Protein AF-A4I8S4-F1 (afdb_monomer)

Organism: Leishmania infantum (NCBI:txid5671)

Secondary structure (DSSP, 8-state):
--------------------TT-GGGHHHHHHHHHHHHHHHHHHHHHHHHHHHHHHHHHHHHHHHHHHHHHHHHHHHHHHHHHHHHHHHHHHHHHHHHHHHHHHHHHHHHHHHHHHHHHHHHHHHHHHHHHHHHHHHHHHHHHHHHHHHHHHHHTTTSHHHHHHHHHHHHHHHHHHHHHHHHHHHHHHHHHHHHHHHHHHHHHHHHHHHHHHHHHHHHHHHHHHHHHHHHHHHHHHHHHHHHHHHHHHHHHHHHHHHHHHHHHHHHHHHHHHHHHHHHHHHHHHHHHHHHHHHHHHHHHHHHHHHHHHHHHHHHHHHHHHHHHHHHHHHHHHHHHHHHHHHHHHHHHHHHHHHHHHHHHHHHHHHHHHHHHHHHTTTGGG--SSHHHHHHHHHHHHHHHHHHHHHHHHHHHHHHHHHHHHHHHHHHHHHHHHHHHHHHHHHHHHHHHHHHHHHHHHHHHHHHHHHHHHHHHHHHHHHHHHHHTTS-SS---HHHHHHHHHHHHHHHHHHHHHHHHHHHHHHHHHHHHHHHHHHHHHHHHHHHHHHHHHHHHHHHHHHHHHHHHHHHHHHHHHHHHHHHHHHHHHHHHHHHHHHHHHHHHHHHHHHHHHHHHHHHHHHHHHHHHHHHHHHHHHHHHHHHHHHHHHHHHHHHHHHHHHHHHHSSS---------SSSGGGSSHHHHHHHHHHHHHHHHHHHHHHHHHHHHHHHHHHHHHHHHTTSSS------HHHHHHHHHHHHHHHHHHHHHHHHHHHHHHHHHHHHHHHHHHHHHHHHHHHHHHHHHHHHHHHHHHHHHHHHHHHHHHHHHHHHHHHHHHHHTT----SS-TTTHHHHHHHHHHHHHHHHHHHHHHHHH-GGGHHHHHHHHHH-

Mean predicted aligned error: 26.39 Å

Sequence (875 aa):
MRSPNDSVAYESDSDVSEMDPESDVLAPVQRRIEEQLRKHLQELSQQIHETNNELSGVEKERESCGVDLYNAQQHLATLQKTLEGYHEKHAAIQQQHEDKLRAREELSSAAESAQKKVDDMQKQYTRYHNELAKLTETLMKVERFNQELKDEVELERRAAHKTEDDITNLEKAKLRQDSLILSMQKRIETLENESAMLDEQIGSQREETKRARETLADAASEMEAIVMEKKQLVQQWRSSLIGMQRRQDAVRKTEEALQQQKNELLVLENEITGYRHDIRTSQAENTKLTAFMSRIDNEIIILERQMDGLLLKKEEATKAYALLEQSIASSVEERKAVEQKMKLKAAELSEVEKQIAKHAKAIVEMENEMLVHLSRESTLKQESKGALQEIRKIKESIRAKEQKVTQMENELARIRVDTLQSKAYNETLATTLADLEKELQSRSAMIEKMQADIRRRNNEIDRKQNQLDQLNHQYEQILAAHNDLQGDHVGPLEATINSLSRAIATKSSENEALQQEWIRLQTELVNYKNNMNDINEAILDAQAKATILKQKKDRLLANISEGKQQVANLQNKSNAMHLEMKRVNTLLSQNNGAQQSASDDVFFLEKDLVRRLEERKREAIQLEKKVEDMRQSKSDIVEQILSCERDIMFWERKLQVARETEMALDPTIGCAEMEKMKKEITFMEQRMSQLQREQKFLIEEMQKMIDHRDIIRTKGKAIQIASQKNKNGVTRLAVEKENMRLFKELNAKRQESRRKEKLVKESMAEMDRIAADVDRTQHEIQNLDAQIEDLQGQIAAAKKERNRAEDEKRLRQNNLQRLRDAEAGAYRLMCYPEEAATEAARLDEGRRAVVNIMEELSAQFPDLAPSLQDLMTSV

Radius of gyration: 98.26 Å; Cα contacts (8 Å, |Δi|>4): 35; chains: 1; bounding box: 245×140×251 Å

Foldseek 3Di:
DDDDDDDDDDPDPPPDDPDDPPPPLCVVLVVVVVVVVVVVCVVCVVVCVVVVVVVVVVCVVCVVVVVVVVVVVVVVVVVVVVVVVVVVVVVVVVVVVVVVVVVVVVVVVVVVVVVVVVVVVVVVCVVVVVVVVVVVVVVCVVCVVVCVVVCVVVVVPPVPPPVVVVVVVVVVVVVVVVVVVVVVVVVVVVVVVVVVVVVVVVVVVVVVVVVVVVVVVVVVVVVVVVVVVVVVVVVVVVVVVVVVVVVVVVVVVVVVVVVVVVVVVVVVVVVVVVVVVVVVVVVVVVVVVVVVVVVVVVVVVVVVVVVVVVVVVVVVVVVVVVVVVVVVVVVVVVVVVVVVVVVVVVVVVVVVVVVVVVVVVVVVVVVVVVVVVVVPPPPPDDPPVPVVVVVVVVVVVVVVVVVVVVVVVVVVVVVVVVVVVVVVVVVVVVVVVVVVVVVVVVVVVVVVVVVVVVVVVVVVVVVVVVVVVVVVVVVVVVCVVCVVPDDDDQDPVRVVVVVVVVVVVVVVVVVVVVVVVVVVVVVVVVVVVVVVVVVVVVVVVVVVVVVVVVVVVVVVVVVVVVVVVVVVVVVVVVVVVVVVVVVVVVVVVVVVVVVVVVVVVVVVVVVVVVVVVVVVVVVVVVVVVVVVVVVVVVVVVVVVVVVVVVVVVVVVVVVPVVVVVVPDDDDDDDDDPPPPVPPPPVPVVVVVVPVVPVVVVVSVVVSVVVVVVVVVVVVVVVVVVPPPPDDDDDDDVVVVVVVVVVVVVVVVVVVVVVVVVVVVVVVVVVVVVVVVVVVVVVVVVVVVVVVVVVVVVVVVVVVVVVVVVVVVVVVVVVVVVLVVCVVVVNRDDPDDPVCCVVVVVVVVVVLVVLLVVLVVVCVVCVVCVVVSVVVNVVD

Structure (mmCIF, N/CA/C/O backbone):
data_AF-A4I8S4-F1
#
_entry.id   AF-A4I8S4-F1
#
loop_
_atom_site.group_PDB
_atom_site.id
_atom_site.type_symbol
_atom_site.label_atom_id
_atom_site.label_alt_id
_atom_site.label_comp_id
_atom_site.label_asym_id
_atom_site.label_entity_id
_atom_site.label_seq_id
_atom_site.pdbx_PDB_ins_code
_atom_site.Cartn_x
_atom_site.Cartn_y
_atom_site.Cartn_z
_atom_site.occupancy
_atom_site.B_iso_or_equiv
_atom_site.auth_seq_id
_atom_site.auth_comp_id
_atom_site.auth_asym_id
_atom_site.auth_atom_id
_atom_site.pdbx_PDB_model_num
ATOM 1 N N . MET A 1 1 ? -41.489 59.762 49.111 1.00 32.44 1 MET A N 1
ATOM 2 C CA . MET A 1 1 ? -42.254 60.956 49.533 1.00 32.44 1 MET A CA 1
ATOM 3 C C . MET A 1 1 ? -43.550 60.998 48.745 1.00 32.44 1 MET A C 1
ATOM 5 O O . MET A 1 1 ? -43.448 61.007 47.527 1.00 32.44 1 MET A O 1
ATOM 9 N N . ARG A 1 2 ? -44.690 61.086 49.454 1.00 29.95 2 ARG A N 1
ATOM 10 C CA . ARG A 1 2 ? -46.083 61.209 48.961 1.00 29.95 2 ARG A CA 1
ATOM 11 C C . ARG A 1 2 ? -46.621 59.990 48.199 1.00 29.95 2 ARG A C 1
ATOM 13 O O . ARG A 1 2 ? -45.982 59.547 47.261 1.00 29.95 2 ARG A O 1
ATOM 20 N N . SER A 1 3 ? -47.781 59.418 48.486 1.00 33.69 3 SER A N 1
ATOM 21 C CA . SER A 1 3 ? -48.766 59.554 49.567 1.00 33.69 3 SER A CA 1
ATOM 22 C C . SER A 1 3 ? -49.641 58.288 49.488 1.00 33.69 3 SER A C 1
ATOM 24 O O . SER A 1 3 ? -49.985 57.901 48.372 1.00 33.69 3 SER A O 1
ATOM 26 N N . PRO A 1 4 ? -49.993 57.641 50.609 1.00 38.06 4 PRO A N 1
ATOM 27 C CA . PRO A 1 4 ? -51.148 56.746 50.684 1.00 38.06 4 PRO A CA 1
ATOM 28 C C . PRO A 1 4 ? -52.448 57.569 50.791 1.00 38.06 4 PRO A C 1
ATOM 30 O O . PRO A 1 4 ? -52.362 58.785 50.980 1.00 38.06 4 PRO A O 1
ATOM 33 N N . ASN A 1 5 ? -53.595 56.876 50.739 1.00 30.95 5 ASN A N 1
ATOM 34 C CA . ASN A 1 5 ? -54.987 57.354 50.864 1.00 30.95 5 ASN A CA 1
ATOM 35 C C . ASN A 1 5 ? -55.580 57.972 49.581 1.00 30.95 5 ASN A C 1
ATOM 37 O O . ASN A 1 5 ? -54.973 58.842 48.974 1.00 30.95 5 ASN A O 1
ATOM 41 N N . ASP A 1 6 ? -56.763 57.617 49.079 1.00 34.38 6 ASP A N 1
ATOM 42 C CA . ASP A 1 6 ? -57.895 56.845 49.598 1.00 34.38 6 ASP A CA 1
ATOM 43 C C . ASP A 1 6 ? -58.715 56.352 48.387 1.00 34.38 6 ASP A C 1
ATOM 45 O O . ASP A 1 6 ? -59.120 57.161 47.553 1.00 34.38 6 ASP A O 1
ATOM 49 N N . SER A 1 7 ? -59.018 55.055 48.293 1.00 34.50 7 SER A N 1
ATOM 50 C CA . SER A 1 7 ? -60.186 54.580 47.535 1.00 34.50 7 SER A CA 1
ATOM 51 C C . SER A 1 7 ? -60.998 53.668 48.445 1.00 34.50 7 SER A C 1
ATOM 53 O O . SER A 1 7 ? -60.812 52.454 48.499 1.00 34.50 7 SER A O 1
ATOM 55 N N . VAL A 1 8 ? -61.832 54.324 49.241 1.00 31.94 8 VAL A N 1
ATOM 56 C CA . VAL A 1 8 ? -62.801 53.744 50.165 1.00 31.94 8 VAL A CA 1
ATOM 57 C C . VAL A 1 8 ? -63.865 52.953 49.388 1.00 31.94 8 VAL A C 1
ATOM 59 O O . VAL A 1 8 ? -64.471 53.490 48.467 1.00 31.94 8 VAL A O 1
ATOM 62 N N . ALA A 1 9 ? -64.036 51.696 49.813 1.00 30.33 9 ALA A N 1
ATOM 63 C CA . ALA A 1 9 ? -65.213 50.817 49.803 1.00 30.33 9 ALA A CA 1
ATOM 64 C C . ALA A 1 9 ? -66.168 50.806 48.593 1.00 30.33 9 ALA A C 1
ATOM 66 O O . ALA A 1 9 ? -66.918 51.751 48.392 1.00 30.33 9 ALA A O 1
ATOM 67 N N . TYR A 1 10 ? -66.267 49.639 47.943 1.00 33.50 10 TYR A N 1
ATOM 68 C CA . TYR A 1 10 ? -67.543 49.034 47.532 1.00 33.50 10 TYR A CA 1
ATOM 69 C C . TYR A 1 10 ? -67.406 47.502 47.617 1.00 33.50 10 TYR A C 1
ATOM 71 O O . TYR A 1 10 ? -67.125 46.833 46.627 1.00 33.50 10 TYR A O 1
ATOM 79 N N . GLU A 1 11 ? -67.567 46.951 48.824 1.00 28.12 11 GLU A N 1
ATOM 80 C CA . GLU A 1 11 ? -68.059 45.578 48.987 1.00 28.12 11 GLU A CA 1
ATOM 81 C C . GLU A 1 11 ? -69.518 45.590 48.532 1.00 28.12 11 GLU A C 1
ATOM 83 O O . GLU A 1 11 ? -70.376 46.230 49.138 1.00 28.12 11 GLU A O 1
ATOM 88 N N . SER A 1 12 ? -69.780 44.951 47.404 1.00 34.31 12 SER A N 1
ATOM 89 C CA . SER A 1 12 ? -71.123 44.693 46.913 1.00 34.31 12 SER A CA 1
ATOM 90 C C . SER A 1 12 ? -71.076 43.313 46.282 1.00 34.31 12 SER A C 1
ATOM 92 O O . SER A 1 12 ? -70.988 43.190 45.059 1.00 34.31 12 SER A O 1
ATOM 94 N N . ASP A 1 13 ? -71.109 42.293 47.141 1.00 27.86 13 ASP A N 1
ATOM 95 C CA . ASP A 1 13 ? -71.504 40.930 46.790 1.00 27.86 13 ASP A CA 1
ATOM 96 C C . ASP A 1 13 ? -72.939 40.983 46.260 1.00 27.86 13 ASP A C 1
ATOM 98 O O . ASP A 1 13 ? -73.931 40.842 46.972 1.00 27.86 13 ASP A O 1
ATOM 102 N N . SER A 1 14 ? -73.040 41.305 44.977 1.00 34.22 14 SER A N 1
ATOM 103 C CA . SER A 1 14 ? -74.260 41.227 44.199 1.00 34.22 14 SER A CA 1
ATOM 104 C C . SER A 1 14 ? -74.307 39.830 43.590 1.00 34.22 14 SER A C 1
ATOM 106 O O . SER A 1 14 ? -74.035 39.657 42.401 1.00 34.22 14 SER A O 1
ATOM 108 N N . ASP A 1 15 ? -74.670 38.848 44.417 1.00 31.39 15 ASP A N 1
ATOM 109 C CA . ASP A 1 15 ? -75.227 37.564 43.983 1.00 31.39 15 ASP A CA 1
ATOM 110 C C . ASP A 1 15 ? -76.564 37.838 43.279 1.00 31.39 15 ASP A C 1
ATOM 112 O O . ASP A 1 15 ? -77.649 37.744 43.853 1.00 31.39 15 ASP A O 1
ATOM 116 N N . VAL A 1 16 ? -76.490 38.261 42.018 1.00 35.88 16 VAL A N 1
ATOM 117 C CA . VAL A 1 16 ? -77.662 38.443 41.165 1.00 35.88 16 VAL A CA 1
ATOM 118 C C . VAL A 1 16 ? -77.478 37.622 39.901 1.00 35.88 16 VAL A C 1
ATOM 120 O O . VAL A 1 16 ? -76.984 38.083 38.879 1.00 35.88 16 VAL A O 1
ATOM 123 N N . SER A 1 17 ? -77.979 36.398 40.042 1.00 45.00 17 SER A N 1
ATOM 124 C CA . SER A 1 17 ? -79.051 35.855 39.210 1.00 45.00 17 SER A CA 1
ATOM 125 C C . SER A 1 17 ? -78.701 35.595 37.749 1.00 45.00 17 SER A C 1
ATOM 127 O O . SER A 1 17 ? -78.832 36.443 36.865 1.00 45.00 17 SER A O 1
ATOM 129 N N . GLU A 1 18 ? -78.366 34.326 37.537 1.00 43.06 18 GLU A N 1
ATOM 130 C CA . GLU A 1 18 ? -78.315 33.566 36.291 1.00 43.06 18 GLU A CA 1
ATOM 131 C C . GLU A 1 18 ? -79.712 33.465 35.647 1.00 43.06 18 GLU A C 1
ATOM 133 O O . GLU A 1 18 ? -80.309 32.395 35.531 1.00 43.06 18 GLU A O 1
ATOM 138 N N . MET A 1 19 ? -80.271 34.614 35.264 1.00 48.75 19 MET A N 1
ATOM 139 C CA . MET A 1 19 ? -81.519 34.687 34.514 1.00 48.75 19 MET A CA 1
ATOM 140 C C . MET A 1 19 ? -81.273 34.513 33.018 1.00 48.75 19 MET A C 1
ATOM 142 O O . MET A 1 19 ? -80.497 35.246 32.405 1.00 48.75 19 MET A O 1
ATOM 146 N N . ASP A 1 20 ? -82.003 33.549 32.461 1.00 54.34 20 ASP A N 1
ATOM 147 C CA . ASP A 1 20 ? -81.954 33.124 31.067 1.00 54.34 20 ASP A CA 1
ATOM 148 C C . ASP A 1 20 ? -82.356 34.271 30.103 1.00 54.34 20 ASP A C 1
ATOM 150 O O . ASP A 1 20 ? -83.466 34.809 30.217 1.00 54.34 20 ASP A O 1
ATOM 154 N N . PRO A 1 21 ? -81.465 34.696 29.184 1.00 59.47 21 PRO A N 1
ATOM 155 C CA . PRO A 1 21 ? -81.630 35.880 28.335 1.00 59.47 21 PRO A CA 1
ATOM 156 C C . PRO A 1 21 ? -82.755 35.818 27.287 1.00 59.47 21 PRO A C 1
ATOM 158 O O . PRO A 1 21 ? -83.115 36.873 26.757 1.00 59.47 21 PRO A O 1
ATOM 161 N N . GLU A 1 22 ? -83.335 34.646 27.004 1.00 51.03 22 GLU A N 1
ATOM 162 C CA . GLU A 1 22 ? -84.544 34.516 26.162 1.00 51.03 22 GLU A CA 1
ATOM 163 C C . GLU A 1 22 ? -85.851 34.518 26.967 1.00 51.03 22 GLU A C 1
ATOM 165 O O . GLU A 1 22 ? -86.940 34.395 26.407 1.00 51.03 22 GLU A O 1
ATOM 170 N N . SER A 1 23 ? -85.770 34.722 28.285 1.00 55.66 23 SER A N 1
ATOM 171 C CA . SER A 1 23 ? -86.935 35.054 29.095 1.00 55.66 23 SER A CA 1
ATOM 172 C C . SER A 1 23 ? -87.656 36.258 28.487 1.00 55.66 23 SER A C 1
ATOM 174 O O . SER A 1 23 ? -87.100 37.361 28.419 1.00 55.66 23 SER A O 1
ATOM 176 N N . ASP A 1 24 ? -88.927 36.065 28.115 1.00 59.78 24 ASP A N 1
ATOM 177 C CA . ASP A 1 24 ? -89.843 37.118 27.641 1.00 59.78 24 ASP A CA 1
ATOM 178 C C . ASP A 1 24 ? -89.812 38.376 28.532 1.00 59.78 24 ASP A C 1
ATOM 180 O O . ASP A 1 24 ? -90.124 39.488 28.099 1.00 59.78 24 ASP A O 1
ATOM 184 N N . VAL A 1 25 ? -89.398 38.216 29.791 1.00 59.06 25 VAL A N 1
ATOM 185 C CA . VAL A 1 25 ? -89.322 39.272 30.793 1.00 59.06 25 VAL A CA 1
ATOM 186 C C . VAL A 1 25 ? -88.247 40.333 30.474 1.00 59.06 25 VAL A C 1
ATOM 188 O O . VAL A 1 25 ? -88.369 41.473 30.925 1.00 59.06 25 VAL A O 1
ATOM 191 N N . LEU A 1 26 ? -87.237 40.033 29.646 1.00 58.00 26 LEU A N 1
ATOM 192 C CA . LEU A 1 26 ? -86.179 40.989 29.267 1.00 58.00 26 LEU A CA 1
ATOM 193 C C . LEU A 1 26 ? -86.443 41.737 27.941 1.00 58.00 26 LEU A C 1
ATOM 195 O O . LEU A 1 26 ? -85.835 42.786 27.701 1.00 58.00 26 LEU A O 1
ATOM 199 N N . ALA A 1 27 ? -87.385 41.283 27.108 1.00 65.06 27 ALA A N 1
ATOM 200 C CA . ALA A 1 27 ? -87.612 41.792 25.744 1.00 65.06 27 ALA A CA 1
ATOM 201 C C . ALA A 1 27 ? -87.839 43.323 25.600 1.00 65.06 27 ALA A C 1
ATOM 203 O O . ALA A 1 27 ? -87.372 43.928 24.627 1.00 65.06 27 ALA A O 1
ATOM 204 N N . PRO A 1 28 ? -88.544 44.010 26.524 1.00 60.78 28 PRO A N 1
ATOM 205 C CA . PRO A 1 28 ? -88.802 45.452 26.410 1.00 60.78 28 PRO A CA 1
ATOM 206 C C . PRO A 1 28 ? -87.565 46.312 26.686 1.00 60.78 28 PRO A C 1
ATOM 208 O O . PRO A 1 28 ? -87.370 47.358 26.065 1.00 60.78 28 PRO A O 1
ATOM 211 N N . VAL A 1 29 ? -86.725 45.851 27.612 1.00 61.25 29 VAL A N 1
ATOM 212 C CA . VAL A 1 29 ? -85.442 46.476 27.944 1.00 61.25 29 VAL A CA 1
ATOM 213 C C . VAL A 1 29 ? -84.510 46.386 26.737 1.00 61.25 29 VAL A C 1
ATOM 215 O O . VAL A 1 29 ? -83.834 47.355 26.396 1.00 61.25 29 VAL A O 1
ATOM 218 N N . GLN A 1 30 ? -84.563 45.253 26.031 1.00 67.12 30 GLN A N 1
ATOM 219 C CA . GLN A 1 30 ? -83.732 44.965 24.864 1.00 67.12 30 GLN A CA 1
ATOM 220 C C . GLN A 1 30 ? -83.993 45.931 23.695 1.00 67.12 30 GLN A C 1
ATOM 222 O O . GLN A 1 30 ? -83.053 46.526 23.170 1.00 67.12 30 GLN A O 1
ATOM 227 N N . ARG A 1 31 ? -85.257 46.178 23.329 1.00 69.44 31 ARG A N 1
ATOM 228 C CA . ARG A 1 31 ? -85.607 47.068 22.198 1.00 69.44 31 ARG A CA 1
ATOM 229 C C . ARG A 1 31 ? -85.197 48.528 22.394 1.00 69.44 31 ARG A C 1
ATOM 231 O O . ARG A 1 31 ? -84.848 49.223 21.447 1.00 69.44 31 ARG A O 1
ATOM 238 N N . ARG A 1 32 ? -85.273 49.032 23.625 1.00 64.69 32 ARG A N 1
ATOM 239 C CA . ARG A 1 32 ? -84.989 50.448 23.913 1.00 64.69 32 ARG A CA 1
ATOM 240 C C . ARG A 1 32 ? -83.493 50.739 23.913 1.00 64.69 32 ARG A C 1
ATOM 242 O O . ARG A 1 32 ? -83.053 51.805 23.489 1.00 64.69 32 ARG A O 1
ATOM 249 N N . ILE A 1 33 ? -82.730 49.733 24.313 1.00 64.75 33 ILE A N 1
ATOM 250 C CA . ILE A 1 33 ? -81.292 49.684 24.123 1.00 64.75 33 ILE A CA 1
ATOM 251 C C . ILE A 1 33 ? -80.957 49.677 22.614 1.00 64.75 33 ILE A C 1
ATOM 253 O O . ILE A 1 33 ? -80.115 50.469 22.198 1.00 64.75 33 ILE A O 1
ATOM 257 N N . GLU A 1 34 ? -81.635 48.882 21.769 1.00 72.81 34 GLU A N 1
ATOM 258 C CA . GLU A 1 34 ? -81.325 48.767 20.321 1.00 72.81 34 GLU A CA 1
ATOM 259 C C . GLU A 1 34 ? -81.266 50.109 19.573 1.00 72.81 34 GLU A C 1
ATOM 261 O O . GLU A 1 34 ? -80.420 50.322 18.699 1.00 72.81 34 GLU A O 1
ATOM 266 N N . GLU A 1 35 ? -82.167 51.028 19.895 1.00 70.69 35 GLU A N 1
ATOM 267 C CA . GLU A 1 35 ? -82.348 52.256 19.124 1.00 70.69 35 GLU A CA 1
ATOM 268 C C . GLU A 1 35 ? -81.319 53.342 19.475 1.00 70.69 35 GLU A C 1
ATOM 270 O O . GLU A 1 35 ? -80.743 53.964 18.575 1.00 70.69 35 GLU A O 1
ATOM 275 N N . GLN A 1 36 ? -81.016 53.519 20.770 1.00 70.56 36 GLN A N 1
ATOM 276 C CA . GLN A 1 36 ? -79.882 54.338 21.230 1.00 70.56 36 GLN A CA 1
ATOM 277 C C . GLN A 1 36 ? -78.578 53.827 20.621 1.00 70.56 36 GLN A C 1
ATOM 279 O O . GLN A 1 36 ? -77.736 54.605 20.162 1.00 70.56 36 GLN A O 1
ATOM 284 N N . LEU A 1 37 ? -78.442 52.504 20.549 1.00 70.38 37 LEU A N 1
ATOM 285 C CA . LEU A 1 37 ? -77.265 51.876 19.981 1.00 70.38 37 LEU A CA 1
ATOM 286 C C . LEU A 1 37 ? -77.094 52.196 18.495 1.00 70.38 37 LEU A C 1
ATOM 288 O O . LEU A 1 37 ? -75.986 52.555 18.107 1.00 70.38 37 LEU A O 1
ATOM 292 N N . ARG A 1 38 ? -78.150 52.150 17.670 1.00 77.12 38 ARG A N 1
ATOM 293 C CA . ARG A 1 38 ? -78.051 52.384 16.211 1.00 77.12 38 ARG A CA 1
ATOM 294 C C . ARG A 1 38 ? -77.489 53.752 15.826 1.00 77.12 38 ARG A C 1
ATOM 296 O O . ARG A 1 38 ? -76.685 53.845 14.901 1.00 77.12 38 ARG A O 1
ATOM 303 N N . LYS A 1 39 ? -77.899 54.816 16.519 1.00 70.06 39 LYS A N 1
ATOM 304 C CA . LYS A 1 39 ? -77.418 56.179 16.228 1.00 70.06 39 LYS A CA 1
ATOM 305 C C . LYS A 1 39 ? -75.966 56.377 16.631 1.00 70.06 39 LYS A C 1
ATOM 307 O O . LYS A 1 39 ? -75.193 56.947 15.867 1.00 70.06 39 LYS A O 1
ATOM 312 N N . HIS A 1 40 ? -75.581 55.856 17.794 1.00 68.94 40 HIS A N 1
ATOM 313 C CA . HIS A 1 40 ? -74.173 55.821 18.173 1.00 68.94 40 HIS A CA 1
ATOM 314 C C . HIS A 1 40 ? -73.357 55.017 17.174 1.00 68.94 40 HIS A C 1
ATOM 316 O O . HIS A 1 40 ? -72.271 55.452 16.811 1.00 68.94 40 HIS A O 1
ATOM 322 N N . LEU A 1 41 ? -73.919 53.920 16.669 1.00 74.19 41 LEU A N 1
ATOM 323 C CA . LEU A 1 41 ? -73.297 53.055 15.677 1.00 74.19 41 LEU A CA 1
ATOM 324 C C . LEU A 1 41 ? -72.842 53.826 14.443 1.00 74.19 41 LEU A C 1
ATOM 326 O O . LEU A 1 41 ? -71.721 53.620 14.000 1.00 74.19 41 LEU A O 1
ATOM 330 N N . GLN A 1 42 ? -73.657 54.730 13.904 1.00 74.19 42 GLN A N 1
ATOM 331 C CA . GLN A 1 42 ? -73.358 55.394 12.635 1.00 74.19 42 GLN A CA 1
ATOM 332 C C . GLN A 1 42 ? -72.272 56.478 12.757 1.00 74.19 42 GLN A C 1
ATOM 334 O O . GLN A 1 42 ? -71.365 56.535 11.929 1.00 74.19 42 GLN A O 1
ATOM 339 N N . GLU A 1 43 ? -72.320 57.295 13.814 1.00 69.25 43 GLU A N 1
ATOM 340 C CA . GLU A 1 43 ? -71.297 58.321 14.088 1.00 69.25 43 GLU A CA 1
ATOM 341 C C . GLU A 1 43 ? -69.964 57.699 14.496 1.00 69.25 43 GLU A C 1
ATOM 343 O O . GLU A 1 43 ? -68.901 58.136 14.050 1.00 69.25 43 GLU A O 1
ATOM 348 N N . LEU A 1 44 ? -70.025 56.636 15.304 1.00 70.50 44 LEU A N 1
ATOM 349 C CA . LEU A 1 44 ? -68.860 55.806 15.561 1.00 70.50 44 LEU A CA 1
ATOM 350 C C . LEU A 1 44 ? -68.358 55.197 14.254 1.00 70.50 44 LEU A C 1
ATOM 352 O O . LEU A 1 44 ? -67.166 55.265 14.027 1.00 70.50 44 LEU A O 1
ATOM 356 N N . SER A 1 45 ? -69.215 54.693 13.359 1.00 77.06 45 SER A N 1
ATOM 357 C CA . SER A 1 45 ? -68.779 54.011 12.127 1.00 77.06 45 SER A CA 1
ATOM 358 C C . SER A 1 45 ? -67.894 54.874 11.231 1.00 77.06 45 SER A C 1
ATOM 360 O O . SER A 1 45 ? -66.925 54.363 10.682 1.00 77.06 45 SER A O 1
ATOM 362 N N . GLN A 1 46 ? -68.196 56.166 11.079 1.00 71.56 46 GLN A N 1
ATOM 363 C CA . GLN A 1 46 ? -67.401 57.063 10.231 1.00 71.56 46 GLN A CA 1
ATOM 364 C C . GLN A 1 46 ? -66.053 57.425 10.850 1.00 71.56 46 GLN A C 1
ATOM 366 O O . GLN A 1 46 ? -65.033 57.300 10.176 1.00 71.56 46 GLN A O 1
ATOM 371 N N . GLN A 1 47 ? -66.036 57.806 12.133 1.00 74.44 47 GLN A N 1
ATOM 372 C CA . GLN A 1 47 ? -64.776 58.056 12.839 1.00 74.44 47 GLN A CA 1
ATOM 373 C C . GLN A 1 47 ? -63.935 56.786 12.891 1.00 74.44 47 GLN A C 1
ATOM 375 O O . GLN A 1 47 ? -62.748 56.839 12.602 1.00 74.44 47 GLN A O 1
ATOM 380 N N . ILE A 1 48 ? -64.582 55.646 13.147 1.00 72.56 48 ILE A N 1
ATOM 381 C CA . ILE A 1 48 ? -63.980 54.322 13.076 1.00 72.56 48 ILE A CA 1
ATOM 382 C C . ILE A 1 48 ? -63.406 54.080 11.687 1.00 72.56 48 ILE A C 1
ATOM 384 O O . ILE A 1 48 ? -62.302 53.587 11.625 1.00 72.56 48 ILE A O 1
ATOM 388 N N . HIS A 1 49 ? -64.068 54.416 10.578 1.00 78.00 49 HIS A N 1
ATOM 389 C CA . HIS A 1 49 ? -63.525 54.135 9.242 1.00 78.00 49 HIS A CA 1
ATOM 390 C C . HIS A 1 49 ? -62.246 54.916 8.929 1.00 78.00 49 HIS A C 1
ATOM 392 O O . HIS A 1 49 ? -61.284 54.342 8.423 1.00 78.00 49 HIS A O 1
ATOM 398 N N . GLU A 1 50 ? -62.219 56.208 9.248 1.00 74.94 50 GLU A N 1
ATOM 399 C CA . GLU A 1 50 ? -61.040 57.051 9.028 1.00 74.94 50 GLU A CA 1
ATOM 400 C C . GLU A 1 50 ? -59.895 56.642 9.951 1.00 74.94 50 GLU A C 1
ATOM 402 O O . GLU A 1 50 ? -58.787 56.381 9.474 1.00 74.94 50 GLU A O 1
ATOM 407 N N . THR A 1 51 ? -60.183 56.460 11.246 1.00 73.75 51 THR A N 1
ATOM 408 C CA . THR A 1 51 ? -59.183 55.935 12.174 1.00 73.75 51 THR A CA 1
ATOM 409 C C . THR A 1 51 ? -58.774 54.525 11.794 1.00 73.75 51 THR A C 1
ATOM 411 O O . THR A 1 51 ? -57.608 54.219 11.928 1.00 73.75 51 THR A O 1
ATOM 414 N N . ASN A 1 52 ? -59.665 53.682 11.268 1.00 77.56 52 ASN A N 1
ATOM 415 C CA . ASN A 1 52 ? -59.352 52.309 10.872 1.00 77.56 52 ASN A CA 1
ATOM 416 C C . ASN A 1 52 ? -58.492 52.253 9.626 1.00 77.56 52 ASN A C 1
ATOM 418 O O . ASN A 1 52 ? -57.767 51.287 9.482 1.00 77.56 52 ASN A O 1
ATOM 422 N N . ASN A 1 53 ? -58.556 53.215 8.710 1.00 78.56 53 ASN A N 1
ATOM 423 C CA . ASN A 1 53 ? -57.670 53.195 7.548 1.00 78.56 53 ASN A CA 1
ATOM 424 C C . ASN A 1 53 ? -56.246 53.594 7.940 1.00 78.56 53 ASN A C 1
ATOM 426 O O . ASN A 1 53 ? -55.289 52.938 7.529 1.00 78.56 53 ASN A O 1
ATOM 430 N N . GLU A 1 54 ? -56.105 54.627 8.772 1.00 75.94 54 GLU A N 1
ATOM 431 C CA . GLU A 1 54 ? -54.805 55.031 9.319 1.00 75.94 54 GLU A CA 1
ATOM 432 C C . GLU A 1 54 ? -54.249 53.964 10.267 1.00 75.94 54 GLU A C 1
ATOM 434 O O . GLU A 1 54 ? -53.091 53.558 10.148 1.00 75.94 54 GLU A O 1
ATOM 439 N N . LEU A 1 55 ? -55.106 53.449 11.150 1.00 72.56 55 LEU A N 1
ATOM 440 C CA . LEU A 1 55 ? -54.809 52.335 12.034 1.00 72.56 55 LEU A CA 1
ATOM 441 C C . LEU A 1 55 ? -54.493 51.090 11.214 1.00 72.56 55 LEU A C 1
ATOM 443 O O . LEU A 1 55 ? -53.488 50.494 11.514 1.00 72.56 55 LEU A O 1
ATOM 447 N N . SER A 1 56 ? -55.215 50.747 10.143 1.00 80.44 56 SER A N 1
ATOM 448 C CA . SER A 1 56 ? -54.923 49.571 9.304 1.00 80.44 56 SER A CA 1
ATOM 449 C C . SER A 1 56 ? -53.582 49.697 8.589 1.00 80.44 56 SER A C 1
ATOM 451 O O . SER A 1 56 ? -52.894 48.698 8.412 1.00 80.44 56 SER A O 1
ATOM 453 N N . GLY A 1 57 ? -53.176 50.902 8.182 1.00 77.75 57 GLY A N 1
ATOM 454 C CA . GLY A 1 57 ? -51.842 51.134 7.625 1.00 77.75 57 GLY A CA 1
ATOM 455 C C . GLY A 1 57 ? -50.745 50.885 8.662 1.00 77.75 57 GLY A C 1
ATOM 456 O O . GLY A 1 57 ? -49.846 50.076 8.437 1.00 77.75 57 GLY A O 1
ATOM 457 N N . VAL A 1 58 ? -50.867 51.524 9.828 1.00 78.31 58 VAL A N 1
ATOM 458 C CA . VAL A 1 58 ? -49.912 51.373 10.939 1.00 78.31 58 VAL A CA 1
ATOM 459 C C . VAL A 1 58 ? -49.971 49.969 11.544 1.00 78.31 58 VAL A C 1
ATOM 461 O O . VAL A 1 58 ? -48.949 49.432 11.954 1.00 78.31 58 VAL A O 1
ATOM 464 N N . GLU A 1 59 ? -51.143 49.347 11.576 1.00 75.25 59 GLU A N 1
ATOM 465 C CA . GLU A 1 59 ? -51.373 47.974 11.999 1.00 75.25 59 GLU A CA 1
ATOM 466 C C . GLU A 1 59 ? -50.744 47.032 11.014 1.00 75.25 59 GLU A C 1
ATOM 468 O O . GLU A 1 59 ? -50.016 46.195 11.485 1.00 75.25 59 GLU A O 1
ATOM 473 N N . LYS A 1 60 ? -50.884 47.181 9.697 1.00 82.81 60 LYS A N 1
ATOM 474 C CA . LYS A 1 60 ? -50.176 46.309 8.746 1.00 82.81 60 LYS A CA 1
ATOM 475 C C . LYS A 1 60 ? -48.663 46.397 8.897 1.00 82.81 60 LYS A C 1
ATOM 477 O O . LYS A 1 60 ? -47.980 45.380 8.823 1.00 82.81 60 LYS A O 1
ATOM 482 N N . GLU A 1 61 ? -48.120 47.586 9.142 1.00 76.25 61 GLU A N 1
ATOM 483 C CA . GLU A 1 61 ? -46.688 47.746 9.410 1.00 76.25 61 GLU A CA 1
ATOM 484 C C . GLU A 1 61 ? -46.293 47.115 10.754 1.00 76.25 61 GLU A C 1
ATOM 486 O O . GLU A 1 61 ? -45.346 46.328 10.812 1.00 76.25 61 GLU A O 1
ATOM 491 N N . ARG A 1 62 ? -47.059 47.383 11.818 1.00 76.38 62 ARG A N 1
ATOM 492 C CA . ARG A 1 62 ? -46.893 46.798 13.159 1.00 76.38 62 ARG A CA 1
ATOM 493 C C . ARG A 1 62 ? -47.164 45.296 13.180 1.00 76.38 62 ARG A C 1
ATOM 495 O O . ARG A 1 62 ? -46.591 44.608 14.007 1.00 76.38 62 ARG A O 1
ATOM 502 N N . GLU A 1 63 ? -48.024 44.794 12.311 1.00 79.44 63 GLU A N 1
ATOM 503 C CA . GLU A 1 63 ? -48.402 43.398 12.138 1.00 79.44 63 GLU A CA 1
ATOM 504 C C . GLU A 1 63 ? -47.340 42.705 11.328 1.00 79.44 63 GLU A C 1
ATOM 506 O O . GLU A 1 63 ? -46.953 41.638 11.736 1.00 79.44 63 GLU A O 1
ATOM 511 N N . SER A 1 6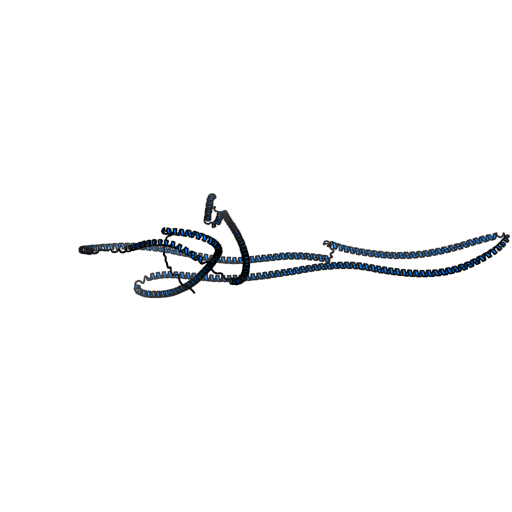4 ? -46.794 43.278 10.256 1.00 80.81 64 SER A N 1
ATOM 512 C CA . SER A 1 64 ? -45.659 42.640 9.578 1.00 80.81 64 SER A CA 1
ATOM 513 C C . SER A 1 64 ? -44.447 42.579 10.509 1.00 80.81 64 SER A C 1
ATOM 515 O O . SER A 1 64 ? -43.904 41.508 10.747 1.00 80.81 64 SER A O 1
ATOM 517 N N . CYS A 1 65 ? -44.117 43.691 11.173 1.00 77.69 65 CYS A N 1
ATOM 518 C CA . CYS A 1 65 ? -43.010 43.758 12.121 1.00 77.69 65 CYS A CA 1
ATOM 519 C C . CYS A 1 65 ? -43.295 42.926 13.383 1.00 77.69 65 CYS A C 1
ATOM 521 O O . CYS A 1 65 ? -42.399 42.324 13.964 1.00 77.69 65 CYS A O 1
ATOM 523 N N . GLY A 1 66 ? -44.560 42.861 13.796 1.00 79.44 66 GLY A N 1
ATOM 524 C CA . GLY A 1 66 ? -45.055 42.073 14.916 1.00 79.44 66 GLY A CA 1
ATOM 525 C C . GLY A 1 66 ? -45.155 40.591 14.594 1.00 79.44 66 GLY A C 1
ATOM 526 O O . GLY A 1 66 ? -44.890 39.800 15.478 1.00 79.44 66 GLY A O 1
ATOM 527 N N . VAL A 1 67 ? -45.469 40.206 13.359 1.00 82.81 67 VAL A N 1
ATOM 528 C CA . VAL A 1 67 ? -45.438 38.834 12.840 1.00 82.81 67 VAL A CA 1
ATOM 529 C C . VAL A 1 67 ? -43.992 38.397 12.732 1.00 82.81 67 VAL A C 1
ATOM 531 O O . VAL A 1 67 ? -43.682 37.304 13.171 1.00 82.81 67 VAL A O 1
ATOM 534 N N . ASP A 1 68 ? -43.084 39.248 12.268 1.00 83.44 68 ASP A N 1
ATOM 535 C CA . ASP A 1 68 ? -41.656 38.940 12.237 1.00 83.44 68 ASP A CA 1
ATOM 536 C C . ASP A 1 68 ? -41.080 38.801 13.651 1.00 83.44 68 ASP A C 1
ATOM 538 O O . ASP A 1 68 ? -40.403 37.816 13.952 1.00 83.44 68 ASP A O 1
ATOM 542 N N . LEU A 1 69 ? -41.399 39.734 14.556 1.00 80.50 69 LEU A N 1
ATOM 543 C CA . LEU A 1 69 ? -41.022 39.651 15.969 1.00 80.50 69 LEU A CA 1
ATOM 544 C C . LEU A 1 69 ? -41.672 38.457 16.653 1.00 80.50 69 LEU A C 1
ATOM 546 O O . LEU A 1 69 ? -41.002 37.790 17.425 1.00 80.50 69 LEU A O 1
ATOM 550 N N . TYR A 1 70 ? -42.938 38.161 16.374 1.00 81.69 70 TYR A N 1
ATOM 551 C CA . TYR A 1 70 ? -43.660 37.041 16.962 1.00 81.69 70 TYR A CA 1
ATOM 552 C C . TYR A 1 70 ? -43.171 35.716 16.408 1.00 81.69 70 TYR A C 1
ATOM 554 O O . TYR A 1 70 ? -43.011 34.792 17.182 1.00 81.69 70 TYR A O 1
ATOM 562 N N . ASN A 1 71 ? -42.857 35.612 15.121 1.00 83.25 71 ASN A N 1
ATOM 563 C CA . ASN A 1 71 ? -42.236 34.431 14.534 1.00 83.25 71 ASN A CA 1
ATOM 564 C C . ASN A 1 71 ? -40.843 34.238 15.128 1.00 83.25 71 ASN A C 1
ATOM 566 O O . ASN A 1 71 ? -40.514 33.141 15.565 1.00 83.25 71 ASN A O 1
ATOM 570 N N . ALA A 1 72 ? -40.043 35.301 15.241 1.00 81.50 72 ALA A N 1
ATOM 571 C CA . ALA A 1 72 ? -38.742 35.241 15.898 1.00 81.50 72 ALA A CA 1
ATOM 572 C C . ALA A 1 72 ? -38.869 34.867 17.382 1.00 81.50 72 ALA A C 1
ATOM 574 O O . ALA A 1 72 ? -38.096 34.055 17.878 1.00 81.50 72 ALA A O 1
ATOM 575 N N . GLN A 1 73 ? -39.861 35.408 18.086 1.00 81.25 73 GLN A N 1
ATOM 576 C CA . GLN A 1 73 ? -40.114 35.157 19.500 1.00 81.25 73 GLN A CA 1
ATOM 577 C C . GLN A 1 73 ? -40.756 33.788 19.726 1.00 81.25 73 GLN A C 1
ATOM 579 O O . GLN A 1 73 ? -40.449 33.158 20.725 1.00 81.25 73 GLN A O 1
ATOM 584 N N . GLN A 1 74 ? -41.567 33.280 18.798 1.00 82.19 74 GLN A N 1
ATOM 585 C CA . GLN A 1 74 ? -42.058 31.908 18.778 1.00 82.19 74 GLN A CA 1
ATOM 586 C C . GLN A 1 74 ? -40.902 30.965 18.510 1.00 82.19 74 GLN A C 1
ATOM 588 O O . GLN A 1 74 ? -40.740 30.022 19.265 1.00 82.19 74 GLN A O 1
ATOM 593 N N . HIS A 1 75 ? -40.054 31.212 17.513 1.00 81.44 75 HIS A N 1
ATOM 594 C CA . HIS A 1 75 ? -38.858 30.405 17.285 1.00 81.44 75 HIS A CA 1
ATOM 595 C C . HIS A 1 75 ? -37.949 30.407 18.515 1.00 81.44 75 HIS A C 1
ATOM 597 O O . HIS A 1 75 ? -37.529 29.339 18.955 1.00 81.44 75 HIS A O 1
ATOM 603 N N . LEU A 1 76 ? -37.717 31.570 19.129 1.00 83.19 76 LEU A N 1
ATOM 604 C CA . LEU A 1 76 ? -36.932 31.697 20.354 1.00 83.19 76 LEU A CA 1
ATOM 605 C C . LEU A 1 76 ? -37.600 30.988 21.538 1.00 83.19 76 LEU A C 1
ATOM 607 O O . LEU A 1 76 ? -36.918 30.284 22.266 1.00 83.19 76 LEU A O 1
ATOM 611 N N . ALA A 1 77 ? -38.915 31.118 21.712 1.00 81.88 77 ALA A N 1
ATOM 612 C CA . ALA A 1 77 ? -39.678 30.458 22.769 1.00 81.88 77 ALA A CA 1
ATOM 613 C C . ALA A 1 77 ? -39.772 28.949 22.539 1.00 81.88 77 ALA A C 1
ATOM 615 O O . ALA A 1 77 ? -39.753 28.185 23.493 1.00 81.88 77 ALA A O 1
ATOM 616 N N . THR A 1 78 ? -39.835 28.495 21.288 1.00 84.88 78 THR A N 1
ATOM 617 C CA . THR A 1 78 ? -39.804 27.073 20.937 1.00 84.88 78 THR A CA 1
ATOM 618 C C . THR A 1 78 ? -38.425 26.522 21.255 1.00 84.88 78 THR A C 1
ATOM 620 O O . THR A 1 78 ? -38.329 25.495 21.913 1.00 84.88 78 THR A O 1
ATOM 623 N N . LEU A 1 79 ? -37.361 27.243 20.890 1.00 84.19 79 LEU A N 1
ATOM 624 C CA . LEU A 1 79 ? -35.991 26.899 21.258 1.00 84.19 79 LEU A CA 1
ATOM 625 C C . LEU A 1 79 ? -35.813 26.886 22.781 1.00 84.19 79 LEU A C 1
ATOM 627 O O . LEU A 1 79 ? -35.359 25.879 23.308 1.00 84.19 79 LEU A O 1
ATOM 631 N N . GLN A 1 80 ? -36.242 27.923 23.501 1.00 83.12 80 GLN A N 1
ATOM 632 C CA . GLN A 1 80 ? -36.190 27.989 24.965 1.00 83.12 80 GLN A CA 1
ATOM 633 C C . GLN A 1 80 ? -36.994 26.863 25.608 1.00 83.12 80 GLN A C 1
ATOM 635 O O . GLN A 1 80 ? -36.441 26.147 26.425 1.00 83.12 80 GLN A O 1
ATOM 640 N N . LYS A 1 81 ? -38.229 26.608 25.170 1.00 86.00 81 LYS A N 1
ATOM 641 C CA . LYS A 1 81 ? -39.060 25.500 25.658 1.00 86.00 81 LYS A CA 1
ATOM 642 C C . LYS A 1 81 ? -38.441 24.140 25.351 1.00 86.00 81 LYS A C 1
ATOM 644 O O . LYS A 1 81 ? -38.539 23.230 26.165 1.00 86.00 81 LYS A O 1
ATOM 649 N N . THR A 1 82 ? -37.799 23.969 24.193 1.00 86.88 82 THR A N 1
ATOM 650 C CA . THR A 1 82 ? -37.059 22.732 23.910 1.00 86.88 82 THR A CA 1
ATOM 651 C C . THR A 1 82 ? -35.844 22.600 24.817 1.00 86.88 82 THR A C 1
ATOM 653 O O . THR A 1 82 ? -35.603 21.512 25.322 1.00 86.88 82 THR A O 1
ATOM 656 N N . LEU A 1 83 ? -35.119 23.687 25.082 1.00 83.50 83 LEU A N 1
ATOM 657 C CA . LEU A 1 83 ? -33.917 23.710 25.914 1.00 83.50 83 LEU A CA 1
ATOM 658 C C . LEU A 1 83 ? -34.251 23.497 27.396 1.00 83.50 83 LEU A C 1
ATOM 660 O O . LEU A 1 83 ? -33.605 22.691 28.056 1.00 83.50 83 LEU A O 1
ATOM 664 N N . GLU A 1 84 ? -35.311 24.133 27.888 1.00 87.44 84 GLU A N 1
ATOM 665 C CA . GLU A 1 84 ? -35.928 23.890 29.193 1.00 87.44 84 GLU A CA 1
ATOM 666 C C . GLU A 1 84 ? -36.453 22.461 29.277 1.00 87.44 84 GLU A C 1
ATOM 668 O O . GLU A 1 84 ? -36.128 21.765 30.225 1.00 87.44 84 GLU A O 1
ATOM 673 N N . GLY A 1 85 ? -37.146 21.959 28.253 1.00 88.12 85 GLY A N 1
ATOM 674 C CA . GLY A 1 85 ? -37.583 20.565 28.199 1.00 88.12 85 GLY A CA 1
ATOM 675 C C . GLY A 1 85 ? -36.416 19.573 28.212 1.00 88.12 85 GLY A C 1
ATOM 676 O O . GLY A 1 85 ? -36.519 18.507 28.816 1.00 88.12 85 GLY A O 1
ATOM 677 N N . TYR A 1 86 ? -35.283 19.904 27.586 1.00 86.12 86 TYR A N 1
ATOM 678 C CA . TYR A 1 86 ? -34.052 19.119 27.691 1.00 86.12 86 TYR A CA 1
ATOM 679 C C . TYR A 1 86 ? -33.417 19.237 29.081 1.00 86.12 86 TYR A C 1
ATOM 681 O O . TYR A 1 86 ? -32.955 18.226 29.604 1.00 86.12 86 TYR A O 1
ATOM 689 N N . HIS A 1 87 ? -33.433 20.416 29.707 1.00 84.81 87 HIS A N 1
ATOM 690 C CA . HIS A 1 87 ? -32.954 20.613 31.076 1.00 84.81 87 HIS A CA 1
ATOM 691 C C . HIS A 1 87 ? -33.823 19.903 32.115 1.00 84.81 87 HIS A C 1
ATOM 693 O O . HIS A 1 87 ? -33.276 19.267 33.007 1.00 84.81 87 HIS A O 1
ATOM 699 N N . GLU A 1 88 ? -35.146 19.935 31.981 1.00 87.69 88 GLU A N 1
ATOM 700 C CA . GLU A 1 88 ? -36.091 19.198 32.817 1.00 87.69 88 GLU A CA 1
ATOM 701 C C . GLU A 1 88 ? -35.924 17.695 32.624 1.00 87.69 88 GLU A C 1
ATOM 703 O O . GLU A 1 88 ? -35.843 16.968 33.607 1.00 87.69 88 GLU A O 1
ATOM 708 N N . LYS A 1 89 ? -35.790 17.212 31.380 1.00 86.81 89 LYS A N 1
ATOM 709 C CA . LYS A 1 89 ? -35.470 15.800 31.115 1.00 86.81 89 LYS A CA 1
ATOM 710 C C . LYS A 1 89 ? -34.140 15.405 31.743 1.00 86.81 89 LYS A C 1
ATOM 712 O O . LYS A 1 89 ? -34.061 14.352 32.360 1.00 86.81 89 LYS A O 1
ATOM 717 N N . HIS A 1 90 ? -33.108 16.235 31.613 1.00 86.50 90 HIS A N 1
ATOM 718 C CA . HIS A 1 90 ? -31.806 15.980 32.220 1.00 86.50 90 HIS A CA 1
ATOM 719 C C . HIS A 1 90 ? -31.896 15.961 33.750 1.00 86.50 90 HIS A C 1
ATOM 721 O O . HIS A 1 90 ? -31.408 15.025 34.372 1.00 86.50 90 HIS A O 1
ATOM 727 N N . ALA A 1 91 ? -32.566 16.941 34.358 1.00 88.06 91 ALA A N 1
ATOM 728 C CA . ALA A 1 91 ? -32.781 17.010 35.799 1.00 88.06 91 ALA A CA 1
ATOM 729 C C . ALA A 1 91 ? -33.621 15.829 36.307 1.00 88.06 91 ALA A C 1
ATOM 731 O O . ALA A 1 91 ? -33.268 15.230 37.315 1.00 88.06 91 ALA A O 1
ATOM 732 N N . ALA A 1 92 ? -34.671 15.434 35.584 1.00 89.44 92 ALA A N 1
ATOM 733 C CA . ALA A 1 92 ? -35.502 14.279 35.910 1.00 89.44 92 ALA A CA 1
ATOM 734 C C . ALA A 1 92 ? -34.727 12.963 35.778 1.00 89.44 92 ALA A C 1
ATOM 736 O O . ALA A 1 92 ? -34.838 12.109 36.650 1.00 89.44 92 ALA A O 1
ATOM 737 N N . ILE A 1 93 ? -33.913 12.795 34.730 1.00 86.94 93 ILE A N 1
ATOM 738 C CA . ILE A 1 93 ? -33.037 11.624 34.570 1.00 86.94 93 ILE A CA 1
ATOM 739 C C . ILE A 1 93 ? -31.987 11.595 35.684 1.00 86.94 93 ILE A C 1
ATOM 741 O O . ILE A 1 93 ? -31.722 10.535 36.243 1.00 86.94 93 ILE A O 1
ATOM 745 N N . GLN A 1 94 ? -31.412 12.743 36.041 1.00 87.12 94 GLN A N 1
ATOM 746 C CA . GLN A 1 94 ? -30.414 12.839 37.100 1.00 87.12 94 GLN A CA 1
ATOM 747 C C . GLN A 1 94 ? -31.021 12.569 38.481 1.00 87.12 94 GLN A C 1
ATOM 749 O O . GLN A 1 94 ? -30.443 11.811 39.255 1.00 87.12 94 GLN A O 1
ATOM 754 N N . GLN A 1 95 ? -32.224 13.078 38.752 1.00 89.75 95 GLN A N 1
ATOM 755 C CA . GLN A 1 95 ? -32.983 12.761 39.958 1.00 89.75 95 GLN A CA 1
ATOM 756 C C . GLN A 1 95 ? -33.376 11.282 39.993 1.00 89.75 95 GLN A C 1
ATOM 758 O O . GLN A 1 95 ? -33.152 10.627 41.000 1.00 89.75 95 GLN A O 1
ATOM 763 N N . GLN A 1 96 ? -33.866 10.708 38.888 1.00 88.19 96 GLN A N 1
ATOM 764 C CA . GLN A 1 96 ? -34.136 9.270 38.800 1.00 88.19 96 GLN A CA 1
ATOM 765 C C . GLN A 1 96 ? -32.871 8.441 39.028 1.00 88.19 96 GLN A C 1
ATOM 767 O O . GLN A 1 96 ? -32.936 7.398 39.669 1.00 88.19 96 GLN A O 1
ATOM 772 N N . HIS A 1 97 ? -31.720 8.879 38.520 1.00 84.88 97 HIS A N 1
ATOM 773 C CA . HIS A 1 97 ? -30.443 8.214 38.748 1.00 84.88 97 HIS A CA 1
ATOM 774 C C . HIS A 1 97 ? -30.027 8.282 40.225 1.00 84.88 97 HIS A C 1
ATOM 776 O O . HIS A 1 97 ? -29.639 7.260 40.790 1.00 84.88 97 HIS A O 1
ATOM 782 N N . GLU A 1 98 ? -30.157 9.442 40.873 1.00 87.00 98 GLU A N 1
ATOM 783 C CA . GLU A 1 98 ? -29.907 9.603 42.311 1.00 87.00 98 GLU A CA 1
ATOM 784 C C . GLU A 1 98 ? -30.889 8.792 43.167 1.00 87.00 98 GLU A C 1
ATOM 786 O O . GLU A 1 98 ? -30.462 8.105 44.092 1.00 87.00 98 GLU A O 1
ATOM 791 N N . ASP A 1 99 ? -32.177 8.786 42.828 1.00 89.62 99 ASP A N 1
ATOM 792 C CA . ASP A 1 99 ? -33.205 7.992 43.504 1.00 89.62 99 ASP A CA 1
ATOM 793 C C . ASP A 1 99 ? -32.953 6.492 43.318 1.00 89.62 99 ASP A C 1
ATOM 795 O O . ASP A 1 99 ? -33.104 5.715 44.257 1.00 89.62 99 ASP A O 1
ATOM 799 N N . LYS A 1 100 ? -32.514 6.056 42.128 1.00 87.44 100 LYS A N 1
ATOM 800 C CA . LYS A 1 100 ? -32.118 4.661 41.877 1.00 87.44 100 LYS A CA 1
ATOM 801 C C . LYS A 1 100 ? -30.839 4.284 42.619 1.00 87.44 100 LYS A C 1
ATOM 803 O O . LYS A 1 100 ? -30.744 3.147 43.079 1.00 87.44 100 LYS A O 1
ATOM 808 N N . LEU A 1 101 ? -29.880 5.200 42.759 1.00 84.44 101 LEU A N 1
ATOM 809 C CA . LEU A 1 101 ? -28.687 4.993 43.582 1.00 84.44 101 LEU A CA 1
ATOM 810 C C . LEU A 1 101 ? -29.050 4.869 45.064 1.00 84.44 101 LEU A C 1
ATOM 812 O O . LEU A 1 101 ? -28.645 3.892 45.688 1.00 84.44 101 LEU A O 1
ATOM 816 N N . ARG A 1 102 ? -29.882 5.773 45.596 1.00 88.62 102 ARG A N 1
ATOM 817 C CA . ARG A 1 102 ? -30.389 5.685 46.974 1.00 88.62 102 ARG A CA 1
ATOM 818 C C . ARG A 1 102 ? -31.191 4.412 47.196 1.00 88.62 102 ARG A C 1
ATOM 820 O O . ARG A 1 102 ? -30.911 3.689 48.139 1.00 88.62 102 ARG A O 1
ATOM 827 N N . ALA A 1 103 ? -32.109 4.068 46.293 1.00 87.50 103 ALA A N 1
ATOM 828 C CA . ALA A 1 103 ? -32.878 2.829 46.380 1.00 87.50 103 ALA A CA 1
ATOM 829 C C . ALA A 1 103 ? -31.972 1.590 46.343 1.00 87.50 103 ALA A C 1
ATOM 831 O O . ALA A 1 103 ? -32.248 0.610 47.026 1.00 87.50 103 ALA A O 1
ATOM 832 N N . ARG A 1 104 ? -30.878 1.617 45.570 1.00 86.12 104 ARG A N 1
ATOM 833 C CA . ARG A 1 104 ? -29.875 0.545 45.560 1.00 86.12 104 ARG A CA 1
ATOM 834 C C . ARG A 1 104 ? -29.110 0.475 46.883 1.00 86.12 104 ARG A C 1
ATOM 836 O O . ARG A 1 104 ? -28.877 -0.630 47.361 1.00 86.12 104 ARG A O 1
ATOM 843 N N . GLU A 1 105 ? -28.720 1.602 47.470 1.00 86.31 105 GLU A N 1
ATOM 844 C CA . GLU A 1 105 ? -28.063 1.652 48.786 1.00 86.31 105 GLU A CA 1
ATOM 845 C C . GLU A 1 105 ? -29.009 1.205 49.916 1.00 86.31 105 GLU A C 1
ATOM 847 O O . GLU A 1 105 ? -28.620 0.422 50.785 1.00 86.31 105 GLU A O 1
ATOM 852 N N . GLU A 1 106 ? -30.280 1.605 49.866 1.00 88.94 106 GLU A N 1
ATOM 853 C CA . GLU A 1 106 ? -31.342 1.146 50.766 1.00 88.94 106 GLU A CA 1
ATOM 854 C C . GLU A 1 106 ? -31.613 -0.353 50.602 1.00 88.94 106 GLU A C 1
ATOM 856 O O . GLU A 1 106 ? -31.657 -1.074 51.592 1.00 88.94 106 GLU A O 1
ATOM 861 N N . LEU A 1 107 ? -31.717 -0.864 49.371 1.00 86.81 107 LEU A N 1
ATOM 862 C CA . LEU A 1 107 ? -31.850 -2.301 49.103 1.00 86.81 107 LEU A CA 1
ATOM 863 C C . LEU A 1 107 ? -30.620 -3.082 49.563 1.00 86.81 107 LEU A C 1
ATOM 865 O O . LEU A 1 107 ? -30.773 -4.168 50.113 1.00 86.81 107 LEU A O 1
ATOM 869 N N . SER A 1 108 ? -29.415 -2.541 49.375 1.00 88.62 108 SER A N 1
ATOM 870 C CA . SER A 1 108 ? -28.172 -3.165 49.838 1.00 88.62 108 SER A CA 1
ATOM 871 C C . SER A 1 108 ? -28.128 -3.231 51.363 1.00 88.62 108 SER A C 1
ATOM 873 O O . SER A 1 108 ? -27.872 -4.292 51.924 1.00 88.62 108 SER A O 1
ATOM 875 N N . SER A 1 109 ? -28.445 -2.133 52.051 1.00 89.19 109 SER A N 1
ATOM 876 C CA . SER A 1 109 ? -28.482 -2.092 53.518 1.00 89.19 109 SER A CA 1
ATOM 877 C C . SER A 1 109 ? -29.629 -2.927 54.102 1.00 89.19 109 SER A C 1
ATOM 879 O O . SER A 1 109 ? -29.449 -3.592 55.125 1.00 89.19 109 SER A O 1
ATOM 881 N N . ALA A 1 110 ? -30.787 -2.976 53.438 1.00 89.12 110 ALA A N 1
ATOM 882 C CA . ALA A 1 110 ? -31.893 -3.859 53.791 1.00 89.12 110 ALA A CA 1
ATOM 883 C C . ALA A 1 110 ? -31.533 -5.333 53.570 1.00 89.12 110 ALA A C 1
ATOM 885 O O . ALA A 1 110 ? -31.854 -6.154 54.425 1.00 89.12 110 ALA A O 1
ATOM 886 N N . ALA A 1 111 ? -30.836 -5.670 52.481 1.00 85.88 111 ALA A N 1
ATOM 887 C CA . ALA A 1 111 ? -30.332 -7.015 52.219 1.00 85.88 111 ALA A CA 1
ATOM 888 C C . ALA A 1 111 ? -29.284 -7.429 53.260 1.00 85.88 111 ALA A C 1
ATOM 890 O O . ALA A 1 111 ? -29.379 -8.523 53.803 1.00 85.88 111 ALA A O 1
ATOM 891 N N . GLU A 1 112 ? -28.351 -6.546 53.625 1.00 88.31 112 GLU A N 1
ATOM 892 C CA . GLU A 1 112 ? -27.392 -6.792 54.709 1.00 88.31 112 GLU A CA 1
ATOM 893 C C . GLU A 1 112 ? -28.080 -6.941 56.074 1.00 88.31 112 GLU A C 1
ATOM 895 O O . GLU A 1 112 ? -27.713 -7.807 56.868 1.00 88.31 112 GLU A O 1
ATOM 900 N N . SER A 1 113 ? -29.101 -6.127 56.364 1.00 88.81 113 SER A N 1
ATOM 901 C CA . SER A 1 113 ? -29.898 -6.239 57.591 1.00 88.81 113 SER A CA 1
ATOM 902 C C . SER A 1 113 ? -30.720 -7.528 57.619 1.00 88.81 113 SER A C 1
ATOM 904 O O . SER A 1 113 ? -30.784 -8.190 58.654 1.00 88.81 113 SER A O 1
ATOM 906 N N . ALA A 1 114 ? -31.322 -7.913 56.492 1.00 86.12 114 ALA A N 1
ATOM 907 C CA . ALA A 1 114 ? -32.048 -9.165 56.338 1.00 86.12 114 ALA A CA 1
ATOM 908 C C . ALA A 1 114 ? -31.105 -10.361 56.472 1.00 86.12 114 ALA A C 1
ATOM 910 O O . ALA A 1 114 ? -31.437 -11.289 57.199 1.00 86.12 114 ALA A O 1
ATOM 911 N N . GLN A 1 115 ? -29.913 -10.306 55.874 1.00 87.25 115 GLN A N 1
ATOM 912 C CA . GLN A 1 115 ? -28.884 -11.329 56.028 1.00 87.25 115 GLN A CA 1
ATOM 913 C C . GLN A 1 115 ? -28.454 -11.449 57.491 1.00 87.25 115 GLN A C 1
ATOM 915 O O . GLN A 1 115 ? -28.485 -12.542 58.038 1.00 87.25 115 GLN A O 1
ATOM 920 N N . LYS A 1 116 ? -28.176 -10.331 58.178 1.00 88.44 116 LYS A N 1
ATOM 921 C CA . LYS A 1 116 ? -27.882 -10.342 59.622 1.00 88.44 116 LYS A CA 1
ATOM 922 C C . LYS A 1 116 ? -29.035 -10.908 60.449 1.00 88.44 116 LYS A C 1
ATOM 924 O O . LYS A 1 116 ? -28.790 -11.693 61.356 1.00 88.44 116 LYS A O 1
ATOM 929 N N . LYS A 1 117 ? -30.287 -10.553 60.138 1.00 87.62 117 LYS A N 1
ATOM 930 C CA . LYS A 1 117 ? -31.471 -11.126 60.799 1.00 87.62 117 LYS A CA 1
ATOM 931 C C . LYS A 1 117 ? -31.595 -12.620 60.533 1.00 87.62 117 LYS A C 1
ATOM 933 O O . LYS A 1 117 ? -31.938 -13.341 61.457 1.00 87.62 117 LYS A O 1
ATOM 938 N N . VAL A 1 118 ? -31.332 -13.088 59.314 1.00 84.62 118 VAL A N 1
ATOM 939 C CA . VAL A 1 118 ? -31.328 -14.515 58.970 1.00 84.62 118 VAL A CA 1
ATOM 940 C C . VAL A 1 118 ? -30.219 -15.230 59.729 1.00 84.62 118 VAL A C 1
ATOM 942 O O . VAL A 1 118 ? -30.502 -16.250 60.342 1.00 84.62 118 VAL A O 1
ATOM 945 N N . ASP A 1 119 ? -29.009 -14.678 59.781 1.00 89.00 119 ASP A N 1
ATOM 946 C CA . ASP A 1 119 ? -27.883 -15.252 60.520 1.00 89.00 119 ASP A CA 1
ATOM 947 C C . ASP A 1 119 ? -28.168 -15.292 62.032 1.00 89.00 119 ASP A C 1
ATOM 949 O O . ASP A 1 119 ? -27.887 -16.286 62.703 1.00 89.00 119 ASP A O 1
ATOM 953 N N . ASP A 1 120 ? -28.758 -14.234 62.592 1.00 89.81 120 ASP A N 1
ATOM 954 C CA . ASP A 1 120 ? -29.144 -14.175 64.002 1.00 89.81 120 ASP A CA 1
ATOM 955 C C . ASP A 1 120 ? -30.325 -15.101 64.308 1.00 89.81 120 ASP A C 1
ATOM 957 O O . ASP A 1 120 ? -30.304 -15.782 65.332 1.00 89.81 120 ASP A O 1
ATOM 961 N N . MET A 1 121 ? -31.314 -15.202 63.416 1.00 84.69 121 MET A N 1
ATOM 962 C CA . MET A 1 121 ? -32.412 -16.169 63.508 1.00 84.69 121 MET A CA 1
ATOM 963 C C . MET A 1 121 ? -31.909 -17.597 63.339 1.00 84.69 121 MET A C 1
ATOM 965 O O . MET A 1 121 ? -32.402 -18.475 64.027 1.00 84.69 121 MET A O 1
ATOM 969 N N . GLN A 1 122 ? -30.909 -17.855 62.496 1.00 84.00 122 GLN A N 1
ATOM 970 C CA . GLN A 1 122 ? -30.257 -19.158 62.377 1.00 84.00 122 GLN A CA 1
ATOM 971 C C . GLN A 1 122 ? -29.476 -19.487 63.647 1.00 84.00 122 GLN A C 1
ATOM 973 O O . GLN A 1 122 ? -29.572 -20.607 64.143 1.00 84.00 122 GLN A O 1
ATOM 978 N N . LYS A 1 123 ? -28.756 -18.526 64.238 1.00 88.88 123 LYS A N 1
ATOM 979 C CA . LYS A 1 123 ? -28.088 -18.709 65.537 1.00 88.88 123 LYS A CA 1
ATOM 980 C C . LYS A 1 123 ? -29.094 -18.950 66.656 1.00 88.88 123 LYS A C 1
ATOM 982 O O . LYS A 1 123 ? -28.877 -19.847 67.466 1.00 88.88 123 LYS A O 1
ATOM 987 N N . GLN A 1 124 ? -30.182 -18.183 66.712 1.00 86.94 124 GLN A N 1
ATOM 988 C CA . GLN A 1 124 ? -31.262 -18.373 67.682 1.00 86.94 124 GLN A CA 1
ATOM 989 C C . GLN A 1 124 ? -31.974 -19.698 67.457 1.00 86.94 124 GLN A C 1
ATOM 991 O O . GLN A 1 124 ? -32.156 -20.434 68.411 1.00 86.94 124 GLN A O 1
ATOM 996 N N . TYR A 1 125 ? -32.299 -20.053 66.217 1.00 84.56 125 TYR A N 1
ATOM 997 C CA . TYR A 1 125 ? -32.861 -21.348 65.856 1.00 84.56 125 TYR A CA 1
ATOM 998 C C . TYR A 1 125 ? -31.924 -22.468 66.280 1.00 84.56 125 TYR A C 1
ATOM 1000 O O . TYR A 1 125 ? -32.380 -23.420 66.880 1.00 84.56 125 TYR A O 1
ATOM 1008 N N . THR A 1 126 ? -30.615 -22.343 66.067 1.00 85.81 126 THR A N 1
ATOM 1009 C CA . THR A 1 126 ? -29.639 -23.347 66.512 1.00 85.81 126 THR A CA 1
ATOM 1010 C C . THR A 1 126 ? -29.575 -23.416 68.039 1.00 85.81 126 THR A C 1
ATOM 1012 O O . THR A 1 126 ? -29.524 -24.504 68.603 1.00 85.81 126 THR A O 1
ATOM 1015 N N . ARG A 1 127 ? -29.623 -22.274 68.740 1.00 86.75 127 ARG A N 1
ATOM 1016 C CA . ARG A 1 127 ? -29.686 -22.223 70.210 1.00 86.75 127 ARG A CA 1
ATOM 1017 C C . ARG A 1 127 ? -30.965 -22.851 70.743 1.00 86.75 127 ARG A C 1
ATOM 1019 O O . ARG A 1 127 ? -30.861 -23.754 71.556 1.00 86.75 127 ARG A O 1
ATOM 1026 N N . TYR A 1 128 ? -32.129 -22.438 70.252 1.00 84.94 128 TYR A N 1
ATOM 1027 C CA . TYR A 1 128 ? -33.423 -22.997 70.621 1.00 84.94 128 TYR A CA 1
ATOM 1028 C C . TYR A 1 128 ? -33.545 -24.447 70.200 1.00 84.94 128 TYR A C 1
ATOM 1030 O O . TYR A 1 128 ? -34.065 -25.226 70.965 1.00 84.94 128 TYR A O 1
ATOM 1038 N N . HIS A 1 129 ? -33.026 -24.857 69.051 1.00 82.94 129 HIS A N 1
ATOM 1039 C CA . HIS A 1 129 ? -32.994 -26.255 68.646 1.00 82.94 129 HIS A CA 1
ATOM 1040 C C . HIS A 1 129 ? -32.128 -27.073 69.602 1.00 82.94 129 HIS A C 1
ATOM 1042 O O . HIS A 1 129 ? -32.542 -28.146 70.015 1.00 82.94 129 HIS A O 1
ATOM 1048 N N . ASN A 1 130 ? -30.980 -26.548 70.036 1.00 86.75 130 ASN A N 1
ATOM 1049 C CA . ASN A 1 130 ? -30.138 -27.195 71.040 1.00 86.75 130 ASN A CA 1
ATOM 1050 C C . ASN A 1 130 ? -30.775 -27.186 72.436 1.00 86.75 130 ASN A C 1
ATOM 1052 O O . ASN A 1 130 ? -30.659 -28.164 73.165 1.00 86.75 130 ASN A O 1
ATOM 1056 N N . GLU A 1 131 ? -31.432 -26.099 72.837 1.00 85.19 131 GLU A N 1
ATOM 1057 C CA . GLU A 1 131 ? -32.164 -25.997 74.101 1.00 85.19 131 GLU A CA 1
ATOM 1058 C C . GLU A 1 131 ? -33.387 -26.895 74.101 1.00 85.19 131 GLU A C 1
ATOM 1060 O O . GLU A 1 131 ? -33.624 -27.548 75.097 1.00 85.19 131 GLU A O 1
ATOM 1065 N N . LEU A 1 132 ? -34.119 -26.979 72.995 1.00 79.94 132 LEU A N 1
ATOM 1066 C CA . LEU A 1 132 ? -35.286 -27.826 72.792 1.00 79.94 132 LEU A CA 1
ATOM 1067 C C . LEU A 1 132 ? -34.848 -29.278 72.650 1.00 79.94 132 LEU A C 1
ATOM 1069 O O . LEU A 1 132 ? -35.520 -30.132 73.195 1.00 79.94 132 LEU A O 1
ATOM 1073 N N . ALA A 1 133 ? -33.694 -29.577 72.053 1.00 81.50 133 ALA A N 1
ATOM 1074 C CA . ALA A 1 133 ? -33.085 -30.903 72.102 1.00 81.50 133 ALA A CA 1
ATOM 1075 C C . ALA A 1 133 ? -32.696 -31.275 73.537 1.00 81.50 133 ALA A C 1
ATOM 1077 O O . ALA A 1 133 ? -33.044 -32.359 73.982 1.00 81.50 133 ALA A O 1
ATOM 1078 N N . LYS A 1 134 ? -32.070 -30.367 74.299 1.00 83.69 134 LYS A N 1
ATOM 1079 C CA . LYS A 1 134 ? -31.760 -30.576 75.725 1.00 83.69 134 LYS A CA 1
ATOM 1080 C C . LYS A 1 134 ? -33.018 -30.699 76.576 1.00 83.69 134 LYS A C 1
ATOM 1082 O O . LYS A 1 134 ? -33.068 -31.561 77.437 1.00 83.69 134 LYS A O 1
ATOM 1087 N N . LEU A 1 135 ? -34.029 -29.866 76.344 1.00 80.31 135 LEU A N 1
ATOM 1088 C CA . LEU A 1 135 ? -35.309 -29.885 77.042 1.00 80.31 135 LEU A CA 1
ATOM 1089 C C . LEU A 1 135 ? -36.055 -31.157 76.698 1.00 80.31 135 LEU A C 1
ATOM 1091 O O . LEU A 1 135 ? -36.489 -31.824 77.613 1.00 80.31 135 LEU A O 1
ATOM 1095 N N . THR A 1 136 ? -36.119 -31.546 75.428 1.00 79.69 136 THR A N 1
ATOM 1096 C CA . THR A 1 136 ? -36.681 -32.828 74.983 1.00 79.69 136 THR A CA 1
ATOM 1097 C C . THR A 1 136 ? -35.894 -33.981 75.572 1.00 79.69 136 THR A C 1
ATOM 1099 O O . THR A 1 136 ? -36.497 -34.945 75.996 1.00 79.69 136 THR A O 1
ATOM 1102 N N . GLU A 1 137 ? -34.573 -33.890 75.698 1.00 82.50 137 GLU A N 1
ATOM 1103 C CA . GLU A 1 137 ? -33.776 -34.913 76.370 1.00 82.50 137 GLU A CA 1
ATOM 1104 C C . GLU A 1 137 ? -34.082 -34.954 77.875 1.00 82.50 137 GLU A C 1
ATOM 1106 O O . GLU A 1 137 ? -34.244 -36.033 78.435 1.00 82.50 137 GLU A O 1
ATOM 1111 N N . THR A 1 138 ? -34.211 -33.807 78.548 1.00 81.50 138 THR A N 1
ATOM 1112 C CA . THR A 1 138 ? -34.593 -33.746 79.969 1.00 81.50 138 THR A CA 1
ATOM 1113 C C . THR A 1 138 ? -36.037 -34.159 80.195 1.00 81.50 138 THR A C 1
ATOM 1115 O O . THR A 1 138 ? -36.325 -34.795 81.196 1.00 81.50 138 THR A O 1
ATOM 1118 N N . LEU A 1 139 ? -36.933 -33.837 79.271 1.00 77.69 139 LEU A N 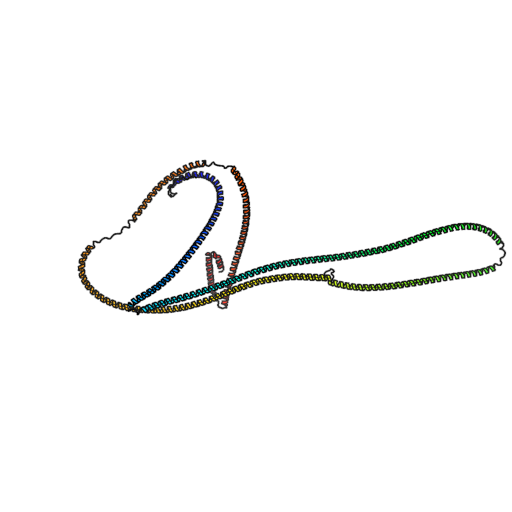1
ATOM 1119 C CA . LEU A 1 139 ? -38.354 -34.124 79.327 1.00 77.69 139 LEU A CA 1
ATOM 1120 C C . LEU A 1 139 ? -38.564 -35.586 78.972 1.00 77.69 139 LEU A C 1
ATOM 1122 O O . LEU A 1 139 ? -39.258 -36.242 79.712 1.00 77.69 139 LEU A O 1
ATOM 1126 N N . MET A 1 140 ? -37.831 -36.152 78.010 1.00 78.62 140 MET A N 1
ATOM 1127 C CA . MET A 1 140 ? -37.713 -37.598 77.829 1.00 78.62 140 MET A CA 1
ATOM 1128 C C . MET A 1 140 ? -37.108 -38.258 79.060 1.00 78.62 140 MET A C 1
ATOM 1130 O O . MET A 1 140 ? -37.564 -39.323 79.419 1.00 78.62 140 MET A O 1
ATOM 1134 N N . LYS A 1 141 ? -36.108 -37.684 79.737 1.00 79.81 141 LYS A N 1
ATOM 1135 C CA . LYS A 1 141 ? -35.568 -38.259 80.984 1.00 79.81 141 LYS A CA 1
ATOM 1136 C C . LYS A 1 141 ? -36.587 -38.211 82.125 1.00 79.81 141 LYS A C 1
ATOM 1138 O O . LYS A 1 141 ? -36.695 -39.179 82.861 1.00 79.81 141 LYS A O 1
ATOM 1143 N N . VAL A 1 142 ? -37.343 -37.124 82.265 1.00 79.31 142 VAL A N 1
ATOM 1144 C CA . VAL A 1 142 ? -38.373 -36.934 83.302 1.00 79.31 142 VAL A CA 1
ATOM 1145 C C . VAL A 1 142 ? -39.636 -37.722 82.986 1.00 79.31 142 VAL A C 1
ATOM 1147 O O . VAL A 1 142 ? -40.231 -38.283 83.892 1.00 79.31 142 VAL A O 1
ATOM 1150 N N . GLU A 1 143 ? -40.051 -37.781 81.726 1.00 74.19 143 GLU A N 1
ATOM 1151 C CA . GLU A 1 143 ? -41.114 -38.650 81.238 1.00 74.19 143 GLU A CA 1
ATOM 1152 C C . GLU A 1 143 ? -40.682 -40.081 81.395 1.00 74.19 143 GLU A C 1
ATOM 1154 O O . GLU A 1 143 ? -41.434 -40.824 81.973 1.00 74.19 143 GLU A O 1
ATOM 1159 N N . ARG A 1 144 ? -39.469 -40.470 81.007 1.00 75.69 144 ARG A N 1
ATOM 1160 C CA . ARG A 1 144 ? -38.971 -41.824 81.240 1.00 75.69 144 ARG A CA 1
ATOM 1161 C C . ARG A 1 144 ? -38.898 -42.137 82.726 1.00 75.69 144 ARG A C 1
ATOM 1163 O O . ARG A 1 144 ? -39.257 -43.236 83.073 1.00 75.69 144 ARG A O 1
ATOM 1170 N N . PHE A 1 145 ? -38.573 -41.191 83.603 1.00 72.44 145 PHE A N 1
ATOM 1171 C CA . PHE A 1 145 ? -38.611 -41.401 85.055 1.00 72.44 145 PHE A CA 1
ATOM 1172 C C . PHE A 1 145 ? -40.046 -41.459 85.623 1.00 72.44 145 PHE A C 1
ATOM 1174 O O . PHE A 1 145 ? -40.352 -42.289 86.469 1.00 72.44 145 PHE A O 1
ATOM 1181 N N . ASN A 1 146 ? -40.962 -40.609 85.148 1.00 75.44 146 ASN A N 1
ATOM 1182 C CA . ASN A 1 146 ? -42.384 -40.621 85.528 1.00 75.44 146 ASN A CA 1
ATOM 1183 C C . ASN A 1 146 ? -43.124 -41.823 84.952 1.00 75.44 146 ASN A C 1
ATOM 1185 O O . ASN A 1 146 ? -44.062 -42.320 85.563 1.00 75.44 146 ASN A O 1
ATOM 1189 N N . GLN A 1 147 ? -42.734 -42.228 83.754 1.00 66.38 147 GLN A N 1
ATOM 1190 C CA . GLN A 1 147 ? -43.227 -43.370 83.027 1.00 66.38 147 GLN A CA 1
ATOM 1191 C C . GLN A 1 147 ? -42.602 -44.607 83.638 1.00 66.38 147 GLN A C 1
ATOM 1193 O O . GLN A 1 147 ? -43.360 -45.495 83.903 1.00 66.38 147 GLN A O 1
ATOM 1198 N N . GLU A 1 148 ? -41.332 -44.648 84.037 1.00 67.62 148 GLU A N 1
ATOM 1199 C CA . GLU A 1 148 ? -40.772 -45.722 84.873 1.00 67.62 148 GLU A CA 1
ATOM 1200 C C . GLU A 1 148 ? -41.503 -45.812 86.221 1.00 67.62 148 GLU A C 1
ATOM 1202 O O . GLU A 1 148 ? -41.775 -46.914 86.662 1.00 67.62 148 GLU A O 1
ATOM 1207 N N . LEU A 1 149 ? -41.934 -44.700 86.832 1.00 64.06 149 LEU A N 1
ATOM 1208 C CA . LEU A 1 149 ? -42.770 -44.713 88.046 1.00 64.06 149 LEU A CA 1
ATOM 1209 C C . LEU A 1 149 ? -44.226 -45.151 87.795 1.00 64.06 149 LEU A C 1
ATOM 1211 O O . LEU A 1 149 ? -44.813 -45.852 88.616 1.00 64.06 149 LEU A O 1
ATOM 1215 N N . LYS A 1 150 ? -44.847 -44.721 86.691 1.00 59.47 150 LYS A N 1
ATOM 1216 C CA . LYS A 1 150 ? -46.220 -45.113 86.310 1.00 59.47 150 LYS A CA 1
ATOM 1217 C C . LYS A 1 150 ? -46.275 -46.522 85.745 1.00 59.47 150 LYS A C 1
ATOM 1219 O O . LYS A 1 150 ? -47.236 -47.239 85.988 1.00 59.47 150 LYS A O 1
ATOM 1224 N N . ASP A 1 151 ? -45.246 -46.906 85.022 1.00 54.97 151 ASP A N 1
ATOM 1225 C CA . ASP A 1 151 ? -45.028 -48.218 84.464 1.00 54.97 151 ASP A CA 1
ATOM 1226 C C . ASP A 1 151 ? -44.571 -49.157 85.577 1.00 54.97 151 ASP A C 1
ATOM 1228 O O . ASP A 1 151 ? -45.121 -50.229 85.659 1.00 54.97 151 ASP A O 1
ATOM 1232 N N . GLU A 1 152 ? -43.764 -48.802 86.574 1.00 54.66 152 GLU A N 1
ATOM 1233 C CA . GLU A 1 152 ? -43.633 -49.689 87.751 1.00 54.66 152 GLU A CA 1
ATOM 1234 C C . GLU A 1 152 ? -44.998 -50.004 88.402 1.00 54.66 152 GLU A C 1
ATOM 1236 O O . GLU A 1 152 ? -45.185 -51.095 88.934 1.00 54.66 152 GLU A O 1
ATOM 1241 N N . VAL A 1 153 ? -45.994 -49.117 88.265 1.00 55.69 153 VAL A N 1
ATOM 1242 C CA . VAL A 1 153 ? -47.374 -49.351 88.723 1.00 55.69 153 VAL A CA 1
ATOM 1243 C C . VAL A 1 153 ? -48.268 -50.073 87.686 1.00 55.69 153 VAL A C 1
ATOM 1245 O O . VAL A 1 153 ? -49.142 -50.847 88.080 1.00 55.69 153 VAL A O 1
ATOM 1248 N N . GLU A 1 154 ? -48.084 -49.884 86.372 1.00 49.88 154 GLU A N 1
ATOM 1249 C CA . GLU A 1 154 ? -48.925 -50.498 85.315 1.00 49.88 154 GLU A CA 1
ATOM 1250 C C . GLU A 1 154 ? -48.257 -51.652 84.521 1.00 49.88 154 GLU A C 1
ATOM 1252 O O . GLU A 1 154 ? -48.932 -52.570 84.036 1.00 49.88 154 GLU A O 1
ATOM 1257 N N . LEU A 1 155 ? -46.931 -51.653 84.429 1.00 45.41 155 LEU A N 1
ATOM 1258 C CA . LEU A 1 155 ? -46.016 -52.646 83.836 1.00 45.41 155 LEU A CA 1
ATOM 1259 C C . LEU A 1 155 ? -45.954 -53.920 84.706 1.00 45.41 155 LEU A C 1
ATOM 1261 O O . LEU A 1 155 ? -45.642 -54.990 84.191 1.00 45.41 155 LEU A O 1
ATOM 1265 N N . GLU A 1 156 ? -46.444 -53.891 85.951 1.00 50.56 156 GLU A N 1
ATOM 1266 C CA . GLU A 1 156 ? -46.768 -55.130 86.678 1.00 50.56 156 GLU A CA 1
ATOM 1267 C C . GLU A 1 156 ? -47.973 -55.885 86.074 1.00 50.56 156 GLU A C 1
ATOM 1269 O O . GLU A 1 156 ? -48.172 -57.065 86.365 1.00 50.56 156 GLU A O 1
ATOM 1274 N N . ARG A 1 157 ? -48.793 -55.257 85.208 1.00 40.53 157 ARG A N 1
ATOM 1275 C CA . ARG A 1 157 ? -49.997 -55.912 84.656 1.00 40.53 157 ARG A CA 1
ATOM 1276 C C . ARG A 1 157 ? -50.152 -55.946 83.137 1.00 40.53 157 ARG A C 1
ATOM 1278 O O . ARG A 1 157 ? -50.942 -56.771 82.683 1.00 40.53 157 ARG A O 1
ATOM 1285 N N . ARG A 1 158 ? -49.464 -55.131 82.323 1.00 47.59 158 ARG A N 1
ATOM 1286 C CA . ARG A 1 158 ? -49.650 -55.183 80.841 1.00 47.59 158 ARG A CA 1
ATOM 1287 C C . ARG A 1 158 ? -48.380 -55.099 79.978 1.00 47.59 158 ARG A C 1
ATOM 1289 O O . ARG A 1 158 ? -48.477 -55.181 78.755 1.00 47.59 158 ARG A O 1
ATOM 1296 N N . ALA A 1 159 ? -47.206 -55.006 80.598 1.00 51.41 159 ALA A N 1
ATOM 1297 C CA . ALA A 1 159 ? -45.901 -54.750 79.977 1.00 51.41 159 ALA A CA 1
ATOM 1298 C C . ALA A 1 159 ? -45.440 -55.681 78.860 1.00 51.41 159 ALA A C 1
ATOM 1300 O O . ALA A 1 159 ? -44.683 -55.266 77.987 1.00 51.41 159 ALA A O 1
ATOM 1301 N N . ALA A 1 160 ? -45.811 -56.956 78.930 1.00 55.31 160 ALA A N 1
ATOM 1302 C CA . ALA A 1 160 ? -45.086 -57.963 78.170 1.00 55.31 160 ALA A CA 1
ATOM 1303 C C . ALA A 1 160 ? -45.476 -58.016 76.686 1.00 55.31 160 ALA A C 1
ATOM 1305 O O . ALA A 1 160 ? -44.726 -58.579 75.903 1.00 55.31 160 ALA A O 1
ATOM 1306 N N . HIS A 1 161 ? -46.621 -57.450 76.280 1.00 51.78 161 HIS A N 1
ATOM 1307 C CA . HIS A 1 161 ? -47.136 -57.688 74.924 1.00 51.78 161 HIS A CA 1
ATOM 1308 C C . HIS A 1 161 ? -47.370 -56.448 74.055 1.00 51.78 161 HIS A C 1
ATOM 1310 O O . HIS A 1 161 ? -47.460 -56.601 72.847 1.00 51.78 161 HIS A O 1
ATOM 1316 N N . LYS A 1 162 ? -47.437 -55.225 74.602 1.00 59.50 162 LYS A N 1
ATOM 1317 C CA . LYS A 1 162 ? -47.656 -54.012 73.779 1.00 59.50 162 LYS A CA 1
ATOM 1318 C C . LYS A 1 162 ? -46.366 -53.261 73.416 1.00 59.50 162 LYS A C 1
ATOM 1320 O O . LYS A 1 162 ? -46.342 -52.499 72.458 1.00 59.50 162 LYS A O 1
ATOM 1325 N N . THR A 1 163 ? -45.287 -53.495 74.158 1.00 65.62 163 THR A N 1
ATOM 1326 C CA . THR A 1 163 ? -43.986 -52.840 73.956 1.00 65.62 163 THR A CA 1
ATOM 1327 C C . THR A 1 163 ? -43.269 -53.340 72.703 1.00 65.62 163 THR A C 1
ATOM 1329 O O . THR A 1 163 ? -42.673 -52.533 71.996 1.00 65.62 163 THR A O 1
ATOM 1332 N N . GLU A 1 164 ? -43.374 -54.629 72.368 1.00 61.03 164 GLU A N 1
ATOM 1333 C CA . GLU A 1 164 ? -42.783 -55.171 71.135 1.00 61.03 164 GLU A CA 1
ATOM 1334 C C . GLU A 1 164 ? -43.404 -54.546 69.875 1.00 61.03 164 GLU A C 1
ATOM 1336 O O . GLU A 1 164 ? -42.677 -54.116 68.979 1.00 61.03 164 GLU A O 1
ATOM 1341 N N . ASP A 1 165 ? -44.730 -54.403 69.820 1.00 71.50 165 ASP A N 1
ATOM 1342 C CA . ASP A 1 165 ? -45.406 -53.846 68.641 1.00 71.50 165 ASP A CA 1
ATOM 1343 C C . ASP A 1 165 ? -45.048 -52.367 68.400 1.00 71.50 165 ASP A C 1
ATOM 1345 O O . ASP A 1 165 ? -44.764 -51.969 67.266 1.00 71.50 165 ASP A O 1
ATOM 1349 N N . ASP A 1 166 ? -44.990 -51.543 69.449 1.00 76.44 166 ASP A N 1
ATOM 1350 C CA . ASP A 1 166 ? -44.622 -50.127 69.312 1.00 76.44 166 ASP A CA 1
ATOM 1351 C C . ASP A 1 166 ? -43.132 -49.947 68.969 1.00 76.44 166 ASP A C 1
ATOM 1353 O O . ASP A 1 166 ? -42.791 -49.108 68.126 1.00 76.44 166 ASP A O 1
ATOM 1357 N N . ILE A 1 167 ? -42.246 -50.775 69.540 1.00 76.75 167 ILE A N 1
ATOM 1358 C CA . ILE A 1 167 ? -40.816 -50.787 69.193 1.00 76.75 167 ILE A CA 1
ATOM 1359 C C . ILE A 1 167 ? -40.638 -51.153 67.718 1.00 76.75 167 ILE A C 1
ATOM 1361 O O . ILE A 1 167 ? -39.960 -50.423 66.996 1.00 76.75 167 ILE A O 1
ATOM 1365 N N . THR A 1 168 ? -41.305 -52.201 67.226 1.00 78.31 168 THR A N 1
ATOM 1366 C CA . THR A 1 168 ? -41.173 -52.595 65.812 1.00 78.31 168 THR A CA 1
ATOM 1367 C C . THR A 1 168 ? -41.684 -51.516 64.852 1.00 78.31 168 THR A C 1
ATOM 1369 O O . THR A 1 168 ? -41.131 -51.332 63.764 1.00 78.31 168 THR A O 1
ATOM 1372 N N . ASN A 1 169 ? -42.718 -50.758 65.228 1.00 81.25 169 ASN A N 1
ATOM 1373 C CA . ASN A 1 169 ? -43.214 -49.646 64.416 1.00 81.25 169 ASN A CA 1
ATOM 1374 C C . ASN A 1 169 ? -42.253 -48.449 64.413 1.00 81.25 169 ASN A C 1
ATOM 1376 O O . ASN A 1 169 ? -42.003 -47.868 63.351 1.00 81.25 169 ASN A O 1
ATOM 1380 N N . LEU A 1 170 ? -41.675 -48.104 65.566 1.00 82.62 170 LEU A N 1
ATOM 1381 C CA . LEU A 1 170 ? -40.661 -47.053 65.668 1.00 82.62 170 LEU A CA 1
ATOM 1382 C C . LEU A 1 170 ? -39.377 -47.425 64.921 1.00 82.62 170 LEU A C 1
ATOM 1384 O O . LEU A 1 170 ? -38.827 -46.581 64.214 1.00 82.62 170 LEU A O 1
ATOM 1388 N N . GLU A 1 171 ? -38.944 -48.683 64.990 1.00 80.44 171 GLU A N 1
ATOM 1389 C CA . GLU A 1 171 ? -37.816 -49.199 64.211 1.00 80.44 171 GLU A CA 1
ATOM 1390 C C . GLU A 1 171 ? -38.075 -49.082 62.708 1.00 80.44 171 GLU A C 1
ATOM 1392 O O . GLU A 1 171 ? -37.222 -48.581 61.973 1.00 80.44 171 GLU A O 1
ATOM 1397 N N . LYS A 1 172 ? -39.277 -49.444 62.233 1.00 84.62 172 LYS A N 1
ATOM 1398 C CA . LYS A 1 172 ? -39.664 -49.261 60.822 1.00 84.62 172 LYS A CA 1
ATOM 1399 C C . LYS A 1 172 ? -39.638 -47.790 60.404 1.00 84.62 172 LYS A C 1
ATOM 1401 O O . LYS A 1 172 ? -39.189 -47.478 59.299 1.00 84.62 172 LYS A O 1
ATOM 1406 N N . ALA A 1 173 ? -40.119 -46.879 61.250 1.00 86.69 173 ALA A N 1
ATOM 1407 C CA . ALA A 1 173 ? -40.093 -45.445 60.966 1.00 86.69 173 ALA A CA 1
ATOM 1408 C C . ALA A 1 173 ? -38.659 -44.887 60.952 1.00 86.69 173 ALA A C 1
ATOM 1410 O O . ALA A 1 173 ? -38.315 -44.116 60.054 1.00 86.69 173 ALA A O 1
ATOM 1411 N N . LYS A 1 174 ? -37.806 -45.324 61.887 1.00 88.81 174 LYS A N 1
ATOM 1412 C CA . LYS A 1 174 ? -36.388 -44.950 61.942 1.00 88.81 174 LYS A CA 1
ATOM 1413 C C . LYS A 1 174 ? -35.600 -45.473 60.751 1.00 88.81 174 LYS A C 1
ATOM 1415 O O . LYS A 1 174 ? -34.925 -44.685 60.104 1.00 88.81 174 LYS A O 1
ATOM 1420 N N . LEU A 1 175 ? -35.798 -46.731 60.363 1.00 87.38 175 LEU A N 1
ATOM 1421 C CA . LEU A 1 175 ? -35.222 -47.301 59.141 1.00 87.38 175 LEU A CA 1
ATOM 1422 C C . LEU A 1 175 ? -35.598 -46.490 57.894 1.00 87.38 175 LEU A C 1
ATOM 1424 O O . LEU A 1 175 ? -34.745 -46.223 57.048 1.00 87.38 175 LEU A O 1
ATOM 1428 N N . ARG A 1 176 ? -36.860 -46.048 57.781 1.00 86.81 176 ARG A N 1
ATOM 1429 C CA . ARG A 1 176 ? -37.288 -45.162 56.685 1.00 86.81 176 ARG A CA 1
ATOM 1430 C C . ARG A 1 176 ? -36.575 -43.812 56.743 1.00 86.81 176 ARG A C 1
ATOM 1432 O O . ARG A 1 176 ? -36.075 -43.359 55.714 1.00 86.81 176 ARG A O 1
ATOM 1439 N N . GLN A 1 177 ? -36.492 -43.189 57.917 1.00 88.94 177 GLN A N 1
ATOM 1440 C CA . GLN A 1 177 ? -35.788 -41.917 58.093 1.00 88.94 177 GLN A CA 1
ATOM 1441 C C . GLN A 1 177 ? -34.300 -42.039 57.732 1.00 88.94 177 GLN A C 1
ATOM 1443 O O . GLN A 1 177 ? -33.800 -41.238 56.946 1.00 88.94 177 GLN A O 1
ATOM 1448 N N . ASP A 1 178 ? -33.615 -43.063 58.234 1.00 92.50 178 ASP A N 1
ATOM 1449 C CA . ASP A 1 178 ? -32.191 -43.292 57.989 1.00 92.50 178 ASP A CA 1
ATOM 1450 C C . ASP A 1 178 ? -31.925 -43.590 56.509 1.00 92.50 178 ASP A C 1
ATOM 1452 O O . ASP A 1 178 ? -30.964 -43.078 55.934 1.00 92.50 178 ASP A O 1
ATOM 1456 N N . SER A 1 179 ? -32.821 -44.332 55.846 1.00 88.75 179 SER A N 1
ATOM 1457 C CA . SER A 1 179 ? -32.734 -44.562 54.399 1.00 88.75 179 SER A CA 1
ATOM 1458 C C . SER A 1 179 ? -32.868 -43.267 53.584 1.00 88.75 179 SER A C 1
ATOM 1460 O O . SER A 1 179 ? -32.142 -43.077 52.604 1.00 88.75 179 SER A O 1
ATOM 1462 N N . LEU A 1 180 ? -33.733 -42.338 54.013 1.00 89.88 180 LEU A N 1
ATOM 1463 C CA . LEU A 1 180 ? -33.881 -41.030 53.378 1.00 89.88 180 LEU A CA 1
ATOM 1464 C C . LEU A 1 180 ? -32.638 -40.164 53.609 1.00 89.88 180 LEU A C 1
ATOM 1466 O O . LEU A 1 180 ? -32.120 -39.591 52.651 1.00 89.88 180 LEU A O 1
ATOM 1470 N N . ILE A 1 181 ? -32.125 -40.117 54.842 1.00 92.75 181 ILE A N 1
ATOM 1471 C CA . ILE A 1 181 ? -30.905 -39.375 55.189 1.00 92.75 181 ILE A CA 1
ATOM 1472 C C . ILE A 1 181 ? -29.719 -39.887 54.367 1.00 92.75 181 ILE A C 1
ATOM 1474 O O . ILE A 1 181 ? -29.029 -39.083 53.745 1.00 92.75 181 ILE A O 1
ATOM 1478 N N . LEU A 1 182 ? -29.531 -41.207 54.271 1.00 91.94 182 LEU A N 1
ATOM 1479 C CA . LEU A 1 182 ? -28.486 -41.811 53.438 1.00 91.94 182 LEU A CA 1
ATOM 1480 C C . LEU A 1 182 ? -28.627 -41.429 51.958 1.00 91.94 182 LEU A C 1
ATOM 1482 O O . LEU A 1 182 ? -27.629 -41.157 51.289 1.00 91.94 182 LEU A O 1
ATOM 1486 N N . SER A 1 183 ? -29.857 -41.385 51.435 1.00 91.38 183 SER A N 1
ATOM 1487 C CA . SER A 1 183 ? -30.103 -40.967 50.049 1.00 91.38 183 SER A CA 1
ATOM 1488 C C . SER A 1 183 ? -29.760 -39.491 49.816 1.00 91.38 183 SER A C 1
ATOM 1490 O O . SER A 1 183 ? -29.156 -39.155 48.797 1.00 91.38 183 SER A O 1
ATOM 1492 N N . MET A 1 184 ? -30.076 -38.619 50.780 1.00 91.06 184 MET A N 1
ATOM 1493 C CA . MET A 1 184 ? -29.759 -37.193 50.719 1.00 91.06 184 MET A CA 1
ATOM 1494 C C . MET A 1 184 ? -28.258 -36.946 50.866 1.00 91.06 184 MET A C 1
ATOM 1496 O O . MET A 1 184 ? -27.707 -36.166 50.099 1.00 91.06 184 MET A O 1
ATOM 1500 N N . GLN A 1 185 ? -27.577 -37.654 51.770 1.00 93.31 185 GLN A N 1
ATOM 1501 C CA . GLN A 1 185 ? -26.121 -37.574 51.926 1.00 93.31 185 GLN A CA 1
ATOM 1502 C C . GLN A 1 185 ? -25.394 -37.994 50.646 1.00 93.31 185 GLN A C 1
ATOM 1504 O O . GLN A 1 185 ? -24.549 -37.249 50.163 1.00 93.31 185 GLN A O 1
ATOM 1509 N N . LYS A 1 186 ? -25.795 -39.107 50.015 1.00 91.25 186 LYS A N 1
ATOM 1510 C CA . LYS A 1 186 ? -25.260 -39.495 48.696 1.00 91.25 186 LYS A CA 1
ATOM 1511 C C . LYS A 1 186 ? -25.531 -38.450 47.615 1.00 91.25 186 LYS A C 1
ATOM 1513 O O . LYS A 1 186 ? -24.716 -38.271 46.709 1.00 91.25 186 LYS A O 1
ATOM 1518 N N . ARG A 1 187 ? -26.684 -37.776 47.667 1.00 91.75 187 ARG A N 1
ATOM 1519 C CA . ARG A 1 187 ? -27.020 -36.713 46.712 1.00 91.75 187 ARG A CA 1
ATOM 1520 C C . ARG A 1 187 ? -26.158 -35.468 46.922 1.00 91.75 187 ARG A C 1
ATOM 1522 O O . ARG A 1 187 ? -25.717 -34.887 45.940 1.00 91.75 187 ARG A O 1
ATOM 1529 N N . ILE A 1 188 ? -25.901 -35.091 48.171 1.00 92.31 188 ILE A N 1
ATOM 1530 C CA . ILE A 1 188 ? -24.992 -33.993 48.520 1.00 92.31 188 ILE A CA 1
ATOM 1531 C C . ILE A 1 188 ? -23.578 -34.325 48.043 1.00 92.31 188 ILE A C 1
ATOM 1533 O O . ILE A 1 188 ? -23.007 -33.548 47.293 1.00 92.31 188 ILE A O 1
ATOM 1537 N N . GLU A 1 189 ? -23.072 -35.519 48.348 1.00 92.94 189 GLU A N 1
ATOM 1538 C CA . GLU A 1 189 ? -21.725 -35.951 47.953 1.00 92.94 189 GLU A CA 1
ATOM 1539 C C . GLU A 1 189 ? -21.553 -36.005 46.420 1.00 92.94 189 GLU A C 1
ATOM 1541 O O . GLU A 1 189 ? -20.508 -35.645 45.881 1.00 92.94 189 GLU A O 1
ATOM 1546 N N . THR A 1 190 ? -22.591 -36.405 45.674 1.00 92.62 190 THR A N 1
ATOM 1547 C CA . THR A 1 190 ? -22.557 -36.344 44.199 1.00 92.62 190 THR A CA 1
ATOM 1548 C C . THR A 1 190 ? -22.561 -34.910 43.673 1.00 92.62 190 THR A C 1
ATOM 1550 O O . THR A 1 190 ? -21.805 -34.618 42.752 1.00 92.62 190 THR A O 1
ATOM 1553 N N . LEU A 1 191 ? -23.354 -34.012 44.264 1.00 92.19 191 LEU A N 1
ATOM 1554 C CA . LEU A 1 191 ? -23.388 -32.599 43.874 1.00 92.19 191 LEU A CA 1
ATOM 1555 C C . LEU A 1 191 ? -22.090 -31.859 44.230 1.00 92.19 191 LEU A C 1
ATOM 1557 O O . LEU A 1 191 ? -21.626 -31.042 43.440 1.00 92.19 191 LEU A O 1
ATOM 1561 N N . GLU A 1 192 ? -21.478 -32.157 45.375 1.00 92.62 192 GLU A N 1
ATOM 1562 C CA . GLU A 1 192 ? -20.186 -31.589 45.778 1.00 92.62 192 GLU A CA 1
ATOM 1563 C C . GLU A 1 192 ? -19.067 -32.019 44.822 1.00 92.62 192 GLU A C 1
ATOM 1565 O O . GLU A 1 192 ? -18.280 -31.183 44.380 1.00 92.62 192 GLU A O 1
ATOM 1570 N N . ASN A 1 193 ? -19.042 -33.294 44.421 1.00 92.50 193 ASN A N 1
ATOM 1571 C CA . ASN A 1 193 ? -18.089 -33.787 43.425 1.00 92.50 193 ASN A CA 1
ATOM 1572 C C . ASN A 1 193 ? -18.312 -33.164 42.035 1.00 92.50 193 ASN A C 1
ATOM 1574 O O . ASN A 1 193 ? -17.343 -32.824 41.357 1.00 92.50 193 ASN A O 1
ATOM 1578 N N . GLU A 1 194 ? -19.568 -32.988 41.604 1.00 91.56 194 GLU A N 1
ATOM 1579 C CA . GLU A 1 194 ? -19.895 -32.288 40.352 1.00 91.56 194 GLU A CA 1
ATOM 1580 C C . GLU A 1 194 ? -19.454 -30.815 40.400 1.00 91.56 194 GLU A C 1
ATOM 1582 O O . GLU A 1 194 ? -18.858 -30.329 39.438 1.00 91.56 194 GLU A O 1
ATOM 1587 N N . SER A 1 195 ? -19.675 -30.125 41.526 1.00 89.19 195 SER A N 1
ATOM 1588 C CA . SER A 1 195 ? -19.219 -28.744 41.731 1.00 89.19 195 SER A CA 1
ATOM 1589 C C . SER A 1 195 ? -17.696 -28.637 41.665 1.00 89.19 195 SER A C 1
ATOM 1591 O O . SER A 1 195 ? -17.182 -27.795 40.935 1.00 89.19 195 SER A O 1
ATOM 1593 N N . ALA A 1 196 ? -16.970 -29.521 42.357 1.00 92.50 196 ALA A N 1
ATOM 1594 C CA . ALA A 1 196 ? -15.508 -29.524 42.356 1.00 92.50 196 ALA A CA 1
ATOM 1595 C C . ALA A 1 196 ? -14.924 -29.770 40.951 1.00 92.50 196 ALA A C 1
ATOM 1597 O O . ALA A 1 196 ? -13.992 -29.083 40.536 1.00 92.50 196 ALA A O 1
ATOM 1598 N N . MET A 1 197 ? -15.511 -30.699 40.187 1.00 91.38 197 MET A N 1
ATOM 1599 C CA . MET A 1 197 ? -15.124 -30.958 38.793 1.00 91.38 197 MET A CA 1
ATOM 1600 C C . MET A 1 197 ? -15.350 -29.742 37.886 1.00 91.38 197 MET A C 1
ATOM 1602 O O . MET A 1 197 ? -14.508 -29.436 37.041 1.00 91.38 197 MET A O 1
ATOM 1606 N N . LEU A 1 198 ? -16.481 -29.046 38.044 1.00 91.38 198 LEU A N 1
ATOM 1607 C CA . LEU A 1 198 ? -16.773 -27.834 37.276 1.00 91.38 198 LEU A CA 1
ATOM 1608 C C . LEU A 1 198 ? -15.818 -26.692 37.639 1.00 91.38 198 LEU A C 1
ATOM 1610 O O . LEU A 1 198 ? -15.332 -26.007 36.740 1.00 91.38 198 LEU A O 1
ATOM 1614 N N . ASP A 1 199 ? -15.500 -26.515 38.921 1.00 92.75 199 ASP A N 1
ATOM 1615 C CA . ASP A 1 199 ? -14.535 -25.509 39.371 1.00 92.75 199 ASP A CA 1
ATOM 1616 C C . ASP A 1 199 ? -13.129 -25.778 38.808 1.00 92.75 199 ASP A C 1
ATOM 1618 O O . ASP A 1 199 ? -12.461 -24.852 38.335 1.00 92.75 199 ASP A O 1
ATOM 1622 N N . GLU A 1 200 ? -12.697 -27.042 38.767 1.00 91.50 200 GLU A N 1
ATOM 1623 C CA . GLU A 1 200 ? -11.412 -27.431 38.177 1.00 91.50 200 GLU A CA 1
ATOM 1624 C C . GLU A 1 200 ? -11.386 -27.225 36.649 1.00 91.50 200 GLU A C 1
ATOM 1626 O O . GLU A 1 200 ? -10.404 -26.705 36.109 1.00 91.50 200 GLU A O 1
ATOM 1631 N N . GLN A 1 201 ? -12.487 -27.522 35.945 1.00 89.62 201 GLN A N 1
ATOM 1632 C CA . GLN A 1 201 ? -12.632 -27.216 34.515 1.00 89.62 201 GLN A CA 1
ATOM 1633 C C . GLN A 1 201 ? -12.618 -25.709 34.228 1.00 89.62 201 GLN A C 1
ATOM 1635 O O . GLN A 1 201 ? -11.963 -25.267 33.283 1.00 89.62 201 GLN A O 1
ATOM 1640 N N . ILE A 1 202 ? -13.307 -24.899 35.036 1.00 91.75 202 ILE A N 1
ATOM 1641 C CA . ILE A 1 202 ? -13.293 -23.436 34.896 1.00 91.75 202 ILE A CA 1
ATOM 1642 C C . ILE A 1 202 ? -11.877 -22.899 35.140 1.00 91.75 202 ILE A C 1
ATOM 1644 O O . ILE A 1 202 ? -11.417 -22.015 34.411 1.00 91.75 202 ILE A O 1
ATOM 1648 N N . GLY A 1 203 ? -11.172 -23.437 36.139 1.00 93.06 203 GLY A N 1
ATOM 1649 C CA . GLY A 1 203 ? -9.776 -23.112 36.420 1.00 93.06 203 GLY A CA 1
ATOM 1650 C C . GLY A 1 203 ? -8.853 -23.410 35.235 1.00 93.06 203 GLY A C 1
ATOM 1651 O O . GLY A 1 203 ? -8.109 -22.525 34.802 1.00 93.06 203 GLY A O 1
ATOM 1652 N N . SER A 1 204 ? -8.941 -24.614 34.660 1.00 92.38 204 SER A N 1
ATOM 1653 C CA . SER A 1 204 ? -8.102 -25.008 33.520 1.00 92.38 204 SER A CA 1
ATOM 1654 C C . SER A 1 204 ? -8.400 -24.181 32.264 1.00 92.38 204 SER A C 1
ATOM 1656 O O . SER A 1 204 ? -7.471 -23.667 31.637 1.00 92.38 204 SER A O 1
ATOM 1658 N N . GLN A 1 205 ? -9.678 -23.937 31.951 1.00 88.69 205 GLN A N 1
ATOM 1659 C CA . GLN A 1 205 ? -10.082 -23.112 30.809 1.00 88.69 205 GLN A CA 1
ATOM 1660 C C . GLN A 1 205 ? -9.602 -21.664 30.944 1.00 88.69 205 GLN A C 1
ATOM 1662 O O . GLN A 1 205 ? -9.196 -21.053 29.952 1.00 88.69 205 GLN A O 1
ATOM 1667 N N . ARG A 1 206 ? -9.617 -21.091 32.155 1.00 92.44 206 ARG A N 1
ATOM 1668 C CA . ARG A 1 206 ? -9.092 -19.737 32.398 1.00 92.44 206 ARG A CA 1
ATOM 1669 C C . ARG A 1 206 ? -7.594 -19.652 32.117 1.00 92.44 206 ARG A C 1
ATOM 1671 O O . ARG A 1 206 ? -7.173 -18.690 31.474 1.00 92.44 206 ARG A O 1
ATOM 1678 N N . GLU A 1 207 ? -6.814 -20.646 32.535 1.00 91.38 207 GLU A N 1
ATOM 1679 C CA . GLU A 1 207 ? -5.375 -20.685 32.253 1.00 91.38 207 GLU A CA 1
ATOM 1680 C C . GLU A 1 207 ? -5.063 -20.931 30.772 1.00 91.38 207 GLU A C 1
ATOM 1682 O O . GLU A 1 207 ? -4.216 -20.243 30.201 1.00 91.38 207 GLU A O 1
ATOM 1687 N N . GLU A 1 208 ? -5.787 -21.825 30.095 1.00 89.12 208 GLU A N 1
ATOM 1688 C CA . GLU A 1 208 ? -5.648 -21.990 28.642 1.00 89.12 208 GLU A CA 1
ATOM 1689 C C . GLU A 1 208 ? -5.987 -20.700 27.888 1.00 89.12 208 GLU A C 1
ATOM 1691 O O . GLU A 1 208 ? -5.253 -20.286 26.987 1.00 89.12 208 GLU A O 1
ATOM 1696 N N . THR A 1 209 ? -7.060 -20.015 28.294 1.00 90.88 209 THR A N 1
ATOM 1697 C CA . THR A 1 209 ? -7.460 -18.735 27.694 1.00 90.88 209 THR A CA 1
ATOM 1698 C C . THR A 1 209 ? -6.399 -17.660 27.927 1.00 90.88 209 THR A C 1
ATOM 1700 O O . THR A 1 209 ? -6.142 -16.848 27.037 1.00 90.88 209 THR A O 1
ATOM 1703 N N . LYS A 1 210 ? -5.757 -17.643 29.101 1.00 92.38 210 LYS A N 1
ATOM 1704 C CA . LYS A 1 210 ? -4.668 -16.713 29.413 1.00 92.38 210 LYS A CA 1
ATOM 1705 C C . LYS A 1 210 ? -3.444 -16.964 28.527 1.00 92.38 210 LYS A C 1
ATOM 1707 O O . LYS A 1 210 ? -3.004 -16.032 27.860 1.00 92.38 210 LYS A O 1
ATOM 1712 N N . ARG A 1 211 ? -2.975 -18.213 28.413 1.00 90.62 211 ARG A N 1
ATOM 1713 C CA . ARG A 1 211 ? -1.853 -18.577 27.521 1.00 90.62 211 ARG A CA 1
ATOM 1714 C C . ARG A 1 211 ? -2.155 -18.277 26.051 1.00 90.62 211 ARG A C 1
ATOM 1716 O O . ARG A 1 211 ? -1.288 -17.811 25.316 1.00 90.62 211 ARG A O 1
ATOM 1723 N N . ALA A 1 212 ? -3.393 -18.504 25.608 1.00 88.94 212 ALA A N 1
ATOM 1724 C CA . ALA A 1 212 ? -3.819 -18.155 24.254 1.00 88.94 212 ALA A CA 1
ATOM 1725 C C . ALA A 1 212 ? -3.778 -16.635 24.004 1.00 88.94 212 ALA A C 1
ATOM 1727 O O . ALA A 1 212 ? -3.413 -16.203 22.916 1.00 88.94 212 ALA A O 1
ATOM 1728 N N . ARG A 1 213 ? -4.119 -15.808 25.003 1.00 91.31 213 ARG A N 1
ATOM 1729 C CA . ARG A 1 213 ? -3.997 -14.344 24.891 1.00 91.31 213 ARG A CA 1
ATOM 1730 C C . ARG A 1 213 ? -2.543 -13.882 24.870 1.00 91.31 213 ARG A C 1
ATOM 1732 O O . ARG A 1 213 ? -2.230 -13.010 24.072 1.00 91.31 213 ARG A O 1
ATOM 1739 N N . GLU A 1 214 ? -1.683 -14.459 25.706 1.00 91.62 214 GLU A N 1
ATOM 1740 C CA . GLU A 1 214 ? -0.245 -14.145 25.730 1.00 91.62 214 GLU A CA 1
ATOM 1741 C C . GLU A 1 214 ? 0.409 -14.487 24.383 1.00 91.62 214 GLU A C 1
ATOM 1743 O O . GLU A 1 214 ? 1.005 -13.622 23.755 1.00 91.62 214 GLU A O 1
ATOM 1748 N N . THR A 1 215 ? 0.170 -15.690 23.854 1.00 89.00 215 THR A N 1
ATOM 1749 C CA . THR A 1 215 ? 0.691 -16.093 22.531 1.00 89.00 215 THR A CA 1
ATOM 1750 C C . THR A 1 215 ? 0.171 -15.231 21.376 1.00 89.00 215 THR A C 1
ATOM 1752 O O . THR A 1 215 ? 0.921 -14.941 20.447 1.00 89.00 215 THR A O 1
ATOM 1755 N N . LEU A 1 216 ? -1.093 -14.790 21.417 1.00 89.06 216 LEU A N 1
ATOM 1756 C CA . LEU A 1 216 ? -1.625 -13.844 20.430 1.00 89.06 216 LEU A CA 1
ATOM 1757 C C . LEU A 1 216 ? -0.990 -12.452 20.552 1.00 89.06 216 LEU A C 1
ATOM 1759 O O . LEU A 1 216 ? -0.770 -11.807 19.529 1.00 89.06 216 LEU A O 1
ATOM 1763 N N . ALA A 1 217 ? -0.702 -11.989 21.772 1.00 90.94 217 ALA A N 1
ATOM 1764 C CA . ALA A 1 217 ? -0.032 -10.713 22.003 1.00 90.94 217 ALA A CA 1
ATOM 1765 C C . ALA A 1 217 ? 1.425 -10.744 21.514 1.00 90.94 217 ALA A C 1
ATOM 1767 O O . ALA A 1 217 ? 1.846 -9.822 20.814 1.00 90.94 217 ALA A O 1
ATOM 1768 N N . ASP A 1 218 ? 2.154 -11.827 21.795 1.00 90.25 218 ASP A N 1
ATOM 1769 C CA . ASP A 1 218 ? 3.525 -12.022 21.316 1.00 90.25 218 ASP A CA 1
ATOM 1770 C C . ASP A 1 218 ? 3.561 -12.058 19.781 1.00 90.25 218 ASP A C 1
ATOM 1772 O O . ASP A 1 218 ? 4.297 -11.286 19.165 1.00 90.25 218 ASP A O 1
ATOM 1776 N N . ALA A 1 219 ? 2.683 -12.847 19.148 1.00 89.19 219 ALA A N 1
ATOM 1777 C CA . ALA A 1 219 ? 2.582 -12.914 17.690 1.00 89.19 219 ALA A CA 1
ATOM 1778 C C . ALA A 1 219 ? 2.209 -11.563 17.052 1.00 89.19 219 ALA A C 1
ATOM 1780 O O . ALA A 1 219 ? 2.725 -11.220 15.988 1.00 89.19 219 ALA A O 1
ATOM 1781 N N . ALA A 1 220 ? 1.337 -10.772 17.691 1.00 87.06 220 ALA A N 1
ATOM 1782 C CA . ALA A 1 220 ? 1.011 -9.426 17.222 1.00 87.06 220 ALA A CA 1
ATOM 1783 C C . ALA A 1 220 ? 2.233 -8.494 17.289 1.00 87.06 220 ALA A C 1
ATOM 1785 O O . ALA A 1 220 ? 2.492 -7.762 16.334 1.00 87.06 220 ALA A O 1
ATOM 1786 N N . SER A 1 221 ? 3.019 -8.572 18.368 1.00 90.62 221 SER A N 1
ATOM 1787 C CA . SER A 1 221 ? 4.244 -7.779 18.528 1.00 90.62 221 SER A CA 1
ATOM 1788 C C . SER A 1 221 ? 5.330 -8.147 17.506 1.00 90.62 221 SER A C 1
ATOM 1790 O O . SER A 1 221 ? 5.966 -7.262 16.933 1.00 90.62 221 SER A O 1
ATOM 1792 N N . GLU A 1 222 ? 5.493 -9.439 17.200 1.00 90.50 222 GLU A N 1
ATOM 1793 C CA . GLU A 1 222 ? 6.416 -9.913 16.163 1.00 90.50 222 GLU A CA 1
ATOM 1794 C C . GLU A 1 222 ? 5.966 -9.459 14.770 1.00 90.50 222 GLU A C 1
ATOM 1796 O O . GLU A 1 222 ? 6.782 -9.003 13.966 1.00 90.50 222 GLU A O 1
ATOM 1801 N N . MET A 1 223 ? 4.660 -9.514 14.490 1.00 87.69 223 MET A N 1
ATOM 1802 C CA . MET A 1 223 ? 4.098 -9.035 13.227 1.00 87.69 223 MET A CA 1
ATOM 1803 C C . MET A 1 223 ? 4.348 -7.530 13.044 1.00 87.69 223 MET A C 1
ATOM 1805 O O . MET A 1 223 ? 4.749 -7.098 11.962 1.00 87.69 223 MET A O 1
ATOM 1809 N N . GLU A 1 224 ? 4.166 -6.726 14.097 1.00 89.31 224 GLU A N 1
ATOM 1810 C CA . GLU A 1 224 ? 4.470 -5.290 14.079 1.00 89.31 224 GLU A CA 1
ATOM 1811 C C . GLU A 1 224 ? 5.964 -5.014 13.847 1.00 89.31 224 GLU A C 1
ATOM 1813 O O . GLU A 1 224 ? 6.306 -4.148 13.033 1.00 89.31 224 GLU A O 1
ATOM 1818 N N . ALA A 1 225 ? 6.854 -5.782 14.485 1.00 90.31 225 ALA A N 1
ATOM 1819 C CA . ALA A 1 225 ? 8.299 -5.680 14.281 1.00 90.31 225 ALA A CA 1
ATOM 1820 C C . ALA A 1 225 ? 8.694 -5.990 12.825 1.00 90.31 225 ALA A C 1
ATOM 1822 O O . ALA A 1 225 ? 9.388 -5.189 12.192 1.00 90.31 225 ALA A O 1
ATOM 1823 N N . ILE A 1 226 ? 8.173 -7.080 12.249 1.00 89.69 226 ILE A N 1
ATOM 1824 C CA . ILE A 1 226 ? 8.413 -7.461 10.846 1.00 89.69 226 ILE A CA 1
ATOM 1825 C C . ILE A 1 226 ? 7.897 -6.380 9.886 1.00 89.69 226 ILE A C 1
ATOM 1827 O O . ILE A 1 226 ? 8.564 -6.041 8.904 1.00 89.69 226 ILE A O 1
ATOM 1831 N N . VAL A 1 227 ? 6.724 -5.795 10.153 1.00 90.00 227 VAL A N 1
ATOM 1832 C CA . VAL A 1 227 ? 6.172 -4.705 9.331 1.00 90.00 227 VAL A CA 1
ATOM 1833 C C . VAL A 1 227 ? 7.062 -3.459 9.395 1.00 90.00 227 VAL A C 1
ATOM 1835 O O . VAL A 1 227 ? 7.306 -2.828 8.358 1.00 90.00 227 VAL A O 1
ATOM 1838 N N . MET A 1 228 ? 7.589 -3.112 10.573 1.00 90.88 228 MET A N 1
ATOM 1839 C CA . MET A 1 228 ? 8.546 -2.011 10.725 1.00 90.88 228 MET A CA 1
ATOM 1840 C C . MET A 1 228 ? 9.851 -2.266 9.962 1.00 90.88 228 MET A C 1
ATOM 1842 O O . MET A 1 228 ? 10.302 -1.381 9.227 1.00 90.88 228 MET A O 1
ATOM 1846 N N . GLU A 1 229 ? 10.427 -3.464 10.073 1.00 91.69 229 GLU A N 1
ATOM 1847 C CA . GLU A 1 229 ? 11.638 -3.851 9.339 1.00 91.69 229 GLU A CA 1
ATOM 1848 C C . GLU A 1 229 ? 11.411 -3.838 7.824 1.00 91.69 229 GLU A C 1
ATOM 1850 O O . GLU A 1 229 ? 12.204 -3.247 7.086 1.00 91.69 229 GLU A O 1
ATOM 1855 N N . LYS A 1 230 ? 10.286 -4.387 7.339 1.00 87.88 230 LYS A N 1
ATOM 1856 C CA . LYS A 1 230 ? 9.901 -4.338 5.916 1.00 87.88 230 LYS A CA 1
ATOM 1857 C C . LYS A 1 230 ? 9.812 -2.890 5.434 1.00 87.88 230 LYS A C 1
ATOM 1859 O O . LYS A 1 230 ? 10.331 -2.565 4.365 1.00 87.88 230 LYS A O 1
ATOM 1864 N N . LYS A 1 231 ? 9.218 -1.989 6.226 1.00 92.50 231 LYS A N 1
ATOM 1865 C CA . LYS A 1 231 ? 9.126 -0.557 5.893 1.00 92.50 231 LYS A CA 1
ATOM 1866 C C . LYS A 1 231 ? 10.506 0.108 5.833 1.00 92.50 231 LYS A C 1
ATOM 1868 O O . LYS A 1 231 ? 10.762 0.856 4.887 1.00 92.50 231 LYS A O 1
ATOM 1873 N N . GLN A 1 232 ? 11.402 -0.190 6.778 1.00 92.50 232 GLN A N 1
ATOM 1874 C CA . GLN A 1 232 ? 12.785 0.300 6.748 1.00 92.50 232 GLN A CA 1
ATOM 1875 C C . GLN A 1 232 ? 13.559 -0.228 5.535 1.00 92.50 232 GLN A C 1
ATOM 1877 O O . GLN A 1 232 ? 14.191 0.563 4.836 1.00 92.50 232 GLN A O 1
ATOM 1882 N N . LEU A 1 233 ? 13.473 -1.525 5.234 1.00 92.88 233 LEU A N 1
ATOM 1883 C CA . LEU A 1 233 ? 14.142 -2.138 4.083 1.00 92.88 233 LEU A CA 1
ATOM 1884 C C . LEU A 1 233 ? 13.640 -1.559 2.759 1.00 92.88 233 LEU A C 1
ATOM 1886 O O . LEU A 1 233 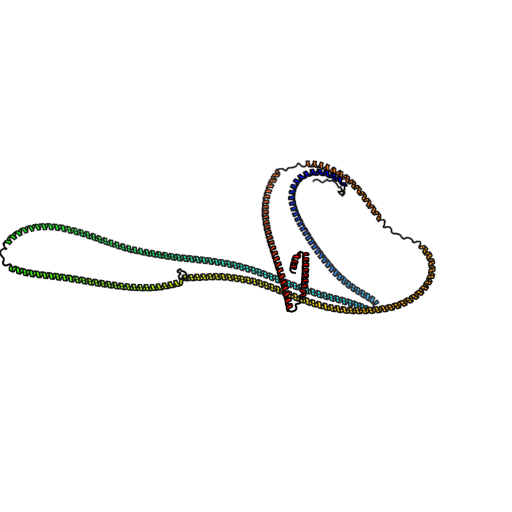? 14.445 -1.225 1.893 1.00 92.88 233 LEU A O 1
ATOM 1890 N N . VAL A 1 234 ? 12.327 -1.355 2.608 1.00 92.19 234 VAL A N 1
ATOM 1891 C CA . VAL A 1 234 ? 11.759 -0.695 1.421 1.00 92.19 234 VAL A CA 1
ATOM 1892 C C . VAL A 1 234 ? 12.262 0.746 1.304 1.00 92.19 234 VAL A C 1
ATOM 1894 O O . VAL A 1 234 ? 12.572 1.199 0.202 1.00 92.19 234 VAL A O 1
ATOM 1897 N N . GLN A 1 235 ? 12.386 1.474 2.415 1.00 91.50 235 GLN A N 1
ATOM 1898 C CA . GLN A 1 235 ? 12.914 2.838 2.406 1.00 91.50 235 GLN A CA 1
ATOM 1899 C C . GLN A 1 235 ? 14.407 2.882 2.039 1.00 91.50 235 GLN A C 1
ATOM 1901 O O . GLN A 1 235 ? 14.801 3.713 1.218 1.00 91.50 235 GLN A O 1
ATOM 1906 N N . GLN A 1 236 ? 15.222 1.974 2.584 1.00 91.62 236 GLN A N 1
ATOM 1907 C CA . GLN A 1 236 ? 16.639 1.821 2.228 1.00 91.62 236 GLN A CA 1
ATOM 1908 C C . GLN A 1 236 ? 16.817 1.389 0.767 1.00 91.62 236 GLN A C 1
ATOM 1910 O O . GLN A 1 236 ? 17.698 1.881 0.064 1.00 91.62 236 GLN A O 1
ATOM 1915 N N . TRP A 1 237 ? 15.956 0.504 0.270 1.00 90.75 237 TRP A N 1
ATOM 1916 C CA . TRP A 1 237 ? 15.988 0.082 -1.124 1.00 90.75 237 TRP A CA 1
ATOM 1917 C C . TRP A 1 237 ? 15.609 1.226 -2.071 1.00 90.75 237 TRP A C 1
ATOM 1919 O O . TRP A 1 237 ? 16.325 1.476 -3.041 1.00 90.75 237 TRP A O 1
ATOM 1929 N N . ARG A 1 238 ? 14.558 1.998 -1.754 1.00 91.25 238 ARG A N 1
ATOM 1930 C CA . ARG A 1 238 ? 14.180 3.207 -2.510 1.00 91.25 238 ARG A CA 1
ATOM 1931 C C . ARG A 1 238 ? 15.301 4.247 -2.525 1.00 91.25 238 ARG A C 1
ATOM 1933 O O . ARG A 1 238 ? 15.578 4.815 -3.579 1.00 91.25 238 ARG A O 1
ATOM 1940 N N . SER A 1 239 ? 15.969 4.487 -1.394 1.00 91.75 239 SER A N 1
ATOM 1941 C CA . SER A 1 239 ? 17.094 5.431 -1.344 1.00 91.75 239 SER A CA 1
ATOM 1942 C C . SER A 1 239 ? 18.302 4.933 -2.145 1.00 91.75 239 SER A C 1
ATOM 1944 O O . SER A 1 239 ? 18.924 5.722 -2.859 1.00 91.75 239 SER A O 1
ATOM 1946 N N . SER A 1 240 ? 18.586 3.627 -2.107 1.00 91.69 240 SER A N 1
ATOM 1947 C CA . SER A 1 240 ? 19.619 2.990 -2.932 1.00 91.69 240 SER A CA 1
ATOM 1948 C C . SER A 1 240 ? 19.320 3.124 -4.429 1.00 91.69 240 SER A C 1
ATOM 1950 O O . SER A 1 240 ? 20.208 3.498 -5.197 1.00 91.69 240 SER A O 1
ATOM 1952 N N . LEU A 1 241 ? 18.062 2.921 -4.840 1.00 89.12 241 LEU A N 1
ATOM 1953 C CA . LEU A 1 241 ? 17.627 3.059 -6.232 1.00 89.12 241 LEU A CA 1
ATOM 1954 C C . LEU A 1 241 ? 17.795 4.501 -6.739 1.00 89.12 241 LEU A C 1
ATOM 1956 O O . LEU A 1 241 ? 18.370 4.711 -7.805 1.00 89.12 241 LEU A O 1
ATOM 1960 N N . ILE A 1 242 ? 17.394 5.498 -5.940 1.00 90.44 242 ILE A N 1
ATOM 1961 C CA . ILE A 1 242 ? 17.611 6.923 -6.255 1.00 90.44 242 ILE A CA 1
ATOM 1962 C C . ILE A 1 242 ? 19.111 7.234 -6.354 1.00 90.44 242 ILE A C 1
ATOM 1964 O O . ILE A 1 242 ? 19.548 7.953 -7.255 1.00 90.44 242 ILE A O 1
ATOM 1968 N N . GLY A 1 243 ? 19.922 6.686 -5.443 1.00 91.88 243 GLY A N 1
ATOM 1969 C CA . GLY A 1 243 ? 21.377 6.820 -5.486 1.00 91.88 243 GLY A CA 1
ATOM 1970 C C . GLY A 1 243 ? 21.983 6.222 -6.758 1.00 91.88 243 GLY A C 1
ATOM 1971 O O . GLY A 1 243 ? 22.861 6.834 -7.364 1.00 91.88 243 GLY A O 1
ATOM 1972 N N . MET A 1 244 ? 21.497 5.059 -7.194 1.00 89.94 244 MET A N 1
ATOM 1973 C CA . MET A 1 244 ? 21.928 4.405 -8.429 1.00 89.94 244 MET A CA 1
ATOM 1974 C C . MET A 1 244 ? 21.531 5.210 -9.670 1.00 89.94 244 MET A C 1
ATOM 1976 O O . MET A 1 244 ? 22.376 5.423 -10.534 1.00 89.94 244 MET A O 1
ATOM 1980 N N . GLN A 1 245 ? 20.307 5.739 -9.714 1.00 90.06 245 GLN A N 1
ATOM 1981 C CA . GLN A 1 245 ? 19.823 6.572 -10.817 1.00 90.06 245 GLN A CA 1
ATOM 1982 C C . GLN A 1 245 ? 20.642 7.866 -10.955 1.00 90.06 245 GLN A C 1
ATOM 1984 O O . GLN A 1 245 ? 21.081 8.207 -12.048 1.00 90.06 245 GLN A O 1
ATOM 1989 N N . ARG A 1 246 ? 20.960 8.540 -9.838 1.00 90.69 246 ARG A N 1
ATOM 1990 C CA . ARG A 1 246 ? 21.847 9.720 -9.849 1.00 90.69 246 ARG A CA 1
ATOM 1991 C C . ARG A 1 246 ? 23.260 9.393 -10.336 1.00 90.69 246 ARG A C 1
ATOM 1993 O O . ARG A 1 246 ? 23.857 10.210 -11.032 1.00 90.69 246 ARG A O 1
ATOM 2000 N N . ARG A 1 247 ? 23.804 8.222 -9.976 1.00 89.69 247 ARG A N 1
ATOM 2001 C CA . ARG A 1 247 ? 25.107 7.767 -10.494 1.00 89.69 247 ARG A CA 1
ATOM 2002 C C . ARG A 1 247 ? 25.038 7.464 -11.988 1.00 89.69 247 ARG A C 1
ATOM 2004 O O . ARG A 1 247 ? 25.943 7.875 -12.696 1.00 89.69 247 ARG A O 1
ATOM 2011 N N . GLN A 1 248 ? 23.977 6.813 -12.467 1.00 89.19 248 GLN A N 1
ATOM 2012 C CA . GLN A 1 248 ? 23.771 6.574 -13.899 1.00 89.19 248 GLN A CA 1
ATOM 2013 C C . GLN A 1 248 ? 23.664 7.884 -14.685 1.00 89.19 248 GLN A C 1
ATOM 2015 O O . GLN A 1 248 ? 24.344 8.031 -15.693 1.00 89.19 248 GLN A O 1
ATOM 2020 N N . ASP A 1 249 ? 22.900 8.867 -14.201 1.00 90.25 249 ASP A N 1
ATOM 2021 C CA . ASP A 1 249 ? 22.819 10.186 -14.843 1.00 90.25 249 ASP A CA 1
ATOM 2022 C C . ASP A 1 249 ? 24.173 10.912 -14.855 1.00 90.25 249 ASP A C 1
ATOM 2024 O O . ASP A 1 249 ? 24.501 11.590 -15.829 1.00 90.25 249 ASP A O 1
ATOM 2028 N N . ALA A 1 250 ? 24.968 10.784 -13.787 1.00 90.75 250 ALA A N 1
ATOM 2029 C CA . AL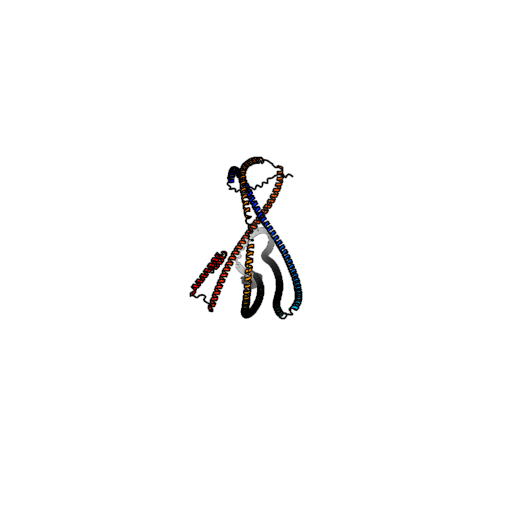A A 1 250 ? 26.320 11.335 -13.744 1.00 90.75 250 ALA A CA 1
ATOM 2030 C C . ALA A 1 250 ? 27.246 10.641 -14.757 1.00 90.75 250 ALA A C 1
ATOM 2032 O O . ALA A 1 250 ? 27.949 11.333 -15.488 1.00 90.75 250 ALA A O 1
ATOM 2033 N N . VAL A 1 251 ? 27.200 9.307 -14.844 1.00 90.88 251 VAL A N 1
ATOM 2034 C CA . VAL A 1 251 ? 27.977 8.523 -15.817 1.00 90.88 251 VAL A CA 1
ATOM 2035 C C . VAL A 1 251 ? 27.585 8.894 -17.246 1.00 90.88 251 VAL A C 1
ATOM 2037 O O . VAL A 1 251 ? 28.464 9.251 -18.026 1.00 90.88 251 VAL A O 1
ATOM 2040 N N . ARG A 1 252 ? 26.284 8.948 -17.562 1.00 91.38 252 ARG A N 1
ATOM 2041 C CA . ARG A 1 252 ? 25.800 9.355 -18.889 1.00 91.38 252 ARG A CA 1
ATOM 2042 C C . ARG A 1 252 ? 26.305 10.749 -19.265 1.00 91.38 252 ARG A C 1
ATOM 2044 O O . ARG A 1 252 ? 26.829 10.933 -20.354 1.00 91.38 252 ARG A O 1
ATOM 2051 N N . LYS A 1 253 ? 26.234 11.724 -18.349 1.00 92.06 253 LYS A N 1
ATOM 2052 C CA . LYS A 1 253 ? 26.778 13.076 -18.586 1.00 92.06 253 LYS A CA 1
ATOM 2053 C C . LYS A 1 253 ? 28.287 13.066 -18.830 1.00 92.06 253 LYS A C 1
ATOM 2055 O O . LYS A 1 253 ? 28.768 13.824 -19.666 1.00 92.06 253 LYS A O 1
ATOM 2060 N N . THR A 1 254 ? 29.042 12.234 -18.109 1.00 90.56 254 THR A N 1
ATOM 2061 C CA . THR A 1 254 ? 30.487 12.103 -18.349 1.00 90.56 254 THR A CA 1
ATOM 2062 C C . THR A 1 254 ? 30.801 11.416 -19.676 1.00 90.56 254 THR A C 1
ATOM 2064 O O . THR A 1 254 ? 31.763 11.805 -20.330 1.00 90.56 254 THR A O 1
ATOM 2067 N N . GLU A 1 255 ? 29.988 10.451 -20.108 1.00 91.25 255 GLU A N 1
ATOM 2068 C CA . GLU A 1 255 ? 30.117 9.793 -21.413 1.00 91.25 255 GLU A CA 1
ATOM 2069 C C . GLU A 1 255 ? 29.764 10.745 -22.562 1.00 91.25 255 GLU A C 1
ATOM 2071 O O . GLU A 1 255 ? 30.519 10.834 -23.527 1.00 91.25 255 GLU A O 1
ATOM 2076 N N . GLU A 1 256 ? 28.685 11.521 -22.432 1.00 92.50 256 GLU A N 1
ATOM 2077 C CA . GLU A 1 256 ? 28.304 12.571 -23.385 1.00 92.50 256 GLU A CA 1
ATOM 2078 C C . GLU A 1 256 ? 29.410 13.631 -23.516 1.00 92.50 256 GLU A C 1
ATOM 2080 O O . GLU A 1 256 ? 29.807 13.976 -24.631 1.00 92.50 256 GLU A O 1
ATOM 2085 N N . ALA A 1 257 ? 29.966 14.102 -22.394 1.00 91.31 257 ALA A N 1
ATOM 2086 C CA . ALA A 1 257 ? 31.081 15.050 -22.392 1.00 91.31 257 ALA A CA 1
ATOM 2087 C C . ALA A 1 257 ? 32.352 14.451 -23.020 1.00 91.31 257 ALA A C 1
ATOM 2089 O O . ALA A 1 257 ? 33.039 15.118 -23.793 1.00 91.31 257 ALA A O 1
ATOM 2090 N N . LEU A 1 258 ? 32.654 13.180 -22.735 1.00 91.00 258 LEU A N 1
ATOM 2091 C CA . LEU A 1 258 ? 33.775 12.472 -23.353 1.00 91.00 258 LEU A CA 1
ATOM 2092 C C . LEU A 1 258 ? 33.578 12.326 -24.868 1.00 91.00 258 LEU A C 1
ATOM 2094 O O . LEU A 1 258 ? 34.533 12.482 -25.627 1.00 91.00 258 LEU A O 1
ATOM 2098 N N . GLN A 1 259 ? 32.354 12.047 -25.318 1.00 92.56 259 GLN A N 1
ATOM 2099 C CA . GLN A 1 259 ? 32.035 11.938 -26.738 1.00 92.56 259 GLN A CA 1
ATOM 2100 C C . GLN A 1 259 ? 32.138 13.294 -27.449 1.00 92.56 259 GLN A C 1
ATOM 2102 O O . GLN A 1 259 ? 32.677 13.356 -28.553 1.00 92.56 259 GLN A O 1
ATOM 2107 N N . GLN A 1 260 ? 31.700 14.384 -26.812 1.00 93.62 260 GLN A N 1
ATOM 2108 C CA . GLN A 1 260 ? 31.905 15.744 -27.325 1.00 93.62 260 GLN A CA 1
ATOM 2109 C C . GLN A 1 260 ? 33.395 16.070 -27.468 1.00 93.62 260 GLN A C 1
ATOM 2111 O O . GLN A 1 260 ? 33.815 16.495 -28.539 1.00 93.62 260 GLN A O 1
ATOM 2116 N N . GLN A 1 261 ? 34.209 15.774 -26.450 1.00 91.31 261 GLN A N 1
ATOM 2117 C CA . GLN A 1 261 ? 35.662 15.973 -26.509 1.00 91.31 261 GLN A CA 1
ATOM 2118 C C . GLN A 1 261 ? 36.329 15.142 -27.614 1.00 91.31 261 GLN A C 1
ATOM 2120 O O . GLN A 1 261 ? 37.204 15.637 -28.319 1.00 91.31 261 GLN A O 1
ATOM 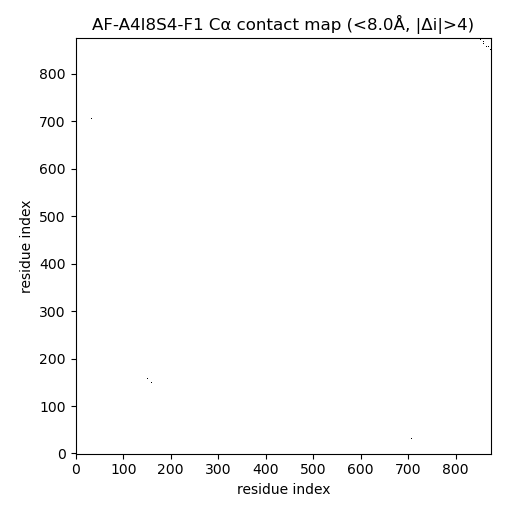2125 N N . LYS A 1 262 ? 35.898 13.892 -27.831 1.00 91.94 262 LYS A N 1
ATOM 2126 C CA . LYS A 1 262 ? 36.375 13.079 -28.965 1.00 91.94 262 LYS A CA 1
ATOM 2127 C C . LYS A 1 262 ? 36.024 13.705 -30.314 1.00 91.94 262 LYS A C 1
ATOM 2129 O O . LYS A 1 262 ? 36.863 13.705 -31.210 1.00 91.94 262 LYS A O 1
ATOM 2134 N N . ASN A 1 263 ? 34.813 14.240 -30.458 1.00 91.75 263 ASN A N 1
ATOM 2135 C CA . ASN A 1 263 ? 34.396 14.912 -31.685 1.00 91.75 263 ASN A CA 1
ATOM 2136 C C . ASN A 1 263 ? 35.193 16.209 -31.914 1.00 91.75 263 ASN A C 1
ATOM 2138 O O . ASN A 1 263 ? 35.616 16.458 -33.037 1.00 91.75 263 ASN A O 1
ATOM 2142 N N . GLU A 1 264 ? 35.453 17.001 -30.869 1.00 92.38 264 GLU A N 1
ATOM 2143 C CA . GLU A 1 264 ? 36.312 18.194 -30.942 1.00 92.38 264 GLU A CA 1
ATOM 2144 C C . GLU A 1 264 ? 37.747 17.838 -31.351 1.00 92.38 264 GLU A C 1
ATOM 2146 O O . GLU A 1 264 ? 38.316 18.490 -32.225 1.00 92.38 264 GLU A O 1
ATOM 2151 N N . LEU A 1 265 ? 38.315 16.767 -30.785 1.00 91.38 265 LEU A N 1
ATOM 2152 C CA . LEU A 1 265 ? 39.632 16.264 -31.182 1.00 91.38 265 LEU A CA 1
ATOM 2153 C C . LEU A 1 265 ? 39.660 15.824 -32.650 1.00 91.38 265 LEU A C 1
ATOM 2155 O O . LEU A 1 265 ? 40.616 16.146 -33.347 1.00 91.38 265 LEU A O 1
ATOM 2159 N N . LEU A 1 266 ? 38.611 15.151 -33.133 1.00 92.44 266 LEU A N 1
ATOM 2160 C CA . LEU A 1 266 ? 38.493 14.764 -34.541 1.00 92.44 266 LEU A CA 1
ATOM 2161 C C . LEU A 1 266 ? 38.431 15.995 -35.462 1.00 92.44 266 LEU A C 1
ATOM 2163 O O . LEU A 1 266 ? 39.075 16.019 -36.508 1.00 92.44 266 LEU A O 1
ATOM 2167 N N . VAL A 1 267 ? 37.679 17.031 -35.076 1.00 92.94 267 VAL A N 1
ATOM 2168 C CA . VAL A 1 267 ? 37.614 18.298 -35.823 1.00 92.94 267 VAL A CA 1
ATOM 2169 C C . VAL A 1 267 ? 38.984 18.972 -35.857 1.00 92.94 267 VAL A C 1
ATOM 2171 O O . VAL A 1 267 ? 39.445 19.331 -36.936 1.00 92.94 267 VAL A O 1
ATOM 2174 N N . LEU A 1 268 ? 39.676 19.065 -34.720 1.00 91.31 268 LEU A N 1
ATOM 2175 C CA . LEU A 1 268 ? 41.033 19.615 -34.652 1.00 91.31 268 LEU A CA 1
ATOM 2176 C C . LEU A 1 268 ? 42.031 18.805 -35.489 1.00 91.31 268 LEU A C 1
ATOM 2178 O O . LEU A 1 268 ? 42.910 19.376 -36.127 1.00 91.31 268 LEU A O 1
ATOM 2182 N N . GLU A 1 269 ? 41.912 17.479 -35.521 1.00 93.50 269 GLU A N 1
ATOM 2183 C CA . GLU A 1 269 ? 42.770 16.622 -36.342 1.00 93.50 269 GLU A CA 1
ATOM 2184 C C . GLU A 1 269 ? 42.508 16.833 -37.844 1.00 93.50 269 GLU A C 1
ATOM 2186 O O . GLU A 1 269 ? 43.452 16.941 -38.636 1.00 93.50 269 GLU A O 1
ATOM 2191 N N . ASN A 1 270 ? 41.244 17.017 -38.234 1.00 90.56 270 ASN A N 1
ATOM 2192 C CA . ASN A 1 270 ? 40.862 17.413 -39.590 1.00 90.56 270 ASN A CA 1
ATOM 2193 C C . ASN A 1 270 ? 41.378 18.819 -39.952 1.00 90.56 270 ASN A C 1
ATOM 2195 O O . ASN A 1 270 ? 41.876 19.035 -41.055 1.00 90.56 270 ASN A O 1
ATOM 2199 N N . GLU A 1 271 ? 41.345 19.773 -39.022 1.00 91.69 271 GLU A N 1
ATOM 2200 C CA . GLU A 1 271 ? 41.943 21.096 -39.227 1.00 91.69 271 GLU A CA 1
ATOM 2201 C C . GLU A 1 271 ? 43.466 21.004 -39.379 1.00 91.69 271 GLU A C 1
ATOM 2203 O O . GLU A 1 271 ? 44.031 21.586 -40.301 1.00 91.69 271 GLU A O 1
ATOM 2208 N N . ILE A 1 272 ? 44.152 20.227 -38.534 1.00 91.00 272 ILE A N 1
ATOM 2209 C CA . ILE A 1 272 ? 45.605 20.011 -38.622 1.00 91.00 272 ILE A CA 1
ATOM 2210 C C . ILE A 1 272 ? 45.981 19.366 -39.958 1.00 91.00 272 ILE A C 1
ATOM 2212 O O . ILE A 1 272 ? 46.993 19.739 -40.557 1.00 91.00 272 ILE A O 1
ATOM 2216 N N . THR A 1 273 ? 45.209 18.389 -40.435 1.00 92.44 273 THR A N 1
ATOM 2217 C CA . THR A 1 273 ? 45.449 17.772 -41.748 1.00 92.44 273 THR A CA 1
ATOM 2218 C C . THR A 1 273 ? 45.202 18.760 -42.888 1.00 92.44 273 THR A C 1
ATOM 2220 O O . THR A 1 273 ? 46.039 18.827 -43.793 1.00 92.44 273 THR A O 1
ATOM 2223 N N . GLY A 1 274 ? 44.159 19.593 -42.796 1.00 92.44 274 GLY A N 1
ATOM 2224 C CA . GLY A 1 274 ? 43.916 20.725 -43.696 1.00 92.44 274 GLY A CA 1
ATOM 2225 C C . GLY A 1 274 ? 45.093 21.703 -43.734 1.00 92.44 274 GLY A C 1
ATOM 2226 O O . GLY A 1 274 ? 45.697 21.905 -44.785 1.00 92.44 274 GLY A O 1
ATOM 2227 N N . TYR A 1 275 ? 45.538 22.199 -42.577 1.00 92.31 275 TYR A N 1
ATOM 2228 C CA . TYR A 1 275 ? 46.701 23.086 -42.485 1.00 92.31 275 TYR A CA 1
ATOM 2229 C C . TYR A 1 275 ? 47.987 22.434 -43.007 1.00 92.31 275 TYR A C 1
ATOM 2231 O O . TYR A 1 275 ? 48.807 23.094 -43.640 1.00 92.31 275 TYR A O 1
ATOM 2239 N N . ARG A 1 276 ? 48.194 21.130 -42.785 1.00 93.31 276 ARG A N 1
ATOM 2240 C CA . ARG A 1 276 ? 49.338 20.402 -43.365 1.00 93.31 276 ARG A CA 1
ATOM 2241 C C . ARG A 1 276 ? 49.268 20.349 -44.889 1.00 93.31 276 ARG A C 1
ATOM 2243 O O . ARG A 1 276 ? 50.319 20.410 -45.529 1.00 93.31 276 ARG A O 1
ATOM 2250 N N . HIS A 1 277 ? 48.077 20.207 -45.465 1.00 93.12 277 HIS A N 1
ATOM 2251 C CA . HIS A 1 277 ? 47.890 20.285 -46.910 1.00 93.12 277 HIS A CA 1
ATOM 2252 C C . HIS A 1 277 ? 48.230 21.688 -47.426 1.00 93.12 277 HIS A C 1
ATOM 2254 O O . HIS A 1 277 ? 49.064 21.800 -48.322 1.00 93.12 277 HIS A O 1
ATOM 2260 N N . ASP A 1 278 ? 47.707 22.733 -46.782 1.00 93.19 278 ASP A N 1
ATOM 2261 C CA . ASP A 1 278 ? 47.953 24.137 -47.141 1.00 93.19 278 ASP A CA 1
ATOM 2262 C C . ASP A 1 278 ? 49.431 24.537 -47.022 1.00 93.19 278 ASP A C 1
ATOM 2264 O O . ASP A 1 278 ? 49.977 25.272 -47.851 1.00 93.19 278 ASP A O 1
ATOM 2268 N N . ILE A 1 279 ? 50.129 24.011 -46.011 1.00 91.44 279 ILE A N 1
ATOM 2269 C CA . ILE A 1 279 ? 51.579 24.180 -45.866 1.00 91.44 279 ILE A CA 1
ATOM 2270 C C . ILE A 1 279 ? 52.309 23.519 -47.036 1.00 91.44 279 ILE A C 1
ATOM 2272 O O . ILE A 1 279 ? 53.247 24.108 -47.571 1.00 91.44 279 ILE A O 1
ATOM 2276 N N . ARG A 1 280 ? 51.903 22.316 -47.463 1.00 93.06 280 ARG A N 1
ATOM 2277 C CA . ARG A 1 280 ? 52.537 21.622 -48.597 1.00 93.06 280 ARG A CA 1
ATOM 2278 C C . ARG A 1 280 ? 52.304 22.352 -49.915 1.00 93.06 280 ARG A C 1
ATOM 2280 O O . ARG A 1 280 ? 53.249 22.473 -50.692 1.00 93.06 280 ARG A O 1
ATOM 2287 N N . THR A 1 281 ? 51.096 22.848 -50.177 1.00 93.44 281 THR A N 1
ATOM 2288 C CA . THR A 1 281 ? 50.814 23.670 -51.367 1.00 93.44 281 THR A CA 1
ATOM 2289 C C . THR A 1 281 ? 51.616 24.965 -51.335 1.00 93.44 281 THR A C 1
ATOM 2291 O O . THR A 1 281 ? 52.305 25.262 -52.309 1.00 93.44 281 THR A O 1
ATOM 2294 N N . SER A 1 282 ? 51.661 25.658 -50.196 1.00 91.69 282 SER A N 1
ATOM 2295 C CA . SER A 1 282 ? 52.489 26.861 -50.022 1.00 91.69 282 SER A CA 1
ATOM 2296 C C . SER A 1 282 ? 53.987 26.577 -50.211 1.00 91.69 282 SER A C 1
ATOM 2298 O O . SER A 1 282 ? 54.698 27.356 -50.841 1.00 91.69 282 SER A O 1
ATOM 2300 N N . GLN A 1 283 ? 54.494 25.440 -49.720 1.00 92.25 283 GLN A N 1
ATOM 2301 C CA . GLN A 1 283 ? 55.876 24.997 -49.954 1.00 92.25 283 GLN A CA 1
ATOM 2302 C C . GLN A 1 283 ? 56.131 24.665 -51.432 1.00 92.25 283 GLN A C 1
ATOM 2304 O O . GLN A 1 283 ? 57.185 25.004 -51.972 1.00 92.25 283 GLN A O 1
ATOM 2309 N N . ALA A 1 284 ? 55.178 24.031 -52.117 1.00 91.94 284 ALA A N 1
ATOM 2310 C CA . ALA A 1 284 ? 55.270 23.755 -53.548 1.00 91.94 284 ALA A CA 1
ATOM 2311 C C . ALA A 1 284 ? 55.269 25.050 -54.384 1.00 91.94 284 ALA A C 1
ATOM 2313 O O . ALA A 1 284 ? 55.993 25.154 -55.372 1.00 91.94 284 ALA A O 1
ATOM 2314 N N . GLU A 1 285 ? 54.502 26.062 -53.988 1.00 93.62 285 GLU A N 1
ATOM 2315 C CA . GLU A 1 285 ? 54.546 27.388 -54.612 1.00 93.62 285 GLU A CA 1
ATOM 2316 C C . GLU A 1 285 ? 55.859 28.114 -54.320 1.00 93.62 285 GLU A C 1
ATOM 2318 O O . GLU A 1 285 ? 56.484 28.640 -55.241 1.00 93.62 285 GLU A O 1
ATOM 2323 N N . ASN A 1 286 ? 56.333 28.075 -53.071 1.00 92.69 286 ASN A N 1
ATOM 2324 C CA . ASN A 1 286 ? 57.609 28.669 -52.686 1.00 92.69 286 ASN A CA 1
ATOM 2325 C C . ASN A 1 286 ? 58.768 28.052 -53.479 1.00 92.69 286 ASN A C 1
ATOM 2327 O O . ASN A 1 286 ? 59.548 28.782 -54.075 1.00 92.69 286 ASN A O 1
ATOM 2331 N N . THR A 1 287 ? 58.825 26.723 -53.599 1.00 93.25 287 THR A N 1
ATOM 2332 C CA . THR A 1 287 ? 59.857 26.041 -54.401 1.00 93.25 287 THR A CA 1
ATOM 2333 C C . THR A 1 287 ? 59.792 26.404 -55.886 1.00 93.25 287 THR A C 1
ATOM 2335 O O . THR A 1 287 ? 60.841 26.599 -56.501 1.00 93.25 287 THR A O 1
ATOM 2338 N N . LYS A 1 288 ? 58.594 26.560 -56.472 1.00 92.94 288 LYS A N 1
ATOM 2339 C CA . LYS A 1 288 ? 58.438 27.072 -57.847 1.00 92.94 288 LYS A CA 1
ATOM 2340 C C . LYS A 1 288 ? 58.977 28.496 -57.980 1.00 92.94 288 LYS A C 1
ATOM 2342 O O . LYS A 1 288 ? 59.711 28.771 -58.928 1.00 92.94 288 LYS A O 1
ATOM 2347 N N . LEU A 1 289 ? 58.644 29.380 -57.039 1.00 93.44 289 LEU A N 1
ATOM 2348 C CA . LEU A 1 289 ? 59.132 30.760 -57.017 1.00 93.44 289 LEU A CA 1
ATOM 2349 C C . LEU A 1 289 ? 60.651 30.815 -56.827 1.00 93.44 289 LEU A C 1
ATOM 2351 O O . LEU A 1 289 ? 61.318 31.534 -57.562 1.00 93.44 289 LEU A O 1
ATOM 2355 N N . THR A 1 290 ? 61.225 30.011 -55.931 1.00 93.69 290 THR A N 1
ATOM 2356 C CA . THR A 1 290 ? 62.680 29.910 -55.742 1.00 93.69 290 THR A CA 1
ATOM 2357 C C . THR A 1 290 ? 63.375 29.382 -56.994 1.00 93.69 290 THR A C 1
ATOM 2359 O O . THR A 1 290 ? 64.410 29.912 -57.392 1.00 93.69 290 THR A O 1
ATOM 2362 N N . ALA A 1 291 ? 62.810 28.370 -57.659 1.00 92.94 291 ALA A N 1
ATOM 2363 C CA . ALA A 1 291 ? 63.349 27.865 -58.920 1.00 92.94 291 ALA A CA 1
ATOM 2364 C C . ALA A 1 291 ? 63.289 28.925 -60.031 1.00 92.94 291 ALA A C 1
ATOM 2366 O O . ALA A 1 291 ? 64.220 29.038 -60.826 1.00 92.94 291 ALA A O 1
ATOM 2367 N N . PHE A 1 292 ? 62.214 29.714 -60.081 1.00 92.56 292 PHE A N 1
ATOM 2368 C CA . PHE A 1 292 ? 62.079 30.835 -61.007 1.00 92.56 292 PHE A CA 1
ATOM 2369 C C . PHE A 1 292 ? 63.088 31.950 -60.708 1.00 92.56 292 PHE A C 1
ATOM 2371 O O . PHE A 1 292 ? 63.786 32.384 -61.620 1.00 92.56 292 PHE A O 1
ATOM 2378 N N . MET A 1 293 ? 63.239 32.343 -59.439 1.00 92.44 293 MET A N 1
ATOM 2379 C CA . MET A 1 293 ? 64.264 33.297 -59.005 1.00 92.44 293 MET A CA 1
ATOM 2380 C C . MET A 1 293 ? 65.662 32.826 -59.401 1.00 92.44 293 MET A C 1
ATOM 2382 O O . MET A 1 293 ? 66.384 33.568 -60.049 1.00 92.44 293 MET A O 1
ATOM 2386 N N . SER A 1 294 ? 66.010 31.564 -59.133 1.00 93.81 294 SER A N 1
ATOM 2387 C CA . SER A 1 294 ? 67.310 31.010 -59.521 1.00 93.81 294 SER A CA 1
ATOM 2388 C C . SER A 1 294 ? 67.541 31.035 -61.038 1.00 93.81 294 SER A C 1
ATOM 2390 O O . SER A 1 294 ? 68.671 31.232 -61.483 1.00 93.81 294 SER A O 1
ATOM 2392 N N . ARG A 1 295 ? 66.499 30.849 -61.861 1.00 92.88 295 ARG A N 1
ATOM 2393 C CA . ARG A 1 295 ? 66.613 31.003 -63.322 1.00 92.88 295 ARG A CA 1
ATOM 2394 C C . ARG A 1 295 ? 66.889 32.450 -63.714 1.00 92.88 295 ARG A C 1
ATOM 2396 O O . ARG A 1 295 ? 67.804 32.665 -64.497 1.00 92.88 295 ARG A O 1
ATOM 2403 N N . ILE A 1 296 ? 66.156 33.405 -63.140 1.00 92.81 296 ILE A N 1
ATOM 2404 C CA . ILE A 1 296 ? 66.390 34.836 -63.375 1.00 92.81 296 ILE A CA 1
ATOM 2405 C C . ILE A 1 296 ? 67.798 35.233 -62.931 1.00 92.81 296 ILE A C 1
ATOM 2407 O O . ILE A 1 296 ? 68.501 35.878 -63.696 1.00 92.81 296 ILE A O 1
ATOM 2411 N N . ASP A 1 297 ? 68.250 34.805 -61.752 1.00 93.62 297 ASP A N 1
ATOM 2412 C CA . ASP A 1 297 ? 69.604 35.098 -61.267 1.00 93.62 297 ASP A CA 1
ATOM 2413 C C . ASP A 1 297 ? 70.668 34.544 -62.225 1.00 93.62 297 ASP A C 1
ATOM 2415 O O . ASP A 1 297 ? 71.642 35.221 -62.550 1.00 93.62 297 ASP A O 1
ATOM 2419 N N . ASN A 1 298 ? 70.467 33.331 -62.749 1.00 94.00 298 ASN A N 1
ATOM 2420 C CA . ASN A 1 298 ? 71.357 32.764 -63.762 1.00 94.00 298 ASN A CA 1
ATOM 2421 C C . ASN A 1 298 ? 71.312 33.543 -65.087 1.00 94.00 298 ASN A C 1
ATOM 2423 O O . ASN A 1 298 ? 72.358 33.741 -65.705 1.00 94.00 298 ASN A O 1
ATOM 2427 N N . GLU A 1 299 ? 70.136 33.988 -65.534 1.00 92.81 299 GLU A N 1
ATOM 2428 C CA . GLU A 1 299 ? 69.995 34.843 -66.719 1.00 92.81 299 GLU A CA 1
ATOM 2429 C C . GLU A 1 299 ? 70.699 36.187 -66.524 1.00 92.81 299 GLU A C 1
ATOM 2431 O O . GLU A 1 299 ? 71.419 36.617 -67.421 1.00 92.81 299 GLU A O 1
ATOM 2436 N N . ILE A 1 300 ? 70.576 36.802 -65.345 1.00 92.12 300 ILE A N 1
ATOM 2437 C CA . ILE A 1 300 ? 71.300 38.022 -64.976 1.00 92.12 300 ILE A CA 1
ATOM 2438 C C . ILE A 1 300 ? 72.808 37.779 -65.071 1.00 92.12 300 ILE A C 1
ATOM 2440 O O . ILE A 1 300 ? 73.480 38.515 -65.784 1.00 92.12 300 ILE A O 1
ATOM 2444 N N . ILE A 1 301 ? 73.338 36.706 -64.473 1.00 94.25 301 ILE A N 1
ATOM 2445 C CA . ILE A 1 301 ? 74.774 36.371 -64.545 1.00 94.25 301 ILE A CA 1
ATOM 2446 C C . ILE A 1 301 ? 75.239 36.170 -65.999 1.00 94.25 301 ILE A C 1
ATOM 2448 O O . ILE A 1 301 ? 76.347 36.566 -66.374 1.00 94.25 301 ILE A O 1
ATOM 2452 N N . ILE A 1 302 ? 74.423 35.526 -66.841 1.00 93.38 302 ILE A N 1
ATOM 2453 C CA . ILE A 1 302 ? 74.740 35.336 -68.264 1.00 93.38 302 ILE A CA 1
ATOM 2454 C C . ILE A 1 302 ? 74.752 36.683 -68.992 1.00 93.38 302 ILE A C 1
ATOM 2456 O O . ILE A 1 302 ? 75.678 36.941 -69.763 1.00 93.38 302 ILE A O 1
ATOM 2460 N N . LEU A 1 303 ? 73.752 37.531 -68.752 1.00 92.50 303 LEU A N 1
ATOM 2461 C CA . LEU A 1 303 ? 73.644 38.855 -69.359 1.00 92.50 303 LEU A CA 1
ATOM 2462 C C . LEU A 1 303 ? 74.783 39.772 -68.912 1.00 92.50 303 LEU A C 1
ATOM 2464 O O . LEU A 1 303 ? 75.365 40.439 -69.760 1.00 92.50 303 LEU A O 1
ATOM 2468 N N . GLU A 1 304 ? 75.163 39.749 -67.634 1.00 93.38 304 GLU A N 1
ATOM 2469 C CA . GLU A 1 304 ? 76.326 40.467 -67.100 1.00 93.38 304 GLU A CA 1
ATOM 2470 C C . GLU A 1 304 ? 77.610 40.041 -67.819 1.00 93.38 304 GLU A C 1
ATOM 2472 O O . GLU A 1 304 ? 78.323 40.883 -68.360 1.00 93.38 304 GLU A O 1
ATOM 2477 N N . ARG A 1 305 ? 77.856 38.730 -67.961 1.00 93.00 305 ARG A N 1
ATOM 2478 C CA . ARG A 1 305 ? 79.010 38.219 -68.727 1.00 93.00 305 ARG A CA 1
ATOM 2479 C C . ARG A 1 305 ? 78.981 38.621 -70.199 1.00 93.00 305 ARG A C 1
ATOM 2481 O O . ARG A 1 305 ? 80.027 38.889 -70.790 1.00 93.00 305 ARG A O 1
ATOM 2488 N N . GLN A 1 306 ? 77.805 38.621 -70.824 1.00 92.69 306 GLN A N 1
ATOM 2489 C CA . GLN A 1 306 ? 77.657 39.093 -72.202 1.00 92.69 306 GLN A CA 1
ATOM 2490 C C . GLN A 1 306 ? 77.939 40.594 -72.303 1.00 92.69 306 GLN A C 1
ATOM 2492 O O . GLN A 1 306 ? 78.599 41.018 -73.253 1.00 92.69 306 GLN A O 1
ATOM 2497 N N . MET A 1 307 ? 77.496 41.380 -71.322 1.00 90.69 307 MET A N 1
ATOM 2498 C CA . MET A 1 307 ? 77.795 42.805 -71.207 1.00 90.69 307 MET A CA 1
ATOM 2499 C C . MET A 1 307 ? 79.298 43.050 -71.076 1.00 90.69 307 MET A C 1
ATOM 2501 O O . MET A 1 307 ? 79.836 43.852 -71.836 1.00 90.69 307 MET A O 1
ATOM 2505 N N . ASP A 1 308 ? 79.989 42.311 -70.206 1.00 92.88 308 ASP A N 1
ATOM 2506 C CA . ASP A 1 308 ? 81.446 42.386 -70.050 1.00 92.88 308 ASP A CA 1
ATOM 2507 C C . ASP A 1 308 ? 82.172 42.038 -71.356 1.00 92.88 308 ASP A C 1
ATOM 2509 O O . ASP A 1 308 ? 83.081 42.747 -71.791 1.00 92.88 308 ASP A O 1
ATOM 2513 N N . GLY A 1 309 ? 81.728 40.982 -72.047 1.00 92.38 309 GLY A N 1
ATOM 2514 C CA . GLY A 1 309 ? 82.268 40.602 -73.352 1.00 92.38 309 GLY A CA 1
ATOM 2515 C C . GLY A 1 309 ? 82.044 41.666 -74.434 1.00 92.38 309 GLY A C 1
ATOM 2516 O O . GLY A 1 309 ? 82.921 41.898 -75.269 1.00 92.38 309 GLY A O 1
ATOM 2517 N N . LEU A 1 310 ? 80.889 42.338 -74.434 1.00 89.50 310 LEU A N 1
ATOM 2518 C CA . LEU A 1 310 ? 80.604 43.452 -75.343 1.00 89.50 310 LEU A CA 1
ATOM 2519 C C . LEU A 1 310 ? 81.423 44.701 -74.997 1.00 89.50 310 LEU A C 1
ATOM 2521 O O . LEU A 1 310 ? 81.884 45.386 -75.911 1.00 89.50 310 LEU A O 1
ATOM 2525 N N . LEU A 1 311 ? 81.642 44.981 -73.710 1.00 91.50 311 LEU A N 1
ATOM 2526 C CA . LEU A 1 311 ? 82.505 46.071 -73.255 1.00 91.50 311 LEU A CA 1
ATOM 2527 C C . LEU A 1 311 ? 83.955 45.842 -73.687 1.00 91.50 311 LEU A C 1
ATOM 2529 O O . LEU A 1 311 ? 84.549 46.744 -74.273 1.00 91.50 311 LEU A O 1
ATOM 2533 N N . LEU A 1 312 ? 84.485 44.627 -73.520 1.00 92.75 312 LEU A N 1
ATOM 2534 C CA . LEU A 1 312 ? 85.817 44.258 -74.010 1.00 92.75 312 LEU A CA 1
ATOM 2535 C C . LEU A 1 312 ? 85.939 44.430 -75.528 1.00 92.75 312 LEU A C 1
ATOM 2537 O O . LEU A 1 312 ? 86.869 45.079 -76.003 1.00 92.75 312 LEU A O 1
ATOM 2541 N N . LYS A 1 313 ? 84.965 43.933 -76.303 1.00 90.00 313 LYS A N 1
ATOM 2542 C CA . LYS A 1 313 ? 84.947 44.123 -77.766 1.00 90.00 313 LYS A CA 1
ATOM 2543 C C . LYS A 1 313 ? 84.894 45.596 -78.160 1.00 90.00 313 LYS A C 1
ATOM 2545 O O . LYS A 1 313 ? 85.545 45.998 -79.122 1.00 90.00 313 LYS A O 1
ATOM 2550 N N . LYS A 1 314 ? 84.123 46.412 -77.435 1.00 89.56 314 LYS A N 1
ATOM 2551 C CA . LYS A 1 314 ? 84.081 47.863 -77.642 1.00 89.56 314 LYS A CA 1
ATOM 2552 C C . LYS A 1 314 ? 85.453 48.480 -77.372 1.00 89.56 314 LYS A C 1
ATOM 2554 O O . LYS A 1 314 ? 85.909 49.277 -78.184 1.00 89.56 314 LYS A O 1
ATOM 2559 N N . GLU A 1 315 ? 86.119 48.108 -76.281 1.00 91.19 315 GLU A N 1
ATOM 2560 C CA . GLU A 1 315 ? 87.466 48.592 -75.963 1.00 91.19 315 GLU A CA 1
ATOM 2561 C C . GLU A 1 315 ? 88.490 48.199 -77.037 1.00 91.19 315 GLU A C 1
ATOM 2563 O O . GLU A 1 315 ? 89.259 49.043 -77.499 1.00 91.19 315 GLU A O 1
ATOM 2568 N N . GLU A 1 316 ? 88.479 46.946 -77.490 1.00 90.75 316 GLU A N 1
ATOM 2569 C CA . GLU A 1 316 ? 89.328 46.470 -78.587 1.00 90.75 316 GLU A CA 1
ATOM 2570 C C . GLU A 1 316 ? 89.067 47.242 -79.883 1.00 90.75 316 GLU A C 1
ATOM 2572 O O . GLU A 1 316 ? 90.010 47.718 -80.514 1.00 90.75 316 GLU A O 1
ATOM 2577 N N . ALA A 1 317 ? 87.797 47.442 -80.245 1.00 88.06 317 ALA A N 1
ATOM 2578 C CA . ALA A 1 317 ? 87.416 48.230 -81.411 1.00 88.06 317 ALA A CA 1
ATOM 2579 C C . ALA A 1 317 ? 87.875 49.690 -81.288 1.00 88.06 317 ALA A C 1
ATOM 2581 O O . ALA A 1 317 ? 88.380 50.253 -82.257 1.00 88.06 317 ALA A O 1
ATOM 2582 N N . THR A 1 318 ? 87.773 50.302 -80.102 1.00 91.31 318 THR A N 1
ATOM 2583 C CA . THR A 1 318 ? 88.287 51.663 -79.879 1.00 91.31 318 THR A CA 1
ATOM 2584 C C . THR A 1 318 ? 89.810 51.740 -79.981 1.00 91.31 318 THR A C 1
ATOM 2586 O O . THR A 1 318 ? 90.326 52.688 -80.569 1.00 91.31 318 THR A O 1
ATOM 2589 N N . LYS A 1 319 ? 90.545 50.729 -79.494 1.00 89.81 319 LYS A N 1
ATOM 2590 C CA . LYS A 1 319 ? 92.007 50.641 -79.659 1.00 89.81 319 LYS A CA 1
ATOM 2591 C C . LYS A 1 319 ? 92.392 50.465 -81.129 1.00 89.81 319 LYS A C 1
ATOM 2593 O O . LYS A 1 319 ? 93.300 51.139 -81.607 1.00 89.81 319 LYS A O 1
ATOM 2598 N N . ALA A 1 320 ? 91.686 49.597 -81.855 1.00 88.44 320 ALA A N 1
ATOM 2599 C CA . ALA A 1 320 ? 91.893 49.388 -83.285 1.00 88.44 320 ALA A CA 1
ATOM 2600 C C . ALA A 1 320 ? 91.604 50.663 -84.091 1.00 88.44 320 ALA A C 1
ATOM 2602 O O . ALA A 1 320 ? 92.385 51.017 -84.971 1.00 88.44 320 ALA A O 1
ATOM 2603 N N . TYR A 1 321 ? 90.530 51.383 -83.754 1.00 86.12 321 TYR A N 1
ATOM 2604 C CA . TYR A 1 321 ? 90.202 52.668 -84.367 1.00 86.12 321 TYR A CA 1
ATOM 2605 C C . TYR A 1 321 ? 91.308 53.705 -84.129 1.00 86.12 321 TYR A C 1
ATOM 2607 O O . TYR A 1 321 ? 91.761 54.329 -85.083 1.00 86.12 321 TYR A O 1
ATOM 2615 N N . ALA A 1 322 ? 91.810 53.828 -82.896 1.00 89.12 322 ALA A N 1
ATOM 2616 C CA . ALA A 1 322 ? 92.907 54.743 -82.572 1.00 89.12 322 ALA A CA 1
ATOM 2617 C C . ALA A 1 322 ? 94.204 54.414 -83.341 1.00 89.12 322 ALA A C 1
ATOM 2619 O O . ALA A 1 322 ? 94.881 55.315 -83.835 1.00 89.12 322 ALA A O 1
ATOM 2620 N N . LEU A 1 323 ? 94.533 53.126 -83.498 1.00 88.06 323 LEU A N 1
ATOM 2621 C CA . LEU A 1 323 ? 95.672 52.684 -84.315 1.00 88.06 323 LEU A CA 1
ATOM 2622 C C . LEU A 1 323 ? 95.487 53.026 -85.798 1.00 88.06 323 LEU A C 1
ATOM 2624 O O . LEU A 1 323 ? 96.431 53.473 -86.451 1.00 88.06 323 LEU A O 1
ATOM 2628 N N . LEU A 1 324 ? 94.278 52.836 -86.334 1.00 86.44 324 LEU A N 1
ATOM 2629 C CA . LEU A 1 324 ? 93.950 53.213 -87.709 1.00 86.44 324 LEU A CA 1
ATOM 2630 C C . LEU A 1 324 ? 94.053 54.723 -87.918 1.00 86.44 324 LEU A C 1
ATOM 2632 O O . LEU A 1 324 ? 94.622 55.160 -88.912 1.00 86.44 324 LEU A O 1
ATOM 2636 N N . GLU A 1 325 ? 93.551 55.519 -86.979 1.00 88.44 325 GLU A N 1
ATOM 2637 C CA . GLU A 1 325 ? 93.639 56.977 -87.029 1.00 88.44 325 GLU A CA 1
ATOM 2638 C C . GLU A 1 325 ? 95.103 57.445 -87.022 1.00 88.44 325 GLU A C 1
ATOM 2640 O O . GLU A 1 325 ? 95.500 58.267 -87.852 1.00 88.44 325 GLU A O 1
ATOM 2645 N N . GLN A 1 326 ? 95.943 56.839 -86.174 1.00 87.81 326 GLN A N 1
ATOM 2646 C CA . GLN A 1 326 ? 97.384 57.093 -86.153 1.00 87.81 326 GLN A CA 1
ATOM 2647 C C . GLN A 1 326 ? 98.070 56.687 -87.470 1.00 87.81 326 GLN A C 1
ATOM 2649 O O . GLN A 1 326 ? 98.905 57.432 -87.986 1.00 87.81 326 GLN A O 1
ATOM 2654 N N . SER A 1 327 ? 97.704 55.535 -88.041 1.00 87.19 327 SER A N 1
ATOM 2655 C CA . SER A 1 327 ? 98.235 55.049 -89.322 1.00 87.19 327 SER A CA 1
ATOM 2656 C C . SER A 1 327 ? 97.811 55.923 -90.509 1.00 87.19 327 SER A C 1
ATOM 2658 O O . SER A 1 327 ? 98.603 56.167 -91.423 1.00 87.19 327 SER A O 1
ATOM 2660 N N . ILE A 1 328 ? 96.583 56.448 -90.500 1.00 85.62 328 ILE A N 1
ATOM 2661 C CA . ILE A 1 328 ? 96.117 57.404 -91.508 1.00 85.62 328 ILE A CA 1
ATOM 2662 C C . ILE A 1 328 ? 96.903 58.710 -91.382 1.00 85.62 328 ILE A C 1
ATOM 2664 O O . ILE A 1 328 ? 97.376 59.227 -92.393 1.00 85.62 328 ILE A O 1
ATOM 2668 N N . ALA A 1 329 ? 97.103 59.219 -90.163 1.00 87.31 329 ALA A N 1
ATOM 2669 C CA . ALA A 1 329 ? 97.881 60.433 -89.936 1.00 87.31 329 ALA A CA 1
ATOM 2670 C C . ALA A 1 329 ? 99.327 60.300 -90.450 1.00 87.31 329 ALA A C 1
ATOM 2672 O O . ALA A 1 329 ? 99.805 61.191 -91.156 1.00 87.31 329 ALA A O 1
ATOM 2673 N N . SER A 1 330 ? 100.001 59.172 -90.181 1.00 86.31 330 SER A N 1
ATOM 2674 C CA . SER A 1 330 ? 101.350 58.923 -90.709 1.00 86.31 330 SER A CA 1
ATOM 2675 C C . SER A 1 330 ? 101.358 58.809 -92.235 1.00 86.31 330 SER A C 1
ATOM 2677 O O . SER A 1 330 ? 102.203 59.412 -92.893 1.00 86.31 330 SER A O 1
ATOM 2679 N N . SER A 1 331 ? 100.373 58.115 -92.813 1.00 82.38 331 SER A N 1
ATOM 2680 C CA . SER A 1 331 ? 100.241 57.963 -94.269 1.00 82.38 331 SER A CA 1
ATOM 2681 C C . SER A 1 331 ? 99.996 59.304 -94.976 1.00 82.38 331 SER A C 1
ATOM 2683 O O . SER A 1 331 ? 100.490 59.532 -96.080 1.00 82.38 331 SER A O 1
ATOM 2685 N N . VAL A 1 332 ? 99.252 60.223 -94.351 1.00 85.88 332 VAL A N 1
ATOM 2686 C CA . VAL A 1 332 ? 99.022 61.578 -94.878 1.00 85.88 332 VAL A CA 1
ATOM 2687 C C . VAL A 1 332 ? 100.314 62.399 -94.881 1.00 85.88 332 VAL A C 1
ATOM 2689 O O . VAL A 1 332 ? 100.591 63.085 -95.869 1.00 85.88 332 VAL A O 1
ATOM 2692 N N . GLU A 1 333 ? 101.119 62.322 -93.820 1.00 85.88 333 GLU A N 1
ATOM 2693 C CA . GLU A 1 333 ? 102.418 63.005 -93.757 1.00 85.88 333 GLU A CA 1
ATOM 2694 C C . GLU A 1 333 ? 103.420 62.433 -94.773 1.00 85.88 333 GLU A C 1
ATOM 2696 O O . GLU A 1 333 ? 104.070 63.194 -95.497 1.00 85.88 333 GLU A O 1
ATOM 2701 N N . GLU A 1 334 ? 103.475 61.107 -94.935 1.00 83.25 334 GLU A N 1
ATOM 2702 C CA . GLU A 1 334 ? 104.278 60.469 -95.985 1.00 83.25 334 GLU A CA 1
ATOM 2703 C C . GLU A 1 334 ? 103.845 60.914 -97.387 1.00 83.25 334 GLU A C 1
ATOM 2705 O O . GLU A 1 334 ? 104.687 61.264 -98.221 1.00 83.25 334 GLU A O 1
ATOM 2710 N N . ARG A 1 335 ? 102.531 60.987 -97.646 1.00 83.62 335 ARG A N 1
ATOM 2711 C CA . ARG A 1 335 ? 101.995 61.461 -98.928 1.00 83.62 335 ARG A CA 1
ATOM 2712 C C . ARG A 1 335 ? 102.402 62.907 -99.217 1.00 83.62 335 ARG A C 1
ATOM 2714 O O . ARG A 1 335 ? 102.850 63.186 -100.329 1.00 83.62 335 ARG A O 1
ATOM 2721 N N . LYS A 1 336 ? 102.313 63.813 -98.233 1.00 87.00 336 LYS A N 1
ATOM 2722 C CA . LYS A 1 336 ? 102.779 65.207 -98.384 1.00 87.00 336 LYS A CA 1
ATOM 2723 C C . LYS A 1 336 ? 104.271 65.275 -98.719 1.00 87.00 336 LYS A C 1
ATOM 2725 O O . LYS A 1 336 ? 104.662 66.040 -99.603 1.00 87.00 336 LYS A O 1
ATOM 2730 N N . ALA A 1 337 ? 105.099 64.469 -98.051 1.00 86.06 337 ALA A N 1
ATOM 2731 C CA . ALA A 1 337 ? 106.540 64.427 -98.296 1.00 86.06 337 ALA A CA 1
ATOM 2732 C C . ALA A 1 337 ? 106.874 63.923 -99.712 1.00 86.06 337 ALA A C 1
ATOM 2734 O O . ALA A 1 337 ? 107.751 64.474 -100.385 1.00 86.06 337 ALA A O 1
ATOM 2735 N N . VAL A 1 338 ? 106.160 62.902 -100.196 1.00 84.19 338 VAL A N 1
ATOM 2736 C CA . VAL A 1 338 ? 106.301 62.397 -101.571 1.00 84.19 338 VAL A CA 1
ATOM 2737 C C . VAL A 1 338 ? 105.851 63.444 -102.592 1.00 84.19 338 VAL A C 1
ATOM 2739 O O . VAL A 1 338 ? 106.546 63.665 -103.581 1.00 84.19 338 VAL A O 1
ATOM 2742 N N . GLU A 1 339 ? 104.745 64.143 -102.345 1.00 84.38 339 GLU A N 1
ATOM 2743 C CA . GLU A 1 339 ? 104.227 65.173 -103.250 1.00 84.38 339 GLU A CA 1
ATOM 2744 C C . GLU A 1 339 ? 105.178 66.378 -103.371 1.00 84.38 339 GLU A C 1
ATOM 2746 O O . GLU A 1 339 ? 105.402 66.892 -104.471 1.00 84.38 339 GLU A O 1
ATOM 2751 N N . GLN A 1 340 ? 105.837 66.777 -102.275 1.00 86.12 340 GLN A N 1
ATOM 2752 C CA . GLN A 1 340 ? 106.928 67.761 -102.316 1.00 86.12 340 GLN A CA 1
ATOM 2753 C C . GLN A 1 340 ? 108.115 67.286 -103.163 1.00 86.12 340 GLN A C 1
ATOM 2755 O O . GLN A 1 340 ? 108.610 68.042 -104.003 1.00 86.12 340 GLN A O 1
ATOM 2760 N N . LYS A 1 341 ? 108.556 66.032 -102.989 1.00 85.12 341 LYS A N 1
ATOM 2761 C CA . LYS A 1 341 ? 109.636 65.451 -103.806 1.00 85.12 341 LYS A CA 1
ATOM 2762 C C . LYS A 1 341 ? 109.260 65.404 -105.288 1.00 85.12 341 LYS A C 1
ATOM 2764 O O . LYS A 1 341 ? 110.099 65.702 -106.137 1.00 85.12 341 LYS A O 1
ATOM 2769 N N . MET A 1 342 ? 108.006 65.081 -105.604 1.00 82.75 342 MET A N 1
ATOM 2770 C CA . MET A 1 342 ? 107.516 65.027 -106.981 1.00 82.75 342 MET A CA 1
ATOM 2771 C C . MET A 1 342 ? 107.531 66.411 -107.644 1.00 82.75 342 MET A C 1
ATOM 2773 O O . MET A 1 342 ? 107.987 66.531 -108.780 1.00 82.75 342 MET A O 1
ATOM 2777 N N . LYS A 1 343 ? 107.126 67.471 -106.926 1.00 84.62 343 LYS A N 1
ATOM 2778 C CA . LYS A 1 343 ? 107.207 68.858 -107.424 1.00 84.62 343 LYS A CA 1
ATOM 2779 C C . LYS A 1 343 ? 108.642 69.285 -107.742 1.00 84.62 343 LYS A C 1
ATOM 2781 O O . LYS A 1 343 ? 108.869 69.900 -108.780 1.00 84.62 343 LYS A O 1
ATOM 2786 N N . LEU A 1 344 ? 109.608 68.928 -106.892 1.00 86.88 344 LEU A N 1
ATOM 2787 C CA . LEU A 1 344 ? 111.027 69.215 -107.139 1.00 86.88 344 LEU A CA 1
ATOM 2788 C C . LEU A 1 344 ? 111.549 68.477 -108.380 1.00 86.88 344 LEU A C 1
ATOM 2790 O O . LEU A 1 344 ? 112.198 69.084 -109.228 1.00 86.88 344 LEU A O 1
ATOM 2794 N N . LYS A 1 345 ? 111.211 67.191 -108.536 1.00 82.44 345 LYS A N 1
ATOM 2795 C CA . LYS A 1 345 ? 111.621 66.407 -109.713 1.00 82.44 345 LYS A CA 1
ATOM 2796 C C . LYS A 1 345 ? 110.959 66.853 -111.013 1.00 82.44 345 LYS A C 1
ATOM 2798 O O . LYS A 1 345 ? 111.617 66.824 -112.048 1.00 82.44 345 LYS A O 1
ATOM 2803 N N . ALA A 1 346 ? 109.715 67.323 -110.974 1.00 83.25 346 ALA A N 1
ATOM 2804 C CA . ALA A 1 346 ? 109.062 67.906 -112.145 1.00 83.25 346 ALA A CA 1
ATOM 2805 C C . ALA A 1 346 ? 109.775 69.186 -112.626 1.00 83.25 346 ALA A C 1
ATOM 2807 O O . ALA A 1 346 ? 109.932 69.387 -113.830 1.00 83.25 346 ALA A O 1
ATOM 2808 N N . ALA A 1 347 ? 110.259 70.022 -111.698 1.00 84.12 347 ALA A N 1
ATOM 2809 C CA . ALA A 1 347 ? 111.037 71.215 -112.035 1.00 84.12 347 ALA A CA 1
ATOM 2810 C C . ALA A 1 347 ? 112.395 70.867 -112.674 1.00 84.12 347 ALA A C 1
ATOM 2812 O O . ALA A 1 347 ? 112.779 71.490 -113.662 1.00 84.12 347 ALA A O 1
ATOM 2813 N N . GLU A 1 348 ? 113.093 69.844 -112.165 1.00 82.75 348 GLU A N 1
ATOM 2814 C CA . GLU A 1 348 ? 114.336 69.342 -112.773 1.00 82.75 348 GLU A CA 1
ATOM 2815 C C . GLU A 1 348 ? 114.107 68.798 -114.198 1.00 82.75 348 GLU A C 1
ATOM 2817 O O . GLU A 1 348 ? 114.868 69.116 -115.111 1.00 82.75 348 GLU A O 1
ATOM 2822 N N . LEU A 1 349 ? 113.042 68.014 -114.408 1.00 79.44 349 LEU A N 1
ATOM 2823 C CA . LEU A 1 349 ? 112.681 67.454 -115.719 1.00 79.44 349 LEU A CA 1
ATOM 2824 C C . LEU A 1 349 ? 112.418 68.544 -116.765 1.00 79.44 349 LEU A C 1
ATOM 2826 O O . LEU A 1 349 ? 112.929 68.455 -117.881 1.00 79.44 349 LEU A O 1
ATOM 2830 N N . SER A 1 350 ? 111.689 69.598 -116.388 1.00 84.31 350 SER A N 1
ATOM 2831 C CA . SER A 1 350 ? 111.400 70.722 -117.285 1.00 84.31 350 SER A CA 1
ATOM 2832 C C . SER A 1 350 ? 112.666 71.453 -117.756 1.00 84.31 350 SER A C 1
ATOM 2834 O O . SER A 1 350 ? 112.693 71.953 -118.882 1.00 84.31 350 SER A O 1
ATOM 2836 N N . GLU A 1 351 ? 113.716 71.515 -116.932 1.00 83.38 351 GLU A N 1
ATOM 2837 C CA . GLU A 1 351 ? 114.994 72.131 -117.313 1.00 83.38 351 GLU A CA 1
ATOM 2838 C C . GLU A 1 351 ? 115.794 71.225 -118.266 1.00 83.38 351 GLU A C 1
ATOM 2840 O O . GLU A 1 351 ? 116.369 71.702 -119.248 1.00 83.38 351 GLU A O 1
ATOM 2845 N N . VAL A 1 352 ? 115.774 69.906 -118.038 1.00 78.25 352 VAL A N 1
ATOM 2846 C CA . VAL A 1 352 ? 116.430 68.918 -118.913 1.00 78.25 352 VAL A CA 1
ATOM 2847 C C . VAL A 1 352 ? 115.794 68.891 -120.305 1.00 78.25 352 VAL A C 1
ATOM 2849 O O . VAL A 1 352 ? 116.514 68.915 -121.306 1.00 78.25 352 VAL A O 1
ATOM 2852 N N . GLU A 1 353 ? 114.463 68.909 -120.404 1.00 79.31 353 GLU A N 1
ATOM 2853 C CA . GLU A 1 353 ? 113.757 68.954 -121.696 1.00 79.31 353 GLU A CA 1
ATOM 2854 C C . GLU A 1 353 ? 114.156 70.181 -122.530 1.00 79.31 353 GLU A C 1
ATOM 2856 O O . GLU A 1 353 ? 114.374 70.085 -123.743 1.00 79.31 353 GLU A O 1
ATOM 2861 N N . LYS A 1 354 ? 114.349 71.330 -121.872 1.00 81.06 354 LYS A N 1
ATOM 2862 C CA . LYS A 1 354 ? 114.787 72.573 -122.515 1.00 81.06 354 LYS A CA 1
ATOM 2863 C C . LYS A 1 354 ? 116.205 72.464 -123.092 1.00 81.06 354 LYS A C 1
ATOM 2865 O O . LYS A 1 354 ? 116.482 73.041 -124.146 1.00 81.06 354 LYS A O 1
ATOM 2870 N N . GLN A 1 355 ? 117.092 71.703 -122.445 1.00 79.56 355 GLN A N 1
ATOM 2871 C CA . GLN A 1 355 ? 118.442 71.430 -122.952 1.00 79.56 355 GLN A CA 1
ATOM 2872 C C . GLN A 1 355 ? 118.440 70.431 -124.116 1.00 79.56 355 GLN A C 1
ATOM 2874 O O . GLN A 1 355 ? 119.120 70.666 -125.118 1.00 79.56 355 GLN A O 1
ATOM 2879 N N . ILE A 1 356 ? 117.637 69.364 -124.039 1.00 77.38 356 ILE A N 1
ATOM 2880 C CA . ILE A 1 356 ? 117.513 68.365 -125.115 1.00 77.38 356 ILE A CA 1
ATOM 2881 C C . ILE A 1 356 ? 117.033 69.024 -126.413 1.00 77.38 356 ILE A C 1
ATOM 2883 O O . ILE A 1 356 ? 117.637 68.813 -127.466 1.00 77.38 356 ILE A O 1
ATOM 2887 N N . ALA A 1 357 ? 116.009 69.881 -126.346 1.00 78.81 357 ALA A N 1
ATOM 2888 C CA . ALA A 1 357 ? 115.493 70.591 -127.518 1.00 78.81 357 ALA A CA 1
ATOM 2889 C C . ALA A 1 357 ? 116.561 71.473 -128.197 1.00 78.81 357 ALA A C 1
ATOM 2891 O O . ALA A 1 357 ? 116.591 71.596 -129.424 1.00 78.81 357 ALA A O 1
ATOM 2892 N N . LYS A 1 358 ? 117.474 72.056 -127.410 1.00 79.56 358 LYS A N 1
ATOM 2893 C CA . LYS A 1 358 ? 118.583 72.875 -127.916 1.00 79.56 358 LYS A CA 1
ATOM 2894 C C . LYS A 1 358 ? 119.639 72.028 -128.637 1.00 79.56 358 LYS A C 1
ATOM 2896 O O . LYS A 1 358 ? 120.134 72.447 -129.679 1.00 79.56 358 LYS A O 1
ATOM 2901 N N . HIS A 1 359 ? 119.952 70.838 -128.118 1.00 76.75 359 HIS A N 1
ATOM 2902 C CA . HIS A 1 359 ? 120.921 69.919 -128.725 1.00 76.75 359 HIS A CA 1
ATOM 2903 C C . HIS A 1 359 ? 120.382 69.206 -129.970 1.00 76.75 359 HIS A C 1
ATOM 2905 O O . HIS A 1 359 ? 121.105 69.090 -130.957 1.00 76.75 359 HIS A O 1
ATOM 2911 N N . ALA A 1 360 ? 119.111 68.793 -129.972 1.00 75.00 360 ALA A N 1
ATOM 2912 C CA . ALA A 1 360 ? 118.487 68.143 -131.127 1.00 75.00 360 ALA A CA 1
ATOM 2913 C C . ALA A 1 360 ? 118.535 69.026 -132.388 1.00 75.00 360 ALA A C 1
ATOM 2915 O O . ALA A 1 360 ? 118.797 68.535 -133.483 1.00 75.00 360 ALA A O 1
ATOM 2916 N N . LYS A 1 361 ? 118.361 70.346 -132.230 1.00 74.69 361 LYS A N 1
ATOM 2917 C CA . LYS A 1 361 ? 118.420 71.301 -133.346 1.00 74.69 361 LYS A CA 1
ATOM 2918 C C . LYS A 1 361 ? 119.810 71.379 -133.998 1.00 74.69 361 LYS A C 1
ATOM 2920 O O . LYS A 1 361 ? 119.890 71.532 -135.209 1.00 74.69 361 LYS A O 1
ATOM 2925 N N . ALA A 1 362 ? 120.879 71.213 -133.216 1.00 75.06 362 ALA A N 1
ATOM 2926 C CA . ALA A 1 362 ? 122.257 71.223 -133.715 1.00 75.06 362 ALA A CA 1
ATOM 2927 C C . ALA A 1 362 ? 122.646 69.922 -134.448 1.00 75.06 362 ALA A C 1
ATOM 2929 O O . ALA A 1 362 ? 123.472 69.947 -135.355 1.00 75.06 362 ALA A O 1
ATOM 2930 N N . ILE A 1 363 ? 122.051 68.782 -134.075 1.00 73.81 363 ILE A N 1
ATOM 2931 C CA . ILE A 1 363 ? 122.320 67.482 -134.718 1.00 73.81 363 ILE A CA 1
ATOM 2932 C C . ILE A 1 363 ? 121.766 67.452 -136.150 1.00 73.81 363 ILE A C 1
ATOM 2934 O O . ILE A 1 363 ? 122.469 67.039 -137.069 1.00 73.81 363 ILE A O 1
ATOM 2938 N N . VAL A 1 364 ? 120.545 67.957 -136.356 1.00 74.12 364 VAL A N 1
ATOM 2939 C CA . VAL A 1 364 ? 119.891 67.981 -137.678 1.00 74.12 364 VAL A CA 1
ATOM 2940 C C . VAL A 1 364 ? 120.671 68.821 -138.702 1.00 74.12 364 VAL A C 1
ATOM 2942 O O . VAL A 1 364 ? 120.676 68.500 -139.890 1.00 74.12 364 VAL A O 1
ATOM 2945 N N . GLU A 1 365 ? 121.360 69.880 -138.270 1.00 71.44 365 GLU A N 1
ATOM 2946 C CA . GLU A 1 365 ? 122.215 70.687 -139.154 1.00 71.44 365 GLU A CA 1
ATOM 2947 C C . GLU A 1 365 ? 123.450 69.902 -139.635 1.00 71.44 365 GLU A C 1
ATOM 2949 O O . GLU A 1 365 ? 123.781 69.974 -140.817 1.00 71.44 365 GLU A O 1
ATOM 2954 N N . MET A 1 366 ? 124.064 69.073 -138.779 1.00 69.19 366 MET A N 1
ATOM 2955 C CA . MET A 1 366 ? 125.223 68.239 -139.145 1.00 69.19 366 MET A CA 1
ATOM 2956 C C . MET A 1 366 ? 124.860 67.044 -140.037 1.00 69.19 366 MET A C 1
ATOM 2958 O O . MET A 1 366 ? 125.602 66.701 -140.959 1.00 69.19 366 MET A O 1
ATOM 2962 N N . GLU A 1 367 ? 123.722 66.390 -139.793 1.00 71.56 367 GLU A N 1
ATOM 2963 C CA . GLU A 1 367 ? 123.316 65.206 -140.567 1.00 71.56 367 GLU A CA 1
ATOM 2964 C C . GLU A 1 367 ? 123.045 65.532 -142.047 1.00 71.56 367 GLU A C 1
ATOM 2966 O O . GLU A 1 367 ? 123.344 64.720 -142.931 1.00 71.56 367 GLU A O 1
ATOM 2971 N N . ASN A 1 368 ? 122.562 66.743 -142.342 1.00 71.06 368 ASN A N 1
ATOM 2972 C CA . ASN A 1 368 ? 122.337 67.198 -143.715 1.00 71.06 368 ASN A CA 1
ATOM 2973 C C . ASN A 1 368 ? 123.645 67.393 -144.509 1.00 71.06 368 ASN A C 1
ATOM 2975 O O . ASN A 1 368 ? 123.649 67.183 -145.723 1.00 71.06 368 ASN A O 1
ATOM 2979 N N . GLU A 1 369 ? 124.765 67.719 -143.855 1.00 68.50 369 GLU A N 1
ATOM 2980 C CA . GLU A 1 369 ? 126.075 67.838 -144.516 1.00 68.50 369 GLU A CA 1
ATOM 2981 C C . GLU A 1 369 ? 126.672 66.463 -144.875 1.00 68.50 369 GLU A C 1
ATOM 2983 O O . GLU A 1 369 ? 127.257 66.290 -145.948 1.00 68.50 369 GLU A O 1
ATOM 2988 N N . MET A 1 370 ? 126.472 65.444 -144.029 1.00 60.28 370 MET A N 1
ATOM 2989 C CA . MET A 1 370 ? 127.005 64.090 -144.253 1.00 60.28 370 MET A CA 1
ATOM 2990 C C . MET A 1 370 ? 126.324 63.339 -145.409 1.00 60.28 370 MET A C 1
ATOM 2992 O O . MET A 1 370 ? 126.988 62.616 -146.160 1.00 60.28 370 MET A O 1
ATOM 2996 N N . LEU A 1 371 ? 125.009 63.504 -145.580 1.00 66.75 371 LEU A N 1
ATOM 2997 C CA . LEU A 1 371 ? 124.233 62.806 -146.616 1.00 66.75 371 LEU A CA 1
ATOM 2998 C C . LEU A 1 371 ? 124.646 63.198 -148.045 1.00 66.75 371 LEU A C 1
ATOM 3000 O O . LEU A 1 371 ? 124.620 62.361 -148.953 1.00 66.75 371 LEU A O 1
ATOM 3004 N N . VAL A 1 372 ? 125.107 64.434 -148.246 1.00 63.97 372 VAL A N 1
ATOM 3005 C CA . VAL A 1 372 ? 125.595 64.915 -149.548 1.00 63.97 372 VAL A CA 1
ATOM 3006 C C . VAL A 1 372 ? 126.902 64.215 -149.947 1.00 63.97 372 VAL A C 1
ATOM 3008 O O . VAL A 1 372 ? 127.076 63.863 -151.116 1.00 63.97 372 VAL A O 1
ATOM 3011 N N . HIS A 1 373 ? 127.786 63.924 -148.987 1.00 59.41 373 HIS A N 1
ATOM 3012 C CA . HIS A 1 373 ? 129.077 63.272 -149.240 1.00 59.41 373 HIS A CA 1
ATOM 3013 C C . HIS A 1 373 ? 128.953 61.786 -149.608 1.00 59.41 373 HIS A C 1
ATOM 3015 O O . HIS A 1 373 ? 129.599 61.328 -150.552 1.00 59.41 373 HIS A O 1
ATOM 3021 N N . LEU A 1 374 ? 128.089 61.038 -148.917 1.00 60.47 374 LEU A N 1
ATOM 3022 C CA . LEU A 1 374 ? 127.936 59.589 -149.113 1.00 60.47 374 LEU A CA 1
ATOM 3023 C C . LEU A 1 374 ? 127.287 59.209 -150.453 1.00 60.47 374 LEU A C 1
ATOM 3025 O O . LEU A 1 374 ? 127.590 58.151 -151.007 1.00 60.47 374 LEU A O 1
ATOM 3029 N N . SER A 1 375 ? 126.445 60.077 -151.019 1.00 57.06 375 SER A N 1
ATOM 3030 C CA . SER A 1 375 ? 125.811 59.829 -152.324 1.00 57.06 375 SER A CA 1
ATOM 3031 C C . SER A 1 375 ? 126.806 59.798 -153.497 1.00 57.06 375 SER A C 1
ATOM 3033 O O . SER A 1 375 ? 126.519 59.208 -154.538 1.00 57.06 375 SER A O 1
ATOM 3035 N N . ARG A 1 376 ? 127.997 60.391 -153.329 1.00 53.47 376 ARG A N 1
ATOM 3036 C CA . ARG A 1 376 ? 128.968 60.615 -154.409 1.00 53.47 376 ARG A CA 1
ATOM 3037 C C . ARG A 1 376 ? 129.965 59.463 -154.611 1.00 53.47 376 ARG A C 1
ATOM 3039 O O . ARG A 1 376 ? 130.521 59.347 -155.699 1.00 53.47 376 ARG A O 1
ATOM 3046 N N . GLU A 1 377 ? 130.168 58.590 -153.621 1.00 50.31 377 GLU A N 1
ATOM 3047 C CA . GLU A 1 377 ? 131.145 57.480 -153.695 1.00 50.31 377 GLU A CA 1
ATOM 3048 C C . GLU A 1 377 ? 130.545 56.114 -154.079 1.00 50.31 377 GLU A C 1
ATOM 3050 O O . GLU A 1 377 ? 131.277 55.173 -154.392 1.00 50.31 377 GLU A O 1
ATOM 3055 N N . SER A 1 378 ? 129.217 55.970 -154.094 1.00 52.06 378 SER A N 1
ATOM 3056 C CA . SER A 1 378 ? 128.573 54.651 -154.203 1.00 52.06 378 SER A CA 1
ATOM 3057 C C . SER A 1 378 ? 128.567 54.029 -155.620 1.00 52.06 378 SER A C 1
ATOM 3059 O O . SER A 1 378 ? 128.266 52.845 -155.766 1.00 52.06 378 SER A O 1
ATOM 3061 N N . THR A 1 379 ? 128.962 54.748 -156.676 1.00 38.78 379 THR A N 1
ATOM 3062 C CA . THR A 1 379 ? 128.725 54.333 -158.079 1.00 38.78 379 THR A CA 1
ATOM 3063 C C . THR A 1 379 ? 129.789 53.411 -158.719 1.00 38.78 379 THR A C 1
ATOM 3065 O O . THR A 1 379 ? 129.738 53.219 -159.929 1.00 38.78 379 THR A O 1
ATOM 3068 N N . LEU A 1 380 ? 130.752 52.809 -157.992 1.00 35.69 380 LEU A N 1
ATOM 3069 C CA . LEU A 1 380 ? 131.883 52.102 -158.654 1.00 35.69 380 LEU A CA 1
ATOM 3070 C C . LEU A 1 380 ? 132.345 50.715 -158.144 1.00 35.69 380 LEU A C 1
ATOM 3072 O O . LEU A 1 380 ? 133.404 50.259 -158.568 1.00 35.69 380 LEU A O 1
ATOM 3076 N N . LYS A 1 381 ? 131.600 49.958 -157.321 1.00 46.06 381 LYS A N 1
ATOM 3077 C CA . LYS A 1 381 ? 132.014 48.570 -156.967 1.00 46.06 381 LYS A CA 1
ATOM 3078 C C . LYS A 1 381 ? 130.845 47.576 -156.901 1.00 46.06 381 LYS A C 1
ATOM 3080 O O . LYS A 1 381 ? 130.261 47.383 -155.839 1.00 46.06 381 LYS A O 1
ATOM 3085 N N . GLN A 1 382 ? 130.521 46.909 -158.018 1.00 45.41 382 GLN A N 1
ATOM 3086 C CA . GLN A 1 382 ? 129.356 46.006 -158.131 1.00 45.41 382 GLN A CA 1
ATOM 3087 C C . GLN A 1 382 ? 129.659 44.488 -158.269 1.00 45.41 382 GLN A C 1
ATOM 3089 O O . GLN A 1 382 ? 128.715 43.713 -158.371 1.00 45.41 382 GLN A O 1
ATOM 3094 N N . GLU A 1 383 ? 130.900 43.992 -158.151 1.00 45.69 383 GLU A N 1
ATOM 3095 C CA . GLU A 1 383 ? 131.181 42.548 -158.380 1.00 45.69 383 GLU A CA 1
ATOM 3096 C C . GLU A 1 383 ? 131.641 41.692 -157.170 1.00 45.69 383 GLU A C 1
ATOM 3098 O O . GLU A 1 383 ? 132.045 40.553 -157.363 1.00 45.69 383 GLU A O 1
ATOM 3103 N N . SER A 1 384 ? 131.482 42.120 -155.902 1.00 56.44 384 SER A N 1
ATOM 3104 C CA . SER A 1 384 ? 131.677 41.216 -154.727 1.00 56.44 384 SER A CA 1
ATOM 3105 C C . SER A 1 384 ? 130.401 40.832 -153.947 1.00 56.44 384 SER A C 1
ATOM 3107 O O . SER A 1 384 ? 130.470 40.195 -152.893 1.00 56.44 384 SER A O 1
ATOM 3109 N N . LYS A 1 385 ? 129.204 41.149 -154.473 1.00 62.25 385 LYS A N 1
ATOM 3110 C CA . LYS A 1 385 ? 127.901 40.893 -153.811 1.00 62.25 385 LYS A CA 1
ATOM 3111 C C . LYS A 1 385 ? 127.577 39.410 -153.559 1.00 62.25 385 LYS A C 1
ATOM 3113 O O . LYS A 1 385 ? 126.870 39.122 -152.596 1.00 62.25 385 LYS A O 1
ATOM 3118 N N . GLY A 1 386 ? 128.083 38.482 -154.375 1.00 67.50 386 GLY A N 1
ATOM 3119 C CA . GLY A 1 386 ? 127.735 37.056 -154.273 1.00 67.50 386 GLY A CA 1
ATOM 3120 C C . GLY A 1 386 ? 128.242 36.388 -152.989 1.00 67.50 386 GLY A C 1
ATOM 3121 O O . GLY A 1 386 ? 127.463 35.801 -152.242 1.00 67.50 386 GLY A O 1
ATOM 3122 N N . ALA A 1 387 ? 129.529 36.557 -152.670 1.00 64.69 387 ALA A N 1
ATOM 3123 C CA . ALA A 1 387 ? 130.153 35.908 -151.510 1.00 64.69 387 ALA A CA 1
ATOM 3124 C C . ALA A 1 387 ? 129.581 36.396 -150.162 1.00 64.69 387 ALA A C 1
ATOM 3126 O O . ALA A 1 387 ? 129.460 35.633 -149.204 1.00 64.69 387 ALA A O 1
ATOM 3127 N N . LEU A 1 388 ? 129.165 37.666 -150.087 1.00 70.88 388 LEU A N 1
ATOM 3128 C CA . LEU A 1 388 ? 128.542 38.236 -148.888 1.00 70.88 388 LEU A CA 1
ATOM 3129 C C . LEU A 1 388 ? 127.144 37.663 -148.603 1.00 70.88 388 LEU A C 1
ATOM 3131 O O . LEU A 1 388 ? 126.728 37.639 -147.443 1.00 70.88 388 LEU A O 1
ATOM 3135 N N . GLN A 1 389 ? 126.412 37.201 -149.622 1.00 75.88 389 GLN A N 1
ATOM 3136 C CA . GLN A 1 389 ? 125.075 36.633 -149.432 1.00 75.88 389 GLN A CA 1
ATOM 3137 C C . GLN A 1 389 ? 125.106 35.219 -148.837 1.00 75.88 389 GLN A C 1
ATOM 3139 O O . GLN A 1 389 ? 124.283 34.922 -147.969 1.00 75.88 389 GLN A O 1
ATOM 3144 N N . GLU A 1 390 ? 126.055 34.363 -149.224 1.00 71.69 390 GLU A N 1
ATOM 3145 C CA . GLU A 1 390 ? 126.149 33.005 -148.660 1.00 71.69 390 GLU A CA 1
ATOM 3146 C C . GLU A 1 390 ? 126.560 33.010 -147.181 1.00 71.69 390 GLU A C 1
ATOM 3148 O O . GLU A 1 390 ? 125.950 32.314 -146.366 1.00 71.69 390 GLU A O 1
ATOM 3153 N N . ILE A 1 391 ? 127.507 33.872 -146.792 1.00 71.06 391 ILE A N 1
ATOM 3154 C CA . ILE A 1 391 ? 127.930 34.013 -145.387 1.00 71.06 391 ILE A CA 1
ATOM 3155 C C . ILE A 1 391 ? 126.769 34.484 -144.493 1.00 71.06 391 ILE A C 1
ATOM 3157 O O . ILE A 1 391 ? 126.650 34.046 -143.344 1.00 71.06 391 ILE A O 1
ATOM 3161 N N . ARG A 1 392 ? 125.885 35.354 -145.005 1.00 76.19 392 ARG A N 1
ATOM 3162 C CA . ARG A 1 392 ? 124.694 35.808 -144.265 1.00 76.19 392 ARG A CA 1
ATOM 3163 C C . ARG A 1 392 ? 123.718 34.663 -143.993 1.00 76.19 392 ARG A C 1
ATOM 3165 O O . ARG A 1 392 ? 123.322 34.495 -142.841 1.00 76.19 392 ARG A O 1
ATOM 3172 N N . LYS A 1 393 ? 123.420 33.829 -144.998 1.00 80.88 393 LYS A N 1
ATOM 3173 C CA . LYS A 1 393 ? 122.487 32.695 -144.848 1.00 80.88 393 LYS A CA 1
ATOM 3174 C C . LYS A 1 393 ? 122.940 31.693 -143.782 1.00 80.88 393 LYS A C 1
ATOM 3176 O O . LYS A 1 393 ? 122.126 31.237 -142.981 1.00 80.88 393 LYS A O 1
ATOM 3181 N N . ILE A 1 394 ? 124.236 31.372 -143.727 1.00 72.00 394 ILE A N 1
ATOM 3182 C CA . ILE A 1 394 ? 124.765 30.430 -142.725 1.00 72.00 394 ILE A CA 1
ATOM 3183 C C . ILE A 1 394 ? 124.653 31.015 -141.308 1.00 72.00 394 ILE A C 1
ATOM 3185 O O . ILE A 1 394 ? 124.204 30.324 -140.393 1.00 72.00 394 ILE A O 1
ATOM 3189 N N . LYS A 1 395 ? 124.986 32.300 -141.114 1.00 78.88 395 LYS A N 1
ATOM 3190 C CA . LYS A 1 395 ? 124.850 32.963 -139.803 1.00 78.88 395 LYS A CA 1
ATOM 3191 C C . LYS A 1 395 ? 123.400 33.044 -139.323 1.00 78.88 395 LYS A C 1
ATOM 3193 O O . LYS A 1 395 ? 123.151 32.865 -138.133 1.00 78.88 395 LYS A O 1
ATOM 3198 N N . GLU A 1 396 ? 122.453 33.293 -140.222 1.00 80.94 396 GLU A N 1
ATOM 3199 C CA . GLU A 1 396 ? 121.021 33.284 -139.893 1.00 80.94 396 GLU A CA 1
ATOM 3200 C C . GLU A 1 396 ? 120.548 31.890 -139.465 1.00 80.94 396 GLU A C 1
ATOM 3202 O O . GLU A 1 396 ? 119.846 31.768 -138.462 1.00 80.94 396 GLU A O 1
ATOM 3207 N N . SER A 1 397 ? 121.001 30.829 -140.144 1.00 81.62 397 SER A N 1
ATOM 3208 C CA . SER A 1 397 ? 120.673 29.453 -139.754 1.00 81.62 397 SER A CA 1
ATOM 3209 C C . SER A 1 397 ? 121.238 29.071 -138.381 1.00 81.62 397 SER A C 1
ATOM 3211 O O . SER A 1 397 ? 120.567 28.360 -137.632 1.00 81.62 397 SER A O 1
ATOM 3213 N N . ILE A 1 398 ? 122.449 29.525 -138.035 1.00 76.81 398 ILE A N 1
ATOM 3214 C CA . ILE A 1 398 ? 123.049 29.275 -136.712 1.00 76.81 398 ILE A CA 1
ATOM 3215 C C . ILE A 1 398 ? 122.244 29.994 -135.624 1.00 76.81 398 ILE A C 1
ATOM 3217 O O . ILE A 1 398 ? 121.803 29.350 -134.674 1.00 76.81 398 ILE A O 1
ATOM 3221 N N . ARG A 1 399 ? 121.942 31.286 -135.810 1.00 81.69 399 ARG A N 1
ATOM 3222 C CA . ARG A 1 399 ? 121.130 32.064 -134.857 1.00 81.69 399 ARG A CA 1
ATOM 3223 C C . ARG A 1 399 ? 119.743 31.462 -134.639 1.00 81.69 399 ARG A C 1
ATOM 3225 O O . ARG A 1 399 ? 119.279 31.380 -133.507 1.00 81.69 399 ARG A O 1
ATOM 3232 N N . ALA A 1 400 ? 119.089 30.993 -135.703 1.00 83.56 400 ALA A N 1
ATOM 3233 C CA . ALA A 1 400 ? 117.782 30.348 -135.598 1.00 83.56 400 ALA A CA 1
ATOM 3234 C C . ALA A 1 400 ? 117.833 29.033 -134.796 1.00 83.56 400 ALA A C 1
ATOM 3236 O O . ALA A 1 400 ? 116.869 28.680 -134.113 1.00 83.56 400 ALA A O 1
ATOM 3237 N N . LYS A 1 401 ? 118.950 28.293 -134.862 1.00 82.19 401 LYS A N 1
ATOM 3238 C CA . LYS A 1 401 ? 119.155 27.078 -134.063 1.00 82.19 401 LYS A CA 1
ATOM 3239 C C . LYS A 1 401 ? 119.470 27.400 -132.602 1.00 82.19 401 LYS A C 1
ATOM 3241 O O . LYS A 1 401 ? 118.871 26.775 -131.735 1.00 82.19 401 LYS A O 1
ATOM 3246 N N . GLU A 1 402 ? 120.305 28.399 -132.325 1.00 82.88 402 GLU A N 1
ATOM 3247 C CA . GLU A 1 402 ? 120.578 28.875 -130.957 1.00 82.88 402 GLU A CA 1
ATOM 3248 C C . GLU A 1 402 ? 119.305 29.385 -130.262 1.00 82.88 402 GLU A C 1
ATOM 3250 O O . GLU A 1 402 ? 119.048 29.066 -129.101 1.00 82.88 402 GLU A O 1
ATOM 3255 N N . GLN A 1 403 ? 118.445 30.105 -130.987 1.00 84.69 403 GLN A N 1
ATOM 3256 C CA . GLN A 1 403 ? 117.169 30.581 -130.451 1.00 84.69 403 GLN A CA 1
ATOM 3257 C C . GLN A 1 403 ? 116.194 29.431 -130.134 1.00 84.69 403 GLN A C 1
ATOM 3259 O O . GLN A 1 403 ? 115.456 29.504 -129.157 1.00 84.69 403 GLN A O 1
ATOM 3264 N N . LYS A 1 404 ? 116.217 28.335 -130.906 1.00 85.50 404 LYS A N 1
ATOM 3265 C CA . LYS A 1 404 ? 115.438 27.127 -130.578 1.00 85.50 404 LYS A CA 1
ATOM 3266 C C . LYS A 1 404 ? 115.961 26.411 -129.335 1.00 85.50 404 LYS A C 1
ATOM 3268 O O . LYS A 1 404 ? 115.157 25.926 -128.548 1.00 85.50 404 LYS A O 1
ATOM 3273 N N . VAL A 1 405 ? 117.280 26.358 -129.144 1.00 84.06 405 VAL A N 1
ATOM 3274 C CA . VAL A 1 405 ? 117.877 25.745 -127.945 1.00 84.06 405 VAL A CA 1
ATOM 3275 C C . VAL A 1 405 ? 117.469 26.519 -126.690 1.00 84.06 405 VAL A C 1
ATOM 3277 O O . VAL A 1 405 ? 116.970 25.914 -125.746 1.00 84.06 405 VAL A O 1
ATOM 3280 N N . THR A 1 406 ? 117.559 27.853 -126.711 1.00 84.44 406 THR A N 1
ATOM 3281 C CA . THR A 1 406 ? 117.149 28.679 -125.560 1.00 84.44 406 THR A CA 1
ATOM 3282 C C . THR A 1 406 ? 115.647 28.601 -125.273 1.00 84.44 406 THR A C 1
ATOM 3284 O O . THR A 1 406 ? 115.237 28.642 -124.113 1.00 84.44 406 THR A O 1
ATOM 3287 N N . GLN A 1 407 ? 114.800 28.445 -126.296 1.00 87.19 407 GLN A N 1
ATOM 3288 C CA . GLN A 1 407 ? 113.367 28.190 -126.101 1.00 87.19 407 GLN A CA 1
ATOM 3289 C C . GLN A 1 407 ? 113.115 26.842 -125.408 1.00 87.19 407 GLN A C 1
ATOM 3291 O O . GLN A 1 407 ? 112.376 26.801 -124.425 1.00 87.19 407 GLN A O 1
ATOM 3296 N N . MET A 1 408 ? 113.781 25.769 -125.848 1.00 84.62 408 MET A N 1
ATOM 3297 C CA . MET A 1 408 ? 113.632 24.439 -125.242 1.00 84.62 408 MET A CA 1
ATOM 3298 C C . MET A 1 408 ? 114.125 24.388 -123.790 1.00 84.62 408 MET A C 1
ATOM 3300 O O . MET A 1 408 ? 113.505 23.732 -122.957 1.00 84.62 408 MET A O 1
ATOM 3304 N N . GLU A 1 409 ? 115.210 25.091 -123.454 1.00 83.69 409 GLU A N 1
ATOM 3305 C CA . GLU A 1 409 ? 115.709 25.167 -122.073 1.00 83.69 409 GLU A CA 1
ATOM 3306 C C . GLU A 1 409 ? 114.721 25.878 -121.135 1.00 83.69 409 GLU A C 1
ATOM 3308 O O . GLU A 1 409 ? 114.484 25.414 -120.017 1.00 83.69 409 GLU A O 1
ATOM 3313 N N . ASN A 1 410 ? 114.087 26.961 -121.600 1.00 87.38 410 ASN A N 1
ATOM 3314 C CA . ASN A 1 410 ? 113.064 27.672 -120.829 1.00 87.38 410 ASN A CA 1
ATOM 3315 C C . ASN A 1 410 ? 111.790 26.833 -120.633 1.00 87.38 410 ASN A C 1
ATOM 3317 O O . ASN A 1 410 ? 111.224 26.822 -119.538 1.00 87.38 410 ASN A O 1
ATOM 3321 N N . GLU A 1 411 ? 111.351 26.096 -121.658 1.00 87.69 411 GLU A N 1
ATOM 3322 C CA . GLU A 1 411 ? 110.225 25.159 -121.535 1.00 87.69 411 GLU A CA 1
ATOM 3323 C C . GLU A 1 411 ? 110.538 24.029 -120.549 1.00 87.69 411 GLU A C 1
ATOM 3325 O O . GLU A 1 411 ? 109.709 23.712 -119.692 1.00 87.69 411 GLU A O 1
ATOM 3330 N N . LEU A 1 412 ? 111.756 23.479 -120.595 1.00 83.44 412 LEU A N 1
ATOM 3331 C CA . LEU A 1 412 ? 112.196 22.451 -119.653 1.00 83.44 412 LEU A CA 1
ATOM 3332 C C . LEU A 1 412 ? 112.202 22.974 -118.206 1.00 83.44 412 LEU A C 1
ATOM 3334 O O . LEU A 1 412 ? 111.763 22.268 -117.297 1.00 83.44 412 LEU A O 1
ATOM 3338 N N . ALA A 1 413 ? 112.666 24.208 -117.981 1.00 86.75 413 ALA A N 1
ATOM 3339 C CA . ALA A 1 413 ? 112.658 24.840 -116.663 1.00 86.75 413 ALA A CA 1
ATOM 3340 C C . ALA A 1 413 ? 111.229 25.058 -116.138 1.00 86.75 413 ALA A C 1
ATOM 3342 O O . ALA A 1 413 ? 110.948 24.741 -114.979 1.00 86.75 413 ALA A O 1
ATOM 3343 N N . ARG A 1 414 ? 110.310 25.524 -116.995 1.00 90.25 414 ARG A N 1
ATOM 3344 C CA . ARG A 1 414 ? 108.901 25.743 -116.639 1.00 90.25 414 ARG A CA 1
ATOM 3345 C C . ARG A 1 414 ? 108.198 24.441 -116.251 1.00 90.25 414 ARG A C 1
ATOM 3347 O O . ARG A 1 414 ? 107.625 24.368 -115.169 1.00 90.25 414 ARG A O 1
ATOM 3354 N N . ILE A 1 415 ? 108.346 23.383 -117.056 1.00 88.38 415 ILE A N 1
ATOM 3355 C CA . ILE A 1 415 ? 107.779 22.055 -116.754 1.00 88.38 415 ILE A CA 1
ATOM 3356 C C . ILE A 1 415 ? 108.312 21.520 -115.415 1.00 88.38 415 ILE A C 1
ATOM 3358 O O . ILE A 1 415 ? 107.580 20.887 -114.651 1.00 88.38 415 ILE A O 1
ATOM 3362 N N . ARG A 1 416 ? 109.584 21.785 -115.089 1.00 89.88 416 ARG A N 1
ATOM 3363 C CA . ARG A 1 416 ? 110.201 21.337 -113.832 1.00 89.88 416 ARG A CA 1
ATOM 3364 C C . ARG A 1 416 ? 109.611 22.045 -112.609 1.00 89.88 416 ARG A C 1
ATOM 3366 O O . ARG A 1 416 ? 109.378 21.381 -111.599 1.00 89.88 416 ARG A O 1
ATOM 3373 N N . VAL A 1 417 ? 109.333 23.347 -112.708 1.00 90.00 417 VAL A N 1
ATOM 3374 C CA . VAL A 1 417 ? 108.642 24.116 -111.657 1.00 90.00 417 VAL A CA 1
ATOM 3375 C C . VAL A 1 417 ? 107.202 23.630 -111.484 1.00 90.00 417 VAL A C 1
ATOM 3377 O O . VAL A 1 417 ? 106.809 23.338 -110.356 1.00 90.00 417 VAL A O 1
ATOM 3380 N N . ASP A 1 418 ? 106.459 23.434 -112.576 1.00 91.19 418 ASP A N 1
ATOM 3381 C CA . ASP A 1 418 ? 105.068 22.953 -112.529 1.00 91.19 418 ASP A CA 1
ATOM 3382 C C . ASP A 1 418 ? 104.975 21.540 -111.920 1.00 91.19 418 ASP A C 1
ATOM 3384 O O . ASP A 1 418 ? 104.075 21.234 -111.129 1.00 91.19 418 ASP A O 1
ATOM 3388 N N . THR A 1 419 ? 105.956 20.681 -112.221 1.00 89.19 419 THR A N 1
ATOM 3389 C CA . THR A 1 419 ? 106.058 19.335 -111.635 1.00 89.19 419 THR A CA 1
ATOM 3390 C C . THR A 1 419 ? 106.338 19.397 -110.131 1.00 89.19 419 THR A C 1
ATOM 3392 O O . THR A 1 419 ? 105.755 18.627 -109.367 1.00 89.19 419 THR A O 1
ATOM 3395 N N . LEU A 1 420 ? 107.216 20.301 -109.679 1.00 90.19 420 LEU A N 1
ATOM 3396 C CA . LEU A 1 420 ? 107.511 20.485 -108.253 1.00 90.19 420 LEU A CA 1
ATOM 3397 C C . LEU A 1 420 ? 106.314 21.068 -107.493 1.00 90.19 420 LEU A C 1
ATOM 3399 O O . LEU A 1 420 ? 105.986 20.568 -106.420 1.00 90.19 420 LEU A O 1
ATOM 3403 N N . GLN A 1 421 ? 105.622 22.058 -108.063 1.00 91.50 421 GLN A N 1
ATOM 3404 C CA . GLN A 1 421 ? 104.401 22.617 -107.475 1.00 91.50 421 GLN A CA 1
ATOM 3405 C C . GLN A 1 421 ? 103.289 21.569 -107.367 1.00 91.50 421 GLN A C 1
ATOM 3407 O O . GLN A 1 421 ? 102.669 21.442 -106.313 1.00 91.50 421 GLN A O 1
ATOM 3412 N N . SER A 1 422 ? 103.083 20.761 -108.412 1.00 88.94 422 SER A N 1
ATOM 3413 C CA . SER A 1 422 ? 102.091 19.678 -108.384 1.00 88.94 422 SER A CA 1
ATOM 3414 C C . SER A 1 422 ? 102.430 18.609 -107.341 1.00 88.94 422 SER A C 1
ATOM 3416 O O . SER A 1 422 ? 101.535 18.083 -106.684 1.00 88.94 422 SER A O 1
ATOM 3418 N N . LYS A 1 423 ? 103.717 18.288 -107.142 1.00 91.56 423 LYS A N 1
ATOM 3419 C CA . LYS A 1 423 ? 104.145 17.367 -106.075 1.00 91.56 423 LYS A CA 1
ATOM 3420 C C . LYS A 1 423 ? 103.881 17.935 -104.681 1.00 91.56 423 LYS A C 1
ATOM 3422 O O . LYS A 1 423 ? 103.297 17.229 -103.867 1.00 91.56 423 LYS A O 1
ATOM 3427 N N . ALA A 1 424 ? 104.230 19.199 -104.440 1.00 90.75 424 ALA A N 1
ATOM 3428 C CA . ALA A 1 424 ? 103.972 19.858 -103.160 1.00 90.75 424 ALA A CA 1
ATOM 3429 C C . ALA A 1 424 ? 102.466 19.921 -102.841 1.00 90.75 424 ALA A C 1
ATOM 3431 O O . ALA A 1 424 ? 102.054 19.623 -101.723 1.00 90.75 424 ALA A O 1
ATOM 3432 N N . TYR A 1 425 ? 101.627 20.233 -103.836 1.00 92.00 425 TYR A N 1
ATOM 3433 C CA . TYR A 1 425 ? 100.173 20.245 -103.664 1.00 92.00 425 TYR A CA 1
ATOM 3434 C C . TYR A 1 425 ? 99.617 18.853 -103.326 1.00 92.00 425 TYR A C 1
ATOM 3436 O O . TYR A 1 425 ? 98.819 18.710 -102.401 1.00 92.00 425 TYR A O 1
ATOM 3444 N N . ASN A 1 426 ? 100.090 17.805 -104.007 1.00 91.19 426 ASN A N 1
ATOM 3445 C CA . ASN A 1 426 ? 99.684 16.430 -103.708 1.00 91.19 426 ASN A CA 1
ATOM 3446 C C . ASN A 1 426 ? 100.115 15.979 -102.302 1.00 91.19 426 ASN A C 1
ATOM 3448 O O . ASN A 1 426 ? 99.339 15.306 -101.630 1.00 91.19 426 ASN A O 1
ATOM 3452 N N . GLU A 1 427 ? 101.299 16.377 -101.827 1.00 93.12 427 GLU A N 1
ATOM 3453 C CA . GLU A 1 427 ? 101.724 16.107 -100.444 1.00 93.12 427 GLU A CA 1
ATOM 3454 C C . GLU A 1 427 ? 100.801 16.786 -99.426 1.00 93.12 427 GLU A C 1
ATOM 3456 O O . GLU A 1 427 ? 100.364 16.137 -98.478 1.00 93.12 427 GLU A O 1
ATOM 3461 N N . THR A 1 428 ? 100.421 18.049 -99.650 1.00 92.69 428 THR A N 1
ATOM 3462 C CA . THR A 1 428 ? 99.457 18.741 -98.773 1.00 92.69 428 THR A CA 1
ATOM 3463 C C . THR A 1 428 ? 98.056 18.125 -98.807 1.00 92.69 428 THR A C 1
ATOM 3465 O O . THR A 1 428 ? 97.356 18.099 -97.793 1.00 92.69 428 THR A O 1
ATOM 3468 N N . LEU A 1 429 ? 97.626 17.589 -99.954 1.00 90.31 429 LEU A N 1
ATOM 3469 C CA . LEU A 1 429 ? 96.351 16.877 -100.042 1.00 90.31 429 LEU A CA 1
ATOM 3470 C C . LEU A 1 429 ? 96.403 15.550 -99.280 1.00 90.31 429 LEU A C 1
ATOM 3472 O O . LEU A 1 429 ? 95.442 15.182 -98.614 1.00 90.31 429 LEU A O 1
ATOM 3476 N N . ALA A 1 430 ? 97.531 14.842 -99.355 1.00 92.00 430 ALA A N 1
ATOM 3477 C CA . ALA A 1 430 ? 97.721 13.586 -98.643 1.00 92.00 430 ALA A CA 1
ATOM 3478 C C . ALA A 1 430 ? 97.719 13.787 -97.118 1.00 92.00 430 ALA A C 1
ATOM 3480 O O . ALA A 1 430 ? 97.107 12.993 -96.405 1.00 92.00 430 ALA A O 1
ATOM 3481 N N . THR A 1 431 ? 98.342 14.857 -96.610 1.00 92.00 431 THR A N 1
ATOM 3482 C CA . THR A 1 431 ? 98.314 15.165 -95.170 1.00 92.00 431 THR A CA 1
ATOM 3483 C C . THR A 1 431 ? 96.917 15.560 -94.697 1.00 92.00 431 THR A C 1
ATOM 3485 O O . THR A 1 431 ? 96.445 15.030 -93.696 1.00 92.00 431 THR A O 1
ATOM 3488 N N . THR A 1 432 ? 96.215 16.419 -95.442 1.00 91.19 432 THR A N 1
ATOM 3489 C CA . THR A 1 432 ? 94.841 16.823 -95.090 1.00 91.19 432 THR A CA 1
ATOM 3490 C C . THR A 1 432 ? 93.850 15.657 -95.131 1.00 91.19 432 THR A C 1
ATOM 3492 O O . THR A 1 432 ? 92.985 15.567 -94.259 1.00 91.19 432 THR A O 1
ATOM 3495 N N . LEU A 1 433 ? 93.991 14.727 -96.083 1.00 90.88 433 LEU A N 1
ATOM 3496 C CA . LEU A 1 433 ? 93.218 13.480 -96.105 1.00 90.88 433 LEU A CA 1
ATOM 3497 C C . LEU A 1 433 ? 93.479 12.622 -94.862 1.00 90.88 433 LEU A C 1
ATOM 3499 O O . LEU A 1 433 ? 92.525 12.179 -94.226 1.00 90.88 433 LEU A O 1
ATOM 3503 N N . ALA A 1 434 ? 94.746 12.433 -94.484 1.00 93.75 434 ALA A N 1
ATOM 3504 C CA . ALA A 1 434 ? 95.106 11.649 -93.304 1.00 93.75 434 ALA A CA 1
ATOM 3505 C C . ALA A 1 434 ? 94.558 12.259 -91.998 1.00 93.75 434 ALA A C 1
ATOM 3507 O O . ALA A 1 434 ? 94.084 11.533 -91.119 1.00 93.75 434 ALA A O 1
ATOM 3508 N N . ASP A 1 435 ? 94.572 13.589 -91.874 1.00 93.06 435 ASP A N 1
ATOM 3509 C CA . ASP A 1 435 ? 94.013 14.289 -90.712 1.00 93.06 435 ASP A CA 1
ATOM 3510 C C . ASP A 1 435 ? 92.485 14.127 -90.632 1.00 93.06 435 ASP A C 1
ATOM 3512 O O . ASP A 1 435 ? 91.946 13.810 -89.567 1.00 93.06 435 ASP A O 1
ATOM 3516 N N . LEU A 1 436 ? 91.780 14.255 -91.763 1.00 90.25 436 LEU A N 1
ATOM 3517 C CA . LEU A 1 436 ? 90.329 14.048 -91.836 1.00 90.25 436 LEU A CA 1
ATOM 3518 C C . LEU A 1 436 ? 89.926 12.600 -91.527 1.00 90.25 436 LEU A C 1
ATOM 3520 O O . LEU A 1 436 ? 88.936 12.375 -90.827 1.00 90.25 436 LEU A O 1
ATOM 3524 N N . GLU A 1 437 ? 90.692 11.613 -91.997 1.00 93.12 437 GLU A N 1
ATOM 3525 C CA . GLU A 1 437 ? 90.473 10.202 -91.656 1.00 93.12 437 GLU A CA 1
ATOM 3526 C C . GLU A 1 437 ? 90.626 9.957 -90.150 1.00 93.12 437 GLU A C 1
ATOM 3528 O O . GLU A 1 437 ? 89.809 9.258 -89.541 1.00 93.12 437 GLU A O 1
ATOM 3533 N N . LYS A 1 438 ? 91.623 10.584 -89.518 1.00 92.44 438 LYS A N 1
ATOM 3534 C CA . LYS A 1 438 ? 91.843 10.487 -88.072 1.00 92.44 438 LYS A CA 1
ATOM 3535 C C . LYS A 1 438 ? 90.712 11.140 -87.275 1.00 92.44 438 LYS A C 1
ATOM 3537 O O . LYS A 1 438 ? 90.249 10.569 -86.282 1.00 92.44 438 LYS A O 1
ATOM 3542 N N . GLU A 1 439 ? 90.220 12.299 -87.712 1.00 91.62 439 GLU A N 1
ATOM 3543 C CA . GLU A 1 439 ? 89.041 12.927 -87.107 1.00 91.62 439 GLU A CA 1
ATOM 3544 C C . GLU A 1 439 ? 87.792 12.049 -87.248 1.00 91.62 439 GLU A C 1
ATOM 3546 O O . GLU A 1 439 ? 87.081 11.846 -86.258 1.00 91.62 439 GLU A O 1
ATOM 3551 N N . LEU A 1 440 ? 87.545 11.478 -88.432 1.00 89.88 440 LEU A N 1
ATOM 3552 C CA . LEU A 1 440 ? 86.421 10.569 -88.688 1.00 89.88 440 LEU A CA 1
ATOM 3553 C C . LEU A 1 440 ? 86.468 9.328 -87.794 1.00 89.88 440 LEU A C 1
ATOM 3555 O O . LEU A 1 440 ? 85.441 8.948 -87.224 1.00 89.88 440 LEU A O 1
ATOM 3559 N N . GLN A 1 441 ? 87.646 8.729 -87.616 1.00 91.94 441 GLN A N 1
ATOM 3560 C CA . GLN A 1 441 ? 87.832 7.609 -86.692 1.00 91.94 441 GLN A CA 1
ATOM 3561 C C . GLN A 1 441 ? 87.546 8.021 -85.242 1.00 91.94 441 GLN A C 1
ATOM 3563 O O . GLN A 1 441 ? 86.832 7.309 -84.533 1.00 91.94 441 GLN A O 1
ATOM 3568 N N . SER A 1 442 ? 88.023 9.192 -84.803 1.00 92.62 442 SER A N 1
ATOM 3569 C CA . SER A 1 442 ? 87.762 9.685 -83.442 1.00 92.62 442 SER A CA 1
ATOM 3570 C C . SER A 1 442 ? 86.269 9.922 -83.178 1.00 92.62 442 SER A C 1
ATOM 3572 O O . SER A 1 442 ? 85.747 9.525 -82.133 1.00 92.62 442 SER A O 1
ATOM 3574 N N . ARG A 1 443 ? 85.556 10.505 -84.152 1.00 91.75 443 ARG A N 1
ATOM 3575 C CA . ARG A 1 443 ? 84.113 10.752 -84.063 1.00 91.75 443 ARG A CA 1
ATOM 3576 C C . ARG A 1 443 ? 83.328 9.449 -84.091 1.00 91.75 443 ARG A C 1
ATOM 3578 O O . ARG A 1 443 ? 82.401 9.301 -83.301 1.00 91.75 443 ARG A O 1
ATOM 3585 N N . SER A 1 444 ? 83.729 8.491 -84.926 1.00 90.44 444 SER A N 1
ATOM 3586 C CA . SER A 1 444 ? 83.117 7.157 -84.971 1.00 90.44 444 SER A CA 1
ATOM 3587 C C . SER A 1 444 ? 83.246 6.441 -83.623 1.00 90.44 444 SER A C 1
ATOM 3589 O O . SER A 1 444 ? 82.246 5.969 -83.089 1.00 90.44 444 SER A O 1
ATOM 3591 N N . ALA A 1 445 ? 84.426 6.473 -82.995 1.00 91.44 445 ALA A N 1
ATOM 3592 C CA . ALA A 1 445 ? 84.630 5.906 -81.660 1.00 91.44 445 ALA A CA 1
ATOM 3593 C C . ALA A 1 445 ? 83.794 6.611 -80.570 1.00 91.44 445 ALA A C 1
ATOM 3595 O O . ALA A 1 445 ? 83.327 5.977 -79.621 1.00 91.44 445 ALA A O 1
ATOM 3596 N N . MET A 1 446 ? 83.586 7.927 -80.683 1.00 91.81 446 MET A N 1
ATOM 3597 C CA . MET A 1 446 ? 82.727 8.668 -79.755 1.00 91.81 446 MET A CA 1
ATOM 3598 C C . MET A 1 446 ? 81.244 8.323 -79.940 1.00 91.81 446 MET A C 1
ATOM 3600 O O . MET A 1 446 ? 80.531 8.155 -78.950 1.00 91.81 446 MET A O 1
ATOM 3604 N N . ILE A 1 447 ? 80.796 8.157 -81.187 1.00 90.50 447 ILE A N 1
ATOM 3605 C CA . ILE A 1 447 ? 79.437 7.709 -81.511 1.00 90.50 447 ILE A CA 1
ATOM 3606 C C . ILE A 1 447 ? 79.198 6.300 -80.964 1.00 90.50 447 ILE A C 1
ATOM 3608 O O . ILE A 1 447 ? 78.164 6.074 -80.341 1.00 90.50 447 ILE A O 1
ATOM 3612 N N . GLU A 1 448 ? 80.148 5.375 -81.114 1.00 91.44 448 GLU A N 1
ATOM 3613 C CA . GLU A 1 448 ? 80.030 4.026 -80.544 1.00 91.44 448 GLU A CA 1
ATOM 3614 C C . GLU A 1 448 ? 79.874 4.053 -79.017 1.00 91.44 448 GLU A C 1
ATOM 3616 O O . GLU A 1 448 ? 79.004 3.367 -78.474 1.00 91.44 448 GLU A O 1
ATOM 3621 N N . LYS A 1 449 ? 80.645 4.895 -78.312 1.00 91.19 449 LYS A N 1
ATOM 3622 C CA . LYS A 1 449 ? 80.488 5.087 -76.859 1.00 91.19 449 LYS A CA 1
ATOM 3623 C C . LYS A 1 449 ? 79.107 5.635 -76.499 1.00 91.19 449 LYS A C 1
ATOM 3625 O O . LYS A 1 449 ? 78.449 5.089 -75.617 1.00 91.19 449 LYS A O 1
ATOM 3630 N N . MET A 1 450 ? 78.635 6.664 -77.205 1.00 89.62 450 MET A N 1
ATOM 3631 C CA . MET A 1 450 ? 77.300 7.228 -76.975 1.00 89.62 450 MET A CA 1
ATOM 3632 C C . MET A 1 450 ? 76.188 6.212 -77.258 1.00 89.62 450 MET A C 1
ATOM 3634 O O . MET A 1 450 ? 75.228 6.127 -76.497 1.00 89.62 450 MET A O 1
ATOM 3638 N N . GLN A 1 451 ? 76.317 5.397 -78.307 1.00 88.62 451 GLN A N 1
ATOM 3639 C CA . GLN A 1 451 ? 75.364 4.326 -78.604 1.00 88.62 451 GLN A CA 1
ATOM 3640 C C . GLN A 1 451 ? 75.362 3.243 -77.518 1.00 88.62 451 GLN A C 1
ATOM 3642 O O . GLN A 1 451 ? 74.292 2.754 -77.149 1.00 88.62 451 GLN A O 1
ATOM 3647 N N . ALA A 1 452 ? 76.527 2.882 -76.975 1.00 89.94 452 ALA A N 1
ATOM 3648 C CA . ALA A 1 452 ? 76.624 1.943 -75.860 1.00 89.94 452 ALA A CA 1
ATOM 3649 C C . ALA A 1 452 ? 75.954 2.490 -74.585 1.00 89.94 452 ALA A C 1
ATOM 3651 O O . ALA A 1 452 ? 75.209 1.761 -73.923 1.00 89.94 452 ALA A O 1
ATOM 3652 N N . ASP A 1 453 ? 76.149 3.774 -74.278 1.00 90.38 453 ASP A N 1
ATOM 3653 C CA . ASP A 1 453 ? 75.519 4.436 -73.132 1.00 90.38 453 ASP A CA 1
ATOM 3654 C C . ASP A 1 453 ? 74.000 4.565 -73.296 1.00 90.38 453 ASP A C 1
ATOM 3656 O O . ASP A 1 453 ? 73.256 4.292 -72.353 1.00 90.38 453 ASP A O 1
ATOM 3660 N N . ILE A 1 454 ? 73.515 4.905 -74.497 1.00 88.69 454 ILE A N 1
ATOM 3661 C CA . ILE A 1 454 ? 72.075 4.929 -74.805 1.00 88.69 454 ILE A CA 1
ATOM 3662 C C . ILE A 1 454 ? 71.469 3.537 -74.607 1.00 88.69 454 ILE A C 1
ATOM 3664 O O . ILE A 1 454 ? 70.438 3.410 -73.952 1.00 88.69 454 ILE A O 1
ATOM 3668 N N . ARG A 1 455 ? 72.126 2.476 -75.096 1.00 88.38 455 ARG A N 1
ATOM 3669 C CA . ARG A 1 455 ? 71.663 1.095 -74.878 1.00 88.38 455 ARG A CA 1
ATOM 3670 C C . ARG A 1 455 ? 71.620 0.733 -73.392 1.00 88.38 455 ARG A C 1
ATOM 3672 O O . ARG A 1 455 ? 70.650 0.124 -72.953 1.00 88.38 455 ARG A O 1
ATOM 3679 N N . ARG A 1 456 ? 72.628 1.123 -72.600 1.00 89.31 456 ARG A N 1
ATOM 3680 C CA . ARG A 1 456 ? 72.619 0.918 -71.139 1.00 89.31 456 ARG A CA 1
ATOM 3681 C C . ARG A 1 456 ? 71.457 1.642 -70.465 1.00 89.31 456 ARG A C 1
ATOM 3683 O O . ARG A 1 456 ? 70.750 1.017 -69.682 1.00 89.31 456 ARG A O 1
ATOM 3690 N N . ARG A 1 457 ? 71.235 2.917 -70.792 1.00 87.44 457 ARG A N 1
ATOM 3691 C CA . ARG A 1 457 ? 70.126 3.701 -70.230 1.00 87.44 457 ARG A CA 1
ATOM 3692 C C . ARG A 1 457 ? 68.766 3.144 -70.626 1.00 87.44 457 ARG A C 1
ATOM 3694 O O . ARG A 1 457 ? 67.909 3.045 -69.761 1.00 87.44 457 ARG A O 1
ATOM 3701 N N . ASN A 1 458 ? 68.584 2.722 -71.875 1.00 90.50 458 ASN A N 1
ATOM 3702 C CA . ASN A 1 458 ? 67.344 2.075 -72.304 1.00 90.50 458 ASN A CA 1
ATOM 3703 C C . ASN A 1 458 ? 67.098 0.782 -71.517 1.00 90.50 458 ASN A C 1
ATOM 3705 O O . ASN A 1 458 ? 66.018 0.612 -70.972 1.00 90.50 458 ASN A O 1
ATOM 3709 N N . ASN A 1 459 ? 68.121 -0.058 -71.327 1.00 90.38 459 ASN A N 1
ATOM 3710 C CA . ASN A 1 459 ? 67.992 -1.262 -70.499 1.00 90.38 459 ASN A CA 1
ATOM 3711 C C . ASN A 1 459 ? 67.656 -0.947 -69.026 1.00 90.38 459 ASN A C 1
ATOM 3713 O O . ASN A 1 459 ? 66.950 -1.713 -68.372 1.00 90.38 459 ASN A O 1
ATOM 3717 N N . GLU A 1 460 ? 68.184 0.144 -68.464 1.00 89.38 460 GLU A N 1
ATOM 3718 C CA . GLU A 1 460 ? 67.832 0.597 -67.110 1.00 89.38 460 GLU A CA 1
ATOM 3719 C C . GLU A 1 460 ? 66.404 1.136 -67.033 1.00 89.38 460 GLU A C 1
ATOM 3721 O O . GLU A 1 460 ? 65.705 0.849 -66.060 1.00 89.38 460 GLU A O 1
ATOM 3726 N N . ILE A 1 461 ? 65.968 1.881 -68.051 1.00 86.75 461 ILE A N 1
ATOM 3727 C CA . ILE A 1 461 ? 64.592 2.360 -68.180 1.00 86.75 461 ILE A CA 1
ATOM 3728 C C . ILE A 1 461 ? 63.651 1.166 -68.279 1.00 86.75 461 ILE A C 1
ATOM 3730 O O . ILE A 1 461 ? 62.744 1.099 -67.470 1.00 86.75 461 ILE A O 1
ATOM 3734 N N . ASP A 1 462 ? 63.910 0.180 -69.139 1.00 86.56 462 ASP A N 1
ATOM 3735 C CA . ASP A 1 462 ? 63.068 -1.017 -69.274 1.00 86.56 462 ASP A CA 1
ATOM 3736 C C . ASP A 1 462 ? 62.974 -1.807 -67.961 1.00 86.56 462 ASP A C 1
ATOM 3738 O O . ASP A 1 462 ? 61.907 -2.280 -67.578 1.00 86.56 462 ASP A O 1
ATOM 3742 N N . ARG A 1 463 ? 64.078 -1.925 -67.208 1.00 87.25 463 ARG A N 1
ATOM 3743 C CA . ARG A 1 463 ? 64.053 -2.552 -65.873 1.00 87.25 463 ARG A CA 1
ATOM 3744 C C . ARG A 1 463 ? 63.207 -1.759 -64.886 1.00 87.25 463 ARG A C 1
ATOM 3746 O O . ARG A 1 463 ? 62.438 -2.362 -64.144 1.00 87.25 463 ARG A O 1
ATOM 3753 N N . LYS A 1 464 ? 63.350 -0.432 -64.865 1.00 85.19 464 LYS A N 1
ATOM 3754 C CA . LYS A 1 464 ? 62.546 0.437 -63.999 1.00 85.19 464 LYS A CA 1
ATOM 3755 C C . LYS A 1 464 ? 61.084 0.461 -64.423 1.00 85.19 464 LYS A C 1
ATOM 3757 O O . LYS A 1 464 ? 60.242 0.464 -63.543 1.00 85.19 464 LYS A O 1
ATOM 3762 N N . GLN A 1 465 ? 60.799 0.425 -65.721 1.00 84.06 465 GLN A N 1
ATOM 3763 C CA . GLN A 1 465 ? 59.463 0.341 -66.301 1.00 84.06 465 GLN A CA 1
ATOM 3764 C C . GLN A 1 465 ? 58.803 -0.969 -65.873 1.00 84.06 465 GLN A C 1
ATOM 3766 O O . GLN A 1 465 ? 57.747 -0.926 -65.270 1.00 84.06 465 GLN A O 1
ATOM 3771 N N . ASN A 1 466 ? 59.488 -2.109 -66.018 1.00 86.50 466 ASN A N 1
ATOM 3772 C CA . ASN A 1 466 ? 58.988 -3.401 -65.541 1.00 86.50 466 ASN A CA 1
ATOM 3773 C C . ASN A 1 466 ? 58.765 -3.428 -64.017 1.00 86.50 466 ASN A C 1
ATOM 3775 O O . ASN A 1 466 ? 57.804 -4.029 -63.548 1.00 86.50 466 ASN A O 1
ATOM 3779 N N . GLN A 1 467 ? 59.637 -2.792 -63.225 1.00 85.38 467 GLN A N 1
ATOM 3780 C CA . GLN A 1 467 ? 59.429 -2.647 -61.777 1.00 85.38 467 GLN A CA 1
ATOM 3781 C C . GLN A 1 467 ? 58.232 -1.743 -61.458 1.00 85.38 467 GLN A C 1
ATOM 3783 O O . GLN A 1 467 ? 57.472 -2.045 -60.542 1.00 85.38 467 GLN A O 1
ATOM 3788 N N . LEU A 1 468 ? 58.057 -0.656 -62.212 1.00 82.94 468 LEU A N 1
ATOM 3789 C CA . LEU A 1 468 ? 56.905 0.239 -62.121 1.00 82.94 468 LEU A CA 1
ATOM 3790 C C . LEU A 1 468 ? 55.620 -0.487 -62.493 1.00 82.94 468 LEU A C 1
ATOM 3792 O O . LEU A 1 468 ? 54.645 -0.357 -61.773 1.00 82.94 468 LEU A O 1
ATOM 3796 N N . ASP A 1 469 ? 55.631 -1.291 -63.550 1.00 81.62 469 ASP A N 1
ATOM 3797 C CA . ASP A 1 469 ? 54.489 -2.085 -63.985 1.00 81.62 469 ASP A CA 1
ATOM 3798 C C . ASP A 1 469 ? 54.146 -3.146 -62.937 1.00 81.62 469 ASP A C 1
ATOM 3800 O O . ASP A 1 469 ? 52.981 -3.302 -62.599 1.00 81.62 469 ASP A O 1
ATOM 3804 N N . GLN A 1 470 ? 55.138 -3.813 -62.332 1.00 83.12 470 GLN A N 1
ATOM 3805 C CA . GLN A 1 470 ? 54.910 -4.732 -61.208 1.00 83.12 470 GLN A CA 1
ATOM 3806 C C . GLN A 1 470 ? 54.307 -4.026 -59.990 1.00 83.12 470 GLN A C 1
ATOM 3808 O O . GLN A 1 470 ? 53.360 -4.537 -59.394 1.00 83.12 470 GLN A O 1
ATOM 3813 N N . LEU A 1 471 ? 54.835 -2.857 -59.622 1.00 80.31 471 LEU A N 1
ATOM 3814 C CA . LEU A 1 471 ? 54.310 -2.047 -58.523 1.00 80.31 471 LEU A CA 1
ATOM 3815 C C . LEU A 1 471 ? 52.903 -1.533 -58.829 1.00 80.31 471 LEU A C 1
ATOM 3817 O O . LEU A 1 471 ? 52.042 -1.609 -57.962 1.00 80.31 471 LEU A O 1
ATOM 3821 N N . ASN A 1 472 ? 52.649 -1.077 -60.054 1.00 79.81 472 ASN A N 1
ATOM 3822 C CA . ASN A 1 472 ? 51.335 -0.644 -60.513 1.00 79.81 472 ASN A CA 1
ATOM 3823 C C . ASN A 1 472 ? 50.349 -1.805 -60.497 1.00 79.81 472 ASN A C 1
ATOM 3825 O O . ASN A 1 472 ? 49.237 -1.628 -60.027 1.00 79.81 472 ASN A O 1
ATOM 3829 N N . HIS A 1 473 ? 50.755 -3.005 -60.910 1.00 76.19 473 HIS A N 1
ATOM 3830 C CA . HIS A 1 473 ? 49.887 -4.175 -60.852 1.00 76.19 473 HIS A CA 1
ATOM 3831 C C . HIS A 1 473 ? 49.593 -4.604 -59.410 1.00 76.19 473 HIS A C 1
ATOM 3833 O O . HIS A 1 473 ? 48.467 -4.977 -59.097 1.00 76.19 473 HIS A O 1
ATOM 3839 N N . GLN A 1 474 ? 50.570 -4.508 -58.501 1.00 75.12 474 GLN A N 1
ATOM 3840 C CA . GLN A 1 474 ? 50.328 -4.692 -57.065 1.00 75.12 474 GLN A CA 1
ATOM 3841 C C . GLN A 1 474 ? 49.378 -3.618 -56.517 1.00 75.12 474 GLN A C 1
ATOM 3843 O O . GLN A 1 474 ? 48.493 -3.928 -55.723 1.00 75.12 474 GLN A O 1
ATOM 3848 N N . TYR A 1 475 ? 49.519 -2.374 -56.974 1.00 67.75 475 TYR A N 1
ATOM 3849 C CA . TYR A 1 475 ? 48.646 -1.265 -56.604 1.00 67.75 475 TYR A CA 1
ATOM 3850 C C . TYR A 1 475 ? 47.217 -1.478 -57.121 1.00 67.75 475 TYR A C 1
ATOM 3852 O O . TYR A 1 475 ? 46.265 -1.317 -56.364 1.00 67.75 475 TYR A O 1
ATOM 3860 N N . GLU A 1 476 ? 47.060 -1.915 -58.372 1.00 72.06 476 GLU A N 1
ATOM 3861 C CA . GLU A 1 476 ? 45.784 -2.269 -58.998 1.00 72.06 476 GLU A CA 1
ATOM 3862 C C . GLU A 1 476 ? 45.134 -3.481 -58.331 1.00 72.06 476 GLU A C 1
ATOM 3864 O O . GLU A 1 476 ? 43.927 -3.472 -58.128 1.00 72.06 476 GLU A O 1
ATOM 3869 N N . GLN A 1 477 ? 45.897 -4.504 -57.937 1.00 71.88 477 GLN A N 1
ATOM 3870 C CA . GLN A 1 477 ? 45.358 -5.640 -57.182 1.00 71.88 477 GLN A CA 1
ATOM 3871 C C . GLN A 1 477 ? 44.853 -5.214 -55.801 1.00 71.88 477 GLN A C 1
ATOM 3873 O O . GLN A 1 477 ? 43.784 -5.656 -55.381 1.00 71.88 477 GLN A O 1
ATOM 3878 N N . ILE A 1 478 ? 45.581 -4.330 -55.111 1.00 63.47 478 ILE A N 1
ATOM 3879 C CA . ILE A 1 478 ? 45.121 -3.748 -53.845 1.00 63.47 478 ILE A CA 1
ATOM 3880 C C . ILE A 1 478 ? 43.856 -2.915 -54.091 1.00 63.47 478 ILE A C 1
ATOM 3882 O O . ILE A 1 478 ? 42.867 -3.120 -53.394 1.00 63.47 478 ILE A O 1
ATOM 3886 N N . LEU A 1 479 ? 43.841 -2.055 -55.114 1.00 59.97 479 LEU A N 1
ATOM 3887 C CA . LEU A 1 479 ? 42.676 -1.258 -55.516 1.00 59.97 479 LEU A CA 1
ATOM 3888 C C . LEU A 1 479 ? 41.459 -2.126 -55.847 1.00 59.97 479 LEU A C 1
ATOM 3890 O O . LEU A 1 479 ? 40.375 -1.859 -55.345 1.00 59.97 479 LEU A O 1
ATOM 3894 N N . ALA A 1 480 ? 41.620 -3.176 -56.651 1.00 65.12 480 ALA A N 1
ATOM 3895 C CA . ALA A 1 480 ? 40.533 -4.062 -57.054 1.00 65.12 480 ALA A CA 1
ATOM 3896 C C . ALA A 1 480 ? 39.968 -4.843 -55.862 1.00 65.12 480 ALA A C 1
ATOM 3898 O O . ALA A 1 480 ? 38.754 -4.949 -55.731 1.00 65.12 480 ALA A O 1
ATOM 3899 N N . ALA A 1 481 ? 40.824 -5.321 -54.953 1.00 62.50 481 ALA A N 1
ATOM 3900 C CA . ALA A 1 481 ? 40.376 -5.966 -53.719 1.00 62.50 481 ALA A CA 1
ATOM 3901 C C . ALA A 1 481 ? 39.685 -4.993 -52.741 1.00 62.50 481 ALA A C 1
ATOM 3903 O O . ALA A 1 481 ? 38.941 -5.438 -51.871 1.00 62.50 481 ALA A O 1
ATOM 3904 N N . HIS A 1 482 ? 39.932 -3.683 -52.860 1.00 54.34 482 HIS A N 1
ATOM 3905 C CA . HIS A 1 482 ? 39.404 -2.660 -51.948 1.00 54.34 482 HIS A CA 1
ATOM 3906 C C . HIS A 1 482 ? 38.241 -1.841 -52.536 1.00 54.34 482 HIS A C 1
ATOM 3908 O O . HIS A 1 482 ? 37.541 -1.169 -51.781 1.00 54.34 482 HIS A O 1
ATOM 3914 N N . ASN A 1 483 ? 37.987 -1.915 -53.848 1.00 49.22 483 ASN A N 1
ATOM 3915 C CA . ASN A 1 483 ? 36.949 -1.128 -54.525 1.00 49.22 483 ASN A CA 1
ATOM 3916 C C . ASN A 1 483 ? 35.513 -1.533 -54.158 1.00 49.22 483 ASN A C 1
ATOM 3918 O O . ASN A 1 483 ? 34.597 -0.735 -54.345 1.00 49.22 483 ASN A O 1
ATOM 3922 N N . ASP A 1 484 ? 35.302 -2.712 -53.568 1.00 55.19 484 ASP A N 1
ATOM 3923 C CA . ASP A 1 484 ? 33.985 -3.081 -53.031 1.00 55.19 484 ASP A CA 1
ATOM 3924 C C . ASP A 1 484 ? 33.608 -2.276 -51.767 1.00 55.19 484 ASP A C 1
ATOM 3926 O O . ASP A 1 484 ? 32.477 -2.359 -51.286 1.00 55.19 484 ASP A O 1
ATOM 3930 N N . LEU A 1 485 ? 34.510 -1.447 -51.226 1.00 49.09 485 LEU A N 1
ATOM 3931 C CA . LEU A 1 485 ? 34.274 -0.651 -50.021 1.00 49.09 485 LEU A CA 1
ATOM 3932 C C . LEU A 1 485 ? 34.500 0.846 -50.271 1.00 49.09 485 LEU A C 1
ATOM 3934 O O . LEU A 1 485 ? 35.443 1.412 -49.744 1.00 49.09 485 LEU A O 1
ATOM 3938 N N . GLN A 1 486 ? 33.578 1.456 -51.027 1.00 44.28 486 GLN A N 1
ATOM 3939 C CA . GLN A 1 486 ? 33.321 2.902 -51.183 1.00 44.28 486 GLN A CA 1
ATOM 3940 C C . GLN A 1 486 ? 34.542 3.829 -51.350 1.00 44.28 486 GLN A C 1
ATOM 3942 O O . GLN A 1 486 ? 35.338 4.045 -50.441 1.00 44.28 486 GLN A O 1
ATOM 3947 N N . GLY A 1 487 ? 34.594 4.455 -52.530 1.00 46.44 487 GLY A N 1
ATOM 3948 C CA . GLY A 1 487 ? 35.648 5.359 -52.969 1.00 46.44 487 GLY A CA 1
ATOM 3949 C C . GLY A 1 487 ? 35.890 6.533 -52.028 1.00 46.44 487 GLY A C 1
ATOM 3950 O O . GLY A 1 487 ? 35.037 7.389 -51.850 1.00 46.44 487 GLY A O 1
ATOM 3951 N N . ASP A 1 488 ? 37.061 6.526 -51.414 1.00 47.12 488 ASP A N 1
ATOM 3952 C CA . ASP A 1 488 ? 38.112 7.523 -51.590 1.00 47.12 488 ASP A CA 1
ATOM 3953 C C . ASP A 1 488 ? 39.404 6.909 -51.030 1.00 47.12 488 ASP A C 1
ATOM 3955 O O . ASP A 1 488 ? 39.363 5.959 -50.254 1.00 47.12 488 ASP A O 1
ATOM 3959 N N . HIS A 1 489 ? 40.565 7.358 -51.503 1.00 48.50 489 HIS A N 1
ATOM 3960 C CA . HIS A 1 489 ? 41.876 6.746 -51.255 1.00 48.50 489 HIS A CA 1
ATOM 3961 C C . HIS A 1 489 ? 42.243 6.615 -49.760 1.00 48.50 489 HIS A C 1
ATOM 3963 O O . HIS A 1 489 ? 42.924 7.481 -49.217 1.00 48.50 489 HIS A O 1
ATOM 3969 N N . VAL A 1 490 ? 41.864 5.514 -49.103 1.00 54.41 490 VAL A N 1
ATOM 3970 C CA . VAL A 1 490 ? 42.234 5.244 -47.705 1.00 54.41 490 VAL A CA 1
ATOM 3971 C C . VAL A 1 490 ? 43.383 4.230 -47.655 1.00 54.41 490 VAL A C 1
ATOM 3973 O O . VAL A 1 490 ? 43.237 3.085 -48.086 1.00 54.41 490 VAL A O 1
ATOM 3976 N N . GLY A 1 491 ? 44.551 4.644 -47.151 1.00 58.78 491 GLY A N 1
ATOM 3977 C CA . GLY A 1 491 ? 45.735 3.778 -47.043 1.00 58.78 491 GLY A CA 1
ATOM 3978 C C . GLY A 1 491 ? 45.506 2.565 -46.121 1.00 58.78 491 GLY A C 1
ATOM 3979 O O . GLY A 1 491 ? 44.592 2.583 -45.305 1.00 58.78 491 GLY A O 1
ATOM 3980 N N . PRO A 1 492 ? 46.342 1.509 -46.164 1.00 68.81 492 PRO A N 1
ATOM 3981 C CA . PRO A 1 492 ? 46.080 0.251 -45.448 1.00 68.81 492 PRO A CA 1
ATOM 3982 C C . PRO A 1 492 ? 45.934 0.400 -43.921 1.00 68.81 492 PRO A C 1
ATOM 3984 O O . PRO A 1 492 ? 45.130 -0.305 -43.311 1.00 68.81 492 PRO A O 1
ATOM 3987 N N . LEU A 1 493 ? 46.660 1.337 -43.295 1.00 72.50 493 LEU A N 1
ATOM 3988 C CA . LEU A 1 493 ? 46.518 1.650 -41.861 1.00 72.50 493 LEU A CA 1
ATOM 3989 C C . LEU A 1 493 ? 45.192 2.344 -41.542 1.00 72.50 493 LEU A C 1
ATOM 3991 O O . LEU A 1 493 ? 44.579 2.128 -40.507 1.00 72.50 493 LEU A O 1
ATOM 3995 N N . GLU A 1 494 ? 44.742 3.180 -42.455 1.00 70.31 494 GLU A N 1
ATOM 3996 C CA . GLU A 1 494 ? 43.578 4.032 -42.291 1.00 70.31 494 GLU A CA 1
ATOM 3997 C C . GLU A 1 494 ? 42.304 3.239 -42.667 1.00 70.31 494 GLU A C 1
ATOM 3999 O O . GLU A 1 494 ? 41.275 3.348 -42.008 1.00 70.31 494 GLU A O 1
ATOM 4004 N N . ALA A 1 495 ? 42.417 2.282 -43.597 1.00 66.62 495 ALA A N 1
ATOM 4005 C CA . ALA A 1 495 ? 41.440 1.230 -43.84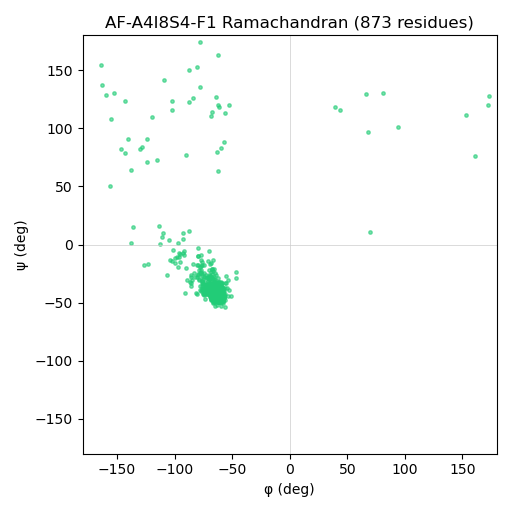8 1.00 66.62 495 ALA A CA 1
ATOM 4006 C C . ALA A 1 495 ? 41.331 0.259 -42.662 1.00 66.62 495 ALA A C 1
ATOM 4008 O O . ALA A 1 495 ? 40.219 -0.107 -42.282 1.00 66.62 495 ALA A O 1
ATOM 4009 N N . THR A 1 496 ? 42.449 -0.120 -42.023 1.00 76.44 496 THR A N 1
ATOM 4010 C CA . THR A 1 496 ? 42.395 -0.916 -40.783 1.00 76.44 496 THR A CA 1
ATOM 4011 C C . THR A 1 496 ? 41.774 -0.124 -39.640 1.00 76.44 496 THR A C 1
ATOM 4013 O O . THR A 1 496 ? 40.899 -0.672 -38.974 1.00 76.44 496 THR A O 1
ATOM 4016 N N . ILE A 1 497 ? 42.097 1.161 -39.468 1.00 78.00 497 ILE A N 1
ATOM 4017 C CA . ILE A 1 497 ? 41.399 2.045 -38.520 1.00 78.00 497 ILE A CA 1
ATOM 4018 C C . ILE A 1 497 ? 39.906 2.106 -38.844 1.00 78.00 497 ILE A C 1
ATOM 4020 O O . ILE A 1 497 ? 39.100 1.875 -37.957 1.00 78.00 497 ILE A O 1
ATOM 4024 N N . ASN A 1 498 ? 39.508 2.315 -40.099 1.00 79.06 498 ASN A N 1
ATOM 4025 C CA . ASN A 1 498 ? 38.096 2.353 -40.487 1.00 79.06 498 ASN A CA 1
ATOM 4026 C C . ASN A 1 498 ? 37.391 1.006 -40.279 1.00 79.06 498 ASN A C 1
ATOM 4028 O O . ASN A 1 498 ? 36.218 0.982 -39.906 1.00 79.06 498 ASN A O 1
ATOM 4032 N N . SER A 1 499 ? 38.084 -0.116 -40.491 1.00 80.88 499 SER A N 1
ATOM 4033 C CA . SER A 1 499 ? 37.561 -1.455 -40.202 1.00 80.88 499 SER A CA 1
ATOM 4034 C C . SER A 1 499 ? 37.395 -1.681 -38.699 1.00 80.88 499 SER A C 1
ATOM 4036 O O . SER A 1 499 ? 36.374 -2.215 -38.277 1.00 80.88 499 SER A O 1
ATOM 4038 N N . LEU A 1 500 ? 38.344 -1.205 -37.884 1.00 83.38 500 LEU A N 1
ATOM 4039 C CA . LEU A 1 500 ? 38.301 -1.287 -36.428 1.00 83.38 500 LEU A CA 1
ATOM 4040 C C . LEU A 1 500 ? 37.239 -0.348 -35.863 1.00 83.38 500 LEU A C 1
ATOM 4042 O O . LEU A 1 500 ? 36.483 -0.766 -35.002 1.00 83.38 500 LEU A O 1
ATOM 4046 N N . SER A 1 501 ? 37.111 0.872 -36.377 1.00 85.00 501 SER A N 1
ATOM 4047 C CA . SER A 1 501 ? 36.060 1.825 -36.012 1.00 85.00 501 SER A CA 1
ATOM 4048 C C . SER A 1 501 ? 34.682 1.284 -36.366 1.00 85.00 501 SER A C 1
ATOM 4050 O O . SER A 1 501 ? 33.776 1.357 -35.539 1.00 85.00 501 SER A O 1
ATOM 4052 N N . ARG A 1 502 ? 34.524 0.666 -37.547 1.00 82.69 502 ARG A N 1
ATOM 4053 C CA . ARG A 1 502 ? 33.292 -0.052 -37.893 1.00 82.69 502 ARG A CA 1
ATOM 4054 C C . ARG A 1 502 ? 33.050 -1.212 -36.938 1.00 82.69 502 ARG A C 1
ATOM 4056 O O . ARG A 1 502 ? 31.970 -1.270 -36.375 1.00 82.69 502 ARG A O 1
ATOM 4063 N N . ALA A 1 503 ? 34.041 -2.065 -36.684 1.00 88.62 503 ALA A N 1
ATOM 4064 C CA . ALA A 1 503 ? 33.908 -3.184 -35.755 1.00 88.62 503 ALA A CA 1
ATOM 4065 C C . ALA A 1 503 ? 33.565 -2.722 -34.329 1.00 88.62 503 ALA A C 1
ATOM 4067 O O . ALA A 1 503 ? 32.719 -3.330 -33.684 1.00 88.62 503 ALA A O 1
ATOM 4068 N N . ILE A 1 504 ? 34.161 -1.628 -33.851 1.00 88.75 504 ILE A N 1
ATOM 4069 C CA . ILE A 1 504 ? 33.848 -1.001 -32.564 1.00 88.75 504 ILE A CA 1
ATOM 4070 C C . ILE A 1 504 ? 32.418 -0.468 -32.577 1.00 88.75 504 ILE A C 1
ATOM 4072 O O . ILE A 1 504 ? 31.691 -0.722 -31.626 1.00 88.75 504 ILE A O 1
ATOM 4076 N N . ALA A 1 505 ? 31.983 0.212 -33.640 1.00 90.25 505 ALA A N 1
ATOM 4077 C CA . ALA A 1 505 ? 30.611 0.699 -33.764 1.00 90.25 505 ALA A CA 1
ATOM 4078 C C . ALA A 1 505 ? 29.597 -0.456 -33.799 1.00 90.25 505 ALA A C 1
ATOM 4080 O O . ALA A 1 505 ? 28.592 -0.404 -33.095 1.00 90.25 505 ALA A O 1
ATOM 4081 N N . THR A 1 506 ? 29.881 -1.535 -34.540 1.00 90.88 506 THR A N 1
ATOM 4082 C CA . THR A 1 506 ? 29.047 -2.745 -34.553 1.00 90.88 506 THR A CA 1
ATOM 4083 C C . THR A 1 506 ? 29.014 -3.390 -33.171 1.00 90.88 506 THR A C 1
ATOM 4085 O O . THR A 1 506 ? 27.940 -3.695 -32.672 1.00 90.88 506 THR A O 1
ATOM 4088 N N . LYS A 1 507 ? 30.162 -3.519 -32.492 1.00 91.19 507 LYS A N 1
ATOM 4089 C CA . LYS A 1 507 ? 30.235 -4.056 -31.125 1.00 91.19 507 LYS A CA 1
ATOM 4090 C C . LYS A 1 507 ? 29.557 -3.155 -30.096 1.00 91.19 507 LYS A C 1
ATOM 4092 O O . LYS A 1 507 ? 28.980 -3.671 -29.149 1.00 91.19 507 LYS A O 1
ATOM 4097 N N . SER A 1 508 ? 29.596 -1.838 -30.276 1.00 91.81 508 SER A N 1
ATOM 4098 C CA . SER A 1 508 ? 28.894 -0.870 -29.429 1.00 91.81 508 SER A CA 1
ATOM 4099 C C . SER A 1 508 ? 27.385 -0.986 -29.613 1.00 91.81 508 SER A C 1
ATOM 4101 O O . SER A 1 508 ? 26.668 -1.071 -28.625 1.00 91.81 508 SER A O 1
ATOM 4103 N N . SER A 1 509 ? 26.911 -1.087 -30.858 1.00 91.38 509 SER A N 1
ATOM 4104 C CA . SER A 1 509 ? 25.504 -1.350 -31.183 1.00 91.38 509 SER A CA 1
ATOM 4105 C C . SER A 1 509 ? 25.030 -2.699 -30.633 1.00 91.38 509 SER A C 1
ATOM 4107 O O . SER A 1 509 ? 23.957 -2.775 -30.040 1.00 91.38 509 SER A O 1
ATOM 4109 N N . GLU A 1 510 ? 25.835 -3.756 -30.770 1.00 94.19 510 GLU A N 1
ATOM 4110 C CA . GLU A 1 510 ? 25.558 -5.061 -30.161 1.00 94.19 510 GLU A CA 1
ATOM 4111 C C . GLU A 1 510 ? 25.511 -4.966 -28.629 1.00 94.19 510 GLU A C 1
ATOM 4113 O O . GLU A 1 510 ? 24.649 -5.581 -28.008 1.00 94.19 510 GLU A O 1
ATOM 4118 N N . ASN A 1 511 ? 26.402 -4.188 -28.006 1.00 91.19 511 ASN A N 1
ATOM 4119 C CA . ASN A 1 511 ? 26.417 -3.979 -26.558 1.00 91.19 511 ASN A CA 1
ATOM 4120 C C . ASN A 1 511 ? 25.183 -3.197 -26.092 1.00 91.19 511 ASN A C 1
ATOM 4122 O O . ASN A 1 511 ? 24.546 -3.613 -25.134 1.00 91.19 511 ASN A O 1
ATOM 4126 N N . GLU A 1 512 ? 24.781 -2.135 -26.792 1.00 92.12 512 GLU A N 1
ATOM 4127 C CA . GLU A 1 512 ? 23.536 -1.413 -26.505 1.00 92.12 512 GLU A CA 1
ATOM 4128 C C . GLU A 1 512 ? 22.306 -2.316 -26.645 1.00 92.12 512 GLU A C 1
ATOM 4130 O O . GLU A 1 512 ? 21.448 -2.321 -25.762 1.00 92.12 512 GLU A O 1
ATOM 4135 N N . ALA A 1 513 ? 22.235 -3.132 -27.702 1.00 91.62 513 ALA A N 1
ATOM 4136 C CA . ALA A 1 513 ? 21.153 -4.098 -27.886 1.00 91.62 513 ALA A CA 1
ATOM 4137 C C . ALA A 1 513 ? 21.131 -5.145 -26.759 1.00 91.62 513 ALA A C 1
ATOM 4139 O O . ALA A 1 513 ? 20.075 -5.431 -26.195 1.00 91.62 513 ALA A O 1
ATOM 4140 N N . LEU A 1 514 ? 22.298 -5.673 -26.371 1.00 93.19 514 LEU A N 1
ATOM 4141 C CA . LEU A 1 514 ? 22.433 -6.596 -25.242 1.00 93.19 514 LEU A CA 1
ATOM 4142 C C . LEU A 1 514 ? 22.102 -5.932 -23.902 1.00 93.19 514 LEU A C 1
ATOM 4144 O O . LEU A 1 514 ? 21.530 -6.587 -23.039 1.00 93.19 514 LEU A O 1
ATOM 4148 N N . GLN A 1 515 ? 22.421 -4.651 -23.712 1.00 91.06 515 GLN A N 1
ATOM 4149 C CA . GLN A 1 515 ? 22.051 -3.894 -22.517 1.00 91.06 515 GLN A CA 1
ATOM 4150 C C . GLN A 1 515 ? 20.544 -3.663 -22.448 1.00 91.06 515 GLN A C 1
ATOM 4152 O O . GLN A 1 515 ? 19.959 -3.857 -21.385 1.00 91.06 515 GLN A O 1
ATOM 4157 N N . GLN A 1 516 ? 19.900 -3.293 -23.556 1.00 90.50 516 GLN A N 1
ATOM 4158 C CA . GLN A 1 516 ? 18.442 -3.166 -23.616 1.00 90.50 516 GLN A CA 1
ATOM 4159 C C . GLN A 1 516 ? 17.762 -4.503 -23.320 1.00 90.50 516 GLN A C 1
ATOM 4161 O O . GLN A 1 516 ? 16.848 -4.558 -22.496 1.00 90.50 516 GLN A O 1
ATOM 4166 N N . GLU A 1 517 ? 18.253 -5.587 -23.920 1.00 92.75 517 GLU A N 1
ATOM 4167 C CA . GLU A 1 517 ? 17.746 -6.934 -23.668 1.00 92.75 517 GLU A CA 1
ATOM 4168 C C . GLU A 1 517 ? 17.994 -7.372 -22.218 1.00 92.75 517 GLU A C 1
ATOM 4170 O O . GLU A 1 517 ? 17.106 -7.927 -21.574 1.00 92.75 517 GLU A O 1
ATOM 4175 N N . TRP A 1 518 ? 19.156 -7.046 -21.646 1.00 95.81 518 TRP A N 1
ATOM 4176 C CA . TRP A 1 518 ? 19.460 -7.294 -20.238 1.00 95.81 518 TRP A CA 1
ATOM 4177 C C . TRP A 1 518 ? 18.540 -6.501 -19.302 1.00 95.81 518 TRP A C 1
ATOM 4179 O O . TRP A 1 518 ? 18.027 -7.072 -18.345 1.00 95.81 518 TRP A O 1
ATOM 4189 N N . ILE A 1 519 ? 18.266 -5.220 -19.577 1.00 91.81 519 ILE A N 1
ATOM 4190 C CA . ILE A 1 519 ? 17.317 -4.405 -18.796 1.00 91.81 519 ILE A CA 1
ATOM 4191 C C . ILE A 1 519 ? 15.905 -4.989 -18.898 1.00 91.81 519 ILE A C 1
ATOM 4193 O O . ILE A 1 519 ? 15.206 -5.073 -17.883 1.00 91.81 519 ILE A O 1
ATOM 4197 N N . ARG A 1 520 ? 15.485 -5.423 -20.093 1.00 93.12 520 ARG A N 1
ATOM 4198 C CA . ARG A 1 520 ? 14.191 -6.083 -20.312 1.00 93.12 520 ARG A CA 1
ATOM 4199 C C . ARG A 1 520 ? 14.090 -7.358 -19.477 1.00 93.12 520 ARG A C 1
ATOM 4201 O O . ARG A 1 520 ? 13.171 -7.477 -18.671 1.00 93.12 520 ARG A O 1
ATOM 4208 N N . LEU A 1 521 ? 15.071 -8.254 -19.592 1.00 92.69 521 LEU A N 1
ATOM 4209 C CA . LEU A 1 521 ? 15.141 -9.503 -18.829 1.00 92.69 521 LEU A CA 1
ATOM 4210 C C . LEU A 1 521 ? 15.234 -9.261 -17.318 1.00 92.69 521 LEU A C 1
ATOM 4212 O O . LEU A 1 521 ? 14.603 -9.975 -16.545 1.00 92.69 521 LEU A O 1
ATOM 4216 N N . GLN A 1 522 ? 15.967 -8.240 -16.873 1.00 92.62 522 GLN A N 1
ATOM 4217 C CA . GLN A 1 522 ? 16.061 -7.868 -15.462 1.00 92.62 522 GLN A CA 1
ATOM 4218 C C . GLN A 1 522 ? 14.726 -7.328 -14.936 1.00 92.62 522 GLN A C 1
ATOM 4220 O O . GLN A 1 522 ? 14.335 -7.642 -13.813 1.00 92.62 522 GLN A O 1
ATOM 4225 N N . THR A 1 523 ? 14.004 -6.548 -15.741 1.00 90.88 523 THR A N 1
ATOM 4226 C CA . THR A 1 523 ? 12.662 -6.054 -15.401 1.00 90.88 523 THR A CA 1
AT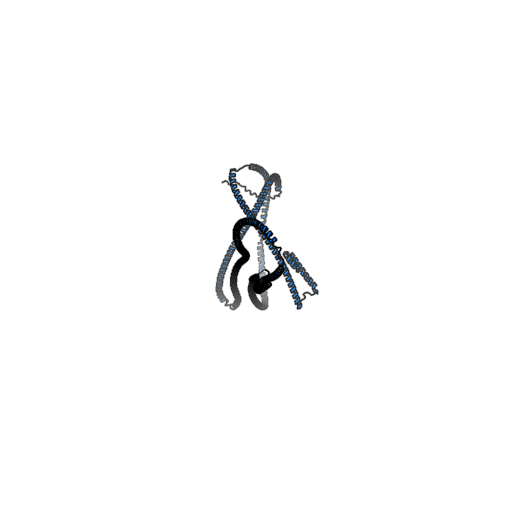OM 4227 C C . THR A 1 523 ? 11.668 -7.210 -15.324 1.00 90.88 523 THR A C 1
ATOM 4229 O O . THR A 1 523 ? 10.901 -7.299 -14.368 1.00 90.88 523 THR A O 1
ATOM 4232 N N . GLU A 1 524 ? 11.727 -8.146 -16.272 1.00 92.19 524 GLU A N 1
ATOM 4233 C CA . GLU A 1 524 ? 10.942 -9.381 -16.231 1.00 92.19 524 GLU A CA 1
ATOM 4234 C C . GLU A 1 524 ? 11.283 -10.222 -15.002 1.00 92.19 524 GLU A C 1
ATOM 4236 O O . GLU A 1 524 ? 10.375 -10.657 -14.304 1.00 92.19 524 GLU A O 1
ATOM 4241 N N . LEU A 1 525 ? 12.564 -10.387 -14.665 1.00 93.19 525 LEU A N 1
ATOM 4242 C CA . LEU A 1 525 ? 12.999 -11.095 -13.462 1.00 93.19 525 LEU A CA 1
ATOM 4243 C C . LEU A 1 525 ? 12.480 -10.424 -12.184 1.00 93.19 525 LEU A C 1
ATOM 4245 O O . LEU A 1 525 ? 12.058 -11.116 -11.260 1.00 93.19 525 LEU A O 1
ATOM 4249 N N . VAL A 1 526 ? 12.485 -9.089 -12.120 1.00 92.94 526 VAL A N 1
ATOM 4250 C CA . VAL A 1 526 ? 11.900 -8.335 -11.000 1.00 92.94 526 VAL A CA 1
ATOM 4251 C C . VAL A 1 526 ? 10.393 -8.566 -10.928 1.00 92.94 526 VAL A C 1
ATOM 4253 O O . VAL A 1 526 ? 9.885 -8.831 -9.841 1.00 92.94 526 VAL A O 1
ATOM 4256 N N . ASN A 1 527 ? 9.689 -8.548 -12.060 1.00 92.56 527 ASN A N 1
ATOM 4257 C CA . ASN A 1 527 ? 8.259 -8.849 -12.109 1.00 92.56 527 ASN A CA 1
ATOM 4258 C C . ASN A 1 527 ? 7.974 -10.292 -11.670 1.00 92.56 527 ASN A C 1
ATOM 4260 O O . ASN A 1 527 ? 7.100 -10.508 -10.838 1.00 92.56 527 ASN A O 1
ATOM 4264 N N . TYR A 1 528 ? 8.751 -11.272 -12.140 1.00 92.31 528 TYR A N 1
ATOM 4265 C CA . TYR A 1 528 ? 8.648 -12.662 -11.693 1.00 92.31 528 TYR A CA 1
ATOM 4266 C C . TYR A 1 528 ? 8.946 -12.804 -10.201 1.00 92.31 528 TYR A C 1
ATOM 4268 O O . TYR A 1 528 ? 8.258 -13.558 -9.522 1.00 92.31 528 TYR A O 1
ATOM 4276 N N . LYS A 1 529 ? 9.923 -12.066 -9.663 1.00 92.19 529 LYS A N 1
ATOM 4277 C CA . LYS A 1 529 ? 10.244 -12.080 -8.232 1.00 92.19 529 LYS A CA 1
ATOM 4278 C C . LYS A 1 529 ? 9.144 -11.439 -7.390 1.00 92.19 529 LYS A C 1
ATOM 4280 O O . LYS A 1 529 ? 8.823 -11.974 -6.336 1.00 92.19 529 LYS A O 1
ATOM 4285 N N . ASN A 1 530 ? 8.550 -10.340 -7.850 1.00 92.12 530 ASN A N 1
ATOM 4286 C CA . ASN A 1 530 ? 7.407 -9.714 -7.188 1.00 92.12 530 ASN A CA 1
ATOM 4287 C C . ASN A 1 530 ? 6.193 -10.647 -7.214 1.00 92.12 530 ASN A C 1
ATOM 4289 O O . ASN A 1 530 ? 5.666 -10.959 -6.156 1.00 92.12 530 ASN A O 1
ATOM 4293 N N . ASN A 1 531 ? 5.854 -11.213 -8.375 1.00 93.81 531 ASN A N 1
ATOM 4294 C CA . ASN A 1 531 ? 4.789 -12.210 -8.484 1.00 93.81 531 ASN A CA 1
ATOM 4295 C C . ASN A 1 531 ? 5.067 -13.439 -7.605 1.00 93.81 531 ASN A C 1
ATOM 4297 O O . ASN A 1 531 ? 4.157 -13.974 -6.984 1.00 93.81 531 ASN A O 1
ATOM 4301 N N . MET A 1 532 ? 6.320 -13.897 -7.520 1.00 92.06 532 MET A N 1
ATOM 4302 C CA . MET A 1 532 ? 6.705 -15.003 -6.641 1.00 92.06 532 MET A CA 1
ATOM 4303 C C . MET A 1 532 ? 6.577 -14.630 -5.162 1.00 92.06 532 MET A C 1
ATOM 4305 O O . MET A 1 532 ? 6.179 -15.480 -4.369 1.00 92.06 532 MET A O 1
ATOM 4309 N N . ASN A 1 533 ? 6.869 -13.382 -4.786 1.00 91.69 533 ASN A N 1
ATOM 4310 C CA . ASN A 1 533 ? 6.626 -12.882 -3.435 1.00 91.69 533 ASN A CA 1
ATOM 4311 C C . ASN A 1 533 ? 5.124 -12.831 -3.130 1.00 91.69 533 ASN A C 1
ATOM 4313 O O . ASN A 1 533 ? 4.730 -13.319 -2.077 1.00 91.69 533 ASN A O 1
ATOM 4317 N N . ASP A 1 534 ? 4.298 -12.338 -4.054 1.00 92.75 534 ASP A N 1
ATOM 4318 C CA . ASP A 1 534 ? 2.839 -12.283 -3.897 1.00 92.75 534 ASP A CA 1
ATOM 4319 C C . ASP A 1 534 ? 2.241 -13.696 -3.773 1.00 92.75 534 ASP A C 1
ATOM 4321 O O . ASP A 1 534 ? 1.412 -13.963 -2.903 1.00 92.75 534 ASP A O 1
ATOM 4325 N N . ILE A 1 535 ? 2.719 -14.643 -4.592 1.00 91.75 535 ILE A N 1
ATOM 4326 C CA . ILE A 1 535 ? 2.354 -16.062 -4.489 1.00 91.75 535 ILE A CA 1
ATOM 4327 C C . ILE A 1 535 ? 2.816 -16.641 -3.146 1.00 91.75 535 ILE A C 1
ATOM 4329 O O . ILE A 1 535 ? 2.060 -17.383 -2.525 1.00 91.75 535 ILE A O 1
ATOM 4333 N N . ASN A 1 536 ? 4.016 -16.309 -2.661 1.00 92.38 536 ASN A N 1
ATOM 4334 C CA . ASN A 1 536 ? 4.488 -16.760 -1.349 1.00 92.38 536 ASN A CA 1
ATOM 4335 C C . ASN A 1 536 ? 3.660 -16.175 -0.199 1.00 92.38 536 ASN A C 1
ATOM 4337 O O . ASN A 1 536 ? 3.348 -16.907 0.737 1.00 92.38 536 ASN A O 1
ATOM 4341 N N . GLU A 1 537 ? 3.273 -14.898 -0.261 1.00 91.31 537 GLU A N 1
ATOM 4342 C CA . GLU A 1 537 ? 2.360 -14.288 0.713 1.00 91.31 537 GLU A CA 1
ATOM 4343 C C . GLU A 1 537 ? 1.002 -15.011 0.693 1.00 91.31 537 GLU A C 1
ATOM 4345 O O . GLU A 1 537 ? 0.488 -15.383 1.749 1.00 91.31 537 GLU A O 1
ATOM 4350 N N . ALA A 1 538 ? 0.471 -15.330 -0.493 1.00 92.00 538 ALA A N 1
ATOM 4351 C CA . ALA A 1 538 ? -0.755 -16.115 -0.633 1.00 92.00 538 ALA A CA 1
ATOM 4352 C C . ALA A 1 538 ? -0.611 -17.561 -0.114 1.00 92.00 538 ALA A C 1
ATOM 4354 O O . ALA A 1 538 ? -1.543 -18.091 0.492 1.00 92.00 538 ALA A O 1
ATOM 4355 N N . ILE A 1 539 ? 0.546 -18.208 -0.310 1.00 91.62 539 ILE A N 1
ATOM 4356 C CA . ILE A 1 539 ? 0.841 -19.544 0.234 1.00 91.62 539 ILE A CA 1
ATOM 4357 C C . ILE A 1 539 ? 0.919 -19.496 1.760 1.00 91.62 539 ILE A C 1
ATOM 4359 O O . ILE A 1 539 ? 0.345 -20.367 2.410 1.00 91.62 539 ILE A O 1
ATOM 4363 N N . LEU A 1 540 ? 1.591 -18.499 2.341 1.00 91.12 540 LEU A N 1
ATOM 4364 C CA . LEU A 1 540 ? 1.688 -18.331 3.793 1.00 91.12 540 LEU A CA 1
ATOM 4365 C C . LEU A 1 540 ? 0.312 -18.064 4.413 1.00 91.12 540 LEU A C 1
ATOM 4367 O O . LEU A 1 540 ? -0.039 -18.695 5.410 1.00 91.12 540 LEU A O 1
ATOM 4371 N N . ASP A 1 541 ? -0.504 -17.212 3.790 1.00 91.31 541 ASP A N 1
ATOM 4372 C CA . ASP A 1 541 ? -1.889 -16.977 4.208 1.00 91.31 541 ASP A CA 1
ATOM 4373 C C . ASP A 1 541 ? -2.740 -18.257 4.091 1.00 91.31 541 ASP A C 1
ATOM 4375 O O . ASP A 1 541 ? -3.469 -18.621 5.017 1.00 91.31 541 ASP A O 1
ATOM 4379 N N . ALA A 1 542 ? -2.593 -19.020 3.003 1.00 90.19 542 ALA A N 1
ATOM 4380 C CA . ALA A 1 542 ? -3.260 -20.311 2.843 1.00 90.19 542 ALA A CA 1
ATOM 4381 C C . ALA A 1 542 ? -2.793 -21.351 3.880 1.00 90.19 542 ALA A C 1
ATOM 4383 O O . ALA A 1 542 ? -3.618 -22.105 4.397 1.00 90.19 542 ALA A O 1
ATOM 4384 N N . GLN A 1 543 ? -1.504 -21.384 4.231 1.00 91.31 543 GLN A N 1
ATOM 4385 C CA . GLN A 1 543 ? -0.950 -22.246 5.281 1.00 91.31 543 GLN A CA 1
ATOM 4386 C C . GLN A 1 543 ? -1.456 -21.845 6.671 1.00 91.31 543 GLN A C 1
ATOM 4388 O O . GLN A 1 543 ? -1.825 -22.718 7.465 1.00 91.31 543 GLN A O 1
ATOM 4393 N N . ALA A 1 544 ? -1.543 -20.545 6.959 1.00 90.00 544 ALA A N 1
ATOM 4394 C CA . ALA A 1 544 ? -2.135 -20.029 8.188 1.00 90.00 544 ALA A CA 1
ATOM 4395 C C . ALA A 1 544 ? -3.618 -20.423 8.279 1.00 90.00 544 ALA A C 1
ATOM 4397 O O . ALA A 1 544 ? -4.039 -21.033 9.265 1.00 90.00 544 ALA A O 1
ATOM 4398 N N . LYS A 1 545 ? -4.396 -20.201 7.210 1.00 91.50 545 LYS A N 1
ATOM 4399 C CA . LYS A 1 545 ? -5.802 -20.632 7.107 1.00 91.50 545 LYS A CA 1
ATOM 4400 C C . LYS A 1 545 ? -5.957 -22.144 7.265 1.00 91.50 545 LYS A C 1
ATOM 4402 O O . LYS A 1 545 ? -6.833 -22.587 8.006 1.00 91.50 545 LYS A O 1
ATOM 4407 N N . ALA A 1 546 ? -5.103 -22.946 6.629 1.00 87.94 546 ALA A N 1
ATOM 4408 C CA . ALA A 1 546 ? -5.112 -24.402 6.763 1.00 87.94 546 ALA A CA 1
ATOM 4409 C C . ALA A 1 546 ? -4.809 -24.846 8.202 1.00 87.94 546 ALA A C 1
ATOM 4411 O O . ALA A 1 546 ? -5.462 -25.756 8.713 1.00 87.94 546 ALA A O 1
ATOM 4412 N N . THR A 1 547 ? -3.877 -24.175 8.882 1.00 90.69 547 THR A N 1
ATOM 4413 C CA . THR A 1 547 ? -3.543 -24.440 10.289 1.00 90.69 547 THR A CA 1
ATOM 4414 C C . THR A 1 547 ? -4.714 -24.100 11.211 1.00 90.69 547 THR A C 1
ATOM 4416 O O . THR A 1 547 ? -5.089 -24.922 12.048 1.00 90.69 547 THR A O 1
ATOM 4419 N N . ILE A 1 548 ? -5.363 -22.949 11.007 1.00 91.38 548 ILE A N 1
ATOM 4420 C CA . ILE A 1 548 ? -6.566 -22.546 11.753 1.00 91.38 548 ILE A CA 1
ATOM 4421 C C . ILE A 1 548 ? -7.706 -23.548 11.524 1.00 91.38 548 ILE A C 1
ATOM 4423 O O . ILE A 1 548 ? -8.348 -23.993 12.476 1.00 91.38 548 ILE A O 1
ATOM 4427 N N . LEU A 1 549 ? -7.952 -23.948 10.272 1.00 91.81 549 LEU A N 1
ATOM 4428 C CA . LEU A 1 549 ? -8.980 -24.937 9.936 1.00 91.81 549 LEU A CA 1
ATOM 4429 C C . LEU A 1 549 ? -8.671 -26.314 10.531 1.00 91.81 549 LEU A C 1
ATOM 4431 O O . LEU A 1 549 ? -9.593 -26.989 10.988 1.00 91.81 549 LEU A O 1
ATOM 4435 N N . LYS A 1 550 ? -7.397 -26.716 10.582 1.00 91.81 550 LYS A N 1
ATOM 4436 C CA . LYS A 1 550 ? -6.959 -27.949 11.245 1.00 91.81 550 LYS A CA 1
ATOM 4437 C C . LYS A 1 550 ? -7.227 -27.891 12.749 1.00 91.81 550 LYS A C 1
ATOM 4439 O O . LYS A 1 550 ? -7.888 -28.784 13.263 1.00 91.81 550 LYS A O 1
ATOM 4444 N N . GLN A 1 551 ? -6.840 -26.812 13.430 1.00 90.31 551 GLN A N 1
ATOM 4445 C CA . GLN A 1 551 ? -7.152 -26.630 14.854 1.00 90.31 551 GLN A CA 1
ATOM 4446 C C . GLN A 1 551 ? -8.666 -26.614 15.115 1.00 90.31 551 GLN A C 1
ATOM 4448 O O . GLN A 1 551 ? -9.142 -27.224 16.071 1.00 90.31 551 GLN A O 1
ATOM 4453 N N . LYS A 1 552 ? -9.451 -25.959 14.248 1.00 90.62 552 LYS A N 1
ATOM 4454 C CA . LYS A 1 552 ? -10.918 -25.963 14.340 1.00 90.62 552 LYS A CA 1
ATOM 4455 C C . LYS A 1 552 ? -11.491 -27.368 14.144 1.00 90.62 552 LYS A C 1
ATOM 4457 O O . LYS A 1 552 ? -12.399 -27.750 14.877 1.00 90.62 552 LYS A O 1
ATOM 4462 N N . LYS A 1 553 ? -10.959 -28.145 13.195 1.00 92.81 553 LYS A N 1
ATOM 4463 C CA . LYS A 1 553 ? -11.318 -29.554 12.990 1.00 92.81 553 LYS A CA 1
ATOM 4464 C C . LYS A 1 553 ? -10.997 -30.391 14.228 1.00 92.81 553 LYS A C 1
ATOM 4466 O O . LYS A 1 553 ? -11.857 -31.154 14.650 1.00 92.81 553 LYS A O 1
ATOM 4471 N N . ASP A 1 554 ? -9.818 -30.229 14.821 1.00 91.62 554 ASP A N 1
ATOM 4472 C CA . ASP A 1 554 ? -9.400 -30.992 16.002 1.00 91.62 554 ASP A CA 1
ATOM 4473 C C . ASP A 1 554 ? -10.295 -30.680 17.213 1.00 91.62 554 ASP A C 1
ATOM 4475 O O . ASP A 1 554 ? -10.775 -31.599 17.875 1.00 91.62 554 ASP A O 1
ATOM 4479 N N . ARG A 1 555 ? -10.642 -29.402 17.433 1.00 91.56 555 ARG A N 1
ATOM 4480 C CA . ARG A 1 555 ? -11.631 -28.991 18.451 1.00 91.56 555 ARG A CA 1
ATOM 4481 C C . ARG A 1 555 ? -13.014 -29.589 18.193 1.00 91.56 555 ARG A C 1
ATOM 4483 O O . ARG A 1 555 ? -13.644 -30.102 19.110 1.00 91.56 555 ARG A O 1
ATOM 4490 N N . LEU A 1 556 ? -13.492 -29.560 16.946 1.00 91.25 556 LEU A N 1
ATOM 4491 C CA . LEU A 1 556 ? -14.779 -30.165 16.591 1.00 91.25 556 LEU A CA 1
ATOM 4492 C C . LEU A 1 556 ? -14.769 -31.686 16.790 1.00 91.25 556 LEU A C 1
ATOM 4494 O O . LEU A 1 556 ? -15.758 -32.232 17.266 1.00 91.25 556 LEU A O 1
ATOM 4498 N N . LEU A 1 557 ? -13.669 -32.373 16.469 1.00 93.94 557 LEU A N 1
ATOM 4499 C CA . LEU A 1 557 ? -13.520 -33.810 16.712 1.00 93.94 557 LEU A CA 1
ATOM 4500 C C . LEU A 1 557 ? -13.501 -34.137 18.209 1.00 93.94 557 LEU A C 1
ATOM 4502 O O . LEU A 1 557 ? -14.144 -35.108 18.610 1.00 93.94 557 LEU A O 1
ATOM 4506 N N . ALA A 1 558 ? -12.833 -33.320 19.027 1.00 92.44 558 ALA A N 1
ATOM 4507 C CA . ALA A 1 558 ? -12.865 -33.445 20.482 1.00 92.44 558 ALA A CA 1
ATOM 4508 C C . ALA A 1 558 ? -14.295 -33.275 21.021 1.00 92.44 558 ALA A C 1
ATOM 4510 O O . ALA A 1 558 ? -14.785 -34.163 21.717 1.00 92.44 558 ALA A O 1
ATOM 4511 N N . ASN A 1 559 ? -15.012 -32.229 20.595 1.00 93.38 559 ASN A N 1
ATOM 4512 C CA . ASN A 1 559 ? -16.407 -31.998 20.987 1.00 93.38 559 ASN A CA 1
ATOM 4513 C C . ASN A 1 559 ? -17.341 -33.131 20.527 1.00 93.38 559 ASN A C 1
ATOM 4515 O O . ASN A 1 559 ? -18.240 -33.533 21.260 1.00 93.38 559 ASN A O 1
ATOM 4519 N N . ILE A 1 560 ? -17.139 -33.682 19.322 1.00 91.00 560 ILE A N 1
ATOM 4520 C CA . ILE A 1 560 ? -17.902 -34.844 18.837 1.00 91.00 560 ILE A CA 1
ATOM 4521 C C . ILE A 1 560 ? -17.602 -36.079 19.694 1.00 91.00 560 ILE A C 1
ATOM 4523 O O . ILE A 1 560 ? -18.516 -36.846 19.994 1.00 91.00 560 ILE A O 1
ATOM 4527 N N . SER A 1 561 ? -16.343 -36.295 20.082 1.00 93.56 561 SER A N 1
ATOM 4528 C CA . SER A 1 561 ? -15.955 -37.398 20.968 1.00 93.56 561 SER A CA 1
ATOM 4529 C C . SER A 1 561 ? -16.595 -37.257 22.349 1.00 93.56 561 SER A C 1
ATOM 4531 O O . SER A 1 561 ? -17.158 -38.221 22.865 1.00 93.56 561 SER A O 1
ATOM 4533 N N . GLU A 1 562 ? -16.569 -36.054 22.919 1.00 92.06 562 GLU A N 1
ATOM 4534 C CA . GLU A 1 562 ? -17.225 -35.748 24.189 1.00 92.06 562 GLU A CA 1
ATOM 4535 C C . GLU A 1 562 ? -18.742 -35.953 24.093 1.00 92.06 562 GLU A C 1
ATOM 4537 O O . GLU A 1 562 ? -19.322 -36.665 24.910 1.00 92.06 562 GLU A O 1
ATOM 4542 N N . GLY A 1 563 ? -19.379 -35.438 23.037 1.00 91.00 563 GLY A N 1
ATOM 4543 C CA . GLY A 1 563 ? -20.802 -35.646 22.775 1.00 91.00 563 GLY A CA 1
ATOM 4544 C C . GLY A 1 563 ? -21.166 -37.127 22.644 1.00 91.00 563 GLY A C 1
ATOM 4545 O O . GLY A 1 563 ? -22.161 -37.572 23.211 1.00 91.00 563 GLY A O 1
ATOM 4546 N N . LYS A 1 564 ? -20.333 -37.937 21.975 1.00 92.62 564 LYS A N 1
ATOM 4547 C CA . LYS A 1 564 ? -20.514 -39.399 21.917 1.00 92.62 564 LYS A CA 1
ATOM 4548 C C . LYS A 1 564 ? -20.414 -40.047 23.298 1.00 92.62 564 LYS A C 1
ATOM 4550 O O . LYS A 1 564 ? -21.226 -40.919 23.605 1.00 92.62 564 LYS A O 1
ATOM 4555 N N . GLN A 1 565 ? -19.468 -39.618 24.133 1.00 92.12 565 GLN A N 1
ATOM 4556 C CA . GLN A 1 565 ? -19.335 -40.120 25.502 1.00 92.12 565 GLN A CA 1
ATOM 4557 C C . GLN A 1 565 ? -20.550 -39.740 26.360 1.00 92.12 565 GLN A C 1
ATOM 4559 O O . GLN A 1 565 ? -21.065 -40.573 27.106 1.00 92.12 565 GLN A O 1
ATOM 4564 N N . GLN A 1 566 ? -21.056 -38.512 26.223 1.00 92.06 566 GLN A N 1
ATOM 4565 C CA . GLN A 1 566 ? -22.265 -38.058 26.909 1.00 92.06 566 GLN A CA 1
ATOM 4566 C C . GLN A 1 566 ? -23.500 -38.854 26.464 1.00 92.06 566 GLN A C 1
ATOM 4568 O O . GLN A 1 566 ? -24.259 -39.314 27.315 1.00 92.06 566 GLN A O 1
ATOM 4573 N N . VAL A 1 567 ? -23.671 -39.100 25.159 1.00 91.88 567 VAL A N 1
ATOM 4574 C CA . VAL A 1 567 ? -24.756 -39.946 24.630 1.00 91.88 567 VAL A CA 1
ATOM 4575 C C . VAL A 1 567 ? -24.658 -41.370 25.178 1.00 91.88 567 VAL A C 1
ATOM 4577 O O . VAL A 1 567 ? -25.661 -41.905 25.640 1.00 91.88 567 VAL A O 1
ATOM 4580 N N . ALA A 1 568 ? -23.465 -41.972 25.205 1.00 92.94 568 ALA A N 1
ATOM 4581 C CA . ALA A 1 568 ? -23.267 -43.300 25.790 1.00 92.94 568 ALA A CA 1
ATOM 4582 C C . ALA A 1 568 ? -23.624 -43.329 27.289 1.00 92.94 568 ALA A C 1
ATOM 4584 O O . ALA A 1 568 ? -24.315 -44.238 27.752 1.00 92.94 568 ALA A O 1
ATOM 4585 N N . ASN A 1 569 ? -23.223 -42.302 28.044 1.00 93.00 569 ASN A N 1
ATOM 4586 C CA . ASN A 1 569 ? -23.562 -42.168 29.460 1.00 93.00 569 ASN A CA 1
ATOM 4587 C C . ASN A 1 569 ? -25.078 -42.010 29.678 1.00 93.00 569 ASN A C 1
ATOM 4589 O O . ASN A 1 569 ? -25.634 -42.628 30.588 1.00 93.00 569 ASN A O 1
ATOM 4593 N N . LEU A 1 570 ? -25.762 -41.217 28.848 1.00 91.94 570 LEU A N 1
ATOM 4594 C CA . LEU A 1 570 ? -27.218 -41.052 28.897 1.00 91.94 570 LEU A CA 1
ATOM 4595 C C . LEU A 1 570 ? -27.953 -42.341 28.515 1.00 91.94 570 LEU A C 1
ATOM 4597 O O . LEU A 1 570 ? -28.911 -42.705 29.194 1.00 91.94 570 LEU A O 1
ATOM 4601 N N . GLN A 1 571 ? -27.474 -43.070 27.506 1.00 93.12 571 GLN A N 1
ATOM 4602 C CA . GLN A 1 571 ? -28.012 -44.377 27.123 1.00 93.12 571 GLN A CA 1
ATOM 4603 C C . GLN A 1 571 ? -27.903 -45.375 28.286 1.00 93.12 571 GLN A C 1
ATOM 4605 O O . GLN A 1 571 ? -28.863 -46.076 28.602 1.00 93.12 571 GLN A O 1
ATOM 4610 N N . ASN A 1 572 ? -26.763 -45.394 28.984 1.00 92.56 572 ASN A N 1
ATOM 4611 C CA . ASN A 1 572 ? -26.563 -46.235 30.164 1.00 92.56 572 ASN A CA 1
ATOM 4612 C C . ASN A 1 572 ? -27.499 -45.843 31.317 1.00 92.56 572 ASN A C 1
ATOM 4614 O O . ASN A 1 572 ? -28.111 -46.719 31.930 1.00 92.56 572 ASN A O 1
ATOM 4618 N N . LYS A 1 573 ? -27.667 -44.540 31.585 1.00 92.25 573 LYS A N 1
ATOM 4619 C CA . LYS A 1 573 ? -28.627 -44.040 32.586 1.00 92.25 573 LYS A CA 1
ATOM 4620 C C . LYS A 1 573 ? -30.070 -44.411 32.225 1.00 92.25 573 LYS A C 1
ATOM 4622 O O . LYS A 1 573 ? -30.806 -44.877 33.090 1.00 92.25 573 LYS A O 1
ATOM 4627 N N . SER A 1 574 ? -30.461 -44.273 30.958 1.00 90.94 574 SER A N 1
ATOM 4628 C CA . SER A 1 574 ? -31.784 -44.673 30.459 1.00 90.94 574 SER A CA 1
ATOM 4629 C C . SER A 1 574 ? -32.022 -46.176 30.633 1.00 90.94 574 SER A C 1
ATOM 4631 O O . SER A 1 574 ? -33.049 -46.575 31.180 1.00 90.94 574 SER A O 1
ATOM 4633 N N . ASN A 1 575 ? -31.044 -47.017 30.281 1.00 93.00 575 ASN A N 1
ATOM 4634 C CA . ASN A 1 575 ? -31.120 -48.463 30.499 1.00 93.00 575 ASN A CA 1
ATOM 4635 C C . ASN A 1 575 ? -31.274 -48.816 31.987 1.00 93.00 575 ASN A C 1
ATOM 4637 O O . ASN A 1 575 ? -32.099 -49.665 32.332 1.00 93.00 575 ASN A O 1
ATOM 4641 N N . ALA A 1 576 ? -30.532 -48.144 32.874 1.00 91.69 576 ALA A N 1
ATOM 4642 C CA . ALA A 1 576 ? -30.659 -48.326 34.319 1.00 91.69 576 ALA A CA 1
ATOM 4643 C C . ALA A 1 576 ? -32.055 -47.926 34.830 1.00 91.69 576 ALA A C 1
ATOM 4645 O O . ALA A 1 576 ? -32.660 -48.662 35.609 1.00 91.69 576 ALA A O 1
ATOM 4646 N N . MET A 1 577 ? -32.613 -46.813 34.340 1.00 91.12 577 MET A N 1
ATOM 4647 C CA . MET A 1 577 ? -33.981 -46.399 34.670 1.00 91.12 577 MET A CA 1
ATOM 4648 C C . MET A 1 577 ? -35.030 -47.391 34.155 1.00 91.12 577 MET A C 1
ATOM 4650 O O . MET A 1 577 ? -35.989 -47.680 34.865 1.00 91.12 577 MET A O 1
ATOM 4654 N N . HIS A 1 578 ? -34.855 -47.958 32.958 1.00 91.12 578 HIS A N 1
ATOM 4655 C CA . HIS A 1 578 ? -35.753 -48.995 32.442 1.00 91.12 578 HIS A CA 1
ATOM 4656 C C . HIS A 1 578 ? -35.705 -50.283 33.276 1.00 91.12 578 HIS A C 1
ATOM 4658 O O . HIS A 1 578 ? -36.745 -50.908 33.493 1.00 91.12 578 HIS A O 1
ATOM 4664 N N . LEU A 1 579 ? -34.525 -50.678 33.761 1.00 92.06 579 LEU A N 1
ATOM 4665 C CA . LEU A 1 579 ? -34.363 -51.793 34.701 1.00 92.06 579 LEU A CA 1
ATOM 4666 C C . LEU A 1 579 ? -35.093 -51.524 36.020 1.00 92.06 579 LEU A C 1
ATOM 4668 O O . LEU A 1 579 ? -35.851 -52.379 36.481 1.00 92.06 579 LEU A O 1
ATOM 4672 N N . GLU A 1 580 ? -34.933 -50.328 36.583 1.00 92.38 580 GLU A N 1
ATOM 4673 C CA . GLU A 1 580 ? -35.606 -49.954 37.827 1.00 92.38 580 GLU A CA 1
ATOM 4674 C C . GLU A 1 580 ? -37.126 -49.863 37.649 1.00 92.38 580 GLU A C 1
ATOM 4676 O O . GLU A 1 580 ? -37.877 -50.381 38.469 1.00 92.38 580 GLU A O 1
ATOM 4681 N N . MET A 1 581 ? -37.602 -49.312 36.531 1.00 90.75 581 MET A N 1
ATOM 4682 C CA . MET A 1 581 ? -39.028 -49.272 36.208 1.00 90.75 581 MET A CA 1
ATOM 4683 C C . MET A 1 581 ? -39.620 -50.681 36.076 1.00 90.75 581 MET A C 1
ATOM 4685 O O . MET A 1 581 ? -40.699 -50.945 36.604 1.00 90.75 581 MET A O 1
ATOM 4689 N N . LYS A 1 582 ? -38.906 -51.622 35.440 1.00 91.50 582 LYS A N 1
ATOM 4690 C CA . LYS A 1 582 ? -39.317 -53.038 35.413 1.00 91.50 582 LYS A CA 1
ATOM 4691 C C . LYS A 1 582 ? -39.380 -53.632 36.820 1.00 91.50 582 LYS A C 1
ATOM 4693 O O . LYS A 1 582 ? -40.337 -54.343 37.131 1.00 91.50 582 LYS A O 1
ATOM 4698 N N . ARG A 1 583 ? -38.403 -53.327 37.679 1.00 92.12 583 ARG A N 1
ATOM 4699 C CA . ARG A 1 583 ? -38.367 -53.786 39.076 1.00 92.12 583 ARG A CA 1
ATOM 4700 C C . ARG A 1 583 ? -39.559 -53.253 39.873 1.00 92.12 583 ARG A C 1
ATOM 4702 O O . ARG A 1 583 ? -40.266 -54.039 40.496 1.00 92.12 583 ARG A O 1
ATOM 4709 N N . VAL A 1 584 ? -39.824 -51.950 39.792 1.00 91.25 584 VAL A N 1
ATOM 4710 C CA . VAL A 1 584 ? -40.959 -51.294 40.459 1.00 91.25 584 VAL A CA 1
ATOM 4711 C C . VAL A 1 584 ? -42.289 -51.841 39.948 1.00 91.25 584 VAL A C 1
ATOM 4713 O O . VAL A 1 584 ? -43.135 -52.188 40.763 1.00 91.25 584 VAL A O 1
ATOM 4716 N N . ASN A 1 585 ? -42.465 -52.012 38.634 1.00 92.00 585 ASN A N 1
ATOM 4717 C CA . ASN A 1 585 ? -43.687 -52.603 38.075 1.00 92.00 585 ASN A CA 1
ATOM 4718 C C . ASN A 1 585 ? -43.907 -54.045 38.558 1.00 92.00 585 ASN A C 1
ATOM 4720 O O . ASN A 1 585 ? -45.038 -54.439 38.840 1.00 92.00 585 ASN A O 1
ATOM 4724 N N . THR A 1 586 ? -42.829 -54.820 38.704 1.00 92.69 586 THR A N 1
ATOM 4725 C CA . THR A 1 586 ? -42.899 -56.183 39.252 1.00 92.69 586 THR A CA 1
ATOM 4726 C C . THR A 1 586 ? -43.338 -56.158 40.717 1.00 92.69 586 THR A C 1
ATOM 4728 O O . THR A 1 586 ? -44.266 -56.874 41.088 1.00 92.69 586 THR A O 1
ATOM 4731 N N . LEU A 1 587 ? -42.728 -55.295 41.536 1.00 92.06 587 LEU A N 1
ATOM 4732 C CA . LEU A 1 587 ? -43.100 -55.117 42.943 1.00 92.06 587 LEU A CA 1
ATOM 4733 C C . LEU A 1 587 ? -44.536 -54.605 43.097 1.00 92.06 587 LEU A C 1
ATOM 4735 O O . LEU A 1 587 ? -45.255 -55.068 43.976 1.00 92.06 587 LEU A O 1
ATOM 4739 N N . LEU A 1 588 ? -44.980 -53.696 42.226 1.00 91.12 588 LEU A N 1
ATOM 4740 C CA . LEU A 1 588 ? -46.346 -53.182 42.226 1.00 91.12 588 LEU A CA 1
ATOM 4741 C C . LEU A 1 588 ? -47.348 -54.293 41.905 1.00 91.12 588 LEU A C 1
ATOM 4743 O O . LEU A 1 588 ? -48.335 -54.430 42.617 1.00 91.12 588 LEU A O 1
ATOM 4747 N N . SER A 1 589 ? -47.081 -55.123 40.891 1.00 92.06 589 SER A N 1
ATOM 4748 C CA . SER A 1 589 ? -47.940 -56.268 40.560 1.00 92.06 589 SER A CA 1
ATOM 4749 C C . SER A 1 589 ? -47.999 -57.289 41.697 1.00 92.06 589 SER A C 1
ATOM 4751 O O . SER A 1 589 ? -49.072 -57.819 41.978 1.00 92.06 589 SER A O 1
ATOM 4753 N N . GLN A 1 590 ? -46.868 -57.564 42.353 1.00 93.19 590 GLN A N 1
ATOM 4754 C CA . GLN A 1 590 ? -46.816 -58.454 43.515 1.00 93.19 590 GLN A CA 1
ATOM 4755 C C . GLN A 1 590 ? -47.612 -57.884 44.692 1.00 93.19 590 GLN A C 1
ATOM 4757 O O . GLN A 1 590 ? -48.402 -58.602 45.300 1.00 93.19 590 GLN A O 1
ATOM 4762 N N . ASN A 1 591 ? -47.449 -56.592 44.984 1.00 92.31 591 ASN A N 1
ATOM 4763 C CA . ASN A 1 591 ? -48.162 -55.932 46.070 1.00 92.31 591 ASN A CA 1
ATOM 4764 C C . ASN A 1 591 ? -49.668 -55.850 45.792 1.00 92.31 591 ASN A C 1
ATOM 4766 O O . ASN A 1 591 ? -50.466 -56.122 46.677 1.00 92.31 591 ASN A O 1
ATOM 4770 N N . ASN A 1 592 ? -50.068 -55.561 44.551 1.00 91.50 592 ASN A N 1
ATOM 4771 C CA . ASN A 1 592 ? -51.478 -55.531 44.170 1.00 91.50 592 ASN A CA 1
ATOM 4772 C C . ASN A 1 592 ? -52.117 -56.927 44.291 1.00 91.50 592 ASN A C 1
ATOM 4774 O O . ASN A 1 592 ? -53.231 -57.055 44.786 1.00 91.50 592 ASN A O 1
ATOM 4778 N N . GLY A 1 593 ? -51.383 -57.987 43.920 1.00 91.44 593 GLY A N 1
ATOM 4779 C CA . GLY A 1 593 ? -51.812 -59.370 44.149 1.00 91.44 593 GLY A CA 1
ATOM 4780 C C . GLY A 1 593 ? -51.950 -59.718 45.636 1.00 91.44 593 GLY A C 1
ATOM 4781 O O . GLY A 1 593 ? -52.953 -60.303 46.040 1.00 91.44 593 GLY A O 1
ATOM 4782 N N . ALA A 1 594 ? -50.985 -59.312 46.466 1.00 91.06 594 ALA A N 1
ATOM 4783 C CA . ALA A 1 594 ? -51.037 -59.518 47.914 1.00 91.06 594 ALA A CA 1
ATOM 4784 C C . ALA A 1 594 ? -52.183 -58.731 48.574 1.00 91.06 594 ALA A C 1
ATOM 4786 O O . ALA A 1 594 ? -52.881 -59.263 49.435 1.00 91.06 594 ALA A O 1
ATOM 4787 N N . GLN A 1 595 ? -52.414 -57.489 48.142 1.00 91.06 595 GLN A N 1
ATOM 4788 C CA . GLN A 1 595 ? -53.505 -56.645 48.620 1.00 91.06 595 GLN A CA 1
ATOM 4789 C C . GLN A 1 595 ? -54.872 -57.226 48.246 1.00 91.06 595 GLN A C 1
ATOM 4791 O O . GLN A 1 595 ? -55.766 -57.232 49.087 1.00 91.06 595 GLN A O 1
ATOM 4796 N N . GLN A 1 596 ? -55.030 -57.749 47.025 1.00 91.31 596 GLN A N 1
ATOM 4797 C CA . GLN A 1 596 ? -56.265 -58.419 46.617 1.00 91.31 596 GLN A CA 1
ATOM 4798 C C . GLN A 1 596 ? -56.525 -59.663 47.475 1.00 91.31 596 GLN A C 1
ATOM 4800 O O . GLN A 1 596 ? -57.621 -59.806 48.003 1.00 91.31 596 GLN A O 1
ATOM 4805 N N . SER A 1 597 ? -55.505 -60.502 47.700 1.00 92.12 597 SER A N 1
ATOM 4806 C CA . SER A 1 597 ? -55.622 -61.675 48.580 1.00 92.12 597 SER A CA 1
ATOM 4807 C C . SER A 1 597 ? -56.033 -61.287 50.003 1.00 92.12 597 SER A C 1
ATOM 4809 O O . SER A 1 597 ? -56.945 -61.883 50.563 1.00 92.12 597 SER A O 1
ATOM 4811 N N . ALA A 1 598 ? -55.403 -60.258 50.577 1.00 89.44 598 ALA A N 1
ATOM 4812 C CA . ALA A 1 598 ? -55.747 -59.776 51.912 1.00 89.44 598 ALA A CA 1
ATOM 4813 C C . ALA A 1 598 ? -57.166 -59.183 51.967 1.00 89.44 598 ALA A C 1
ATOM 4815 O O . ALA A 1 598 ? -57.872 -59.372 52.953 1.00 89.44 598 ALA A O 1
ATOM 4816 N N . SER A 1 599 ? -57.598 -58.478 50.915 1.00 90.12 599 SER A N 1
ATOM 4817 C CA . SER A 1 599 ? -58.961 -57.949 50.807 1.00 90.12 599 SER A CA 1
ATOM 4818 C C . SER A 1 599 ? -59.997 -59.067 50.737 1.00 90.12 599 SER A C 1
ATOM 4820 O O . SER A 1 599 ? -61.039 -58.965 51.384 1.00 90.12 599 SER A O 1
ATOM 4822 N N . ASP A 1 600 ? -59.721 -60.124 49.974 1.00 91.38 600 ASP A N 1
ATOM 4823 C CA . ASP A 1 600 ? -60.598 -61.288 49.877 1.00 91.38 600 ASP A CA 1
ATOM 4824 C C . ASP A 1 600 ? -60.690 -61.996 51.243 1.00 91.38 600 ASP A C 1
ATOM 4826 O O . ASP A 1 600 ? -61.793 -62.278 51.714 1.00 91.38 600 ASP A O 1
ATOM 4830 N N . ASP A 1 601 ? -59.563 -62.187 51.940 1.00 92.50 601 ASP A N 1
ATOM 4831 C CA . ASP A 1 601 ? -59.519 -62.780 53.287 1.00 92.50 601 ASP A CA 1
ATOM 4832 C C . ASP A 1 601 ? -60.299 -61.952 54.322 1.00 92.50 601 ASP A C 1
ATOM 4834 O O . ASP A 1 601 ? -61.084 -62.503 55.102 1.00 92.50 601 ASP A O 1
ATOM 4838 N N . VAL A 1 602 ? -60.130 -60.623 54.317 1.00 88.19 602 VAL A N 1
ATOM 4839 C CA . VAL A 1 602 ? -60.894 -59.707 55.180 1.00 88.19 602 VAL A CA 1
ATOM 4840 C C . VAL A 1 602 ? -62.383 -59.790 54.859 1.00 88.19 602 VAL A C 1
ATOM 4842 O O . VAL A 1 602 ? -63.188 -59.927 55.778 1.00 88.19 602 VAL A O 1
ATOM 4845 N N . PHE A 1 603 ? -62.762 -59.786 53.579 1.00 89.38 603 PHE A N 1
ATOM 4846 C CA . PHE A 1 603 ? -64.158 -59.913 53.165 1.00 89.38 603 PHE A CA 1
ATOM 4847 C C . PHE A 1 603 ? -64.780 -61.236 53.640 1.00 89.38 603 PHE A C 1
ATOM 4849 O O . PHE A 1 603 ? -65.907 -61.252 54.145 1.00 89.38 603 PHE A O 1
ATOM 4856 N N . PHE A 1 604 ? -64.055 -62.354 53.531 1.00 89.38 604 PHE A N 1
ATOM 4857 C CA . PHE A 1 604 ? -64.518 -63.643 54.050 1.00 89.38 604 PHE A CA 1
ATOM 4858 C C . PHE A 1 604 ? -64.679 -63.627 55.574 1.00 89.38 604 PHE A C 1
ATOM 4860 O O . PHE A 1 604 ? -65.679 -64.140 56.088 1.00 89.38 604 PHE A O 1
ATOM 4867 N N . LEU A 1 605 ? -63.738 -63.012 56.294 1.00 91.88 605 LEU A N 1
ATOM 4868 C CA . LEU A 1 605 ? -63.785 -62.905 57.749 1.00 91.88 605 LEU A CA 1
ATOM 4869 C C . LEU A 1 605 ? -64.946 -62.020 58.221 1.00 91.88 605 LEU A C 1
ATOM 4871 O O . LEU A 1 605 ? -65.693 -62.418 59.116 1.00 91.88 605 LEU A O 1
ATOM 4875 N N . GLU A 1 606 ? -65.143 -60.856 57.601 1.00 87.06 606 GLU A N 1
ATOM 4876 C CA . GLU A 1 606 ? -66.271 -59.962 57.877 1.00 87.06 606 GLU A CA 1
ATOM 4877 C C . GLU A 1 606 ? -67.602 -60.678 57.667 1.00 87.06 606 GLU A C 1
ATOM 4879 O O . GLU A 1 606 ? -68.487 -60.617 58.521 1.00 87.06 606 GLU A O 1
ATOM 4884 N N . LYS A 1 607 ? -67.736 -61.421 56.564 1.00 89.88 607 LYS A N 1
ATOM 4885 C CA . LYS A 1 607 ? -68.961 -62.165 56.264 1.00 89.88 607 LYS A CA 1
ATOM 4886 C C . LYS A 1 607 ? -69.255 -63.240 57.314 1.00 89.88 607 LYS A C 1
ATOM 4888 O O . LYS A 1 607 ? -70.417 -63.421 57.685 1.00 89.88 607 LYS A O 1
ATOM 4893 N N . ASP A 1 608 ? -68.235 -63.927 57.832 1.00 91.38 608 ASP A N 1
ATOM 4894 C CA . ASP A 1 608 ? -68.427 -64.886 58.926 1.00 91.38 608 ASP A CA 1
ATOM 4895 C C . ASP A 1 608 ? -68.742 -64.191 60.264 1.00 91.38 608 ASP A C 1
ATOM 4897 O O . ASP A 1 608 ? -69.600 -64.661 61.012 1.00 91.38 608 ASP A O 1
ATOM 4901 N N . LEU A 1 609 ? -68.132 -63.035 60.554 1.00 86.38 609 LEU A N 1
ATOM 4902 C CA . LEU A 1 609 ? -68.442 -62.234 61.746 1.00 86.38 609 LEU A CA 1
ATOM 4903 C C . LEU A 1 609 ? -69.879 -61.699 61.730 1.00 86.38 609 LEU A C 1
ATOM 4905 O O . LEU A 1 609 ? -70.576 -61.809 62.740 1.00 86.38 609 LEU A O 1
ATOM 4909 N N . VAL A 1 610 ? -70.347 -61.178 60.592 1.00 91.06 610 VAL A N 1
ATOM 4910 C CA . VAL A 1 610 ? -71.736 -60.724 60.412 1.00 91.06 610 VAL A CA 1
ATOM 4911 C C . VAL A 1 610 ? -72.703 -61.881 60.641 1.00 91.06 610 VAL A C 1
ATOM 4913 O O . VAL A 1 610 ? -73.661 -61.730 61.399 1.00 91.06 610 VAL A O 1
ATOM 4916 N N . ARG A 1 611 ? -72.421 -63.064 60.079 1.00 88.12 611 ARG A N 1
ATOM 4917 C CA . ARG A 1 611 ? -73.238 -64.264 60.304 1.00 88.12 611 ARG A CA 1
ATOM 4918 C C . ARG A 1 611 ? -73.339 -64.614 61.793 1.00 88.12 611 ARG A C 1
ATOM 4920 O O . ARG A 1 611 ? -74.439 -64.848 62.289 1.00 88.12 611 ARG A O 1
ATOM 4927 N N . ARG A 1 612 ? -72.214 -64.599 62.520 1.00 89.75 612 ARG A N 1
ATOM 4928 C CA . ARG A 1 612 ? -72.186 -64.858 63.973 1.00 89.75 612 ARG A CA 1
ATOM 4929 C C . ARG A 1 612 ? -72.948 -63.791 64.768 1.00 89.75 612 ARG A C 1
ATOM 4931 O O . ARG A 1 612 ? -73.632 -64.121 65.735 1.00 89.75 612 ARG A O 1
ATOM 4938 N N . LEU A 1 613 ? -72.853 -62.520 64.374 1.00 88.75 613 LEU A N 1
ATOM 4939 C CA . LEU A 1 613 ? -73.584 -61.413 65.001 1.00 88.75 613 LEU A CA 1
ATOM 4940 C C . LEU A 1 613 ? -75.094 -61.519 64.786 1.00 88.75 613 LEU A C 1
ATOM 4942 O O . LEU A 1 613 ? -75.852 -61.307 65.729 1.00 88.75 613 LEU A O 1
ATOM 4946 N N . GLU A 1 614 ? -75.546 -61.867 63.580 1.00 89.12 614 GLU A N 1
ATOM 4947 C CA . GLU A 1 614 ? -76.968 -62.083 63.302 1.00 89.12 614 GLU A CA 1
ATOM 4948 C C . GLU A 1 614 ? -77.548 -63.216 64.149 1.00 89.12 614 GLU A C 1
ATOM 4950 O O . GLU A 1 614 ? -78.658 -63.094 64.669 1.00 89.12 614 GLU A O 1
ATOM 4955 N N . GLU A 1 615 ? -76.793 -64.298 64.325 1.00 90.50 615 GLU A N 1
ATOM 4956 C CA . GLU A 1 615 ? -77.189 -65.431 65.158 1.00 90.50 615 GLU A CA 1
ATOM 4957 C C . GLU A 1 615 ? -77.330 -65.014 66.631 1.00 90.50 615 GLU A C 1
ATOM 4959 O O . GLU A 1 615 ? -78.378 -65.240 67.241 1.00 90.50 615 GLU A O 1
ATOM 4964 N N . ARG A 1 616 ? -76.359 -64.261 67.166 1.00 88.44 616 ARG A N 1
ATOM 4965 C CA . ARG A 1 616 ? -76.439 -63.687 68.523 1.00 88.44 616 ARG A CA 1
ATOM 4966 C C . ARG A 1 616 ? -77.558 -62.663 68.689 1.00 88.44 616 ARG A C 1
ATOM 4968 O O . ARG A 1 616 ? -78.218 -62.636 69.725 1.00 88.44 616 ARG A O 1
ATOM 4975 N N . LYS A 1 617 ? -77.816 -61.840 67.672 1.00 85.44 617 LYS A N 1
ATOM 4976 C CA . LYS A 1 617 ? -78.924 -60.878 67.682 1.00 85.44 617 LYS A CA 1
ATOM 4977 C C . LYS A 1 617 ? -80.273 -61.598 67.740 1.00 85.44 617 LYS A C 1
ATOM 4979 O O . LYS A 1 617 ? -81.150 -61.170 68.485 1.00 85.44 617 LYS A O 1
ATOM 4984 N N . ARG A 1 618 ? -80.442 -62.701 67.000 1.00 87.69 618 ARG A N 1
ATOM 4985 C CA . ARG A 1 618 ? -81.661 -63.528 67.069 1.00 87.69 618 ARG A CA 1
ATOM 4986 C C . ARG A 1 618 ? -81.866 -64.112 68.468 1.00 87.69 618 ARG A C 1
ATOM 4988 O O . ARG A 1 618 ? -82.989 -64.067 68.963 1.00 87.69 618 ARG A O 1
ATOM 4995 N N . GLU A 1 619 ? -80.807 -64.598 69.117 1.00 88.25 619 GLU A N 1
ATOM 4996 C CA . GLU A 1 619 ? -80.868 -65.087 70.505 1.00 88.25 619 GLU A CA 1
ATOM 4997 C C . GLU A 1 619 ? -81.264 -63.978 71.498 1.00 88.25 619 GLU A C 1
ATOM 4999 O O . GLU A 1 619 ? -82.138 -64.186 72.341 1.00 88.25 619 GLU A O 1
ATOM 5004 N N . ALA A 1 620 ? -80.676 -62.784 71.371 1.00 85.75 620 ALA A N 1
ATOM 5005 C CA . ALA A 1 620 ? -80.971 -61.644 72.241 1.00 85.75 620 ALA A CA 1
ATOM 5006 C C . ALA A 1 620 ? -82.429 -61.170 72.113 1.00 85.75 620 ALA A C 1
ATOM 5008 O O . ALA A 1 620 ? -83.109 -61.014 73.125 1.00 85.75 620 ALA A O 1
ATOM 5009 N N . ILE A 1 621 ? -82.947 -61.037 70.885 1.00 87.44 621 ILE A N 1
ATOM 5010 C CA . ILE A 1 621 ? -84.344 -60.638 70.635 1.00 87.44 621 ILE A CA 1
ATOM 5011 C C . ILE A 1 621 ? -85.327 -61.635 71.266 1.00 87.44 621 ILE A C 1
ATOM 5013 O O . ILE A 1 621 ? -86.352 -61.243 71.826 1.00 87.44 621 ILE A O 1
ATOM 5017 N N . GLN A 1 622 ? -85.029 -62.937 71.205 1.00 87.62 622 GLN A N 1
ATOM 5018 C CA . GLN A 1 622 ? -85.873 -63.952 71.842 1.00 87.62 622 GLN A CA 1
ATOM 5019 C C . GLN A 1 622 ? -85.898 -63.821 73.371 1.00 87.62 622 GLN A C 1
ATOM 5021 O O . GLN A 1 622 ? -86.930 -64.097 73.988 1.00 87.62 622 GLN A O 1
ATOM 5026 N N . LEU A 1 623 ? -84.788 -63.408 73.987 1.00 85.88 623 LEU A N 1
ATOM 5027 C CA . LEU A 1 623 ? -84.705 -63.165 75.428 1.00 85.88 623 LEU A CA 1
ATOM 5028 C C . LEU A 1 623 ? -85.407 -61.866 75.832 1.00 85.88 623 LEU A C 1
ATOM 5030 O O . LEU A 1 623 ? -86.165 -61.872 76.799 1.00 85.88 623 LEU A O 1
ATOM 5034 N N . GLU A 1 624 ? -85.215 -60.785 75.075 1.00 86.00 624 GLU A N 1
ATOM 5035 C CA . GLU A 1 624 ? -85.894 -59.505 75.304 1.00 86.00 624 GLU A CA 1
ATOM 5036 C C . GLU A 1 624 ? -87.411 -59.659 75.245 1.00 86.00 624 GLU A C 1
ATOM 5038 O O . GLU A 1 624 ? -88.105 -59.214 76.157 1.00 86.00 624 GLU A O 1
ATOM 5043 N N . LYS A 1 625 ? -87.928 -60.380 74.242 1.00 87.12 625 LYS A N 1
ATOM 5044 C CA . LYS A 1 625 ? -89.368 -60.629 74.114 1.00 87.12 625 LYS A CA 1
ATOM 5045 C C . LYS A 1 625 ? -89.949 -61.323 75.352 1.00 87.12 625 LYS A C 1
ATOM 5047 O O . LYS A 1 625 ? -90.991 -60.916 75.848 1.00 87.12 625 LYS A O 1
ATOM 5052 N N . LYS A 1 626 ? -89.238 -62.309 75.914 1.00 86.62 626 LYS A N 1
ATOM 5053 C CA . LYS A 1 626 ? -89.659 -62.988 77.155 1.00 86.62 626 LYS A CA 1
ATOM 5054 C C . LYS A 1 626 ? -89.659 -62.064 78.376 1.00 86.62 626 LYS A C 1
ATOM 5056 O O . LYS A 1 626 ? -90.488 -62.234 79.267 1.00 86.62 626 LYS A O 1
ATOM 5061 N N . VAL A 1 627 ? -88.714 -61.126 78.454 1.00 85.00 627 VAL A N 1
ATOM 5062 C CA . VAL A 1 627 ? -88.645 -60.148 79.552 1.00 85.00 627 VAL A CA 1
ATOM 5063 C C . VAL A 1 627 ? -89.771 -59.126 79.433 1.00 85.00 627 VAL A C 1
ATOM 5065 O O . VAL A 1 627 ? -90.374 -58.773 80.447 1.00 85.00 627 VAL A O 1
ATOM 5068 N N . GLU A 1 628 ? -90.069 -58.683 78.214 1.00 85.00 628 GLU A N 1
ATOM 5069 C CA . GLU A 1 628 ? -91.132 -57.718 77.957 1.00 85.00 628 GLU A CA 1
ATOM 5070 C C . GLU A 1 628 ? -92.510 -58.297 78.276 1.00 85.00 628 GLU A C 1
ATOM 5072 O O . GLU A 1 628 ? -93.270 -57.674 79.013 1.00 85.00 628 GLU A O 1
ATOM 5077 N N . ASP A 1 629 ? -92.787 -59.537 77.863 1.00 87.12 629 ASP A N 1
ATOM 5078 C CA . ASP A 1 629 ? -94.050 -60.218 78.176 1.00 87.12 629 ASP A CA 1
ATOM 5079 C C . ASP A 1 629 ? -94.301 -60.290 79.705 1.00 87.12 629 ASP A C 1
ATOM 5081 O O . ASP A 1 629 ? -95.422 -60.084 80.178 1.00 87.12 629 ASP A O 1
ATOM 5085 N N . MET A 1 630 ? -93.252 -60.501 80.518 1.00 83.31 630 MET A N 1
ATOM 5086 C CA . MET A 1 630 ? -93.358 -60.444 81.987 1.00 83.31 630 MET A CA 1
ATOM 5087 C C . MET A 1 630 ? -93.566 -59.026 82.527 1.00 83.31 630 MET A C 1
ATOM 5089 O O . MET A 1 630 ? -94.291 -58.837 83.509 1.00 83.31 630 MET A O 1
ATOM 5093 N N . ARG A 1 631 ? -92.887 -58.028 81.949 1.00 83.56 631 ARG A N 1
ATOM 5094 C CA . ARG A 1 631 ? -93.014 -56.628 82.377 1.00 83.56 631 ARG A CA 1
ATOM 5095 C C . ARG A 1 631 ? -94.403 -56.089 82.084 1.00 83.56 631 ARG A C 1
ATOM 5097 O O . ARG A 1 631 ? -94.970 -55.450 82.968 1.00 83.56 631 ARG A O 1
ATOM 5104 N N . GLN A 1 632 ? -94.961 -56.404 80.918 1.00 83.06 632 GLN A N 1
ATOM 5105 C CA . GLN A 1 632 ? -96.311 -56.005 80.545 1.00 83.06 632 GLN A CA 1
ATOM 5106 C C . GLN A 1 632 ? -97.334 -56.586 81.523 1.00 83.06 632 GLN A C 1
ATOM 5108 O O . GLN A 1 632 ? -98.108 -55.841 82.113 1.00 83.06 632 GLN A O 1
ATOM 5113 N N . SER A 1 633 ? -97.241 -57.885 81.827 1.00 79.06 633 SER A N 1
ATOM 5114 C CA . SER A 1 633 ? -98.141 -58.518 82.797 1.00 79.06 633 SER A CA 1
ATOM 5115 C C . SER A 1 633 ? -98.058 -57.888 84.198 1.00 79.06 633 SER A C 1
ATOM 5117 O O . SER A 1 633 ? -99.066 -57.822 84.900 1.00 79.06 633 SER A O 1
ATOM 5119 N N . LYS A 1 634 ? -96.884 -57.390 84.611 1.00 80.81 634 LYS A N 1
ATOM 5120 C CA . LYS A 1 634 ? -96.721 -56.634 85.864 1.00 80.81 634 LYS A CA 1
ATOM 5121 C C . LYS A 1 634 ? -97.317 -55.227 85.765 1.00 80.81 634 LYS A C 1
ATOM 5123 O O . LYS A 1 634 ? -97.938 -54.766 86.721 1.00 80.81 634 LYS A O 1
ATOM 5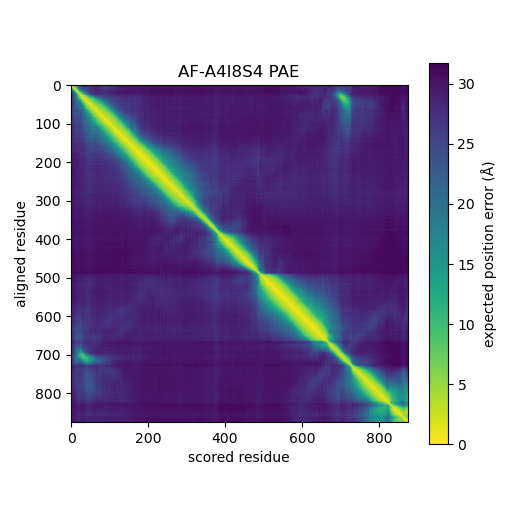128 N N . SER A 1 635 ? -97.095 -54.547 84.643 1.00 80.12 635 SER A N 1
ATOM 5129 C CA . SER A 1 635 ? -97.595 -53.196 84.393 1.00 80.12 635 SER A CA 1
ATOM 5130 C C . SER A 1 635 ? -99.117 -53.164 84.373 1.00 80.12 635 SER A C 1
ATOM 5132 O O . SER A 1 635 ? -99.694 -52.333 85.061 1.00 80.12 635 SER A O 1
ATOM 5134 N N . ASP A 1 636 ? -99.767 -54.110 83.692 1.00 83.06 636 ASP A N 1
ATOM 5135 C CA . ASP A 1 636 ? -101.229 -54.173 83.587 1.00 83.06 636 ASP A CA 1
ATOM 5136 C C . ASP A 1 636 ? -101.896 -54.271 84.973 1.00 83.06 636 ASP A C 1
ATOM 5138 O O . ASP A 1 636 ? -102.916 -53.635 85.235 1.00 83.06 636 ASP A O 1
ATOM 5142 N N . ILE A 1 637 ? -101.282 -55.009 85.905 1.00 77.50 637 ILE A N 1
ATOM 5143 C CA . ILE A 1 637 ? -101.755 -55.126 87.294 1.00 77.50 637 ILE A CA 1
ATOM 5144 C C . ILE A 1 637 ? -101.581 -53.802 88.050 1.00 77.50 637 ILE A C 1
ATOM 5146 O O . ILE A 1 637 ? -102.473 -53.379 88.785 1.00 77.50 637 ILE A O 1
ATOM 5150 N N . VAL A 1 638 ? -100.441 -53.129 87.875 1.00 79.62 638 VAL A N 1
ATOM 5151 C CA . VAL A 1 638 ? -100.173 -51.827 88.509 1.00 79.62 638 VAL A CA 1
ATOM 5152 C C . VAL A 1 638 ? -101.087 -50.743 87.938 1.00 79.62 638 VAL A C 1
ATOM 5154 O O . VAL A 1 638 ? -101.565 -49.882 88.672 1.00 79.62 638 VAL A O 1
ATOM 5157 N N . GLU A 1 639 ? -101.371 -50.791 86.642 1.00 77.25 639 GLU A N 1
ATOM 5158 C CA . GLU A 1 639 ? -102.207 -49.814 85.962 1.00 77.25 639 GLU A CA 1
ATOM 5159 C C . GLU A 1 639 ? -103.680 -49.940 86.355 1.00 77.25 639 GLU A C 1
ATOM 5161 O O . GLU A 1 639 ? -104.334 -48.916 86.551 1.00 77.25 639 GLU A O 1
ATOM 5166 N N . GLN A 1 640 ? -104.175 -51.159 86.586 1.00 72.81 640 GLN A N 1
ATOM 5167 C CA . GLN A 1 640 ? -105.499 -51.371 87.181 1.00 72.81 640 GLN A CA 1
ATOM 5168 C C . GLN A 1 640 ? -105.605 -50.744 88.580 1.00 72.81 640 GLN A C 1
ATOM 5170 O O . GLN A 1 640 ? -106.618 -50.126 88.902 1.00 72.81 640 GLN A O 1
ATOM 5175 N N . ILE A 1 641 ? -104.547 -50.826 89.393 1.00 75.19 641 ILE A N 1
ATOM 5176 C CA . ILE A 1 641 ? -104.509 -50.206 90.729 1.00 75.19 641 ILE A CA 1
ATOM 5177 C C . ILE A 1 641 ? -104.482 -48.675 90.616 1.00 75.19 641 ILE A C 1
ATOM 5179 O O . ILE A 1 641 ? -105.256 -47.981 91.274 1.00 75.19 641 ILE A O 1
ATOM 5183 N N . LEU A 1 642 ? -103.627 -48.139 89.743 1.00 73.62 642 LEU A N 1
ATOM 5184 C CA . LEU A 1 642 ? -103.490 -46.696 89.533 1.00 73.62 642 LEU A CA 1
ATOM 5185 C C . LEU A 1 642 ? -104.715 -46.070 88.857 1.00 73.62 642 LEU A C 1
ATOM 5187 O O . LEU A 1 642 ? -104.983 -44.891 89.063 1.00 73.62 642 LEU A O 1
ATOM 5191 N N . SER A 1 643 ? -105.443 -46.807 88.017 1.00 73.19 643 SER A N 1
ATOM 5192 C CA . SER A 1 643 ? -106.719 -46.369 87.432 1.00 73.19 643 SER A CA 1
ATOM 5193 C C . SER A 1 643 ? -107.743 -46.078 88.527 1.00 73.19 643 SER A C 1
ATOM 5195 O O . SER A 1 643 ? -108.316 -44.991 88.535 1.00 73.19 643 SER A O 1
ATOM 5197 N N . CYS A 1 644 ? -107.885 -46.983 89.497 1.00 62.47 644 CYS A N 1
ATOM 5198 C CA . CYS A 1 644 ? -108.775 -46.785 90.638 1.00 62.47 644 CYS A CA 1
ATOM 5199 C C . CYS A 1 644 ? -108.400 -45.550 91.479 1.00 62.47 644 CYS A C 1
ATOM 5201 O O . CYS A 1 644 ? -109.290 -44.853 91.958 1.00 62.47 644 CYS A O 1
ATOM 5203 N N . GLU A 1 645 ? -107.108 -45.234 91.636 1.00 66.06 645 GLU A N 1
ATOM 5204 C CA . GLU A 1 645 ? -106.680 -44.019 92.353 1.00 66.06 645 GLU A CA 1
ATOM 5205 C C . GLU A 1 645 ? -106.813 -42.733 91.525 1.00 66.06 645 GLU A C 1
ATOM 5207 O O . GLU A 1 645 ? -107.145 -41.669 92.054 1.00 66.06 645 GLU A O 1
ATOM 5212 N N . ARG A 1 646 ? -106.566 -42.807 90.214 1.00 66.06 646 ARG A N 1
ATOM 5213 C CA . ARG A 1 646 ? -106.651 -41.643 89.325 1.00 66.06 646 ARG A CA 1
ATOM 5214 C C . ARG A 1 646 ? -108.079 -41.167 89.140 1.00 66.06 646 ARG A C 1
ATOM 5216 O O . ARG A 1 646 ? -108.270 -39.957 89.093 1.00 66.06 646 ARG A O 1
ATOM 5223 N N . ASP A 1 647 ? -109.062 -42.060 89.107 1.00 68.56 647 ASP A N 1
ATOM 5224 C CA . ASP A 1 647 ? -110.466 -41.647 89.034 1.00 68.56 647 ASP A CA 1
ATOM 5225 C C . ASP A 1 647 ? -110.869 -40.814 90.263 1.00 68.56 647 ASP A C 1
ATOM 5227 O O . ASP A 1 647 ? -111.594 -39.830 90.125 1.00 68.56 647 ASP A O 1
ATOM 5231 N N . ILE A 1 648 ? -110.318 -41.121 91.443 1.00 57.38 648 ILE A N 1
ATOM 5232 C CA . ILE A 1 648 ? -110.530 -40.343 92.674 1.00 57.38 648 ILE A CA 1
ATOM 5233 C C . ILE A 1 648 ? -109.898 -38.945 92.547 1.00 57.38 648 ILE A C 1
ATOM 5235 O O . ILE A 1 648 ? -110.570 -37.938 92.765 1.00 57.38 648 ILE A O 1
ATOM 5239 N N . MET A 1 649 ? -108.633 -38.860 92.118 1.00 64.56 649 MET A N 1
ATOM 5240 C CA . MET A 1 649 ? -107.922 -37.577 91.987 1.00 64.56 649 MET A CA 1
ATOM 5241 C C . MET A 1 649 ? -108.414 -36.693 90.832 1.00 64.56 649 MET A C 1
ATOM 5243 O O . MET A 1 649 ? -108.332 -35.462 90.900 1.00 64.56 649 MET A O 1
ATOM 5247 N N . PHE A 1 650 ? -108.896 -37.287 89.739 1.00 67.56 650 PHE A N 1
ATOM 5248 C CA . PHE A 1 650 ? -109.280 -36.545 88.540 1.00 67.56 650 PHE A CA 1
ATOM 5249 C C . PHE A 1 650 ? -110.531 -35.694 88.778 1.00 67.56 650 PHE A C 1
ATOM 5251 O O . PHE A 1 650 ? -110.606 -34.570 88.276 1.00 67.56 650 PHE A O 1
ATOM 5258 N N . TRP A 1 651 ? -111.475 -36.165 89.599 1.00 44.62 651 TRP A N 1
ATOM 5259 C CA . TRP A 1 651 ? -112.640 -35.363 89.982 1.00 44.62 651 TRP A CA 1
ATOM 5260 C C . TRP A 1 651 ? -112.282 -34.199 90.916 1.00 44.62 651 TRP A C 1
ATOM 5262 O O . TRP A 1 651 ? -112.883 -33.130 90.800 1.00 44.62 651 TRP A O 1
ATOM 5272 N N . GLU A 1 652 ? -111.252 -34.338 91.754 1.00 52.53 652 GLU A N 1
ATOM 5273 C CA . GLU A 1 652 ? -110.781 -33.262 92.639 1.00 52.53 652 GLU A CA 1
ATOM 5274 C C . GLU A 1 652 ? -110.015 -32.167 91.877 1.00 52.53 652 GLU A C 1
ATOM 5276 O O . GLU A 1 652 ? -110.231 -30.973 92.098 1.00 52.53 652 GLU A O 1
ATOM 5281 N N . ARG A 1 653 ? -109.163 -32.541 90.912 1.00 56.25 653 ARG A N 1
ATOM 5282 C CA . ARG A 1 653 ? -108.298 -31.579 90.203 1.00 56.25 653 ARG A CA 1
ATOM 5283 C C . ARG A 1 653 ? -109.004 -30.819 89.080 1.00 56.25 653 ARG A C 1
ATOM 5285 O O . ARG A 1 653 ? -108.658 -29.665 88.811 1.00 56.25 653 ARG A O 1
ATOM 5292 N N . LYS A 1 654 ? -110.033 -31.411 88.459 1.00 51.91 654 LYS A N 1
ATOM 5293 C CA . LYS A 1 654 ? -110.848 -30.727 87.436 1.00 51.91 654 LYS A CA 1
ATOM 5294 C C . LYS A 1 654 ? -111.635 -29.541 88.012 1.00 51.91 654 LYS A C 1
ATOM 5296 O O . LYS A 1 654 ? -111.928 -28.603 87.279 1.00 51.91 654 LYS A O 1
ATOM 5301 N N . LEU A 1 655 ? -111.912 -29.543 89.321 1.00 45.75 655 LEU A N 1
ATOM 5302 C CA . LEU A 1 655 ? -112.549 -28.426 90.026 1.00 45.75 655 LEU A CA 1
ATOM 5303 C C . LEU A 1 655 ? -111.576 -27.258 90.299 1.00 45.75 655 LEU A C 1
ATOM 5305 O O . LEU A 1 655 ? -112.012 -26.117 90.444 1.00 45.75 655 LEU A O 1
ATOM 5309 N N . GLN A 1 656 ? -110.266 -27.526 90.348 1.00 52.31 656 GLN A N 1
ATOM 5310 C CA . GLN A 1 656 ? -109.244 -26.539 90.712 1.00 52.31 656 GLN A CA 1
ATOM 5311 C C . GLN A 1 656 ? -108.679 -25.781 89.501 1.00 52.31 656 GLN A C 1
ATOM 5313 O O . GLN A 1 656 ? -108.563 -24.561 89.543 1.00 52.31 656 GLN A O 1
ATOM 5318 N N . VAL A 1 657 ? -108.412 -26.461 88.381 1.00 53.56 657 VAL A N 1
ATOM 5319 C CA . VAL A 1 657 ? -107.771 -25.829 87.204 1.00 53.56 657 VAL A CA 1
ATOM 5320 C C . VAL A 1 657 ? -108.742 -24.983 86.365 1.00 53.56 657 VAL A C 1
ATOM 5322 O O . VAL A 1 657 ? -108.316 -24.060 85.669 1.00 53.56 657 VAL A O 1
ATOM 5325 N N . ALA A 1 658 ? -110.054 -25.196 86.500 1.00 46.22 658 ALA A N 1
ATOM 5326 C CA . ALA A 1 658 ? -111.049 -24.291 85.920 1.00 46.22 658 ALA A CA 1
ATOM 5327 C C . ALA A 1 658 ? -111.037 -22.892 86.573 1.00 46.22 658 ALA A C 1
ATOM 5329 O O . ALA A 1 658 ? -111.452 -21.931 85.939 1.00 46.22 658 ALA A O 1
ATOM 5330 N N . ARG A 1 659 ? -110.542 -22.757 87.816 1.00 45.69 659 ARG A N 1
ATOM 5331 C CA . ARG A 1 659 ? -110.472 -21.465 88.527 1.00 45.69 659 ARG A CA 1
ATOM 5332 C C . ARG A 1 659 ? -109.248 -20.627 88.172 1.00 45.69 659 ARG A C 1
ATOM 5334 O O . ARG A 1 659 ? -109.283 -19.416 88.334 1.00 45.69 659 ARG A O 1
ATOM 5341 N N . GLU A 1 660 ? -108.171 -21.254 87.714 1.00 41.50 660 GLU A N 1
ATOM 5342 C CA . GLU A 1 660 ? -106.878 -20.572 87.558 1.00 41.50 660 GLU A CA 1
ATOM 5343 C C . GLU A 1 660 ? -106.569 -20.190 86.102 1.00 41.50 660 GLU A C 1
ATOM 5345 O O . GLU A 1 660 ? -105.716 -19.343 85.858 1.00 41.50 660 GLU A O 1
ATOM 5350 N N . THR A 1 661 ? -107.295 -20.738 85.123 1.00 48.75 661 THR A N 1
ATOM 5351 C CA . THR A 1 661 ? -107.049 -20.471 83.691 1.00 48.75 661 THR A CA 1
ATOM 5352 C C . THR A 1 661 ? -107.937 -19.385 83.076 1.00 48.75 661 THR A C 1
ATOM 5354 O O . THR A 1 661 ? -107.753 -19.036 81.914 1.00 48.75 661 THR A O 1
ATOM 5357 N N . GLU A 1 662 ? -108.815 -18.760 83.864 1.00 39.38 662 GLU A N 1
ATOM 5358 C CA . GLU A 1 662 ? -109.511 -17.524 83.470 1.00 39.38 662 GLU A CA 1
ATOM 5359 C C . GLU A 1 662 ? -108.659 -16.259 83.738 1.00 39.38 662 GLU A C 1
ATOM 5361 O O . GLU A 1 662 ? -108.911 -15.205 83.163 1.00 39.38 662 GLU A O 1
ATOM 5366 N N . MET A 1 663 ? -107.603 -16.344 84.563 1.00 40.62 663 MET A N 1
ATOM 5367 C CA . MET A 1 663 ? -106.830 -15.175 85.025 1.00 40.62 663 MET A CA 1
ATOM 5368 C C . MET A 1 663 ? -105.589 -14.804 84.186 1.00 40.62 663 MET A C 1
ATOM 5370 O O . MET A 1 663 ? -104.815 -13.950 84.614 1.00 40.62 663 MET A O 1
ATOM 5374 N N . ALA A 1 664 ? -105.364 -15.388 83.004 1.00 35.88 664 ALA A N 1
ATOM 5375 C CA . ALA A 1 664 ? -104.139 -15.130 82.230 1.00 35.88 664 ALA A CA 1
ATOM 5376 C C . ALA A 1 664 ? -104.390 -14.958 80.720 1.00 35.88 664 ALA A C 1
ATOM 5378 O O . ALA A 1 664 ? -103.917 -15.735 79.892 1.00 35.88 664 ALA A O 1
ATOM 5379 N N . LEU A 1 665 ? -105.126 -13.901 80.374 1.00 26.92 665 LEU A N 1
ATOM 5380 C CA . LEU A 1 665 ? -105.141 -13.272 79.051 1.00 26.92 665 LEU A CA 1
ATOM 5381 C C . LEU A 1 665 ? -104.301 -11.988 79.115 1.00 26.92 665 LEU A C 1
ATOM 5383 O O . LEU A 1 665 ? -104.591 -11.129 79.943 1.00 26.92 665 LEU A O 1
ATOM 5387 N N . ASP A 1 666 ? -103.280 -11.883 78.255 1.00 28.45 666 ASP A N 1
ATOM 5388 C CA . ASP A 1 666 ? -103.111 -10.807 77.251 1.00 28.45 666 ASP A CA 1
ATOM 5389 C C . ASP A 1 666 ? -101.623 -10.552 76.877 1.00 28.45 666 ASP A C 1
ATOM 5391 O O . ASP A 1 666 ? -100.842 -10.056 77.695 1.00 28.45 666 ASP A O 1
ATOM 5395 N N . PRO A 1 667 ? -101.207 -10.882 75.636 1.00 35.84 667 PRO A N 1
ATOM 5396 C CA . PRO A 1 667 ? -99.936 -10.484 75.037 1.00 35.84 667 PRO A CA 1
ATOM 5397 C C . PRO A 1 667 ? -100.126 -9.644 73.752 1.00 35.84 667 PRO A C 1
ATOM 5399 O O . PRO A 1 667 ? -100.460 -10.198 72.709 1.00 35.84 667 PRO A O 1
ATOM 5402 N N . THR A 1 668 ? -99.816 -8.336 73.771 1.00 31.52 668 THR A N 1
ATOM 5403 C CA . THR A 1 668 ? -99.588 -7.524 72.547 1.00 31.52 668 THR A CA 1
ATOM 5404 C C . THR A 1 668 ? -98.684 -6.303 72.812 1.00 31.52 668 THR A C 1
ATOM 5406 O O . THR A 1 668 ? -99.138 -5.318 73.387 1.00 31.52 668 THR A O 1
ATOM 5409 N N . ILE A 1 669 ? -97.424 -6.307 72.342 1.00 36.69 669 ILE A N 1
ATOM 5410 C CA . ILE A 1 669 ? -96.567 -5.101 72.217 1.00 36.69 669 ILE A CA 1
ATOM 5411 C C . ILE A 1 669 ? -95.718 -5.200 70.936 1.00 36.69 669 ILE A C 1
ATOM 5413 O O . ILE A 1 669 ? -94.946 -6.142 70.779 1.00 36.69 669 ILE A O 1
ATOM 5417 N N . GLY A 1 670 ? -95.832 -4.201 70.049 1.00 33.28 670 GLY A N 1
ATOM 5418 C CA . GLY A 1 670 ? -95.006 -4.043 68.841 1.00 33.28 670 GLY A CA 1
ATOM 5419 C C . GLY A 1 670 ? -95.627 -3.120 67.783 1.00 33.28 670 GLY A C 1
ATOM 5420 O O . GLY A 1 670 ? -96.157 -3.615 66.797 1.00 33.28 670 GLY A O 1
ATOM 5421 N N . CYS A 1 671 ? -95.582 -1.791 67.978 1.00 35.53 671 CYS A N 1
ATOM 5422 C CA . CYS A 1 671 ? -96.050 -0.778 67.004 1.00 35.53 671 CYS A CA 1
ATOM 5423 C C . CYS A 1 671 ? -95.379 0.611 67.190 1.00 35.53 671 CYS A C 1
ATOM 5425 O O . CYS A 1 671 ? -96.065 1.624 67.258 1.00 35.53 671 CYS A O 1
ATOM 5427 N N . ALA A 1 672 ? -94.043 0.699 67.281 1.00 41.47 672 ALA A N 1
ATOM 5428 C CA . ALA A 1 672 ? -93.346 1.991 67.461 1.00 41.47 672 ALA A CA 1
ATOM 5429 C C . ALA A 1 672 ? -92.483 2.464 66.268 1.00 41.47 672 ALA A C 1
ATOM 5431 O O . ALA A 1 672 ? -91.908 3.548 66.334 1.00 41.47 672 ALA A O 1
ATOM 5432 N N . GLU A 1 673 ? -92.407 1.722 65.157 1.00 44.84 673 GLU A N 1
ATOM 5433 C CA . GLU A 1 673 ? -91.511 2.078 64.034 1.00 44.84 673 GLU A CA 1
ATOM 5434 C C . GLU A 1 673 ? -92.191 2.747 62.824 1.00 44.84 673 GLU A C 1
ATOM 5436 O O . GLU A 1 673 ? -91.505 3.248 61.939 1.00 44.84 673 GLU A O 1
ATOM 5441 N N . MET A 1 674 ? -93.521 2.879 62.793 1.00 41.31 674 MET A N 1
ATOM 5442 C CA . MET A 1 674 ? -94.229 3.428 61.618 1.00 41.31 674 MET A CA 1
ATOM 5443 C C . MET A 1 674 ? -94.559 4.934 61.677 1.00 41.31 674 MET A C 1
ATOM 5445 O O . MET A 1 674 ? -94.979 5.498 60.667 1.00 41.31 674 MET A O 1
ATOM 5449 N N . GLU A 1 675 ? -94.342 5.630 62.800 1.00 45.91 675 GLU A N 1
ATOM 5450 C CA . GLU A 1 675 ? -94.736 7.050 62.933 1.00 45.91 675 GLU A CA 1
ATOM 5451 C C . GLU A 1 675 ? -93.611 8.078 62.745 1.00 45.91 675 GLU A C 1
ATOM 5453 O O . GLU A 1 675 ? -93.896 9.245 62.468 1.00 45.91 675 GLU A O 1
ATOM 5458 N N . LYS A 1 676 ? -92.330 7.687 62.800 1.00 47.50 676 LYS A N 1
ATOM 5459 C CA . LYS A 1 676 ? -91.227 8.650 62.598 1.00 47.50 676 LYS A CA 1
ATOM 5460 C C . LYS A 1 676 ? -91.001 9.049 61.136 1.00 47.50 676 LYS A C 1
ATOM 5462 O O . LYS A 1 676 ? -90.555 10.163 60.893 1.00 47.50 676 LYS A O 1
ATOM 5467 N N . MET A 1 677 ? -91.371 8.221 60.159 1.00 42.28 677 MET A N 1
ATOM 5468 C CA . MET A 1 677 ? -91.132 8.533 58.738 1.00 42.28 677 MET A CA 1
ATOM 5469 C C . MET A 1 677 ? -92.140 9.510 58.108 1.00 42.28 677 MET A C 1
ATOM 5471 O O . MET A 1 677 ? -91.889 10.009 57.017 1.00 42.28 677 MET A O 1
ATOM 5475 N N . LYS A 1 678 ? -93.254 9.854 58.774 1.00 44.34 678 LYS A N 1
ATOM 5476 C CA . LYS A 1 678 ? -94.273 10.747 58.184 1.00 44.34 678 LYS A CA 1
ATOM 5477 C C . LYS A 1 678 ? -94.105 12.245 58.473 1.00 44.34 678 LYS A C 1
ATOM 5479 O O . LYS A 1 678 ? -94.853 13.026 57.899 1.00 44.34 678 LYS A O 1
ATOM 5484 N N . LYS A 1 679 ? -93.152 12.678 59.310 1.00 52.62 679 LYS A N 1
ATOM 5485 C CA . LYS A 1 679 ? -92.991 14.113 59.651 1.00 52.62 679 LYS A CA 1
ATOM 5486 C C . LYS A 1 679 ? -91.880 14.861 58.898 1.00 52.62 679 LYS A C 1
ATOM 5488 O O . LYS A 1 679 ? -91.892 16.086 58.918 1.00 52.62 679 LYS A O 1
ATOM 5493 N N . GLU A 1 680 ? -90.990 14.176 58.181 1.00 45.59 680 GLU A N 1
ATOM 5494 C CA . GLU A 1 680 ? -89.872 14.829 57.467 1.00 45.59 680 GLU A CA 1
ATOM 5495 C C . GLU A 1 680 ? -90.282 15.407 56.094 1.00 45.59 680 GLU A C 1
ATOM 5497 O O . GLU A 1 680 ? -89.735 16.408 55.641 1.00 45.59 680 GLU A O 1
ATOM 5502 N N . ILE A 1 681 ? -91.294 14.830 55.434 1.00 44.84 681 ILE A N 1
ATOM 5503 C CA . ILE A 1 681 ? -91.659 15.209 54.055 1.00 44.84 681 ILE A CA 1
ATOM 5504 C C . ILE A 1 681 ? -92.387 16.565 53.989 1.00 44.84 681 ILE A C 1
ATOM 5506 O O . ILE A 1 681 ? -92.233 17.303 53.022 1.00 44.84 681 ILE A O 1
ATOM 5510 N N . THR A 1 682 ? -93.098 16.979 55.039 1.00 53.06 682 THR A N 1
ATOM 5511 C CA . THR A 1 682 ? -93.872 18.235 55.022 1.00 53.06 682 THR A CA 1
ATOM 5512 C C . THR A 1 682 ? -93.047 19.508 55.257 1.00 53.06 682 THR A C 1
ATOM 5514 O O . THR A 1 682 ? -93.570 20.603 55.071 1.00 53.06 682 THR A O 1
ATOM 5517 N N . PHE A 1 683 ? -91.773 19.412 55.656 1.00 46.25 683 PHE A N 1
ATOM 5518 C CA . PHE A 1 683 ? -90.947 20.599 55.938 1.00 46.25 683 PHE A CA 1
ATOM 5519 C C . PHE A 1 683 ? -90.268 21.182 54.683 1.00 46.25 683 PHE A C 1
ATOM 5521 O O . PHE A 1 683 ? -90.041 22.388 54.601 1.00 46.25 683 PHE A O 1
ATOM 5528 N N . MET A 1 684 ? -89.987 20.354 53.672 1.00 48.62 684 MET A N 1
ATOM 5529 C CA . MET A 1 684 ? -89.270 20.781 52.461 1.00 48.62 684 MET A CA 1
ATOM 5530 C C . MET A 1 684 ? -90.163 21.518 51.447 1.00 48.62 684 MET A C 1
ATOM 5532 O O . MET A 1 684 ? -89.678 22.378 50.712 1.00 48.62 684 MET A O 1
ATOM 5536 N N . GLU A 1 685 ? -91.473 21.263 51.437 1.00 46.53 685 GLU A N 1
ATOM 5537 C CA . GLU A 1 685 ? -92.385 21.847 50.440 1.00 46.53 685 GLU A CA 1
ATOM 5538 C C . GLU A 1 685 ? -92.693 23.338 50.685 1.00 46.53 685 GLU A C 1
ATOM 5540 O O . GLU A 1 685 ? -92.957 24.078 49.738 1.00 46.53 685 GLU A O 1
ATOM 5545 N N . GLN A 1 686 ? -92.578 23.838 51.922 1.00 53.38 686 GLN A N 1
ATOM 5546 C CA . GLN A 1 686 ? -92.865 25.251 52.226 1.00 53.38 686 GLN A CA 1
ATOM 5547 C C . GLN A 1 686 ? -91.723 26.220 51.879 1.00 53.38 686 GLN A C 1
ATOM 5549 O O . GLN A 1 686 ? -91.970 27.417 51.725 1.00 53.38 686 GLN A O 1
ATOM 5554 N N . ARG A 1 687 ? -90.487 25.739 51.687 1.00 47.38 687 ARG A N 1
ATOM 5555 C CA . ARG A 1 687 ? -89.333 26.605 51.376 1.00 47.38 687 ARG A CA 1
ATOM 5556 C C . ARG A 1 687 ? -89.280 27.048 49.907 1.00 47.38 687 ARG A C 1
ATOM 5558 O O . ARG A 1 687 ? -88.713 28.095 49.607 1.00 47.38 687 ARG A O 1
ATOM 5565 N N . MET A 1 688 ? -89.936 26.317 49.002 1.00 45.78 688 MET A N 1
ATOM 5566 C CA . MET A 1 688 ? -89.985 26.638 47.567 1.00 45.78 688 MET A CA 1
ATOM 5567 C C . MET A 1 688 ? -90.875 27.843 47.225 1.00 45.78 688 MET A C 1
ATOM 5569 O O . MET A 1 688 ? -90.558 28.609 46.318 1.00 45.78 688 MET A O 1
ATOM 5573 N N . SER A 1 689 ? -91.979 28.057 47.945 1.00 53.59 689 SER A N 1
ATOM 5574 C CA . SER A 1 689 ? -92.951 29.103 47.580 1.00 53.59 689 SER A CA 1
ATOM 5575 C C . SER A 1 689 ? -92.518 30.528 47.947 1.00 53.59 689 SER A C 1
ATOM 5577 O O . SER A 1 689 ? -93.134 31.490 47.485 1.00 53.59 689 SER A O 1
ATOM 5579 N N . GLN A 1 690 ? -91.487 30.687 48.780 1.00 55.50 690 GLN A N 1
ATOM 5580 C CA . GLN A 1 690 ? -91.024 31.997 49.247 1.00 55.50 690 GLN A CA 1
ATOM 5581 C C . GLN A 1 690 ? -90.033 32.649 48.265 1.00 55.50 690 GLN A C 1
ATOM 5583 O O . GLN A 1 690 ? -90.132 33.848 48.015 1.00 55.50 690 GLN A O 1
ATOM 5588 N N . LEU A 1 691 ? -89.181 31.852 47.611 1.00 50.72 691 LEU A N 1
ATOM 5589 C CA . LEU A 1 691 ? -88.159 32.326 46.664 1.00 50.72 691 LEU A CA 1
ATOM 5590 C C . LEU A 1 691 ? -88.734 32.899 45.351 1.00 50.72 691 LEU A C 1
ATOM 5592 O O . LEU A 1 691 ? -88.117 33.748 44.719 1.00 50.72 691 LEU A O 1
ATOM 5596 N N . GLN A 1 692 ? -89.950 32.512 44.950 1.00 49.59 692 GLN A N 1
ATOM 5597 C CA . GLN A 1 692 ? -90.548 32.957 43.679 1.00 49.59 692 GLN A CA 1
ATOM 5598 C C . GLN A 1 692 ? -91.079 34.404 43.681 1.00 49.59 692 GLN A C 1
ATOM 5600 O O . GLN A 1 692 ? -91.369 34.949 42.614 1.00 49.59 692 GLN A O 1
ATOM 5605 N N . ARG A 1 693 ? -91.249 35.047 44.846 1.00 54.12 693 ARG A N 1
ATOM 5606 C CA . ARG A 1 693 ? -91.780 36.427 44.910 1.00 54.12 693 ARG A CA 1
ATOM 5607 C C . ARG A 1 693 ? -90.699 37.497 44.827 1.00 54.12 693 ARG A C 1
ATOM 5609 O O . ARG A 1 693 ? -90.966 38.560 44.276 1.00 54.12 693 ARG A O 1
ATOM 5616 N N . GLU A 1 694 ? -89.498 37.215 45.318 1.00 56.66 694 GLU A N 1
ATOM 5617 C CA . GLU A 1 694 ? -88.384 38.175 45.319 1.00 56.66 694 GLU A CA 1
ATOM 5618 C C . GLU A 1 694 ? -87.854 38.439 43.899 1.00 56.66 694 GLU A C 1
ATOM 5620 O O . GLU A 1 694 ? -87.485 39.563 43.566 1.00 56.66 694 GLU A O 1
ATOM 5625 N N . GLN A 1 695 ? -87.951 37.453 43.002 1.00 49.81 695 GLN A N 1
ATOM 5626 C CA . GLN A 1 695 ? -87.431 37.539 41.633 1.00 49.81 695 GLN A CA 1
ATOM 5627 C C . GLN A 1 695 ? -88.169 38.554 40.732 1.00 49.81 695 GLN A C 1
ATOM 5629 O O . GLN A 1 695 ? -87.581 39.088 39.795 1.00 49.81 695 GLN A O 1
ATOM 5634 N N . LYS A 1 696 ? -89.445 38.870 41.008 1.00 54.16 696 LYS A N 1
ATOM 5635 C CA . LYS A 1 696 ? -90.235 39.809 40.180 1.00 54.16 696 LYS A CA 1
ATOM 5636 C C . LYS A 1 696 ? -89.947 41.283 40.465 1.00 54.16 696 LYS A C 1
ATOM 5638 O O . LYS A 1 696 ? -90.149 42.111 39.584 1.00 54.16 696 LYS A O 1
ATOM 5643 N N . PHE A 1 697 ? -89.482 41.612 41.666 1.00 62.78 697 PHE A N 1
ATOM 5644 C CA . PHE A 1 697 ? -89.250 42.998 42.077 1.00 62.78 697 PHE A CA 1
ATOM 5645 C C . PHE A 1 697 ? -87.973 43.586 41.450 1.00 62.78 697 PHE A C 1
ATOM 5647 O O . PHE A 1 697 ? -87.936 44.756 41.080 1.00 62.78 697 PHE A O 1
ATOM 5654 N N . LEU A 1 698 ? -86.948 42.754 41.248 1.00 54.41 698 LEU A N 1
ATOM 5655 C CA . LEU A 1 698 ? -85.622 43.182 40.786 1.00 54.41 698 LEU A CA 1
ATOM 5656 C C . LEU A 1 698 ? -85.587 43.649 39.312 1.00 54.41 698 LEU A C 1
ATOM 5658 O O . LEU A 1 698 ? -84.712 44.410 38.906 1.00 54.41 698 LEU A O 1
ATOM 5662 N N . ILE A 1 699 ? -86.559 43.226 38.501 1.00 54.66 699 ILE A N 1
ATOM 5663 C CA . ILE A 1 699 ? -86.594 43.467 37.048 1.00 54.66 699 ILE A CA 1
ATOM 5664 C C . ILE A 1 699 ? -87.075 44.891 36.707 1.00 54.66 699 ILE A C 1
ATOM 5666 O O . ILE A 1 699 ? -86.632 45.475 35.715 1.00 54.66 699 ILE A O 1
ATOM 5670 N N . GLU A 1 700 ? -87.938 45.490 37.535 1.00 60.03 700 GLU A N 1
ATOM 5671 C CA . GLU A 1 700 ? -88.435 46.858 37.316 1.00 60.03 700 GLU A CA 1
ATOM 5672 C C . GLU A 1 700 ? -87.373 47.936 37.596 1.00 60.03 700 GLU A C 1
ATOM 5674 O O . GLU A 1 700 ? -87.393 48.998 36.966 1.00 60.03 700 GLU A O 1
ATOM 5679 N N . GLU A 1 701 ? -86.410 47.681 38.488 1.00 62.59 701 GLU A N 1
ATOM 5680 C CA . GLU A 1 701 ? -85.319 48.630 38.758 1.00 62.59 701 GLU A CA 1
ATOM 5681 C C . GLU A 1 701 ? -84.309 48.724 37.608 1.00 62.59 701 GLU A C 1
ATOM 5683 O O . GLU A 1 701 ? -83.841 49.821 37.286 1.00 62.59 701 GLU A O 1
ATOM 5688 N N . MET A 1 702 ? -84.024 47.612 36.920 1.00 54.69 702 MET A N 1
ATOM 5689 C CA . MET A 1 702 ? -83.059 47.590 35.813 1.00 54.69 702 MET A CA 1
ATOM 5690 C C . MET A 1 702 ? -83.441 48.526 34.657 1.00 54.69 702 MET A C 1
ATOM 5692 O O . MET A 1 702 ? -82.562 49.125 34.035 1.00 54.69 702 MET A O 1
ATOM 5696 N N . GLN A 1 703 ? -84.737 48.720 34.389 1.00 51.97 703 GLN A N 1
ATOM 5697 C CA . GLN A 1 703 ? -85.202 49.602 33.312 1.00 51.97 703 GLN A CA 1
ATOM 5698 C C . GLN A 1 703 ? -84.859 51.078 33.550 1.00 51.97 703 GLN A C 1
ATOM 5700 O O . GLN A 1 703 ? -84.548 51.795 32.602 1.00 51.97 703 GLN A O 1
ATOM 5705 N N . LYS A 1 704 ? -84.864 51.537 34.807 1.00 63.38 704 LYS A N 1
ATOM 5706 C CA . LYS A 1 704 ? -84.622 52.951 35.146 1.00 63.38 704 LYS A CA 1
ATOM 5707 C C . LYS A 1 704 ? -83.146 53.344 35.064 1.00 63.38 704 LYS A C 1
ATOM 5709 O O . LYS A 1 704 ? -82.833 54.505 34.804 1.00 63.38 704 LYS A O 1
ATOM 5714 N N . MET A 1 705 ? -82.237 52.391 35.257 1.00 61.38 705 MET A N 1
ATOM 5715 C CA . MET A 1 705 ? -80.793 52.654 35.260 1.00 61.38 705 MET A CA 1
ATOM 5716 C C . MET A 1 705 ? -80.203 52.846 33.853 1.00 61.38 705 MET A C 1
ATOM 5718 O O . MET A 1 705 ? -79.173 53.506 33.704 1.00 61.38 705 MET A O 1
ATOM 5722 N N . ILE A 1 706 ? -80.860 52.336 32.807 1.00 57.97 706 ILE A N 1
ATOM 5723 C CA . ILE A 1 706 ? -80.381 52.441 31.418 1.00 57.97 706 ILE A CA 1
ATOM 5724 C C . ILE A 1 706 ? -80.471 53.882 30.898 1.00 57.97 706 ILE A C 1
ATOM 5726 O O . ILE A 1 706 ? -79.520 54.370 30.287 1.00 57.97 706 ILE A O 1
ATOM 5730 N N . ASP A 1 707 ? -81.538 54.609 31.238 1.00 62.72 707 ASP A N 1
ATOM 5731 C CA . ASP A 1 707 ? -81.726 56.007 30.822 1.00 62.72 707 ASP A CA 1
ATOM 5732 C C . ASP A 1 707 ? -80.710 56.965 31.480 1.00 62.72 707 ASP A C 1
ATOM 5734 O O . ASP A 1 707 ? -80.311 57.973 30.892 1.00 62.72 707 ASP A O 1
ATOM 5738 N N . HIS A 1 708 ? -80.206 56.632 32.675 1.00 62.12 708 HIS A N 1
ATOM 5739 C CA . HIS A 1 708 ? -79.168 57.422 33.353 1.00 62.12 708 HIS A CA 1
ATOM 5740 C C . HIS A 1 708 ? -77.802 57.351 32.650 1.00 62.12 708 HIS A C 1
ATOM 5742 O O . HIS A 1 708 ? -77.003 58.293 32.716 1.00 62.12 708 HIS A O 1
ATOM 5748 N N . ARG A 1 709 ? -77.529 56.252 31.937 1.00 57.94 709 ARG A N 1
ATOM 5749 C CA . ARG A 1 709 ? -76.230 55.973 31.308 1.00 57.94 709 ARG A CA 1
ATOM 5750 C C . ARG A 1 709 ? -75.904 56.931 30.154 1.00 57.94 709 ARG A C 1
ATOM 5752 O O . ARG A 1 709 ? -74.734 57.244 29.924 1.00 57.94 709 ARG A O 1
ATOM 5759 N N . ASP A 1 710 ? -76.916 57.447 29.463 1.00 57.81 710 ASP A N 1
ATOM 5760 C CA . ASP A 1 710 ? -76.739 58.335 28.307 1.00 57.81 710 ASP A CA 1
ATOM 5761 C C . ASP A 1 710 ? -76.407 59.788 28.686 1.00 57.81 710 ASP A C 1
ATOM 5763 O O . ASP A 1 710 ? -75.655 60.476 27.982 1.00 57.81 710 ASP A O 1
ATOM 5767 N N . ILE A 1 711 ? -76.880 60.236 29.850 1.00 61.16 711 ILE A N 1
ATOM 5768 C CA . ILE A 1 711 ? -76.664 61.602 30.351 1.00 61.16 711 ILE A CA 1
ATOM 5769 C C . ILE A 1 711 ? -75.226 61.781 30.871 1.00 61.16 711 ILE A C 1
ATOM 5771 O O . ILE A 1 711 ? -74.621 62.844 30.713 1.00 61.16 711 ILE A O 1
ATOM 5775 N N . ILE A 1 712 ? -74.630 60.732 31.445 1.00 57.28 712 ILE A N 1
ATOM 5776 C CA . ILE A 1 712 ? -73.249 60.778 31.956 1.00 57.28 712 ILE A CA 1
ATOM 5777 C C . ILE A 1 712 ? -72.237 60.857 30.797 1.00 57.28 712 ILE A C 1
ATOM 5779 O O . ILE A 1 712 ? -71.262 61.613 30.861 1.00 57.28 712 ILE A O 1
ATOM 5783 N N . ARG A 1 713 ? -72.486 60.146 29.689 1.00 55.44 713 ARG A N 1
ATOM 5784 C CA . ARG A 1 713 ? -71.562 60.078 28.541 1.00 55.44 713 ARG A CA 1
ATOM 5785 C C . ARG A 1 713 ? -71.453 61.400 27.777 1.00 55.44 713 ARG A C 1
ATOM 5787 O O . ARG A 1 713 ? -70.363 61.770 27.338 1.00 55.44 713 ARG A O 1
ATOM 5794 N N . THR A 1 714 ? -72.557 62.129 27.633 1.00 58.22 714 THR A N 1
ATOM 5795 C CA . THR A 1 714 ? -72.574 63.429 26.943 1.00 58.22 714 THR A CA 1
ATOM 5796 C C . THR A 1 714 ? -71.807 64.505 27.715 1.00 58.22 714 THR A C 1
ATOM 5798 O O . THR A 1 714 ? -71.112 65.309 27.097 1.00 58.22 714 THR A O 1
ATOM 5801 N N . LYS A 1 715 ? -71.815 64.473 29.056 1.00 55.50 715 LYS A N 1
ATOM 5802 C CA . LYS A 1 715 ? -70.990 65.381 29.875 1.00 55.50 715 LYS A CA 1
ATOM 5803 C C . LYS A 1 715 ? -69.495 65.044 29.854 1.00 55.50 715 LYS A C 1
ATOM 5805 O O . LYS A 1 715 ? -68.677 65.961 29.851 1.00 55.50 715 LYS A O 1
ATOM 5810 N N . GLY A 1 716 ? -69.124 63.763 29.788 1.00 52.97 716 GLY A N 1
ATOM 5811 C CA . GLY A 1 716 ? -67.716 63.342 29.764 1.00 52.97 716 GLY A CA 1
ATOM 5812 C C . GLY A 1 716 ? -66.945 63.796 28.514 1.00 52.97 716 GLY A C 1
ATOM 5813 O O . GLY A 1 716 ? -65.806 64.253 28.622 1.00 52.97 716 GLY A O 1
ATOM 5814 N N . LYS A 1 717 ? -67.577 63.752 27.330 1.00 51.66 717 LYS A N 1
ATOM 5815 C CA . LYS A 1 717 ? -66.925 64.109 26.051 1.00 51.66 717 LYS A CA 1
ATOM 5816 C C . LYS A 1 717 ? -66.529 65.591 25.943 1.00 51.66 717 LYS A C 1
ATOM 5818 O O . LYS A 1 717 ? -65.547 65.901 25.274 1.00 51.66 717 LYS A O 1
ATOM 5823 N N . ALA A 1 718 ? -67.226 66.502 26.626 1.00 51.88 718 ALA A N 1
ATOM 5824 C CA . ALA A 1 718 ? -66.911 67.934 26.579 1.00 51.88 718 ALA A CA 1
ATOM 5825 C C . ALA A 1 718 ? -65.626 68.308 27.349 1.00 51.88 718 ALA A C 1
ATOM 5827 O O . ALA A 1 718 ? -64.970 69.290 27.010 1.00 51.88 718 ALA A O 1
ATOM 5828 N N . ILE A 1 719 ? -65.235 67.522 28.360 1.00 51.47 719 ILE A N 1
ATOM 5829 C CA . ILE A 1 719 ? -64.096 67.843 29.240 1.00 51.47 719 ILE A CA 1
ATOM 5830 C C . ILE A 1 719 ? -62.761 67.366 28.641 1.00 51.47 719 ILE A C 1
ATOM 5832 O O . ILE A 1 719 ? -61.740 68.036 28.792 1.00 51.47 719 ILE A O 1
ATOM 5836 N N . GLN A 1 720 ? -62.751 66.252 27.902 1.00 49.12 720 GLN A N 1
ATOM 5837 C CA . GLN A 1 720 ? -61.518 65.687 27.335 1.00 49.12 720 GLN A CA 1
ATOM 5838 C C . GLN A 1 720 ? -60.917 66.520 26.189 1.00 49.12 720 GLN A C 1
ATOM 5840 O O . GLN A 1 720 ? -59.694 66.613 26.084 1.00 49.12 720 GLN A O 1
ATOM 5845 N N . ILE A 1 721 ? -61.742 67.184 25.371 1.00 52.19 721 ILE A N 1
ATOM 5846 C CA . ILE A 1 721 ? -61.269 67.946 24.198 1.00 52.19 721 ILE A CA 1
ATOM 5847 C C . ILE A 1 721 ? -60.494 69.214 24.610 1.00 52.19 721 ILE A C 1
ATOM 5849 O O . ILE A 1 721 ? -59.592 69.650 23.895 1.00 52.19 721 ILE A O 1
ATOM 5853 N N . ALA A 1 722 ? -60.764 69.781 25.790 1.00 48.28 722 ALA A N 1
ATOM 5854 C CA . ALA A 1 722 ? -60.105 71.006 26.245 1.00 48.28 722 ALA A CA 1
ATOM 5855 C C . ALA A 1 722 ? -58.664 70.797 26.761 1.00 48.28 722 ALA A C 1
ATOM 5857 O O . ALA A 1 722 ? -57.898 71.756 26.829 1.00 48.28 722 ALA A O 1
ATOM 5858 N N . SER A 1 723 ? -58.260 69.570 27.117 1.00 46.53 723 SER A N 1
ATOM 5859 C CA . SER A 1 723 ? -57.015 69.347 27.873 1.00 46.53 723 SER A CA 1
ATOM 5860 C C . SER A 1 723 ? -55.771 68.992 27.038 1.00 46.53 723 SER A C 1
ATOM 5862 O O . SER A 1 723 ? -54.677 68.971 27.598 1.00 46.53 723 SER A O 1
ATOM 5864 N N . GLN A 1 724 ? -55.875 68.694 25.738 1.00 43.78 724 GLN A N 1
ATOM 5865 C CA . GLN A 1 724 ? -54.777 68.027 25.003 1.00 43.78 724 GLN A CA 1
ATOM 5866 C C . GLN A 1 724 ? -53.935 68.905 24.052 1.00 43.78 724 GLN A C 1
ATOM 5868 O O . GLN A 1 724 ? -53.011 68.393 23.425 1.00 43.78 724 GLN A O 1
ATOM 5873 N N . LYS A 1 725 ? -54.147 70.227 23.965 1.00 32.09 725 LYS A N 1
ATOM 5874 C CA . LYS A 1 725 ? -53.327 71.119 23.109 1.00 32.09 725 LYS A CA 1
ATOM 5875 C C . LYS A 1 725 ? -52.522 72.153 23.907 1.00 32.09 725 LYS A C 1
ATOM 5877 O O . LYS A 1 725 ? -52.868 73.327 23.894 1.00 32.09 725 LYS A O 1
ATOM 5882 N N . ASN A 1 726 ? -51.461 71.721 24.601 1.00 26.86 726 ASN A N 1
ATOM 5883 C CA . ASN A 1 726 ? -50.229 72.500 24.855 1.00 26.86 726 ASN A CA 1
ATOM 5884 C C . ASN A 1 726 ? -49.298 71.774 25.841 1.00 26.86 726 ASN A C 1
ATOM 5886 O O . ASN A 1 726 ? -49.687 71.611 26.996 1.00 26.86 726 ASN A O 1
ATOM 5890 N N . LYS A 1 727 ? -48.057 71.450 25.422 1.00 29.38 727 LYS A N 1
ATOM 5891 C CA . LYS A 1 727 ? -46.803 71.758 26.157 1.00 29.38 727 LYS A CA 1
ATOM 5892 C C . LYS A 1 727 ? -45.528 71.137 25.541 1.00 29.38 727 LYS A C 1
ATOM 5894 O O . LYS A 1 727 ? -45.406 69.926 25.433 1.00 29.38 727 LYS A O 1
ATOM 5899 N N . ASN A 1 728 ? -44.552 72.034 25.343 1.00 32.50 728 ASN A N 1
ATOM 5900 C CA . ASN A 1 728 ? -43.111 71.917 25.639 1.00 32.50 728 ASN A CA 1
ATOM 5901 C C . ASN A 1 728 ? -42.123 71.438 24.557 1.00 32.50 728 ASN A C 1
ATOM 5903 O O . ASN A 1 728 ? -41.893 70.250 24.359 1.00 32.50 728 ASN A O 1
ATOM 5907 N N . GLY A 1 729 ? -41.427 72.427 23.979 1.00 30.22 729 GLY A N 1
ATOM 5908 C CA . GLY A 1 729 ? -40.162 72.289 23.259 1.00 30.22 729 GLY A CA 1
ATOM 5909 C C . GLY A 1 729 ? -38.929 72.377 24.172 1.00 30.22 729 GLY A C 1
ATOM 5910 O O . GLY A 1 729 ? -38.935 73.062 25.196 1.00 30.22 729 GLY A O 1
ATOM 5911 N N . VAL A 1 730 ? -37.871 71.678 23.752 1.00 38.34 730 VAL A N 1
ATOM 5912 C CA . VAL A 1 730 ? -36.541 71.582 24.375 1.00 38.34 730 VAL A CA 1
ATOM 5913 C C . VAL A 1 730 ? -35.516 72.328 23.510 1.00 38.34 730 VAL A C 1
ATOM 5915 O O . VAL A 1 730 ? -35.591 72.348 22.283 1.00 38.34 730 VAL A O 1
ATOM 5918 N N . THR A 1 731 ? -34.585 73.006 24.174 1.00 46.69 731 THR A N 1
ATOM 5919 C CA . THR A 1 731 ? -33.775 74.125 23.682 1.00 46.69 731 THR A CA 1
ATOM 5920 C C . THR A 1 731 ? -32.600 73.723 22.773 1.00 46.69 731 THR A C 1
ATOM 5922 O O . THR A 1 731 ? -31.792 72.852 23.088 1.00 46.69 731 THR A O 1
ATOM 5925 N N . ARG A 1 732 ? -32.459 74.471 21.671 1.00 48.97 732 ARG A N 1
ATOM 5926 C CA . ARG A 1 732 ? -31.519 74.335 20.537 1.00 48.97 732 ARG A CA 1
ATOM 5927 C C . ARG A 1 732 ? -30.037 74.087 20.871 1.00 48.97 732 ARG A C 1
ATOM 5929 O O . ARG A 1 732 ? -29.350 73.442 20.092 1.00 48.97 732 ARG A O 1
ATOM 5936 N N . LEU A 1 733 ? -29.529 74.557 22.010 1.00 50.19 733 LEU A N 1
ATOM 5937 C CA . LEU A 1 733 ? -28.103 74.422 22.350 1.00 50.19 733 LEU A CA 1
ATOM 5938 C C . LEU A 1 733 ? -27.726 73.016 22.852 1.00 50.19 733 LEU A C 1
ATOM 5940 O O . LEU A 1 733 ? -26.582 72.591 22.699 1.00 50.19 733 LEU A O 1
ATOM 5944 N N . ALA A 1 734 ? -28.691 72.269 23.404 1.00 53.88 734 ALA A N 1
ATOM 5945 C CA . ALA A 1 734 ? -28.500 70.852 23.712 1.00 53.88 734 ALA A CA 1
ATOM 5946 C C . ALA A 1 734 ? -28.358 70.026 22.419 1.00 53.88 734 ALA A C 1
ATOM 5948 O O . ALA A 1 734 ? -27.549 69.104 22.357 1.00 53.88 734 ALA A O 1
ATOM 5949 N N . VAL A 1 735 ? -29.070 70.430 21.361 1.00 60.41 735 VAL A N 1
ATOM 5950 C CA . VAL A 1 735 ? -29.078 69.756 20.054 1.00 60.41 735 VAL A CA 1
ATOM 5951 C C . VAL A 1 735 ? -27.710 69.822 19.364 1.00 60.41 735 VAL A C 1
ATOM 5953 O O . VAL A 1 735 ? -27.296 68.853 18.737 1.00 60.41 735 VAL A O 1
ATOM 5956 N N . GLU A 1 736 ? -26.962 70.921 19.492 1.00 62.47 736 GLU A N 1
ATOM 5957 C CA . GLU A 1 736 ? -25.665 71.074 18.807 1.00 62.47 736 GLU A CA 1
ATOM 5958 C C . GLU A 1 736 ? -24.535 70.237 19.428 1.00 62.47 736 GLU A C 1
ATOM 5960 O O . GLU A 1 736 ? -23.735 69.644 18.697 1.00 62.47 736 GLU A O 1
ATOM 5965 N N . LYS A 1 737 ? -24.481 70.122 20.763 1.00 67.88 737 LYS A N 1
ATOM 5966 C CA . LYS A 1 737 ? -23.529 69.212 21.429 1.00 67.88 737 LYS A CA 1
ATOM 5967 C C . LYS A 1 737 ? -23.868 67.751 21.159 1.00 67.88 737 LYS A C 1
ATOM 5969 O O . LYS A 1 737 ? -22.959 66.957 20.906 1.00 67.88 737 LYS A O 1
ATOM 5974 N N . GLU A 1 738 ? -25.157 67.427 21.151 1.00 67.31 738 GLU A N 1
ATOM 5975 C CA . GLU A 1 738 ? -25.624 66.089 20.809 1.00 67.31 738 GLU A CA 1
ATOM 5976 C C . GLU A 1 738 ? -25.268 65.745 19.358 1.00 67.31 738 GLU A C 1
ATOM 5978 O O . GLU A 1 738 ? -24.722 64.677 19.104 1.00 67.31 738 GLU A O 1
ATOM 5983 N N . ASN A 1 739 ? -25.414 66.686 18.419 1.00 73.38 739 ASN A N 1
ATOM 5984 C CA . ASN A 1 739 ? -25.016 66.495 17.021 1.00 73.38 739 ASN A CA 1
ATOM 5985 C C . ASN A 1 739 ? -23.529 66.155 16.852 1.00 73.38 739 ASN A C 1
ATOM 5987 O O . ASN A 1 739 ? -23.189 65.277 16.063 1.00 73.38 739 ASN A O 1
ATOM 5991 N N . MET A 1 740 ? -22.624 66.805 17.589 1.00 73.62 740 MET A N 1
ATOM 5992 C CA . MET A 1 740 ? -21.186 66.507 17.495 1.00 73.62 740 MET A CA 1
ATOM 5993 C C . MET A 1 740 ? -20.826 65.128 18.068 1.00 73.62 740 MET A C 1
ATOM 5995 O O . MET A 1 740 ? -19.978 64.430 17.501 1.00 73.62 740 MET A O 1
ATOM 5999 N N . ARG A 1 741 ? -21.475 64.719 19.168 1.00 76.69 741 ARG A N 1
ATOM 6000 C CA . ARG A 1 741 ? -21.343 63.366 19.737 1.00 76.69 741 ARG A CA 1
ATOM 6001 C C . ARG A 1 741 ? -21.869 62.322 18.752 1.00 76.69 741 ARG A C 1
ATOM 6003 O O . ARG A 1 741 ? -21.144 61.387 18.413 1.00 76.69 741 ARG A O 1
ATOM 6010 N N . LEU A 1 742 ? -23.064 62.559 18.213 1.00 73.50 742 LEU A N 1
ATOM 6011 C CA . LEU A 1 742 ? -23.702 61.723 17.201 1.00 73.50 742 LEU A CA 1
ATOM 6012 C C . LEU A 1 742 ? -22.857 61.620 15.930 1.00 73.50 742 LEU A C 1
ATOM 6014 O O . LEU A 1 742 ? -22.793 60.548 15.350 1.00 73.50 742 LEU A O 1
ATOM 6018 N N . PHE A 1 743 ? -22.143 62.669 15.510 1.00 77.88 743 PHE A N 1
ATOM 6019 C CA . PHE A 1 743 ? -21.296 62.605 14.314 1.00 77.88 743 PHE A CA 1
ATOM 6020 C C . PHE A 1 743 ? -20.065 61.702 14.503 1.00 77.88 743 PHE A C 1
ATOM 6022 O O . PHE A 1 743 ? -19.693 60.947 13.600 1.00 77.88 743 PHE A O 1
ATOM 6029 N N . LYS A 1 744 ? -19.435 61.739 15.686 1.00 78.69 744 LYS A N 1
ATOM 6030 C CA . LYS A 1 744 ? -18.336 60.818 16.027 1.00 78.69 744 LYS A CA 1
ATOM 6031 C C . LYS A 1 744 ? -18.836 59.381 16.157 1.00 78.69 744 LYS A C 1
ATOM 6033 O O . LYS A 1 744 ? -18.210 58.477 15.604 1.00 78.69 744 LYS A O 1
ATOM 6038 N N . GLU A 1 745 ? -19.971 59.180 16.821 1.00 77.19 745 GLU A N 1
ATOM 6039 C CA . GLU A 1 745 ? -20.612 57.866 16.931 1.00 77.19 745 GLU A CA 1
ATOM 6040 C C . GLU A 1 745 ? -21.056 57.331 15.568 1.00 77.19 745 GLU A C 1
ATOM 6042 O O . GLU A 1 745 ? -20.830 56.160 15.281 1.00 77.19 745 GLU A O 1
ATOM 6047 N N . LEU A 1 746 ? -21.571 58.182 14.679 1.00 76.38 746 LEU A N 1
ATOM 6048 C CA . LEU A 1 746 ? -21.954 57.823 13.314 1.00 76.38 746 LEU A CA 1
ATOM 6049 C C . LEU A 1 746 ? -20.747 57.348 12.504 1.00 76.38 746 LEU A C 1
ATOM 6051 O O . LEU A 1 746 ? -20.846 56.352 11.794 1.00 76.38 746 LEU A O 1
ATOM 6055 N N . ASN A 1 747 ? -19.596 58.019 12.605 1.00 82.31 747 ASN A N 1
ATOM 6056 C CA . ASN A 1 747 ? -18.388 57.587 11.898 1.00 82.31 747 ASN A CA 1
ATOM 6057 C C . ASN A 1 747 ? -17.812 56.285 12.467 1.00 82.31 747 ASN A C 1
ATOM 6059 O O . ASN A 1 747 ? -17.439 55.404 11.690 1.00 82.31 747 ASN A O 1
ATOM 6063 N N . ALA A 1 748 ? -17.803 56.121 13.794 1.00 81.38 748 ALA A N 1
ATOM 6064 C CA . ALA A 1 748 ? -17.416 54.861 14.425 1.00 81.38 748 ALA A CA 1
ATOM 6065 C C . ALA A 1 748 ? -18.360 53.719 14.005 1.00 81.38 748 ALA A C 1
ATOM 6067 O O . ALA A 1 748 ? -17.897 52.667 13.565 1.00 81.38 748 ALA A O 1
ATOM 6068 N N . LYS A 1 749 ? -19.679 53.958 14.023 1.00 79.38 749 LYS A N 1
ATOM 6069 C CA . LYS A 1 749 ? -20.699 52.999 13.580 1.00 79.38 749 LYS A CA 1
ATOM 6070 C C . LYS A 1 749 ? -20.645 52.720 12.086 1.00 79.38 749 LYS A C 1
ATOM 6072 O O . LYS A 1 749 ? -20.862 51.583 11.698 1.00 79.38 749 LYS A O 1
ATOM 6077 N N . ARG A 1 750 ? -20.279 53.683 11.237 1.00 80.75 750 ARG A N 1
ATOM 6078 C CA . ARG A 1 750 ? -20.026 53.442 9.804 1.00 80.75 750 ARG A CA 1
ATOM 6079 C C . ARG A 1 750 ? -18.816 52.543 9.586 1.00 80.75 750 ARG A C 1
ATOM 6081 O O . ARG A 1 750 ? -18.867 51.655 8.739 1.00 80.75 750 ARG A O 1
ATOM 6088 N N . GLN A 1 751 ? -17.733 52.750 10.330 1.00 82.06 751 GLN A N 1
ATOM 6089 C CA . GLN A 1 751 ? -16.544 51.905 10.222 1.00 82.06 751 GLN A CA 1
ATOM 6090 C C . GLN A 1 751 ? -16.813 50.491 10.757 1.00 82.06 751 GLN A C 1
ATOM 6092 O O . GLN A 1 751 ? -16.389 49.509 10.147 1.00 82.06 751 GLN A O 1
ATOM 6097 N N . GLU A 1 752 ? -17.568 50.382 11.851 1.00 79.31 752 GLU A N 1
ATOM 6098 C CA . GLU A 1 752 ? -18.043 49.113 12.400 1.00 79.31 752 GLU A CA 1
ATOM 6099 C C . GLU A 1 752 ? -19.008 48.409 11.434 1.00 79.31 752 GLU A C 1
ATOM 6101 O O . GLU A 1 752 ? -18.815 47.235 11.139 1.00 79.31 752 GLU A O 1
ATOM 6106 N N . SER A 1 753 ? -19.960 49.136 10.842 1.00 78.62 753 SER A N 1
ATOM 6107 C CA . SER A 1 753 ? -20.885 48.634 9.820 1.00 78.62 753 SER A CA 1
ATOM 6108 C C . SER A 1 753 ? -20.142 48.117 8.596 1.00 78.62 753 SER A C 1
ATOM 6110 O O . SER A 1 753 ? -20.465 47.039 8.126 1.00 78.62 753 SER A O 1
ATOM 6112 N N . ARG A 1 754 ? -19.109 48.818 8.105 1.00 84.44 754 ARG A N 1
ATOM 6113 C CA . ARG A 1 754 ? -18.282 48.332 6.984 1.00 84.44 754 ARG A CA 1
ATOM 6114 C C . ARG A 1 754 ? -17.500 47.070 7.343 1.00 84.44 754 ARG A C 1
ATOM 6116 O O . ARG A 1 754 ? -17.367 46.179 6.511 1.00 84.44 754 ARG A O 1
ATOM 6123 N N . ARG A 1 755 ? -16.981 46.971 8.574 1.00 83.50 755 ARG A N 1
ATOM 6124 C CA . ARG A 1 755 ? -16.326 45.744 9.062 1.00 83.50 755 ARG A CA 1
ATOM 6125 C C . ARG A 1 755 ? -17.314 44.585 9.166 1.00 83.50 755 ARG A C 1
ATOM 6127 O O . ARG A 1 755 ? -16.986 43.487 8.736 1.00 83.50 755 ARG A O 1
ATOM 6134 N N . LYS A 1 756 ? -18.513 44.832 9.698 1.00 83.69 756 LYS A N 1
ATOM 6135 C CA . LYS A 1 756 ? -19.587 43.837 9.786 1.00 83.69 756 LYS A CA 1
ATOM 6136 C C . LYS A 1 756 ? -20.084 43.428 8.402 1.00 83.69 756 LYS A C 1
ATOM 6138 O O . LYS A 1 756 ? -20.225 42.243 8.168 1.00 83.69 756 LYS A O 1
ATOM 6143 N N . GLU A 1 757 ? -20.243 44.358 7.465 1.00 84.56 757 GLU A N 1
ATOM 6144 C CA . GLU A 1 757 ? -20.612 44.060 6.076 1.00 84.56 757 GLU A CA 1
ATOM 6145 C C . GLU A 1 757 ? -19.546 43.202 5.379 1.00 84.56 757 GLU A C 1
ATOM 6147 O O . GLU A 1 757 ? -19.883 42.261 4.665 1.00 84.56 757 GLU A O 1
ATOM 6152 N N . LYS A 1 758 ? -18.254 43.472 5.622 1.00 86.94 758 LYS A N 1
ATOM 6153 C CA . LYS A 1 758 ? -17.165 42.628 5.114 1.00 86.94 758 LYS A CA 1
ATOM 6154 C C . LYS A 1 758 ? -17.223 41.212 5.701 1.00 86.94 758 LYS A C 1
ATOM 6156 O O . LYS A 1 758 ? -17.162 40.257 4.939 1.00 86.94 758 LYS A O 1
ATOM 6161 N N . LEU A 1 759 ? -17.410 41.089 7.018 1.00 85.62 759 LEU A N 1
ATOM 6162 C CA . LEU A 1 759 ? -17.573 39.794 7.691 1.00 85.62 759 LEU A CA 1
ATOM 6163 C C . LEU A 1 759 ? -18.820 39.039 7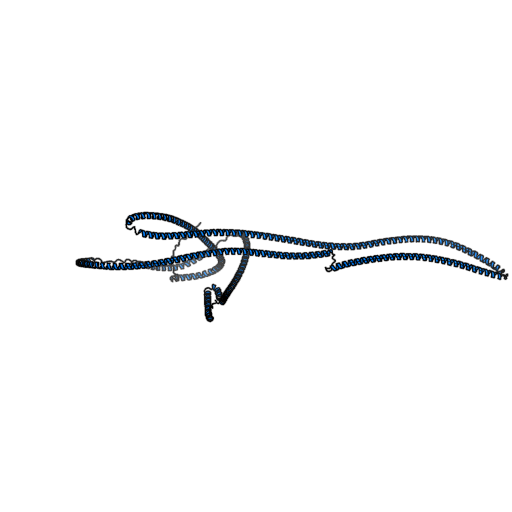.209 1.00 85.62 759 LEU A C 1
ATOM 6165 O O . LEU A 1 759 ? -18.765 37.829 7.038 1.00 85.62 759 LEU A O 1
ATOM 6169 N N . VAL A 1 760 ? -19.929 39.738 6.950 1.00 83.75 760 VAL A N 1
ATOM 6170 C CA . VAL A 1 760 ? -21.147 39.141 6.382 1.00 83.75 760 VAL A CA 1
ATOM 6171 C C . VAL A 1 760 ? -20.884 38.639 4.965 1.00 83.75 760 VAL A C 1
ATOM 6173 O O . VAL A 1 760 ? -21.266 37.520 4.663 1.00 83.75 760 VAL A O 1
ATOM 6176 N N . LYS A 1 761 ? -20.179 39.395 4.111 1.00 86.88 761 LYS A N 1
ATOM 6177 C CA . LYS A 1 761 ? -19.809 38.925 2.761 1.00 86.88 761 LYS A CA 1
ATOM 6178 C C . LYS A 1 761 ? -18.880 37.712 2.794 1.00 86.88 761 LYS A C 1
ATOM 6180 O O . LYS A 1 761 ? -19.068 36.797 2.003 1.00 86.88 761 LYS A O 1
ATOM 6185 N N . GLU A 1 762 ? -17.900 37.699 3.696 1.00 87.50 762 GLU A N 1
ATOM 6186 C CA . GLU A 1 762 ? -17.015 36.544 3.900 1.00 87.50 762 GLU A CA 1
ATOM 6187 C C . GLU A 1 762 ? -17.815 35.325 4.390 1.00 87.50 762 GLU A C 1
ATOM 6189 O O . GLU A 1 762 ? -17.691 34.249 3.813 1.00 87.50 762 GLU A O 1
ATOM 6194 N N . SER A 1 763 ? -18.715 35.512 5.360 1.00 81.62 763 SER A N 1
ATOM 6195 C CA . SER A 1 763 ? -19.583 34.450 5.883 1.00 81.62 763 SER A CA 1
ATOM 6196 C C . SER A 1 763 ? -20.607 33.946 4.860 1.00 81.62 763 SER A C 1
ATOM 6198 O O . SER A 1 763 ? -20.872 32.750 4.827 1.00 81.62 763 SER A O 1
ATOM 6200 N N . MET A 1 764 ? -21.154 34.816 4.005 1.00 83.00 764 MET A N 1
ATOM 6201 C CA . MET A 1 764 ? -22.026 34.417 2.894 1.00 83.00 764 MET A CA 1
ATOM 6202 C C . MET A 1 764 ? -21.255 33.604 1.854 1.00 83.00 764 MET A C 1
ATOM 6204 O O . MET A 1 764 ? -21.724 32.550 1.454 1.00 83.00 764 MET A O 1
ATOM 6208 N N . ALA A 1 765 ? -20.043 34.027 1.478 1.00 87.25 765 ALA A N 1
ATOM 6209 C CA . ALA A 1 765 ? -19.211 33.271 0.540 1.00 87.25 765 ALA A CA 1
ATOM 6210 C C . ALA A 1 765 ? -18.787 31.899 1.099 1.00 87.25 765 ALA A C 1
ATOM 6212 O O . ALA A 1 765 ? -18.632 30.938 0.346 1.00 87.25 765 ALA A O 1
ATOM 6213 N N . GLU A 1 766 ? -18.583 31.802 2.414 1.00 86.12 766 GLU A N 1
ATOM 6214 C CA . GLU A 1 766 ? -18.307 30.537 3.094 1.00 86.12 766 GLU A CA 1
ATOM 6215 C C . GLU A 1 766 ? -19.560 29.653 3.180 1.00 86.12 766 GLU A C 1
ATOM 6217 O O . GLU A 1 766 ? -19.470 28.462 2.892 1.00 86.12 766 GLU A O 1
ATOM 6222 N N . MET A 1 767 ? -20.738 30.230 3.451 1.00 81.81 767 MET A N 1
ATOM 6223 C CA . MET A 1 767 ? -22.023 29.522 3.359 1.00 81.81 767 MET A CA 1
ATOM 6224 C C . MET A 1 767 ? -22.303 29.003 1.947 1.00 81.81 767 MET A C 1
ATOM 6226 O O . MET A 1 767 ? -22.672 27.843 1.816 1.00 81.81 767 MET A O 1
ATOM 6230 N N . ASP A 1 768 ? -22.077 29.801 0.902 1.00 88.12 768 ASP A N 1
ATOM 6231 C CA . ASP A 1 768 ? -22.279 29.381 -0.491 1.00 88.12 768 ASP A CA 1
ATOM 6232 C C . ASP A 1 768 ? -21.329 28.235 -0.878 1.00 88.12 768 ASP A C 1
ATOM 6234 O O . ASP A 1 768 ? -21.723 27.308 -1.585 1.00 88.12 768 ASP A O 1
ATOM 6238 N N . ARG A 1 769 ? -20.080 28.254 -0.384 1.00 87.88 769 ARG A N 1
ATOM 6239 C CA . ARG A 1 769 ? -19.140 27.132 -0.558 1.00 87.88 769 ARG A CA 1
ATOM 6240 C C . ARG A 1 769 ? -19.620 25.872 0.150 1.00 87.88 769 ARG A C 1
ATOM 6242 O O . ARG A 1 769 ? -19.631 24.815 -0.468 1.00 87.88 769 ARG A O 1
ATOM 6249 N N . ILE A 1 770 ? -20.032 25.989 1.413 1.00 88.50 770 ILE A N 1
ATOM 6250 C CA . ILE A 1 770 ? -20.542 24.853 2.188 1.00 88.50 770 ILE A CA 1
ATOM 6251 C C . ILE A 1 770 ? -21.816 24.299 1.541 1.00 88.50 770 ILE A C 1
ATOM 6253 O O . ILE A 1 770 ? -21.941 23.088 1.419 1.00 88.50 770 ILE A O 1
ATOM 6257 N N . ALA A 1 771 ? -22.727 25.153 1.071 1.00 86.50 771 ALA A N 1
ATOM 6258 C CA . ALA A 1 771 ? -23.932 24.737 0.359 1.00 86.50 771 ALA A CA 1
ATOM 6259 C C . ALA A 1 771 ? -23.593 23.979 -0.935 1.00 86.50 771 ALA A C 1
ATOM 6261 O O . ALA A 1 771 ? -24.135 22.904 -1.165 1.00 86.50 771 ALA A O 1
ATOM 6262 N N . ALA A 1 772 ? -22.633 24.469 -1.727 1.00 87.69 772 ALA A N 1
ATOM 6263 C CA . ALA A 1 772 ? -22.183 23.777 -2.935 1.00 87.69 772 ALA A CA 1
ATOM 6264 C C . ALA A 1 772 ? -21.520 22.416 -2.640 1.00 87.69 772 ALA A C 1
ATOM 6266 O O . ALA A 1 772 ? -21.674 21.472 -3.418 1.00 87.69 772 ALA A O 1
ATOM 6267 N N . ASP A 1 773 ? -20.786 22.298 -1.531 1.00 87.19 773 ASP A N 1
ATOM 6268 C CA . ASP A 1 773 ? -20.192 21.029 -1.098 1.00 87.19 773 ASP A CA 1
ATOM 6269 C C . ASP A 1 773 ? -21.259 20.063 -0.553 1.00 87.19 773 ASP A C 1
ATOM 6271 O O . ASP A 1 773 ? -21.224 18.872 -0.867 1.00 87.19 773 ASP A O 1
ATOM 6275 N N . VAL A 1 774 ? -22.264 20.562 0.177 1.00 85.31 774 VAL A N 1
ATOM 6276 C CA . VAL A 1 774 ? -23.444 19.778 0.581 1.00 85.31 774 VAL A CA 1
ATOM 6277 C C . VAL A 1 774 ? -24.188 19.269 -0.652 1.00 85.31 774 VAL A C 1
ATOM 6279 O O . VAL A 1 774 ? -24.454 18.076 -0.733 1.00 85.31 774 VAL A O 1
ATOM 6282 N N . ASP A 1 775 ? -24.431 20.109 -1.657 1.00 88.00 775 ASP A N 1
ATOM 6283 C CA . ASP A 1 775 ? -25.091 19.681 -2.893 1.00 88.00 775 ASP A CA 1
ATOM 6284 C C . ASP A 1 775 ? -24.269 18.619 -3.636 1.00 88.00 775 ASP A C 1
ATOM 6286 O O . ASP A 1 775 ? -24.829 17.614 -4.076 1.00 88.00 775 ASP A O 1
ATOM 6290 N N . ARG A 1 776 ? -22.939 18.775 -3.735 1.00 85.44 776 ARG A N 1
ATOM 6291 C CA . ARG A 1 776 ? -22.067 17.739 -4.320 1.00 85.44 776 ARG A CA 1
ATOM 6292 C C . ARG A 1 776 ? -22.157 16.419 -3.569 1.00 85.44 776 ARG A C 1
ATOM 6294 O O . ARG A 1 776 ? -22.362 15.387 -4.202 1.00 85.44 776 ARG A O 1
ATOM 6301 N N . THR A 1 777 ? -22.037 16.446 -2.243 1.00 83.94 777 THR A N 1
ATOM 6302 C CA . THR A 1 777 ? -22.130 15.220 -1.437 1.00 83.94 777 THR A CA 1
ATOM 6303 C C . THR A 1 777 ? -23.522 14.589 -1.518 1.00 83.94 777 THR A C 1
ATOM 6305 O O . THR A 1 777 ? -23.626 13.371 -1.615 1.00 83.94 777 THR A O 1
ATOM 6308 N N . GLN A 1 778 ? -24.590 15.388 -1.600 1.00 86.38 778 GLN A N 1
ATOM 6309 C CA . GLN A 1 778 ? -25.955 14.907 -1.830 1.00 86.38 778 GLN A CA 1
ATOM 6310 C C . GLN A 1 778 ? -26.079 14.186 -3.185 1.00 86.38 778 GLN A C 1
ATOM 6312 O O . GLN A 1 778 ? -26.691 13.122 -3.255 1.00 86.38 778 GLN A O 1
ATOM 6317 N N . HIS A 1 779 ? -25.472 14.720 -4.252 1.00 85.38 779 HIS A N 1
ATOM 6318 C CA . HIS A 1 779 ? -25.456 14.075 -5.573 1.00 85.38 779 HIS A CA 1
ATOM 6319 C C . HIS A 1 779 ? -24.612 12.790 -5.577 1.00 85.38 779 HIS A C 1
ATOM 6321 O O . HIS A 1 779 ? -24.983 11.810 -6.220 1.00 85.38 779 HIS A O 1
ATOM 6327 N N . GLU A 1 780 ? -23.490 12.762 -4.853 1.00 85.56 780 GLU A N 1
ATOM 6328 C CA . GLU A 1 780 ? -22.683 11.548 -4.673 1.00 85.56 780 GLU A CA 1
ATOM 6329 C C . GLU A 1 780 ? -23.459 10.459 -3.922 1.00 85.56 780 GLU A C 1
ATOM 6331 O O . GLU A 1 780 ? -23.452 9.309 -4.359 1.00 85.56 780 GLU A O 1
ATOM 6336 N N . ILE A 1 781 ? -24.186 10.820 -2.858 1.00 84.94 781 ILE A N 1
ATOM 6337 C CA . ILE A 1 781 ? -25.060 9.899 -2.117 1.00 84.94 781 ILE A CA 1
ATOM 6338 C C . ILE A 1 781 ? -26.167 9.363 -3.028 1.00 84.94 781 ILE A C 1
ATOM 6340 O O . ILE A 1 781 ? -26.329 8.153 -3.114 1.00 84.94 781 ILE A O 1
ATOM 6344 N N . GLN A 1 782 ? -26.862 10.222 -3.779 1.00 87.56 782 GLN A N 1
ATOM 6345 C CA . GLN A 1 782 ? -27.910 9.786 -4.713 1.00 87.56 782 GLN A CA 1
ATOM 6346 C C . GLN A 1 782 ? -27.378 8.837 -5.797 1.00 87.56 782 GLN A C 1
ATOM 6348 O O . GLN A 1 782 ? -28.039 7.860 -6.146 1.00 87.56 782 GLN A O 1
ATOM 6353 N N . ASN A 1 783 ? -26.170 9.086 -6.313 1.00 87.81 783 ASN A N 1
ATOM 6354 C CA . ASN A 1 783 ? -25.526 8.189 -7.273 1.00 87.81 783 ASN A CA 1
ATOM 6355 C C . ASN A 1 783 ? -25.147 6.842 -6.644 1.00 87.81 783 ASN A C 1
ATOM 6357 O O . ASN A 1 783 ? -25.278 5.807 -7.297 1.00 87.81 783 ASN A O 1
ATOM 6361 N N . LEU A 1 784 ? -24.670 6.843 -5.397 1.00 85.88 784 LEU A N 1
ATOM 6362 C CA . LEU A 1 784 ? -24.373 5.617 -4.659 1.00 85.88 784 LEU A CA 1
ATOM 6363 C C . LEU A 1 784 ? -25.650 4.836 -4.336 1.00 85.88 784 LEU A C 1
ATOM 6365 O O . LEU A 1 784 ? -25.658 3.623 -4.519 1.00 85.88 784 LEU A O 1
ATOM 6369 N N . ASP A 1 785 ? -26.733 5.505 -3.940 1.00 85.12 785 ASP A N 1
ATOM 6370 C CA . ASP A 1 785 ? -28.035 4.877 -3.694 1.00 85.12 785 ASP A CA 1
ATOM 6371 C C . ASP A 1 785 ? -28.584 4.227 -4.972 1.00 85.12 785 ASP A C 1
ATOM 6373 O O . ASP A 1 785 ? -28.986 3.064 -4.942 1.00 85.12 785 ASP A O 1
ATOM 6377 N N . ALA A 1 786 ? -28.493 4.910 -6.119 1.00 86.00 786 ALA A N 1
ATOM 6378 C CA . ALA A 1 786 ? -28.872 4.340 -7.413 1.00 86.00 786 ALA A CA 1
ATOM 6379 C C . ALA A 1 786 ? -28.014 3.116 -7.795 1.00 86.00 786 ALA A C 1
ATOM 6381 O O . ALA A 1 786 ? -28.533 2.129 -8.317 1.00 86.00 786 ALA A O 1
ATOM 6382 N N . GLN A 1 787 ? -26.704 3.139 -7.511 1.00 87.19 787 GLN A N 1
ATOM 6383 C CA . GLN A 1 787 ? -25.827 1.977 -7.717 1.00 87.19 787 GLN A CA 1
ATOM 6384 C C . GLN A 1 787 ? -26.157 0.822 -6.766 1.00 87.19 787 GLN A C 1
ATOM 6386 O O . GLN A 1 787 ? -26.093 -0.339 -7.168 1.00 87.19 787 GLN A O 1
ATOM 6391 N N . ILE A 1 788 ? -26.505 1.116 -5.511 1.00 83.56 788 ILE A N 1
ATOM 6392 C CA . ILE A 1 788 ? -26.934 0.110 -4.537 1.00 83.56 788 ILE A CA 1
ATOM 6393 C C . ILE A 1 788 ? -28.235 -0.542 -5.004 1.00 83.56 788 ILE A C 1
ATOM 6395 O O . ILE A 1 788 ? -28.333 -1.767 -4.957 1.00 83.56 788 ILE A O 1
ATOM 6399 N N . GLU A 1 789 ? -29.205 0.239 -5.478 1.00 87.81 789 GLU A N 1
ATOM 6400 C CA . GLU A 1 789 ? -30.483 -0.271 -5.981 1.00 87.81 789 GLU A CA 1
ATOM 6401 C C . GLU A 1 789 ? -30.292 -1.153 -7.228 1.00 87.81 789 GLU A C 1
ATOM 6403 O O . GLU A 1 789 ? -30.829 -2.263 -7.284 1.00 87.81 789 GLU A O 1
ATOM 6408 N N . ASP A 1 790 ? -29.436 -0.742 -8.172 1.00 86.69 790 ASP A N 1
ATOM 6409 C CA . ASP A 1 790 ? -29.076 -1.557 -9.341 1.00 86.69 790 ASP A CA 1
ATOM 6410 C C . ASP A 1 790 ? -28.388 -2.874 -8.936 1.00 86.69 790 ASP A C 1
ATOM 6412 O O . ASP A 1 790 ? -28.801 -3.958 -9.355 1.00 86.69 790 ASP A O 1
ATOM 6416 N N . LEU A 1 791 ? -27.394 -2.820 -8.040 1.00 84.31 791 LEU A N 1
ATOM 6417 C CA . LEU A 1 791 ? -26.709 -4.015 -7.532 1.00 84.31 791 LEU A CA 1
ATOM 6418 C C . LEU A 1 791 ? -27.653 -4.939 -6.752 1.00 84.31 791 LEU A C 1
ATOM 6420 O O . LEU A 1 791 ? -27.555 -6.163 -6.870 1.00 84.31 791 LEU A O 1
ATOM 6424 N N . GLN A 1 792 ? -28.587 -4.390 -5.971 1.00 85.81 792 GLN A N 1
ATOM 6425 C CA . GLN A 1 792 ? -29.622 -5.173 -5.296 1.00 85.81 792 GLN A CA 1
ATOM 6426 C C . GLN A 1 792 ? -30.543 -5.864 -6.308 1.00 85.81 792 GLN A C 1
ATOM 6428 O O . GLN A 1 792 ? -30.827 -7.056 -6.147 1.00 85.81 792 GLN A O 1
ATOM 6433 N N . GLY A 1 793 ? -30.935 -5.166 -7.379 1.00 84.06 793 GLY A N 1
ATOM 6434 C CA . GLY A 1 793 ? -31.678 -5.736 -8.503 1.00 84.06 793 GLY A CA 1
ATOM 6435 C C . GLY A 1 793 ? -30.925 -6.885 -9.180 1.00 84.06 793 GLY A C 1
ATOM 6436 O O . GLY A 1 793 ? -31.482 -7.972 -9.366 1.00 84.06 793 GLY A O 1
ATOM 6437 N N . GLN A 1 794 ? -29.632 -6.705 -9.460 1.00 86.31 794 GLN A N 1
ATOM 6438 C CA . GLN A 1 794 ? -28.774 -7.748 -10.035 1.00 86.31 794 GLN A CA 1
ATOM 6439 C C . GLN A 1 794 ? -28.632 -8.965 -9.106 1.00 86.31 794 GLN A C 1
ATOM 6441 O O . GLN A 1 794 ? -28.734 -10.108 -9.559 1.00 86.31 794 GLN A O 1
ATOM 6446 N N . ILE A 1 795 ? -28.451 -8.754 -7.797 1.00 81.25 795 ILE A N 1
ATOM 6447 C CA . ILE A 1 795 ? -28.384 -9.839 -6.805 1.00 81.25 795 ILE A CA 1
ATOM 6448 C C . ILE A 1 795 ? -29.715 -10.596 -6.737 1.00 81.25 795 ILE A C 1
ATOM 6450 O O . ILE A 1 795 ? -29.712 -11.828 -6.651 1.00 81.25 795 ILE A O 1
ATOM 6454 N N . ALA A 1 796 ? -30.850 -9.894 -6.768 1.00 84.00 796 ALA A N 1
ATOM 6455 C CA . ALA A 1 796 ? -32.171 -10.517 -6.772 1.00 84.00 796 ALA A CA 1
ATOM 6456 C C . ALA A 1 796 ? -32.384 -11.371 -8.034 1.00 84.00 796 ALA A C 1
ATOM 6458 O O . ALA A 1 796 ? -32.800 -12.528 -7.927 1.00 84.00 796 ALA A O 1
ATOM 6459 N N . ALA A 1 797 ? -32.010 -10.856 -9.210 1.00 83.31 797 ALA A N 1
ATOM 6460 C CA . ALA A 1 797 ? -32.058 -11.597 -10.469 1.00 83.31 797 ALA A CA 1
ATOM 6461 C C . ALA A 1 797 ? -31.156 -12.845 -10.441 1.00 83.31 797 ALA A C 1
ATOM 6463 O O . ALA A 1 797 ? -31.610 -13.943 -10.768 1.00 83.31 797 ALA A O 1
ATOM 6464 N N . ALA A 1 798 ? -29.915 -12.713 -9.960 1.00 82.56 798 ALA A N 1
ATOM 6465 C CA . ALA A 1 798 ? -28.973 -13.826 -9.832 1.00 82.56 798 ALA A CA 1
ATOM 6466 C C . ALA A 1 798 ? -29.450 -14.895 -8.832 1.00 82.56 798 ALA A C 1
ATOM 6468 O O . ALA A 1 798 ? -29.292 -16.093 -9.073 1.00 82.56 798 ALA A O 1
ATOM 6469 N N . LYS A 1 799 ? -30.078 -14.490 -7.718 1.00 79.94 799 LYS A N 1
ATOM 6470 C CA . LYS A 1 799 ? -30.721 -15.424 -6.779 1.00 79.94 799 LYS A CA 1
ATOM 6471 C C . LYS A 1 799 ? -31.885 -16.171 -7.435 1.00 79.94 799 LYS A C 1
ATOM 6473 O O . LYS A 1 799 ? -32.004 -17.377 -7.231 1.00 79.94 799 LYS A O 1
ATOM 6478 N N . LYS A 1 800 ? -32.711 -15.491 -8.239 1.00 79.12 800 LYS A N 1
ATOM 6479 C CA . LYS A 1 800 ? -33.836 -16.110 -8.963 1.00 79.12 800 LYS A CA 1
ATOM 6480 C C . LYS A 1 800 ? -33.351 -17.139 -9.992 1.00 79.12 800 LYS A C 1
ATOM 6482 O O . LYS A 1 800 ? -33.877 -18.248 -10.030 1.00 79.12 800 LYS A O 1
ATOM 6487 N N . GLU A 1 801 ? -32.313 -16.809 -10.759 1.00 79.75 801 GLU A N 1
ATOM 6488 C CA . GLU A 1 801 ? -31.607 -17.729 -11.670 1.00 79.75 801 GLU A CA 1
ATOM 6489 C C . GLU A 1 801 ? -31.040 -18.952 -10.935 1.00 79.75 801 GLU A C 1
ATOM 6491 O O . GLU A 1 801 ? -31.295 -20.092 -11.326 1.00 79.75 801 GLU A O 1
ATOM 6496 N N . ARG A 1 802 ? -30.330 -18.736 -9.819 1.00 83.25 802 ARG A N 1
ATOM 6497 C CA . ARG A 1 802 ? -29.774 -19.825 -9.004 1.00 83.25 802 ARG A CA 1
ATOM 6498 C C . ARG A 1 802 ? -30.867 -20.767 -8.495 1.00 83.25 802 ARG A C 1
ATOM 6500 O O . ARG A 1 802 ? -30.698 -21.980 -8.595 1.00 83.25 802 ARG A O 1
ATOM 6507 N N . ASN A 1 803 ? -31.958 -20.228 -7.952 1.00 80.88 803 ASN A N 1
ATOM 6508 C CA . ASN A 1 803 ? -33.057 -21.039 -7.428 1.00 80.88 803 ASN A CA 1
ATOM 6509 C C . ASN A 1 803 ? -33.696 -21.881 -8.542 1.00 80.88 803 ASN A C 1
ATOM 6511 O O . ASN A 1 803 ? -33.841 -23.088 -8.375 1.00 80.88 803 ASN A O 1
ATOM 6515 N N . ARG A 1 804 ? -33.954 -21.289 -9.721 1.00 77.00 804 ARG A N 1
ATOM 6516 C CA . ARG A 1 804 ? -34.434 -22.033 -10.901 1.00 77.00 804 ARG A CA 1
ATOM 6517 C C . ARG A 1 804 ? -33.484 -23.165 -11.300 1.00 77.00 804 ARG A C 1
ATOM 6519 O O . ARG A 1 804 ? -33.934 -24.279 -11.555 1.00 77.00 804 ARG A O 1
ATOM 6526 N N . ALA A 1 805 ? -32.175 -22.913 -11.312 1.00 79.50 805 ALA A N 1
ATOM 6527 C CA . ALA A 1 805 ? -31.178 -23.933 -11.635 1.00 79.50 805 ALA A CA 1
ATOM 6528 C C . ALA A 1 805 ? -31.109 -25.058 -10.581 1.00 79.50 805 ALA A C 1
ATOM 6530 O O . ALA A 1 805 ? -30.910 -26.225 -10.931 1.00 79.50 805 ALA A O 1
ATOM 6531 N N . GLU A 1 806 ? -31.274 -24.735 -9.294 1.00 80.00 806 GLU A N 1
ATOM 6532 C CA . GLU A 1 806 ? -31.365 -25.725 -8.215 1.00 80.00 806 GLU A CA 1
ATOM 6533 C C . GLU A 1 806 ? -32.628 -26.585 -8.337 1.00 80.00 806 GLU A C 1
ATOM 6535 O O . GLU A 1 806 ? -32.531 -27.812 -8.229 1.00 80.00 806 GLU A O 1
ATOM 6540 N N . ASP A 1 807 ? -33.778 -25.977 -8.631 1.00 78.88 807 ASP A N 1
ATOM 6541 C CA . ASP A 1 807 ? -35.044 -26.685 -8.831 1.00 78.88 807 ASP A CA 1
ATOM 6542 C C . ASP A 1 807 ? -34.987 -27.599 -10.062 1.00 78.88 807 ASP A C 1
ATOM 6544 O O . ASP A 1 807 ? -35.319 -28.785 -9.969 1.00 78.88 807 ASP A O 1
ATOM 6548 N N . GLU A 1 808 ? -34.455 -27.115 -11.191 1.00 79.88 808 GLU A N 1
ATOM 6549 C CA . GLU A 1 808 ? -34.208 -27.945 -12.375 1.00 79.88 808 GLU A CA 1
ATOM 6550 C C . GLU A 1 808 ? -33.258 -29.106 -12.075 1.00 79.88 808 GLU A C 1
ATOM 6552 O O . GLU A 1 808 ? -33.496 -30.244 -12.493 1.00 79.88 808 GLU A O 1
ATOM 6557 N N . LYS A 1 809 ? -32.173 -28.851 -11.335 1.00 79.31 809 LYS A N 1
ATOM 6558 C CA . LYS A 1 809 ? -31.232 -29.897 -10.926 1.00 79.31 809 LYS A CA 1
ATOM 6559 C C . LYS A 1 809 ? -31.930 -30.944 -10.063 1.00 79.31 809 LYS A C 1
ATOM 6561 O O . LYS A 1 809 ? -31.713 -32.136 -10.281 1.00 79.31 809 LYS A O 1
ATOM 6566 N N . ARG A 1 810 ? -32.766 -30.526 -9.112 1.00 81.94 810 ARG A N 1
ATOM 6567 C CA . ARG A 1 810 ? -33.519 -31.424 -8.229 1.00 81.94 810 ARG A CA 1
ATOM 6568 C C . ARG A 1 810 ? -34.522 -32.259 -9.022 1.00 81.94 810 ARG A C 1
ATOM 6570 O O . ARG A 1 810 ? -34.600 -33.469 -8.816 1.00 81.94 810 ARG A O 1
ATOM 6577 N N . LEU A 1 811 ? -35.213 -31.652 -9.988 1.00 79.75 811 LEU A N 1
ATOM 6578 C CA . LEU A 1 811 ? -36.119 -32.349 -10.900 1.00 79.75 811 LEU A CA 1
ATOM 6579 C C . LEU A 1 811 ? -35.370 -33.386 -11.750 1.00 79.75 811 LEU A C 1
ATOM 6581 O O . LEU A 1 811 ? -35.792 -34.540 -11.831 1.00 79.75 811 LEU A O 1
ATOM 6585 N N . ARG A 1 812 ? -34.217 -33.018 -12.326 1.00 80.38 812 ARG A N 1
ATOM 6586 C CA . ARG A 1 812 ? -33.365 -33.940 -13.098 1.00 80.38 812 ARG A CA 1
ATOM 6587 C C . ARG A 1 812 ? -32.809 -35.069 -12.233 1.00 80.38 812 ARG A C 1
ATOM 6589 O O . ARG A 1 812 ? -32.777 -36.204 -12.693 1.00 80.38 812 ARG A O 1
ATOM 6596 N N . GLN A 1 813 ? -32.413 -34.795 -10.990 1.00 82.06 813 GLN A N 1
ATOM 6597 C CA . GLN A 1 813 ? -31.964 -35.821 -10.042 1.00 82.06 813 GLN A CA 1
ATOM 6598 C C . GLN A 1 813 ? -33.088 -36.791 -9.674 1.00 82.06 813 GLN A C 1
ATOM 6600 O O . GLN A 1 813 ? -32.870 -37.999 -9.693 1.00 82.06 813 GLN A O 1
ATOM 6605 N N . ASN A 1 814 ? -34.292 -36.284 -9.406 1.00 83.12 814 ASN A N 1
ATOM 6606 C CA . ASN A 1 814 ? -35.459 -37.122 -9.139 1.00 83.12 814 ASN A CA 1
ATOM 6607 C C . ASN A 1 814 ? -35.816 -37.982 -10.358 1.00 83.12 814 ASN A C 1
ATOM 6609 O O . ASN A 1 814 ? -36.077 -39.172 -10.210 1.00 83.12 814 ASN A O 1
ATOM 6613 N N . ASN A 1 815 ? -35.775 -37.416 -11.567 1.00 79.69 815 ASN A N 1
ATOM 6614 C CA . ASN A 1 815 ? -35.998 -38.174 -12.799 1.00 79.69 815 ASN A CA 1
ATOM 6615 C C . ASN A 1 815 ? -34.910 -39.231 -13.029 1.00 79.69 815 ASN A C 1
ATOM 6617 O O . ASN A 1 815 ? -35.235 -40.364 -13.369 1.00 79.69 815 ASN A O 1
ATOM 6621 N N . LEU A 1 816 ? -33.639 -38.907 -12.781 1.00 77.81 816 LEU A N 1
ATOM 6622 C CA . LEU A 1 816 ? -32.542 -39.874 -12.844 1.00 77.81 816 LEU A CA 1
ATOM 6623 C C . LEU A 1 816 ? -32.749 -41.015 -11.840 1.00 77.81 816 LEU A C 1
ATOM 6625 O O . LEU A 1 816 ? -32.537 -42.173 -12.186 1.00 77.81 816 LEU A O 1
ATOM 6629 N N . GLN A 1 817 ? -33.180 -40.702 -10.616 1.00 83.44 817 GLN A N 1
ATOM 6630 C CA . GLN A 1 817 ? -33.463 -41.713 -9.602 1.00 83.44 817 GLN A CA 1
ATOM 6631 C C . GLN A 1 817 ? -34.610 -42.625 -10.042 1.00 83.44 817 GLN A C 1
ATOM 6633 O O . GLN A 1 817 ? -34.466 -43.838 -9.985 1.00 83.44 817 GLN A O 1
ATOM 6638 N N . ARG A 1 818 ? -35.694 -42.061 -10.585 1.00 79.06 818 ARG A N 1
ATOM 6639 C CA . ARG A 1 818 ? -36.813 -42.838 -11.139 1.00 79.06 818 ARG A CA 1
ATOM 6640 C C . ARG A 1 818 ? -36.375 -43.762 -12.278 1.00 79.06 818 ARG A C 1
ATOM 6642 O O . ARG A 1 818 ? -36.807 -44.907 -12.321 1.00 79.06 818 ARG A O 1
ATOM 6649 N N . LEU A 1 819 ? -35.503 -43.289 -13.173 1.00 77.69 819 LEU A N 1
ATOM 6650 C CA . LEU A 1 819 ? -34.942 -44.110 -14.252 1.00 77.69 819 LEU A CA 1
ATOM 6651 C C . LEU A 1 819 ? -34.054 -45.240 -13.711 1.00 77.69 819 LEU A C 1
ATOM 6653 O O . LEU A 1 819 ? -34.160 -46.365 -14.187 1.00 77.69 819 LEU A O 1
ATOM 6657 N N . ARG A 1 820 ? -33.234 -44.973 -12.685 1.00 79.75 820 ARG A N 1
ATOM 6658 C CA . ARG A 1 820 ? -32.428 -46.004 -12.006 1.00 79.75 820 ARG A CA 1
ATOM 6659 C C . ARG A 1 820 ? -33.289 -47.037 -11.294 1.00 79.75 820 ARG A C 1
ATOM 6661 O O . ARG A 1 820 ? -33.008 -48.226 -11.378 1.00 79.75 820 ARG A O 1
ATOM 6668 N N . ASP A 1 821 ? -34.342 -46.595 -10.616 1.00 81.56 821 ASP A N 1
ATOM 6669 C CA . ASP A 1 821 ? -35.287 -47.494 -9.962 1.00 81.56 821 ASP A CA 1
ATOM 6670 C C . ASP A 1 821 ? -36.010 -48.359 -11.009 1.00 81.56 821 ASP A C 1
ATOM 6672 O O . ASP A 1 821 ? -36.299 -49.523 -10.743 1.00 81.56 821 ASP A O 1
ATOM 6676 N N . ALA A 1 822 ? -36.269 -47.827 -12.210 1.00 75.12 822 ALA A N 1
ATOM 6677 C CA . ALA A 1 822 ? -36.882 -48.576 -13.308 1.00 75.12 822 ALA A CA 1
ATOM 6678 C C . ALA A 1 822 ? -35.916 -49.611 -13.896 1.00 75.12 822 ALA A C 1
ATOM 6680 O O . ALA A 1 822 ? -36.311 -50.753 -14.116 1.00 75.12 822 ALA A O 1
ATOM 6681 N N . GLU A 1 823 ? -34.644 -49.245 -14.069 1.00 72.44 823 GLU A N 1
ATOM 6682 C CA . GLU A 1 823 ? -33.574 -50.160 -14.482 1.00 72.44 823 GLU A CA 1
ATOM 6683 C C . GLU A 1 823 ? -33.355 -51.285 -13.454 1.00 72.44 823 GLU A C 1
ATOM 6685 O O . GLU A 1 823 ? -33.161 -52.441 -13.822 1.00 72.44 823 GLU A O 1
ATOM 6690 N N . ALA A 1 824 ? -33.475 -50.975 -12.159 1.00 79.81 824 ALA A N 1
ATOM 6691 C CA . ALA A 1 824 ? -33.407 -51.944 -11.066 1.00 79.81 824 ALA A CA 1
ATOM 6692 C C . ALA A 1 824 ? -34.713 -52.739 -10.842 1.00 79.81 824 ALA A C 1
ATOM 6694 O O . ALA A 1 824 ? -34.765 -53.589 -9.952 1.00 79.81 824 ALA A O 1
ATOM 6695 N N . GLY A 1 825 ? -35.783 -52.457 -11.596 1.00 77.12 825 GLY A N 1
ATOM 6696 C CA . GLY A 1 825 ? -37.097 -53.096 -11.439 1.00 77.12 825 GLY A CA 1
ATOM 6697 C C . GLY A 1 825 ? -37.865 -52.713 -10.162 1.00 77.12 825 GLY A C 1
ATOM 6698 O O . GLY A 1 825 ? -38.878 -53.333 -9.848 1.00 77.12 825 GLY A O 1
ATOM 6699 N N . ALA A 1 826 ? -37.408 -51.701 -9.421 1.00 78.06 826 ALA A N 1
ATOM 6700 C CA . ALA A 1 826 ? -38.029 -51.196 -8.194 1.00 78.06 826 ALA A CA 1
ATOM 6701 C C . ALA A 1 826 ? -39.018 -50.035 -8.432 1.00 78.06 826 ALA A C 1
ATOM 6703 O O . ALA A 1 826 ? -39.706 -49.607 -7.501 1.00 78.06 826 ALA A O 1
ATOM 6704 N N . TYR A 1 827 ? -39.103 -49.509 -9.657 1.00 75.12 827 TYR A N 1
ATOM 6705 C CA . TYR A 1 827 ? -39.989 -48.394 -9.986 1.00 75.12 827 TYR A CA 1
ATOM 6706 C C . TYR A 1 827 ? -41.465 -48.795 -9.907 1.00 75.12 827 TYR A C 1
ATOM 6708 O O . TYR A 1 827 ? -41.961 -49.591 -10.705 1.00 75.12 827 TYR A O 1
ATOM 6716 N N . ARG A 1 828 ? -42.192 -48.205 -8.953 1.00 71.81 828 ARG A N 1
ATOM 6717 C CA . ARG A 1 828 ? -43.652 -48.311 -8.871 1.00 71.81 828 ARG A CA 1
ATOM 6718 C C . ARG A 1 828 ? -44.293 -47.214 -9.711 1.00 71.81 828 ARG A C 1
ATOM 6720 O O . ARG A 1 828 ? -44.068 -46.032 -9.447 1.00 71.81 828 ARG A O 1
ATOM 6727 N N . LEU A 1 829 ? -45.135 -47.598 -10.672 1.00 66.75 829 LEU A N 1
ATOM 6728 C CA . LEU A 1 829 ? -46.038 -46.648 -11.317 1.00 66.75 829 LEU A CA 1
ATOM 6729 C C . LEU A 1 829 ? -46.975 -46.076 -10.250 1.00 66.75 829 LEU A C 1
ATOM 6731 O O . LEU A 1 829 ? -47.729 -46.807 -9.615 1.00 66.75 829 LEU A O 1
ATOM 6735 N N . MET A 1 830 ? -46.903 -44.762 -10.055 1.00 65.81 830 MET A N 1
ATOM 6736 C CA . MET A 1 830 ? -47.803 -44.031 -9.158 1.00 65.81 830 MET A CA 1
ATOM 6737 C C . MET A 1 830 ? -49.207 -43.866 -9.755 1.00 65.81 830 MET A C 1
ATOM 6739 O O . MET A 1 830 ? -50.138 -43.557 -9.025 1.00 65.81 830 MET A O 1
ATOM 6743 N N . CYS A 1 831 ? -49.349 -44.041 -11.070 1.00 63.44 831 CYS A N 1
ATOM 6744 C CA . CYS A 1 831 ? -50.609 -43.927 -11.788 1.00 63.44 831 CYS A CA 1
ATOM 6745 C C . CYS A 1 831 ? -50.554 -44.818 -13.033 1.00 63.44 831 CYS A C 1
ATOM 6747 O O . CYS A 1 831 ? -49.570 -44.774 -13.781 1.00 63.44 831 CYS A O 1
ATOM 6749 N N . TYR A 1 832 ? -51.578 -45.644 -13.237 1.00 71.19 832 TYR A N 1
ATOM 6750 C CA . TYR A 1 832 ? -51.714 -46.444 -14.452 1.00 71.19 832 TYR A CA 1
ATOM 6751 C C . TYR A 1 832 ? -52.288 -45.583 -15.591 1.00 71.19 832 TYR A C 1
ATOM 6753 O O . TYR A 1 832 ? -53.015 -44.629 -15.321 1.00 71.19 832 TYR A O 1
ATOM 6761 N N . PRO A 1 833 ? -52.003 -45.892 -16.872 1.00 70.12 833 PRO A N 1
ATOM 6762 C CA . PRO A 1 833 ? -52.450 -45.074 -18.006 1.00 70.12 833 PRO A CA 1
ATOM 6763 C C . PRO A 1 833 ? -53.964 -44.808 -18.037 1.00 70.12 833 PRO A C 1
ATOM 6765 O O . PRO A 1 833 ? -54.387 -43.753 -18.501 1.00 70.12 833 PRO A O 1
ATOM 6768 N N . GLU A 1 834 ? -54.767 -45.741 -17.515 1.00 73.25 834 GLU A N 1
ATOM 6769 C CA . GLU A 1 834 ? -56.231 -45.634 -17.428 1.00 73.25 834 GLU A CA 1
ATOM 6770 C C . GLU A 1 834 ? -56.697 -44.601 -16.384 1.00 73.25 834 GLU A C 1
ATOM 6772 O O . GLU A 1 834 ? -57.728 -43.960 -16.566 1.00 73.25 834 GLU A O 1
ATOM 6777 N N . GLU A 1 835 ? -55.911 -44.379 -15.327 1.00 77.12 835 GLU A N 1
ATOM 6778 C CA . GLU A 1 835 ? -56.195 -43.434 -14.234 1.00 77.12 835 GLU A CA 1
ATOM 6779 C C . GLU A 1 835 ? -55.532 -42.064 -14.453 1.00 77.12 835 GLU A C 1
ATOM 6781 O O . GLU A 1 835 ? -55.798 -41.108 -13.720 1.00 77.12 835 GLU A O 1
ATOM 6786 N N . ALA A 1 836 ? -54.671 -41.942 -15.467 1.00 74.81 836 ALA A N 1
ATOM 6787 C CA . ALA A 1 836 ? -53.867 -40.746 -15.702 1.00 74.81 836 ALA A CA 1
ATOM 6788 C C . ALA A 1 836 ? -54.725 -39.496 -15.919 1.00 74.81 836 ALA A C 1
ATOM 6790 O O . ALA A 1 836 ? -54.382 -38.429 -15.420 1.00 74.81 836 ALA A O 1
ATOM 6791 N N . ALA A 1 837 ? -55.862 -39.624 -16.611 1.00 78.62 837 ALA A N 1
ATOM 6792 C CA . ALA A 1 837 ? -56.776 -38.505 -16.831 1.00 78.62 837 ALA A CA 1
ATOM 6793 C C . ALA A 1 837 ? -57.459 -38.050 -15.530 1.00 78.62 837 ALA A C 1
ATOM 6795 O O . ALA A 1 837 ? -57.561 -36.851 -15.275 1.00 78.62 837 ALA A O 1
ATOM 6796 N N . THR A 1 838 ? -57.893 -38.994 -14.688 1.00 80.25 838 THR A N 1
ATOM 6797 C CA . THR A 1 838 ? -58.533 -38.690 -13.400 1.00 80.25 838 THR A CA 1
ATOM 6798 C C . THR A 1 838 ? -57.545 -38.114 -12.394 1.00 80.25 838 THR A C 1
ATOM 6800 O O . THR A 1 838 ? -57.864 -37.147 -11.708 1.00 80.25 838 THR A O 1
ATOM 6803 N N . GLU A 1 839 ? -56.326 -38.649 -12.338 1.00 78.19 839 GLU A N 1
ATOM 6804 C CA . GLU A 1 839 ? -55.294 -38.147 -11.433 1.00 78.19 839 GLU A CA 1
ATOM 6805 C C . GLU A 1 839 ? -54.750 -36.795 -11.906 1.00 78.19 839 GLU A C 1
ATOM 6807 O O . GLU A 1 839 ? -54.543 -35.904 -11.087 1.00 78.19 839 GLU A O 1
ATOM 6812 N N . ALA A 1 840 ? -54.607 -36.580 -13.220 1.00 79.44 840 ALA A N 1
ATOM 6813 C CA . ALA A 1 840 ? -54.282 -35.265 -13.769 1.00 79.44 840 ALA A CA 1
ATOM 6814 C C . ALA A 1 840 ? -55.360 -34.227 -13.428 1.00 79.44 840 ALA A C 1
ATOM 6816 O O . ALA A 1 840 ? -55.017 -33.117 -13.030 1.00 79.44 840 ALA A O 1
ATOM 6817 N N . ALA A 1 841 ? -56.646 -34.588 -13.515 1.00 81.81 841 ALA A N 1
ATOM 6818 C CA . ALA A 1 841 ? -57.737 -33.707 -13.102 1.00 81.81 841 ALA A CA 1
ATOM 6819 C C . ALA A 1 841 ? -57.680 -33.391 -11.597 1.00 81.81 841 ALA A C 1
ATOM 6821 O O . ALA A 1 841 ? -57.804 -32.229 -11.217 1.00 81.81 841 ALA A O 1
ATOM 6822 N N . ARG A 1 842 ? -57.413 -34.392 -10.746 1.00 81.94 842 ARG A N 1
ATOM 6823 C CA . ARG A 1 842 ? -57.255 -34.215 -9.293 1.00 81.94 842 ARG A CA 1
ATOM 6824 C C . ARG A 1 842 ? -56.065 -33.318 -8.943 1.00 81.94 842 ARG A C 1
ATOM 6826 O O . ARG A 1 842 ? -56.169 -32.479 -8.051 1.00 81.94 842 ARG A O 1
ATOM 6833 N N . LEU A 1 843 ? -54.935 -33.494 -9.627 1.00 82.25 843 LEU A N 1
ATOM 6834 C CA . LEU A 1 843 ? -53.744 -32.665 -9.443 1.00 82.25 843 LEU A CA 1
ATOM 6835 C C . LEU A 1 843 ? -53.975 -31.233 -9.930 1.00 82.25 843 LEU A C 1
ATOM 6837 O O . LEU A 1 843 ? -53.550 -30.307 -9.246 1.00 82.25 843 LEU A O 1
ATOM 6841 N N . ASP A 1 844 ? -54.672 -31.036 -11.051 1.00 83.25 844 ASP A N 1
ATOM 6842 C CA . ASP A 1 844 ? -55.022 -29.701 -11.546 1.00 83.25 844 ASP A CA 1
ATOM 6843 C C . ASP A 1 844 ? -56.030 -29.002 -10.621 1.00 83.25 844 ASP A C 1
ATOM 6845 O O . ASP A 1 844 ? -55.914 -27.810 -10.358 1.00 83.25 844 ASP A O 1
ATOM 6849 N N . GLU A 1 845 ? -56.973 -29.741 -10.037 1.00 83.50 845 GLU A N 1
ATOM 6850 C CA . GLU A 1 845 ? -57.885 -29.209 -9.023 1.00 83.50 845 GLU A CA 1
ATOM 6851 C C . GLU A 1 845 ? -57.150 -28.842 -7.727 1.00 83.50 845 GLU A C 1
ATOM 6853 O O . GLU A 1 845 ? -57.352 -27.753 -7.192 1.00 83.50 845 GLU A O 1
ATOM 6858 N N . GLY A 1 846 ? -56.217 -29.686 -7.274 1.00 82.62 846 GLY A N 1
ATOM 6859 C CA . GLY A 1 846 ? -55.322 -29.362 -6.162 1.00 82.62 846 GLY A CA 1
ATOM 6860 C C . GLY A 1 846 ? -54.453 -28.134 -6.449 1.00 82.62 846 GLY A C 1
ATOM 6861 O O . GLY A 1 846 ? -54.305 -27.267 -5.590 1.00 82.62 846 GLY A O 1
ATOM 6862 N N . ARG A 1 847 ? -53.934 -28.013 -7.674 1.00 82.62 847 ARG A N 1
ATOM 6863 C CA . ARG A 1 847 ? -53.163 -26.857 -8.140 1.00 82.62 847 ARG A CA 1
ATOM 6864 C C . ARG A 1 847 ? -54.004 -25.581 -8.113 1.00 82.62 847 ARG A C 1
ATOM 6866 O O . ARG A 1 847 ? -53.561 -24.588 -7.545 1.00 82.62 847 ARG A O 1
ATOM 6873 N N . ARG A 1 848 ? -55.233 -25.615 -8.643 1.00 84.44 848 ARG A N 1
ATOM 6874 C CA . ARG A 1 848 ? -56.178 -24.484 -8.575 1.00 84.44 848 ARG A CA 1
ATOM 6875 C C . ARG A 1 848 ? -56.517 -24.109 -7.136 1.00 84.44 848 ARG A C 1
ATOM 6877 O O . ARG A 1 848 ? -56.537 -22.929 -6.820 1.00 84.44 848 ARG A O 1
ATOM 6884 N N . ALA A 1 849 ? -56.741 -25.087 -6.258 1.00 85.62 849 ALA A N 1
ATOM 6885 C CA . ALA A 1 849 ? -57.006 -24.820 -4.847 1.00 85.62 849 ALA A CA 1
ATOM 6886 C C . ALA A 1 849 ? -55.828 -24.098 -4.175 1.00 85.62 849 ALA A C 1
ATOM 6888 O O . ALA A 1 849 ? -56.042 -23.133 -3.446 1.00 85.62 849 ALA A O 1
ATOM 6889 N N . VAL A 1 850 ? -54.588 -24.516 -4.455 1.00 83.12 850 VAL A N 1
ATOM 6890 C CA . VAL A 1 850 ? -53.390 -23.824 -3.957 1.00 83.12 850 VAL A CA 1
ATOM 6891 C C . VAL A 1 850 ? -53.310 -22.407 -4.521 1.00 83.12 850 VAL A C 1
ATOM 6893 O O . VAL A 1 850 ? -53.146 -21.480 -3.738 1.00 83.12 850 VAL A O 1
ATOM 6896 N N . VAL A 1 851 ? -53.486 -22.214 -5.833 1.00 85.38 851 VAL A N 1
ATOM 6897 C CA . VAL A 1 851 ? -53.478 -20.875 -6.453 1.00 85.38 851 VAL A CA 1
ATOM 6898 C C . VAL A 1 851 ? -54.535 -19.966 -5.817 1.00 85.38 851 VAL A C 1
ATOM 6900 O O . VAL A 1 851 ? -54.201 -18.858 -5.415 1.00 85.38 851 VAL A O 1
ATOM 6903 N N . ASN A 1 852 ? -55.760 -20.453 -5.604 1.00 84.69 852 ASN A N 1
ATOM 6904 C CA . ASN A 1 852 ? -56.818 -19.683 -4.946 1.00 84.69 852 ASN A CA 1
ATOM 6905 C C . ASN A 1 852 ? -56.441 -19.283 -3.509 1.00 84.69 852 ASN A C 1
ATOM 6907 O O . ASN A 1 852 ? -56.651 -18.140 -3.115 1.00 84.69 852 ASN A O 1
ATOM 6911 N N . ILE A 1 853 ? -55.840 -20.191 -2.729 1.00 83.38 853 ILE A N 1
ATOM 6912 C CA . ILE A 1 853 ? -55.346 -19.871 -1.378 1.00 83.38 853 ILE A CA 1
ATOM 6913 C C . ILE A 1 853 ? -54.257 -18.791 -1.447 1.00 83.38 853 ILE A C 1
ATOM 6915 O O . ILE A 1 853 ? -54.192 -17.914 -0.587 1.00 83.38 853 ILE A O 1
ATOM 6919 N N . MET A 1 854 ? -53.392 -18.836 -2.461 1.00 82.44 854 MET A N 1
ATOM 6920 C CA . MET A 1 854 ? -52.347 -17.831 -2.652 1.00 82.44 854 MET A CA 1
ATOM 6921 C C . MET A 1 854 ? -52.916 -16.472 -3.073 1.00 82.44 854 MET A C 1
ATOM 6923 O O . MET A 1 854 ? -52.420 -15.451 -2.600 1.00 82.44 854 MET A O 1
ATOM 6927 N N . GLU A 1 855 ? -53.971 -16.441 -3.888 1.00 82.94 855 GLU A N 1
ATOM 6928 C CA . GLU A 1 855 ? -54.716 -15.219 -4.215 1.00 82.94 855 GLU A CA 1
ATOM 6929 C C . GLU A 1 855 ? -55.412 -14.636 -2.976 1.00 82.94 855 GLU A C 1
ATOM 6931 O O . GLU A 1 855 ? -55.302 -13.437 -2.715 1.00 82.94 855 GLU A O 1
ATOM 6936 N N . GLU A 1 856 ? -56.053 -15.473 -2.153 1.00 82.75 856 GLU A N 1
ATOM 6937 C CA . GLU A 1 856 ? -56.648 -15.051 -0.879 1.00 82.75 856 GLU A CA 1
ATOM 6938 C C . GLU A 1 856 ? -55.595 -14.492 0.087 1.00 82.75 856 GLU A C 1
ATOM 6940 O O . GLU A 1 856 ? -55.805 -13.441 0.695 1.00 82.75 856 GLU A O 1
ATOM 6945 N N . LEU A 1 857 ? -54.436 -15.147 0.202 1.00 81.38 857 LEU A N 1
ATOM 6946 C CA . LEU A 1 857 ? -53.312 -14.656 1.002 1.00 81.38 857 LEU A CA 1
ATOM 6947 C C . LEU A 1 857 ? -52.751 -13.345 0.448 1.00 81.38 857 LEU A C 1
ATOM 6949 O O . LEU A 1 857 ? -52.416 -12.455 1.225 1.00 81.38 857 LEU A O 1
ATOM 6953 N N . SER A 1 858 ? -52.686 -13.198 -0.876 1.00 81.50 858 SER A N 1
ATOM 6954 C CA . SER A 1 858 ? -52.249 -11.961 -1.525 1.00 81.50 858 SER A CA 1
ATOM 6955 C C . SER A 1 858 ? -53.227 -10.813 -1.274 1.00 81.50 858 SER A C 1
ATOM 6957 O O . SER A 1 858 ? -52.799 -9.664 -1.180 1.00 81.50 858 SER A O 1
ATOM 6959 N N . ALA A 1 859 ? -54.524 -11.105 -1.151 1.00 79.88 859 ALA A N 1
ATOM 6960 C CA . ALA A 1 859 ? -55.542 -10.120 -0.801 1.00 79.88 859 ALA A CA 1
ATOM 6961 C C . ALA A 1 859 ? -55.498 -9.739 0.689 1.00 79.88 859 ALA A C 1
ATOM 6963 O O . ALA A 1 859 ? -55.682 -8.572 1.031 1.00 79.88 859 ALA A O 1
ATOM 6964 N N . GLN A 1 860 ? -55.239 -10.706 1.577 1.00 83.56 860 GLN A N 1
ATOM 6965 C CA . GLN A 1 860 ? -55.130 -10.472 3.024 1.00 83.56 860 GLN A CA 1
ATOM 6966 C C . GLN A 1 860 ? -53.827 -9.766 3.416 1.00 83.56 860 GLN A C 1
ATOM 6968 O O . GLN A 1 860 ? -53.815 -8.986 4.367 1.00 83.56 860 GLN A O 1
ATOM 6973 N N . PHE A 1 861 ? -52.744 -10.019 2.679 1.00 81.00 861 PHE A N 1
ATOM 6974 C CA . PHE A 1 861 ? -51.419 -9.466 2.939 1.00 81.00 861 PHE A CA 1
ATOM 6975 C C . PHE A 1 861 ? -50.837 -8.847 1.658 1.00 81.00 861 PHE A C 1
ATOM 6977 O O . PHE A 1 861 ? -50.012 -9.478 0.988 1.00 81.00 861 PHE A O 1
ATOM 6984 N N . PRO A 1 862 ? -51.222 -7.600 1.322 1.00 79.81 862 PRO A N 1
ATOM 6985 C CA . PRO A 1 862 ? -50.764 -6.922 0.108 1.00 79.81 862 PRO A CA 1
ATOM 6986 C C . PRO A 1 862 ? -49.236 -6.831 0.009 1.00 79.81 862 PRO A C 1
ATOM 6988 O O . PRO A 1 862 ? -48.676 -6.944 -1.078 1.00 79.81 862 PRO A O 1
ATOM 6991 N N . ASP A 1 863 ? -48.550 -6.711 1.147 1.00 77.94 863 ASP A N 1
ATOM 6992 C CA . ASP A 1 863 ? -47.086 -6.631 1.224 1.00 77.94 863 ASP A CA 1
ATOM 6993 C C . ASP A 1 863 ? -46.393 -7.915 0.728 1.00 77.94 863 ASP A C 1
ATOM 6995 O O . ASP A 1 863 ? -45.258 -7.883 0.250 1.00 77.94 863 ASP A O 1
ATOM 6999 N N . LEU A 1 864 ? -47.077 -9.062 0.818 1.00 77.00 864 LEU A N 1
ATOM 7000 C CA . LEU A 1 864 ? -46.585 -10.363 0.355 1.00 77.00 864 LEU A CA 1
ATOM 7001 C C . LEU A 1 864 ? -46.987 -10.666 -1.093 1.00 77.00 864 LEU A C 1
ATOM 7003 O O . LEU A 1 864 ? -46.467 -11.630 -1.663 1.00 77.00 864 LEU A O 1
ATOM 7007 N N . ALA A 1 865 ? -47.852 -9.852 -1.707 1.00 76.75 865 ALA A N 1
ATOM 7008 C CA . ALA A 1 865 ? -48.369 -10.072 -3.057 1.00 76.75 865 ALA A CA 1
ATOM 7009 C C . ALA A 1 865 ? -47.275 -10.336 -4.112 1.00 76.75 865 ALA A C 1
ATOM 7011 O O . ALA A 1 865 ? -47.413 -11.309 -4.853 1.00 76.75 865 ALA A O 1
ATOM 7012 N N . PRO A 1 866 ? -46.141 -9.600 -4.158 1.00 75.00 866 PRO A N 1
ATOM 7013 C CA . PRO A 1 866 ? -45.089 -9.870 -5.142 1.00 75.00 866 PRO A CA 1
ATOM 7014 C C . PRO A 1 866 ? -44.461 -11.259 -4.965 1.00 75.00 866 PRO A C 1
ATOM 7016 O O . PRO A 1 866 ? -44.206 -11.966 -5.938 1.00 75.00 866 PRO A O 1
ATOM 7019 N N . SER A 1 867 ? -44.247 -11.673 -3.710 1.00 75.88 867 SER A N 1
ATOM 7020 C CA . SER A 1 867 ? -43.661 -12.979 -3.382 1.00 75.88 867 SER A CA 1
ATOM 7021 C C . SER A 1 867 ? -44.633 -14.121 -3.679 1.00 75.88 867 SER A C 1
ATOM 7023 O O . SER A 1 867 ? -44.231 -15.171 -4.182 1.00 75.88 867 SER A O 1
ATOM 7025 N N . LEU A 1 868 ? -45.921 -13.916 -3.391 1.00 76.25 868 LEU A N 1
ATOM 7026 C CA . LEU A 1 868 ? -46.977 -14.886 -3.675 1.00 76.25 868 LEU A CA 1
ATOM 7027 C C . LEU A 1 868 ? -47.217 -15.021 -5.180 1.00 76.25 868 LEU A C 1
ATOM 7029 O O . LEU A 1 868 ? -47.410 -16.132 -5.659 1.00 76.25 868 LEU A O 1
ATOM 7033 N N . GLN A 1 869 ? -47.121 -13.935 -5.945 1.00 76.12 869 GLN A N 1
ATOM 7034 C CA . GLN A 1 869 ? -47.271 -13.967 -7.399 1.00 76.12 869 GLN A CA 1
ATOM 7035 C C . GLN A 1 869 ? -46.104 -14.676 -8.102 1.00 76.12 869 GLN A C 1
ATOM 7037 O O . GLN A 1 869 ? -46.313 -15.436 -9.052 1.00 76.12 869 GLN A O 1
ATOM 7042 N N . ASP A 1 870 ? -44.885 -14.526 -7.581 1.00 70.56 870 ASP A N 1
ATOM 7043 C CA . ASP A 1 870 ? -43.728 -15.314 -8.019 1.00 70.56 870 ASP A CA 1
ATOM 7044 C C . ASP A 1 870 ? -43.893 -16.817 -7.714 1.00 70.56 870 ASP A C 1
ATOM 7046 O O . ASP A 1 870 ? -43.518 -17.660 -8.528 1.00 70.56 870 ASP A O 1
ATOM 7050 N N . LEU A 1 871 ? -44.499 -17.182 -6.581 1.00 71.75 871 LEU A N 1
ATOM 7051 C CA . LEU A 1 871 ? -44.824 -18.581 -6.284 1.00 71.75 871 LEU A CA 1
ATOM 7052 C C . LEU A 1 871 ? -45.969 -19.112 -7.163 1.00 71.75 871 LEU A C 1
ATOM 7054 O O . LEU A 1 871 ? -45.867 -20.234 -7.652 1.00 71.75 871 LEU A O 1
ATOM 7058 N N . MET A 1 872 ? -47.011 -18.316 -7.425 1.00 71.94 872 MET A N 1
ATOM 7059 C CA . MET A 1 872 ? -48.127 -18.703 -8.302 1.00 71.94 872 MET A CA 1
ATOM 7060 C C . MET A 1 872 ? -47.678 -18.978 -9.741 1.00 71.94 872 MET A C 1
ATOM 7062 O O . MET A 1 872 ? -48.245 -19.843 -10.394 1.00 71.94 872 MET A O 1
ATOM 7066 N N . THR A 1 873 ? -46.648 -18.284 -10.238 1.00 72.62 873 THR A N 1
ATOM 7067 C CA . THR A 1 873 ? -46.072 -18.565 -11.569 1.00 72.62 873 THR A CA 1
ATOM 7068 C C . THR A 1 873 ? -45.179 -19.809 -11.607 1.00 72.62 873 THR A C 1
ATOM 7070 O O . THR A 1 873 ? -44.909 -20.322 -12.692 1.00 72.62 873 THR A O 1
ATOM 7073 N N . SER A 1 874 ? -44.719 -20.297 -10.450 1.00 65.69 874 SER A N 1
ATOM 7074 C CA . SER A 1 874 ? -43.922 -21.527 -10.318 1.00 65.69 874 SER A CA 1
ATOM 7075 C C . SER A 1 874 ? -44.787 -22.795 -10.218 1.00 65.69 874 SER A C 1
ATOM 7077 O O . SER A 1 874 ? -44.333 -23.884 -10.575 1.00 65.69 874 SER A O 1
ATOM 7079 N N . VAL A 1 875 ? -46.026 -22.651 -9.731 1.00 62.38 875 VAL A N 1
ATOM 7080 C CA . VAL A 1 875 ? -47.028 -23.719 -9.550 1.00 62.38 875 VAL A CA 1
ATOM 7081 C C . VAL A 1 875 ? -47.801 -23.993 -10.839 1.00 62.38 875 VAL A C 1
ATOM 7083 O O . VAL A 1 875 ? -47.997 -25.186 -11.155 1.00 62.38 875 VAL A O 1
#

pLDDT: mean 78.52, std 16.04, range [26.86, 95.81]

Solvent-accessible surface area (backbone atoms only — not comparable to full-atom values): 48274 Å² total; per-residue (Å²): 134,88,78,85,88,84,87,81,81,84,91,70,92,72,89,71,77,96,69,67,85,82,43,78,87,49,54,72,63,50,56,61,51,52,56,63,47,53,61,52,46,54,62,48,47,53,56,46,49,58,51,44,53,57,45,48,54,54,42,50,53,51,43,53,55,42,48,52,50,44,50,53,47,47,53,48,47,49,49,48,52,50,51,48,50,49,50,50,49,49,51,51,51,50,49,51,49,51,52,50,49,50,52,48,52,51,48,50,53,49,49,54,50,49,49,50,48,50,54,49,49,48,52,46,48,51,48,50,50,51,50,48,48,50,45,48,50,51,45,50,50,49,45,49,51,50,43,50,56,50,34,67,69,46,46,78,76,58,49,86,68,58,54,62,60,54,49,56,51,50,50,54,52,47,52,51,50,51,53,49,50,53,53,50,51,54,50,49,55,51,50,52,52,54,50,53,52,49,52,52,50,52,52,52,52,51,52,53,52,47,52,52,49,52,54,52,51,52,51,50,52,52,51,51,50,52,52,51,50,52,52,50,52,53,51,52,49,51,53,49,51,53,52,51,50,55,50,50,56,50,49,51,52,53,51,51,52,50,51,50,52,52,52,52,50,51,51,51,50,52,49,52,52,50,51,54,49,53,50,51,52,52,48,54,51,49,51,52,51,50,53,49,50,53,50,50,53,50,48,49,54,51,49,51,53,51,49,53,52,52,50,50,51,49,52,53,49,52,51,52,48,52,52,48,53,52,52,50,54,52,51,52,54,52,49,52,55,51,52,53,52,50,54,55,51,53,56,54,49,58,55,50,53,59,51,49,60,58,51,56,61,57,50,60,61,53,55,62,61,53,58,65,59,61,71,72,70,70,88,78,81,84,87,66,65,68,68,58,51,57,58,49,54,54,53,52,55,50,52,56,49,53,54,50,51,55,51,53,52,52,52,53,52,50,54,51,51,54,51,50,52,53,50,54,53,50,52,55,50,53,52,54,50,54,52,52,52,52,50,50,52,53,50,51,55,49,49,52,50,53,52,53,50,50,53,52,51,49,55,51,46,53,52,49,49,52,51,48,50,51,50,48,50,54,49,48,51,53,46,63,75,45,60,87,63,69,95,67,98,63,54,76,70,55,44,48,49,51,50,49,52,49,50,48,50,51,52,48,53,51,47,50,52,50,47,52,50,47,52,50,51,50,50,50,49,50,50,51,49,50,52,49,49,54,49,48,53,52,48,51,52,49,50,51,50,50,49,52,50,48,53,51,49,52,52,51,50,51,52,51,52,50,50,50,51,50,51,52,52,50,52,51,52,49,51,51,51,53,52,49,50,52,50,51,53,50,52,50,55,51,49,52,52,51,51,50,54,51,51,51,52,50,53,54,50,51,55,53,49,51,54,54,48,52,54,53,48,54,55,50,53,59,52,51,52,59,52,47,59,54,48,50,61,53,46,56,58,53,48,59,56,49,48,64,53,44,60,60,51,52,64,60,49,62,66,52,57,70,69,62,69,77,77,74,83,88,90,90,89,91,87,82,80,79,68,74,76,71,66,66,70,72,64,65,67,66,64,61,71,60,63,68,62,63,67,66,62,62,60,67,58,58,60,63,57,58,69,56,56,59,61,56,54,63,60,54,60,66,60,61,72,75,72,76,87,80,88,87,88,84,66,71,73,61,54,55,59,47,48,56,53,49,52,54,49,50,52,53,49,50,55,49,48,52,51,49,51,51,50,48,52,53,51,48,55,50,48,54,49,51,50,53,52,50,52,49,51,51,52,52,49,53,52,49,51,53,50,50,52,52,50,50,51,52,52,52,51,51,50,54,53,49,50,51,53,51,51,52,49,50,52,52,50,52,51,50,49,50,52,50,28,48,76,70,70,67,53,74,79,92,63,54,84,89,44,42,65,60,51,51,50,51,50,50,51,52,49,50,54,51,46,53,53,44,53,52,48,27,69,77,36,62,92,47,28,70,63,43,52,58,49,56,75,72,109

InterPro domains:
  IPR037386 Coiled-coil domain-containing protein 40 [PTHR16275] (11-873)